Protein AF-0000000067424687 (afdb_homodimer)

Foldseek 3Di:
DDPPPCPDDPDDPPDPPDPPPPDPPCPPPQDADDPPPPPDDDPPDDTHRPPPPPPPPDPPPPPPPQPPDPPHPLQCPFPQKDWDKDADDDLQLFGIKTKMWGAQAPHDQKDKAKDKDWDFQLEQVRDIKMKIKIKMKGWDPDRVLSVVCRVPLVVQLVVLCNVPSSLNRPDHPPDPPDPPPPPPRDPDDPVVVSLVSSQVSLQVVLCCLAPVQQVVQVVVLDLVSNVVSQSNQQIWMWMWMWIAISVQQKIKIWTFAAKWKWKWDWDQDPVRDIFIEIDTFDDHQAQDPPDVCSQLLVQVVTPGRGQGIRHNCLLADFQVSQVCCVVRRVHDDRRDGPDPDTDNRHGNRTDMGMDHDDAFMKMKIKGPQLCLQDPSLQLNLLVVVQVVLPLSPDRPVVLQVSWDLDKDDSQNGRHPPPPPVPVPPLDPPVRHQCVVVVHGQIATHRDSGSLVRSVCSSQRHSPVVSNVVLSPDHPPVNVVRGRIIIMMMITGHD/DDPPCVPPDDDDPPDPPDPPPPDDPDPPPADCDDPPPPPDDDPPDDDHHDPPPPPPPPPVPPVPPQPPDPPHPLQCPFPQKDWDKDADDDLQLFGIKTKMWGAQAPHDQKDKAKDKDWDFQLEAPRDIKMKIKIKMKGWDPDRVLSVVCRVPLVVQLVVLCNVPSSLNRPDHPPDPPDPPPPPPRDPDDPVVVSLVSSQVSLQVVLCCLAPVQQVVQVVVLDLVSNVVSQSNQQIWMWMWMWIAISVQQKIKIWTFAAKWKWKWDWDQDPVRDIFIEIDTFDDHQAQDPPDVCSQLLVQVVTPGRGQGIRHNCLLADFQVSQVCCVVRRVHDDRRDGPDPDTDNRHGNRTDMGMDGDDAFMKMKIKDPQLCLQDPSLQLNLLVVVQVVLPLSPDRPVVLQVSWDLDKDDSQNGRHPPPPPVVVPPLDPPVRHQCVVVVHGQIATHRDSGSLVRSVCSSQRHSPVVSNVVLSPDHPPVNVVRGRIIIMMMITGHD

InterPro domains:
  IPR001932 PPM-type phosphatase-like domain [PF00481] (209-388)
  IPR001932 PPM-type phosphatase-like domain [PS51746] (111-492)
  IPR001932 PPM-type phosphatase-like domain [SM00332] (123-490)
  IPR015655 Protein phosphatase 2C [PTHR13832] (102-412)
  IPR036457 PPM-type phosphatase-like domain superfamily [G3DSA:3.60.40.10] (77-494)
  IPR036457 PPM-type phosphatase-like domain superfamily [SSF81606] (127-493)

Secondary structure (DSSP, 8-state):
---------------------------------------SS-------S------S-------------SS--TTTT-TTEEEEEEEPPSSSSEEEEEEEEE-SSSS--EEEEEEEEEE-SSSTT---EEEEEEEEEEEES-SHHHHHHHHHHHHHHHHHHHHHSGGGS---S-S---S-------SS-HHHHHHHHHHHHHHHHHHHHHTHHHHHHHHH--HHHHHHHHHHHHSEEEEEEEEEETTTTEEEEEEESS-EEEEEEEE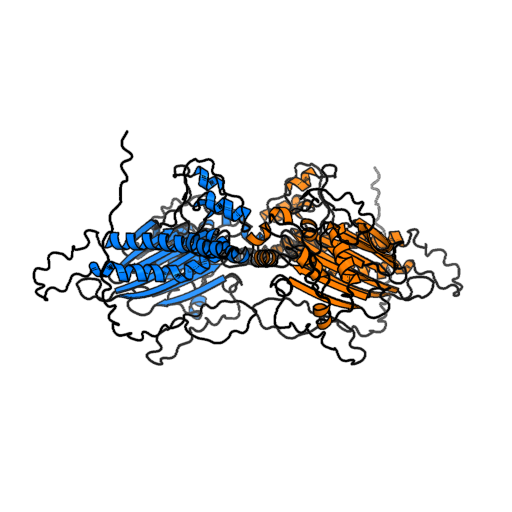E-TTS-EEEEEEE-----BPPTTSTTHHHHHHTT-SS-BSB-EE-GGGTS-HHHHHHHHHHS-PPPPP--SSSPPSP-SB-PPEEEEEE--TT-EEEEE-HHHHHH--HHHHHHHHHHHHHTTGGG--HHHHHHH-EEEEE-GGGS-BTT--S----SS---S--HHHHTT----EEE--SSHHHHHHHHHTTTT-HHHHHHHHHPPTTTHHHH---EEEEEEEEP-/--------------------------------------SSS-------S------S-------------SS--TTTT-TTEEEEEEEPPSSSSEEEEEEEEE-SSSS--EEEEEEEEEE-SSSTT---EEEEEEEEEEEES-SHHHHHHHHHHHHHHHHHHHHHSGGGS---S-S---S-------SS-HHHHHHHHHHHHHHHHHHHHHTHHHHHHHHH--HHHHHHHHHHHHSEEEEEEEEEETTTTEEEEEEESS-EEEEEEEEE-TTS-EEEEEEE-----BPPTTSTTHHHHHHTT-SS-BSB-EE-GGGTS-HHHHHHHHHHS-PPPP---SSSPPSP-SB-PPEEEEEE--TT-EEEEE-HHHHHH--HHHHHHHHHHHHHTTGGG--HHHHHHH-EEEEE-GGGS-BTT--S----SS---S--HHHHTT----EEE--SSHHHHHHHHHTTTT-HHHHHHHHHPPTTTHHHH---EEEEEEEEP-

Organism: Laccaria bicolor (strain S238N-H82 / ATCC MYA-4686) (NCBI:txid486041)

Radius of gyration: 34.82 Å; Cα contacts (8 Å, |Δi|>4): 1815; chains: 2; bounding box: 124×110×74 Å

Sequence (988 aa):
MARLFWRGSALFRPSVATLTTLGVLGTTYHTTGVAHADNNGALEENSAYLGVSQTTSRRRTAIEPFPFGKNRDVIWTHPQASAFSATVEGDTGIARIDSLTLSNKAWSEDFVALRSVSVSGLTKDALSTNWSLVSLTNGFSGSRISLELSKIINNAVLDGLTTNLHEYVKPNSETEFTDVETSPYPTEPYEEAVNRIIKSYFVAIDTAFTEDPLKEALSSGKKADAIRPQSVALSGCSAILSLYDSSAKQLRIALTGDSRALLGRPLKNKDGSKSYEVHVLTADQTIQPSSPHASVIAQAKLPHPVSRAFGVASLKWGREIQQRLHEEYLGDRPFLPTTTAEPPYITAEPVITSISIKPGDFLVLGSAGLWKSLTNEEIVGLLGVWVDRGMINADTNVVERLSSSELLNPRDLPVAGRSAKVVKGDSDDGTTMYRRWRTKKQFVCVDHNAGLHLARNALGGSDQDLTAALLSMSPPRAALFRDNISATVVFFDDMARLFWRGSALFRPSVATLTTLGVLGTTYHTTGVAHADNNGALEENSAYLGVSQTTSRRRTAIEPFPFGKNRDVIWTHPQASAFSATVEGDTGIARIDSLTLSNKAWSEDFVALRSVSVSGLTKDALSTNWSLVSLTNGFSGSRISLELSKIINNAVLDGLTTNLHEYVKPNSETEFTDVETSPYPTEPYEEAVNRIIKSYFVAIDTAFTEDPLKEALSSGKKADAIRPQSVALSGCSAILSLYDSSAKQLRIALTGDSRALLGRPLKNKDGSKSYEVHVLTADQTIQPSSPHASVIAQAKLPHPVSRAFGVASLKWGREIQQRLHEEYLGDRPFLPTTTAEPPYITAEPVITSISIKPGDFLVLGSAGLWKSLTNEEIVGLLGVWVDRGMINADTNVVERLSSSELLNPRDLPVAGRSAKVVKGDSDDGTTMYRRWRTKKQFVCVDHNAGLHLARNALGGSDQDLTAALLSMSPPRAALFRDNISATVVFFDD

Structure (mmCIF, N/CA/C/O backbone):
data_AF-0000000067424687-model_v1
#
loop_
_entity.id
_entity.type
_entity.pdbx_description
1 polymer 'Predicted protein'
#
loop_
_atom_site.group_PDB
_atom_site.id
_atom_site.type_symbol
_atom_site.label_atom_id
_atom_site.label_alt_id
_atom_site.label_comp_id
_atom_site.label_asym_id
_atom_site.label_entity_id
_atom_site.label_seq_id
_atom_site.pdbx_PDB_ins_code
_atom_site.Cartn_x
_atom_site.Cartn_y
_atom_site.Cartn_z
_atom_site.occupancy
_atom_site.B_iso_or_equiv
_atom_site.auth_seq_id
_atom_site.auth_comp_id
_atom_site.auth_asym_id
_atom_site.auth_atom_id
_atom_site.pdbx_PDB_model_num
ATOM 1 N N . MET A 1 1 ? -63.438 -6.035 -29.031 1 18.92 1 MET A N 1
ATOM 2 C CA . MET A 1 1 ? -62.938 -7.387 -29.281 1 18.92 1 MET A CA 1
ATOM 3 C C . MET A 1 1 ? -62.312 -7.984 -28.016 1 18.92 1 MET A C 1
ATOM 5 O O . MET A 1 1 ? -61.844 -7.254 -27.156 1 18.92 1 MET A O 1
ATOM 9 N N . ALA A 1 2 ? -62.219 -9.398 -27.766 1 17.62 2 ALA A N 1
ATOM 10 C CA . ALA A 1 2 ? -62.375 -10.352 -26.672 1 17.62 2 ALA A CA 1
ATOM 11 C C . ALA A 1 2 ? -61.188 -10.32 -25.719 1 17.62 2 ALA A C 1
ATOM 13 O O . ALA A 1 2 ? -60.031 -10.344 -26.141 1 17.62 2 ALA A O 1
ATOM 14 N N . ARG A 1 3 ? -61.344 -9.758 -24.375 1 18.7 3 ARG A N 1
ATOM 15 C CA . ARG A 1 3 ? -60.781 -9.461 -23.062 1 18.7 3 ARG A CA 1
ATOM 16 C C . ARG A 1 3 ? -60.25 -10.734 -22.391 1 18.7 3 ARG A C 1
ATOM 18 O O . ARG A 1 3 ? -60.969 -11.367 -21.609 1 18.7 3 ARG A O 1
ATOM 25 N N . LEU A 1 4 ? -59.844 -11.812 -23.281 1 17.17 4 LEU A N 1
ATOM 26 C CA . LEU A 1 4 ? -59.656 -13.164 -22.766 1 17.17 4 LEU A CA 1
ATOM 27 C C . LEU A 1 4 ? -58.75 -13.164 -21.547 1 17.17 4 LEU A C 1
ATOM 29 O O . LEU A 1 4 ? -57.625 -12.664 -21.609 1 17.17 4 LEU A O 1
ATOM 33 N N . PHE A 1 5 ? -59.219 -13.273 -20.234 1 19.89 5 PHE A N 1
ATOM 34 C CA . PHE A 1 5 ? -59.094 -13.297 -18.781 1 19.89 5 PHE A CA 1
ATOM 35 C C . PHE A 1 5 ? -58.281 -14.492 -18.328 1 19.89 5 PHE A C 1
ATOM 37 O O . PHE A 1 5 ? -58.781 -15.617 -18.281 1 19.89 5 PHE A O 1
ATOM 44 N N . TRP A 1 6 ? -57.062 -14.844 -18.969 1 16.64 6 TRP A N 1
ATOM 45 C CA . TRP A 1 6 ? -56.375 -16.109 -18.859 1 16.64 6 TRP A CA 1
ATOM 46 C C . TRP A 1 6 ? -56.062 -16.453 -17.406 1 16.64 6 TRP A C 1
ATOM 48 O O . TRP A 1 6 ? -55.375 -15.703 -16.719 1 16.64 6 TRP A O 1
ATOM 58 N N . ARG A 1 7 ? -56.938 -17.141 -16.594 1 17.91 7 ARG A N 1
ATOM 59 C CA . ARG A 1 7 ? -57.188 -17.578 -15.219 1 17.91 7 ARG A CA 1
ATOM 60 C C . ARG A 1 7 ? -56.125 -18.609 -14.773 1 17.91 7 ARG A C 1
ATOM 62 O O . ARG A 1 7 ? -56.188 -19.766 -15.164 1 17.91 7 ARG A O 1
ATOM 69 N N . GLY A 1 8 ? -54.781 -18.422 -14.867 1 17.67 8 GLY A N 1
ATOM 70 C CA . GLY A 1 8 ? -53.719 -19.422 -14.867 1 17.67 8 GLY A CA 1
ATOM 71 C C . GLY A 1 8 ? -53.75 -20.312 -13.633 1 17.67 8 GLY A C 1
ATOM 72 O O . GLY A 1 8 ? -53.969 -19.828 -12.523 1 17.67 8 GLY A O 1
ATOM 73 N N . SER A 1 9 ? -54 -21.672 -13.695 1 17.72 9 SER A N 1
ATOM 74 C CA . SER A 1 9 ? -54.312 -22.875 -12.938 1 17.72 9 SER A CA 1
ATOM 75 C C . SER A 1 9 ? -53.375 -23.047 -11.758 1 17.72 9 SER A C 1
ATOM 77 O O . SER A 1 9 ? -52.25 -22.547 -11.766 1 17.72 9 SER A O 1
ATOM 79 N N . ALA A 1 10 ? -53.812 -23.688 -10.57 1 19.17 10 ALA A N 1
ATOM 80 C CA . ALA A 1 10 ? -53.75 -23.969 -9.141 1 19.17 10 ALA A CA 1
ATOM 81 C C . ALA A 1 10 ? -52.688 -25.016 -8.836 1 19.17 10 ALA A C 1
ATOM 83 O O . ALA A 1 10 ? -52.969 -26.188 -8.656 1 19.17 10 ALA A O 1
ATOM 84 N N . LEU A 1 11 ? -51.594 -25.203 -9.672 1 17.22 11 LEU A N 1
ATOM 85 C CA . LEU A 1 11 ? -50.812 -26.422 -9.805 1 17.22 11 LEU A CA 1
ATOM 86 C C . LEU A 1 11 ? -50.406 -26.969 -8.438 1 17.22 11 LEU A C 1
ATOM 88 O O . LEU A 1 11 ? -50.406 -26.234 -7.449 1 17.22 11 LEU A O 1
ATOM 92 N N . PHE A 1 12 ? -49.562 -28.141 -8.352 1 17.17 12 PHE A N 1
ATOM 93 C CA . PHE A 1 12 ? -49.375 -29.391 -7.625 1 17.17 12 PHE A CA 1
ATOM 94 C C . PHE A 1 12 ? -48.719 -29.125 -6.277 1 17.17 12 PHE A C 1
ATOM 96 O O . PHE A 1 12 ? -47.75 -28.344 -6.184 1 17.17 12 PHE A O 1
ATOM 103 N N . ARG A 1 13 ? -49.406 -29.359 -5.188 1 18.64 13 ARG A N 1
ATOM 104 C CA . ARG A 1 13 ? -49.25 -29.297 -3.736 1 18.64 13 ARG A CA 1
ATOM 105 C C . ARG A 1 13 ? -48.219 -30.312 -3.25 1 18.64 13 ARG A C 1
ATOM 107 O O . ARG A 1 13 ? -48.531 -31.516 -3.146 1 18.64 13 ARG A O 1
ATOM 114 N N . PRO A 1 14 ? -46.906 -30.312 -3.725 1 17.36 14 PRO A N 1
ATOM 115 C CA . PRO A 1 14 ? -46.094 -31.516 -3.527 1 17.36 14 PRO A CA 1
ATOM 116 C C . PRO A 1 14 ? -46.031 -31.938 -2.064 1 17.36 14 PRO A C 1
ATOM 118 O O . PRO A 1 14 ? -46.188 -31.109 -1.164 1 17.36 14 PRO A O 1
ATOM 121 N N . SER A 1 15 ? -46.344 -33.219 -1.771 1 17.94 15 SER A N 1
ATOM 122 C CA . SER A 1 15 ? -46.5 -33.938 -0.525 1 17.94 15 SER A CA 1
ATOM 123 C C . SER A 1 15 ? -45.25 -33.812 0.346 1 17.94 15 SER A C 1
ATOM 125 O O . SER A 1 15 ? -44.125 -33.75 -0.167 1 17.94 15 SER A O 1
ATOM 127 N N . VAL A 1 16 ? -45.406 -33.438 1.581 1 18.61 16 VAL A N 1
ATOM 128 C CA . VAL A 1 16 ? -44.625 -33.094 2.779 1 18.61 16 VAL A CA 1
ATOM 129 C C . VAL A 1 16 ? -43.812 -34.312 3.227 1 18.61 16 VAL A C 1
ATOM 131 O O . VAL A 1 16 ? -44.344 -35.219 3.844 1 18.61 16 VAL A O 1
ATOM 134 N N . ALA A 1 17 ? -43.188 -35.031 2.17 1 18.94 17 ALA A N 1
ATOM 135 C CA . ALA A 1 17 ? -42.594 -36.281 2.648 1 18.94 17 ALA A CA 1
ATOM 136 C C . ALA A 1 17 ? -41.781 -36.031 3.91 1 18.94 17 ALA A C 1
ATOM 138 O O . ALA A 1 17 ? -41.156 -34.969 4.066 1 18.94 17 ALA A O 1
ATOM 139 N N . THR A 1 18 ? -42.188 -36.688 4.906 1 17.47 18 THR A N 1
ATOM 140 C CA . THR A 1 18 ? -41.781 -36.875 6.289 1 17.47 18 THR A CA 1
ATOM 141 C C . THR A 1 18 ? -40.281 -37.156 6.375 1 17.47 18 THR A C 1
ATOM 143 O O . THR A 1 18 ? -39.75 -38.062 5.73 1 17.47 18 THR A O 1
ATOM 146 N N . LEU A 1 19 ? -39.5 -36.062 6.578 1 16.91 19 LEU A N 1
ATOM 147 C CA . LEU A 1 19 ? -38.062 -35.875 6.785 1 16.91 19 LEU A CA 1
ATOM 148 C C . LEU A 1 19 ? -37.531 -36.844 7.836 1 16.91 19 LEU A C 1
ATOM 150 O O . LEU A 1 19 ? -37.812 -36.688 9.023 1 16.91 19 LEU A O 1
ATOM 154 N N . THR A 1 20 ? -37.75 -38.188 7.547 1 17.48 20 THR A N 1
ATOM 155 C CA . THR A 1 20 ? -37.25 -39.125 8.555 1 17.48 20 THR A CA 1
ATOM 156 C C . THR A 1 20 ? -35.812 -38.812 8.914 1 17.48 20 THR A C 1
ATOM 158 O O . THR A 1 20 ? -35 -38.531 8.039 1 17.48 20 THR A O 1
ATOM 161 N N . THR A 1 21 ? -35.562 -38.5 10.219 1 16.97 21 THR A N 1
ATOM 162 C CA . THR A 1 21 ? -34.469 -38.094 11.102 1 16.97 21 THR A CA 1
ATOM 163 C C . THR A 1 21 ? -33.281 -39.062 10.984 1 16.97 21 THR A C 1
ATOM 165 O O . THR A 1 21 ? -33.344 -40.188 11.508 1 16.97 21 THR A O 1
ATOM 168 N N . LEU A 1 22 ? -32.938 -39.5 9.734 1 18.27 22 LEU A N 1
ATOM 169 C CA . LEU A 1 22 ? -31.875 -40.5 9.75 1 18.27 22 LEU A CA 1
ATOM 170 C C . LEU A 1 22 ? -30.75 -40.094 10.68 1 18.27 22 LEU A C 1
ATOM 172 O O . LEU A 1 22 ? -30.5 -38.906 10.883 1 18.27 22 LEU A O 1
ATOM 176 N N . GLY A 1 23 ? -30.156 -41.062 11.461 1 17.69 23 GLY A N 1
ATOM 177 C CA . GLY A 1 23 ? -29.203 -41.188 12.555 1 17.69 23 GLY A CA 1
ATOM 178 C C . GLY A 1 23 ? -27.922 -40.438 12.336 1 17.69 23 GLY A C 1
ATOM 179 O O . GLY A 1 23 ? -27.359 -40.438 11.234 1 17.69 23 GLY A O 1
ATOM 180 N N . VAL A 1 24 ? -27.688 -39.281 13.062 1 17.52 24 VAL A N 1
ATOM 181 C CA . VAL A 1 24 ? -26.766 -38.188 13.281 1 17.52 24 VAL A CA 1
ATOM 182 C C . VAL A 1 24 ? -25.344 -38.719 13.523 1 17.52 24 VAL A C 1
ATOM 184 O O . VAL A 1 24 ? -25.047 -39.219 14.602 1 17.52 24 VAL A O 1
ATOM 187 N N . LEU A 1 25 ? -24.844 -39.75 12.711 1 17.84 25 LEU A N 1
ATOM 188 C CA . LEU A 1 25 ? -23.516 -40.156 13.156 1 17.84 25 LEU A CA 1
ATOM 189 C C . LEU A 1 25 ? -22.625 -38.938 13.344 1 17.84 25 LEU A C 1
ATOM 191 O O . LEU A 1 25 ? -22.641 -38 12.523 1 17.84 25 LEU A O 1
ATOM 195 N N . GLY A 1 26 ? -22.219 -38.531 14.586 1 18.5 26 GLY A N 1
ATOM 196 C CA . GLY A 1 26 ? -21.547 -37.5 15.328 1 18.5 26 GLY A CA 1
ATOM 197 C C . GLY A 1 26 ? -20.203 -37.094 14.742 1 18.5 26 GLY A C 1
ATOM 198 O O . GLY A 1 26 ? -19.188 -37.75 15.039 1 18.5 26 GLY A O 1
ATOM 199 N N . THR A 1 27 ? -20.141 -37.062 13.398 1 17.95 27 THR A N 1
ATOM 200 C CA . THR A 1 27 ? -18.797 -36.844 12.883 1 17.95 27 THR A CA 1
ATOM 201 C C . THR A 1 27 ? -18.219 -35.5 13.391 1 17.95 27 THR A C 1
ATOM 203 O O . THR A 1 27 ? -18.875 -34.469 13.297 1 17.95 27 THR A O 1
ATOM 206 N N . THR A 1 28 ? -17.266 -35.562 14.352 1 18.11 28 THR A N 1
ATOM 207 C CA . THR A 1 28 ? -16.578 -34.531 15.141 1 18.11 28 THR A CA 1
ATOM 208 C C . THR A 1 28 ? -15.898 -33.5 14.227 1 18.11 28 THR A C 1
ATOM 210 O O . THR A 1 28 ? -15.164 -33.875 13.312 1 18.11 28 THR A O 1
ATOM 213 N N . TYR A 1 29 ? -16.531 -32.375 14.016 1 18.3 29 TYR A N 1
ATOM 214 C CA . TYR A 1 29 ? -16.219 -31.188 13.242 1 18.3 29 TYR A CA 1
ATOM 215 C C . TYR A 1 29 ? -14.961 -30.516 13.773 1 18.3 29 TYR A C 1
ATOM 217 O O . TYR A 1 29 ? -14.898 -30.109 14.938 1 18.3 29 TYR A O 1
ATOM 225 N N . HIS A 1 30 ? -13.766 -31.141 13.492 1 19.19 30 HIS A N 1
ATOM 226 C CA . HIS A 1 30 ? -12.562 -30.547 14.047 1 19.19 30 HIS A CA 1
ATOM 227 C C . HIS A 1 30 ? -12.297 -29.172 13.438 1 19.19 30 HIS A C 1
ATOM 229 O O . HIS A 1 30 ? -12.508 -28.969 12.234 1 19.19 30 HIS A O 1
ATOM 235 N N . THR A 1 31 ? -12.477 -28.125 14.211 1 19.84 31 THR A N 1
ATOM 236 C CA . THR A 1 31 ? -12.461 -26.688 14.023 1 19.84 31 THR A CA 1
ATOM 237 C C . THR A 1 31 ? -11.078 -26.219 13.578 1 19.84 31 THR A C 1
ATOM 239 O O . THR A 1 31 ? -10.07 -26.578 14.18 1 19.84 31 THR A O 1
ATOM 242 N N . THR A 1 32 ? -10.797 -26.078 12.289 1 20.25 32 THR A N 1
ATOM 243 C CA . THR A 1 32 ? -9.57 -25.719 11.594 1 20.25 32 THR A CA 1
ATOM 244 C C . THR A 1 32 ? -9.227 -24.25 11.844 1 20.25 32 THR A C 1
ATOM 246 O O . THR A 1 32 ? -10.07 -23.359 11.656 1 20.25 32 THR A O 1
ATOM 249 N N . GLY A 1 33 ? -8.367 -23.938 12.828 1 22.08 33 GLY A N 1
ATOM 250 C CA . GLY A 1 33 ? -7.945 -22.625 13.305 1 22.08 33 GLY A CA 1
ATOM 251 C C . GLY A 1 33 ? -7.102 -21.875 12.297 1 22.08 33 GLY A C 1
ATOM 252 O O . GLY A 1 33 ? -6.254 -22.453 11.625 1 22.08 33 GLY A O 1
ATOM 253 N N . VAL A 1 34 ? -7.691 -21.031 11.617 1 20.48 34 VAL A N 1
ATOM 254 C CA . VAL A 1 34 ? -7.004 -20.109 10.711 1 20.48 34 VAL A CA 1
ATOM 255 C C . VAL A 1 34 ? -6.145 -19.141 11.516 1 20.48 34 VAL A C 1
ATOM 257 O O . VAL A 1 34 ? -6.625 -18.5 12.453 1 20.48 34 VAL A O 1
ATOM 260 N N . ALA A 1 35 ? -4.848 -19.391 11.539 1 21.7 35 ALA A N 1
ATOM 261 C CA . ALA A 1 35 ? -3.885 -18.531 12.227 1 21.7 35 ALA A CA 1
ATOM 262 C C . ALA A 1 35 ? -3.939 -17.109 11.695 1 21.7 35 ALA A C 1
ATOM 264 O O . ALA A 1 35 ? -3.707 -16.859 10.516 1 21.7 35 ALA A O 1
ATOM 265 N N . HIS A 1 36 ? -4.996 -16.391 12.086 1 21.83 36 HIS A N 1
ATOM 266 C CA . HIS A 1 36 ? -4.996 -14.969 11.734 1 21.83 36 HIS A CA 1
ATOM 267 C C . HIS A 1 36 ? -3.918 -14.211 12.5 1 21.83 36 HIS A C 1
ATOM 269 O O . HIS A 1 36 ? -3.848 -14.297 13.727 1 21.83 36 HIS A O 1
ATOM 275 N N . ALA A 1 37 ? -2.838 -13.961 11.883 1 22.39 37 ALA A N 1
ATOM 276 C CA . ALA A 1 37 ? -1.807 -13.141 12.508 1 22.39 37 ALA A CA 1
ATOM 277 C C . ALA A 1 37 ? -2.361 -11.781 12.922 1 22.39 37 ALA A C 1
ATOM 279 O O . ALA A 1 37 ? -2.127 -10.773 12.25 1 22.39 37 ALA A O 1
ATOM 280 N N . ASP A 1 38 ? -3.711 -11.641 13.305 1 22.22 38 ASP A N 1
ATOM 281 C CA . ASP A 1 38 ? -4.051 -10.281 13.734 1 22.22 38 ASP A CA 1
ATOM 282 C C . ASP A 1 38 ? -3.393 -9.953 15.07 1 22.22 38 ASP A C 1
ATOM 284 O O . ASP A 1 38 ? -3.439 -10.75 16.016 1 22.22 38 ASP A O 1
ATOM 288 N N . ASN A 1 39 ? -2.545 -8.953 15.188 1 22.72 39 ASN A N 1
ATOM 289 C CA . ASN A 1 39 ? -1.78 -8.492 16.344 1 22.72 39 ASN A CA 1
ATOM 290 C C . ASN A 1 39 ? -2.678 -8.266 17.547 1 22.72 39 ASN A C 1
ATOM 292 O O . ASN A 1 39 ? -2.236 -8.414 18.688 1 22.72 39 ASN A O 1
ATOM 296 N N . ASN A 1 40 ? -3.662 -7.406 17.609 1 23.8 40 ASN A N 1
ATOM 297 C CA . ASN A 1 40 ? -3.926 -6.879 18.938 1 23.8 40 ASN A CA 1
ATOM 298 C C . ASN A 1 40 ? -4.672 -7.891 19.797 1 23.8 40 ASN A C 1
ATOM 300 O O . ASN A 1 40 ? -4.738 -7.738 21.016 1 23.8 40 ASN A O 1
ATOM 304 N N . GLY A 1 41 ? -5.914 -8.281 19.516 1 22.27 41 GLY A N 1
ATOM 305 C CA . GLY A 1 41 ? -6.746 -8.82 20.578 1 22.27 41 GLY A CA 1
ATOM 306 C C . GLY A 1 41 ? -6.254 -10.156 21.094 1 22.27 41 GLY A C 1
ATOM 307 O O . GLY A 1 41 ? -5.406 -10.797 20.469 1 22.27 41 GLY A O 1
ATOM 308 N N . ALA A 1 42 ? -6.688 -10.516 22.5 1 20.72 42 ALA A N 1
ATOM 309 C CA . ALA A 1 42 ? -6.438 -11.742 23.25 1 20.72 42 ALA A CA 1
ATOM 310 C C . ALA A 1 42 ? -6.75 -12.977 22.422 1 20.72 42 ALA A C 1
ATOM 312 O O . ALA A 1 42 ? -7.824 -13.07 21.812 1 20.72 42 ALA A O 1
ATOM 313 N N . LEU A 1 43 ? -5.793 -13.672 22.047 1 20.62 43 LEU A N 1
ATOM 314 C CA . LEU A 1 43 ? -5.84 -15.031 21.531 1 20.62 43 LEU A CA 1
ATOM 315 C C . LEU A 1 43 ? -6.684 -15.93 22.422 1 20.62 43 LEU A C 1
ATOM 317 O O . LEU A 1 43 ? -6.27 -16.281 23.531 1 20.62 43 LEU A O 1
ATOM 321 N N . GLU A 1 44 ? -7.996 -15.586 22.562 1 20.09 44 GLU A N 1
ATOM 322 C CA . GLU A 1 44 ? -8.531 -16.781 23.203 1 20.09 44 GLU A CA 1
ATOM 323 C C . GLU A 1 44 ? -8.078 -18.047 22.469 1 20.09 44 GLU A C 1
ATOM 325 O O . GLU A 1 44 ? -7.891 -18.031 21.25 1 20.09 44 GLU A O 1
ATOM 330 N N . GLU A 1 45 ? -7.645 -19.141 23.125 1 21.73 45 GLU A N 1
ATOM 331 C CA . GLU A 1 45 ? -7.121 -20.484 22.984 1 21.73 45 GLU A CA 1
ATOM 332 C C . GLU A 1 45 ? -8.008 -21.328 22.062 1 21.73 45 GLU A C 1
ATOM 334 O O . GLU A 1 45 ? -7.723 -22.5 21.828 1 21.73 45 GLU A O 1
ATOM 339 N N . ASN A 1 46 ? -9.188 -21.047 21.703 1 20.61 46 ASN A N 1
ATOM 340 C CA . ASN A 1 46 ? -9.914 -22.266 21.359 1 20.61 46 ASN A CA 1
ATOM 341 C C . ASN A 1 46 ? -9.281 -22.984 20.172 1 20.61 46 ASN A C 1
ATOM 343 O O . ASN A 1 46 ? -8.516 -22.391 19.422 1 20.61 46 ASN A O 1
ATOM 347 N N . SER A 1 47 ? -10.031 -24.031 19.406 1 20.97 47 SER A N 1
ATOM 348 C CA . SER A 1 47 ? -9.953 -25.406 18.922 1 20.97 47 SER A CA 1
ATOM 349 C C . SER A 1 47 ? -9.227 -25.484 17.578 1 20.97 47 SER A C 1
ATOM 351 O O . SER A 1 47 ? -8.25 -26.219 17.438 1 20.97 47 SER A O 1
ATOM 353 N N . ALA A 1 48 ? -10.047 -25.812 16.141 1 20.33 48 ALA A N 1
ATOM 354 C CA . ALA A 1 48 ? -9.984 -27.078 15.414 1 20.33 48 ALA A CA 1
ATOM 355 C C . ALA A 1 48 ? -8.938 -27.031 14.312 1 20.33 48 ALA A C 1
ATOM 357 O O . ALA A 1 48 ? -9.172 -26.438 13.25 1 20.33 48 ALA A O 1
ATOM 358 N N . TYR A 1 49 ? -7.891 -26.766 14.438 1 21.89 49 TYR A N 1
ATOM 359 C CA . TYR A 1 49 ? -7.066 -26.609 13.25 1 21.89 49 TYR A CA 1
ATOM 360 C C . TYR A 1 49 ? -7.035 -27.906 12.43 1 21.89 49 TYR A C 1
ATOM 362 O O . TYR A 1 49 ? -7.48 -28.953 12.906 1 21.89 49 TYR A O 1
ATOM 370 N N . LEU A 1 50 ? -6.266 -28.422 11.719 1 21.08 50 LEU A N 1
ATOM 371 C CA . LEU A 1 50 ? -5.973 -29.688 11.055 1 21.08 50 LEU A CA 1
ATOM 372 C C . LEU A 1 50 ? -6.031 -30.859 12.047 1 21.08 50 LEU A C 1
ATOM 374 O O . LEU A 1 50 ? -5.242 -30.906 12.992 1 21.08 50 LEU A O 1
ATOM 378 N N . GLY A 1 51 ? -7.258 -31.453 12.219 1 23.34 51 GLY A N 1
ATOM 379 C CA . GLY A 1 51 ? -7.207 -32.688 12.992 1 23.34 51 GLY A CA 1
ATOM 380 C C . GLY A 1 51 ? -6.359 -33.75 12.336 1 23.34 51 GLY A C 1
ATOM 381 O O . GLY A 1 51 ? -6.785 -34.406 11.367 1 23.34 51 GLY A O 1
ATOM 382 N N . VAL A 1 52 ? -4.996 -33.688 12.062 1 22.03 52 VAL A N 1
ATOM 383 C CA . VAL A 1 52 ? -4.215 -34.938 12.211 1 22.03 52 VAL A CA 1
ATOM 384 C C . VAL A 1 52 ? -4.82 -35.781 13.32 1 22.03 52 VAL A C 1
ATOM 386 O O . VAL A 1 52 ? -5.023 -35.312 14.438 1 22.03 52 VAL A O 1
ATOM 389 N N . SER A 1 53 ? -5.637 -36.625 12.945 1 23.16 53 SER A N 1
ATOM 390 C CA . SER A 1 53 ? -5.996 -37.688 13.906 1 23.16 53 SER A CA 1
ATOM 391 C C . SER A 1 53 ? -4.805 -38.062 14.789 1 23.16 53 SER A C 1
ATOM 393 O O . SER A 1 53 ? -3.717 -38.344 14.281 1 23.16 53 SER A O 1
ATOM 395 N N . GLN A 1 54 ? -4.73 -37.531 16.062 1 23.94 54 GLN A N 1
ATOM 396 C CA . GLN A 1 54 ? -3.918 -38.281 17.031 1 23.94 54 GLN A CA 1
ATOM 397 C C . GLN A 1 54 ? -4.332 -39.719 17.109 1 23.94 54 GLN A C 1
ATOM 399 O O . GLN A 1 54 ? -5.09 -40.125 18 1 23.94 54 GLN A O 1
ATOM 404 N N . THR A 1 55 ? -4.766 -40.438 16.203 1 23.38 55 THR A N 1
ATOM 405 C CA . THR A 1 55 ? -4.816 -41.812 16.703 1 23.38 55 THR A CA 1
ATOM 406 C C . THR A 1 55 ? -3.535 -42.156 17.453 1 23.38 55 THR A C 1
ATOM 408 O O . THR A 1 55 ? -3.588 -42.656 18.594 1 23.38 55 THR A O 1
ATOM 411 N N . THR A 1 56 ? -2.684 -43.094 17 1 22.55 56 THR A N 1
ATOM 412 C CA . THR A 1 56 ? -1.618 -43.625 17.844 1 22.55 56 THR A CA 1
ATOM 413 C C . THR A 1 56 ? -0.695 -42.5 18.312 1 22.55 56 THR A C 1
ATOM 415 O O . THR A 1 56 ? -0.477 -41.531 17.594 1 22.55 56 THR A O 1
ATOM 418 N N . SER A 1 57 ? -0.439 -42.188 19.672 1 23.02 57 SER A N 1
ATOM 419 C CA . SER A 1 57 ? 0.425 -41.312 20.453 1 23.02 57 SER A CA 1
ATOM 420 C C . SER A 1 57 ? 1.745 -41.062 19.75 1 23.02 57 SER A C 1
ATOM 422 O O . SER A 1 57 ? 2.746 -40.719 20.375 1 23.02 57 SER A O 1
ATOM 424 N N . ARG A 1 58 ? 1.949 -41.594 18.531 1 22.72 58 ARG A N 1
ATOM 425 C CA . ARG A 1 58 ? 3.396 -41.438 18.422 1 22.72 58 ARG A CA 1
ATOM 426 C C . ARG A 1 58 ? 3.797 -39.969 18.438 1 22.72 58 ARG A C 1
ATOM 428 O O . ARG A 1 58 ? 3.012 -39.125 18.047 1 22.72 58 ARG A O 1
ATOM 435 N N . ARG A 1 59 ? 4.93 -39.625 18.859 1 21.84 59 ARG A N 1
ATOM 436 C CA . ARG A 1 59 ? 5.684 -38.406 19.141 1 21.84 59 ARG A CA 1
ATOM 437 C C . ARG A 1 59 ? 5.602 -37.438 17.969 1 21.84 59 ARG A C 1
ATOM 439 O O . ARG A 1 59 ? 5.906 -37.812 16.828 1 21.84 59 ARG A O 1
ATOM 446 N N . ARG A 1 60 ? 4.602 -36.688 18.031 1 25.94 60 ARG A N 1
ATOM 447 C CA . ARG A 1 60 ? 4.676 -35.469 17.219 1 25.94 60 ARG A CA 1
ATOM 448 C C . ARG A 1 60 ? 6.125 -35.031 17 1 25.94 60 ARG A C 1
ATOM 450 O O . ARG A 1 60 ? 6.75 -34.5 17.906 1 25.94 60 ARG A O 1
ATOM 457 N N . THR A 1 61 ? 6.836 -35.938 16.391 1 22.89 61 THR A N 1
ATOM 458 C CA . THR A 1 61 ? 8.125 -35.281 16.234 1 22.89 61 THR A CA 1
ATOM 459 C C . THR A 1 61 ? 7.945 -33.875 15.617 1 22.89 61 THR A C 1
ATOM 461 O O . THR A 1 61 ? 7.277 -33.75 14.594 1 22.89 61 THR A O 1
ATOM 464 N N . ALA A 1 62 ? 7.773 -32.906 16.422 1 25.81 62 ALA A N 1
ATOM 465 C CA . ALA A 1 62 ? 7.926 -31.484 16.094 1 25.81 62 ALA A CA 1
ATOM 466 C C . ALA A 1 62 ? 8.656 -31.297 14.758 1 25.81 62 ALA A C 1
ATOM 468 O O . ALA A 1 62 ? 9.695 -31.922 14.531 1 25.81 62 ALA A O 1
ATOM 469 N N . ILE A 1 63 ? 7.82 -31.281 13.742 1 27.39 63 ILE A N 1
ATOM 470 C CA . ILE A 1 63 ? 8.609 -30.797 12.617 1 27.39 63 ILE A CA 1
ATOM 471 C C . ILE A 1 63 ? 9.648 -29.781 13.125 1 27.39 63 ILE A C 1
ATOM 473 O O . ILE A 1 63 ? 9.289 -28.734 13.648 1 27.39 63 ILE A O 1
ATOM 477 N N . GLU A 1 64 ? 10.578 -30.188 13.672 1 27.97 64 GLU A N 1
ATOM 478 C CA . GLU A 1 64 ? 11.648 -29.312 14.164 1 27.97 64 GLU A CA 1
ATOM 479 C C . GLU A 1 64 ? 11.938 -28.188 13.188 1 27.97 64 GLU A C 1
ATOM 481 O O . GLU A 1 64 ? 12.078 -28.406 11.984 1 27.97 64 GLU A O 1
ATOM 486 N N . PRO A 1 65 ? 11.234 -26.938 13.469 1 31.59 65 PRO A N 1
ATOM 487 C CA . PRO A 1 65 ? 11.805 -25.844 12.68 1 31.59 65 PRO A CA 1
ATOM 488 C C . PRO A 1 65 ? 13.258 -26.094 12.281 1 31.59 65 PRO A C 1
ATOM 490 O O . PRO A 1 65 ? 14.008 -26.734 13.023 1 31.59 65 PRO A O 1
ATOM 493 N N . PHE A 1 66 ? 13.453 -26.422 11.07 1 30.38 66 PHE A N 1
ATOM 494 C CA . PHE A 1 66 ? 14.875 -26.5 10.75 1 30.38 66 PHE A CA 1
ATOM 495 C C . PHE A 1 66 ? 15.68 -25.578 11.648 1 30.38 66 PHE A C 1
ATOM 497 O O . PHE A 1 66 ? 15.281 -24.438 11.891 1 30.38 66 PHE A O 1
ATOM 504 N N . PRO A 1 67 ? 16.328 -26.141 12.539 1 31.3 67 PRO A N 1
ATOM 505 C CA . PRO A 1 67 ? 17.219 -25.297 13.336 1 31.3 67 PRO A CA 1
ATOM 506 C C . PRO A 1 67 ? 17.984 -24.266 12.492 1 31.3 67 PRO A C 1
ATOM 508 O O . PRO A 1 67 ? 18.609 -24.641 11.484 1 31.3 67 PRO A O 1
ATOM 511 N N . PHE A 1 68 ? 17.375 -23.078 12.32 1 32.84 68 PHE A N 1
ATOM 512 C CA . PHE A 1 68 ? 18.047 -21.953 11.695 1 32.84 68 PHE A CA 1
ATOM 513 C C . PHE A 1 68 ? 19.469 -21.797 12.219 1 32.84 68 PHE A C 1
ATOM 515 O O . PHE A 1 68 ? 19.672 -21.562 13.414 1 32.84 68 PHE A O 1
ATOM 522 N N . GLY A 1 69 ? 20.312 -22.5 11.781 1 30.92 69 GLY A N 1
ATOM 523 C CA . GLY A 1 69 ? 21.625 -22.031 12.188 1 30.92 69 GLY A CA 1
ATOM 524 C C . GLY A 1 69 ? 21.75 -20.516 12.148 1 30.92 69 GLY A C 1
ATOM 525 O O . GLY A 1 69 ? 20.828 -19.812 11.711 1 30.92 69 GLY A O 1
ATOM 526 N N . LYS A 1 70 ? 22.797 -19.875 12.578 1 37.53 70 LYS A N 1
ATOM 527 C CA . LYS A 1 70 ? 23.188 -18.484 12.781 1 37.53 70 LYS A CA 1
ATOM 528 C C . LYS A 1 70 ? 22.859 -17.641 11.547 1 37.53 70 LYS A C 1
ATOM 530 O O . LYS A 1 70 ? 22.688 -16.422 11.648 1 37.53 70 LYS A O 1
ATOM 535 N N . ASN A 1 71 ? 23.125 -18.094 10.25 1 41.66 71 ASN A N 1
ATOM 536 C CA . ASN A 1 71 ? 23.078 -17.281 9.031 1 41.66 71 ASN A CA 1
ATOM 537 C C . ASN A 1 71 ? 21.688 -17.312 8.406 1 41.66 71 ASN A C 1
ATOM 539 O O . ASN A 1 71 ? 21.344 -18.234 7.664 1 41.66 71 ASN A O 1
ATOM 543 N N . ARG A 1 72 ? 20.734 -16.719 8.914 1 54.34 72 ARG A N 1
ATOM 544 C CA . ARG A 1 72 ? 19.328 -16.688 8.547 1 54.34 72 ARG A CA 1
ATOM 545 C C . ARG A 1 72 ? 19.141 -16.188 7.113 1 54.34 72 ARG A C 1
ATOM 547 O O . ARG A 1 72 ? 19.672 -15.133 6.742 1 54.34 72 ARG A O 1
ATOM 554 N N . ASP A 1 73 ? 18.781 -17.141 6.113 1 76.56 73 ASP A N 1
ATOM 555 C CA . ASP A 1 73 ? 18.531 -16.797 4.719 1 76.56 73 ASP A CA 1
ATOM 556 C C . ASP A 1 73 ? 17.594 -15.594 4.613 1 76.56 73 ASP A C 1
ATOM 558 O O . ASP A 1 73 ? 16.516 -15.586 5.23 1 76.56 73 ASP A O 1
ATOM 562 N N . VAL A 1 74 ? 18.078 -14.609 3.959 1 81.12 74 VAL A N 1
ATOM 563 C CA . VAL A 1 74 ? 17.422 -13.312 3.891 1 81.12 74 VAL A CA 1
ATOM 564 C C . VAL A 1 74 ? 16.047 -13.469 3.234 1 81.12 74 VAL A C 1
ATOM 566 O O . VAL A 1 74 ? 15.109 -12.734 3.553 1 81.12 74 VAL A O 1
ATOM 569 N N . ILE A 1 75 ? 15.906 -14.5 2.381 1 88.81 75 ILE A N 1
ATOM 570 C CA . ILE A 1 75 ? 14.625 -14.695 1.701 1 88.81 75 ILE A CA 1
ATOM 571 C C . ILE A 1 75 ? 13.664 -15.445 2.619 1 88.81 75 ILE A C 1
ATOM 573 O O . ILE A 1 75 ? 12.523 -15.031 2.809 1 88.81 75 ILE A O 1
ATOM 577 N N . TRP A 1 76 ? 14.172 -16.422 3.234 1 86.75 76 TRP A N 1
ATOM 578 C CA . TRP A 1 76 ? 13.383 -17.297 4.078 1 86.75 76 TRP A CA 1
ATOM 579 C C . TRP A 1 76 ? 12.828 -16.562 5.289 1 86.75 76 TRP A C 1
ATOM 581 O O . TRP A 1 76 ? 11.703 -16.797 5.719 1 86.75 76 TRP A O 1
ATOM 591 N N . THR A 1 77 ? 13.57 -15.555 5.715 1 85.88 77 THR A N 1
ATOM 592 C CA . THR A 1 77 ? 13.195 -14.867 6.945 1 85.88 77 THR A CA 1
ATOM 593 C C . THR A 1 77 ? 12.562 -13.516 6.637 1 85.88 77 THR A C 1
ATOM 595 O O . THR A 1 77 ? 12.266 -12.742 7.551 1 85.88 77 THR A O 1
ATOM 598 N N . HIS A 1 78 ? 12.43 -13.289 5.406 1 88.62 78 HIS A N 1
ATOM 599 C CA . HIS A 1 78 ? 11.828 -12.016 5.055 1 88.62 78 HIS A CA 1
ATOM 600 C C . HIS A 1 78 ? 10.414 -11.898 5.625 1 88.62 78 HIS A C 1
ATOM 602 O O . HIS A 1 78 ? 9.641 -12.852 5.57 1 88.62 78 HIS A O 1
ATOM 608 N N . PRO A 1 79 ? 10.055 -10.742 6.117 1 81 79 PRO A N 1
ATOM 609 C CA . PRO A 1 79 ? 8.75 -10.578 6.766 1 81 79 PRO A CA 1
ATOM 610 C C . PRO A 1 79 ? 7.582 -10.836 5.82 1 81 79 PRO A C 1
ATOM 612 O O . PRO A 1 79 ? 6.488 -11.195 6.266 1 81 79 PRO A O 1
ATOM 615 N N . GLN A 1 80 ? 7.824 -10.719 4.609 1 86.94 80 GLN A N 1
ATOM 616 C CA . GLN A 1 80 ? 6.746 -10.906 3.641 1 86.94 80 GLN A CA 1
ATOM 617 C C . GLN A 1 80 ? 6.824 -12.281 2.982 1 86.94 80 GLN A C 1
ATOM 619 O O . GLN A 1 80 ? 6.203 -12.508 1.943 1 86.94 80 GLN A O 1
ATOM 624 N N . ALA A 1 81 ? 7.598 -13.125 3.545 1 90.56 81 ALA A N 1
ATOM 625 C CA . ALA A 1 81 ? 7.742 -14.469 2.99 1 90.56 81 ALA A CA 1
ATOM 626 C C . ALA A 1 81 ? 6.969 -15.484 3.822 1 90.56 81 ALA A C 1
ATOM 628 O O . ALA A 1 81 ? 6.82 -15.328 5.035 1 90.56 81 ALA A O 1
ATOM 629 N N . SER A 1 82 ? 6.352 -16.453 3.184 1 88.94 82 SER A N 1
ATOM 630 C CA . SER A 1 82 ? 5.758 -17.656 3.773 1 88.94 82 SER A CA 1
ATOM 631 C C . SER A 1 82 ? 6.215 -18.906 3.045 1 88.94 82 SER A C 1
ATOM 633 O O . SER A 1 82 ? 6.188 -18.969 1.814 1 88.94 82 SER A O 1
ATOM 635 N N . ALA A 1 83 ? 6.754 -19.797 3.83 1 90.56 83 ALA A N 1
ATOM 636 C CA . ALA A 1 83 ? 7.316 -20.984 3.193 1 90.56 83 ALA A CA 1
ATOM 637 C C . ALA A 1 83 ? 7.098 -22.234 4.055 1 90.56 83 ALA A C 1
ATOM 639 O O . ALA A 1 83 ? 6.895 -22.125 5.27 1 90.56 83 ALA A O 1
ATOM 640 N N . PHE A 1 84 ? 7.051 -23.422 3.406 1 87.75 84 PHE A N 1
ATOM 641 C CA . PHE A 1 84 ? 6.996 -24.688 4.129 1 87.75 84 PHE A CA 1
ATOM 642 C C . PHE A 1 84 ? 7.535 -25.828 3.273 1 87.75 84 PHE A C 1
ATOM 644 O O . PHE A 1 84 ? 7.645 -25.688 2.053 1 87.75 84 PHE A O 1
ATOM 651 N N . SER A 1 85 ? 8 -26.797 3.898 1 89.06 85 SER A N 1
ATOM 652 C CA . SER A 1 85 ? 8.32 -28.094 3.318 1 89.06 85 SER A CA 1
ATOM 653 C C . SER A 1 85 ? 7.551 -29.219 4.008 1 89.06 85 SER A C 1
ATOM 655 O O . SER A 1 85 ? 7.434 -29.234 5.234 1 89.06 85 SER A O 1
ATOM 657 N N . ALA A 1 86 ? 6.961 -30.047 3.152 1 83.94 86 ALA A N 1
ATOM 658 C CA . ALA A 1 86 ? 6.203 -31.156 3.727 1 83.94 86 ALA A CA 1
ATOM 659 C C . ALA A 1 86 ? 6.527 -32.469 3.018 1 83.94 86 ALA A C 1
ATOM 661 O O . ALA A 1 86 ? 6.543 -32.531 1.785 1 83.94 86 ALA A O 1
ATOM 662 N N . THR A 1 87 ? 6.898 -33.406 3.811 1 83.88 87 THR A N 1
ATOM 663 C CA . THR A 1 87 ? 6.977 -34.75 3.289 1 83.88 87 THR A CA 1
ATOM 664 C C . THR A 1 87 ? 5.645 -35.5 3.461 1 83.88 87 THR A C 1
ATOM 666 O O . THR A 1 87 ? 5.008 -35.375 4.512 1 83.88 87 THR A O 1
ATOM 669 N N . VAL A 1 88 ? 5.199 -36.062 2.385 1 80.12 88 VAL A N 1
ATOM 670 C CA . VAL A 1 88 ? 3.895 -36.719 2.43 1 80.12 88 VAL A CA 1
ATOM 671 C C . VAL A 1 88 ? 4.07 -38.219 2.619 1 80.12 88 VAL A C 1
ATOM 673 O O . VAL A 1 88 ? 4.812 -38.844 1.874 1 80.12 88 VAL A O 1
ATOM 676 N N . GLU A 1 89 ? 3.467 -38.688 3.637 1 75.5 89 GLU A N 1
ATOM 677 C CA . GLU A 1 89 ? 3.533 -40.125 3.91 1 75.5 89 GLU A CA 1
ATOM 678 C C . GLU A 1 89 ? 2.295 -40.844 3.383 1 75.5 89 GLU A C 1
ATOM 680 O O . GLU A 1 89 ? 1.257 -40.219 3.156 1 75.5 89 GLU A O 1
ATOM 685 N N . GLY A 1 90 ? 2.463 -42.094 3.119 1 73.38 90 GLY A N 1
ATOM 686 C CA . GLY A 1 90 ? 1.351 -42.938 2.678 1 73.38 90 GLY A CA 1
ATOM 687 C C . GLY A 1 90 ? 1.299 -43.094 1.171 1 73.38 90 GLY A C 1
ATOM 688 O O . GLY A 1 90 ? 2.258 -42.781 0.469 1 73.38 90 GLY A O 1
ATOM 689 N N . ASP A 1 91 ? 0.156 -43.719 0.723 1 78.62 91 ASP A N 1
ATOM 690 C CA . ASP A 1 91 ? 0.003 -44.062 -0.688 1 78.62 91 ASP A CA 1
ATOM 691 C C . ASP A 1 91 ? -0.691 -42.938 -1.454 1 78.62 91 ASP A C 1
ATOM 693 O O . ASP A 1 91 ? -1.691 -43.188 -2.137 1 78.62 91 ASP A O 1
ATOM 697 N N . THR A 1 92 ? -0.129 -41.75 -1.359 1 83 92 THR A N 1
ATOM 698 C CA . THR A 1 92 ? -0.734 -40.625 -2.02 1 83 92 THR A CA 1
ATOM 699 C C . THR A 1 92 ? -0.1 -40.375 -3.387 1 83 92 THR A C 1
ATOM 701 O O . THR A 1 92 ? -0.638 -39.625 -4.207 1 83 92 THR A O 1
ATOM 704 N N . GLY A 1 93 ? 1.039 -41.031 -3.646 1 89.88 93 GLY A N 1
ATOM 705 C CA . GLY A 1 93 ? 1.775 -40.812 -4.883 1 89.88 93 GLY A CA 1
ATOM 706 C C . GLY A 1 93 ? 2.598 -39.531 -4.867 1 89.88 93 GLY A C 1
ATOM 707 O O . GLY A 1 93 ? 3.254 -39.188 -5.859 1 89.88 93 GLY A O 1
ATOM 708 N N . ILE A 1 94 ? 2.547 -38.781 -3.807 1 92.19 94 ILE A N 1
ATOM 709 C CA . ILE A 1 94 ? 3.311 -37.562 -3.637 1 92.19 94 ILE A CA 1
ATOM 710 C C . ILE A 1 94 ? 4.375 -37.75 -2.559 1 92.19 94 ILE A C 1
ATOM 712 O O . ILE A 1 94 ? 4.074 -38.219 -1.46 1 92.19 94 ILE A O 1
ATOM 716 N N . ALA A 1 95 ? 5.613 -37.406 -2.852 1 90.88 95 ALA A N 1
ATOM 717 C CA . ALA A 1 95 ? 6.73 -37.625 -1.932 1 90.88 95 ALA A CA 1
ATOM 718 C C . ALA A 1 95 ? 6.969 -36.375 -1.068 1 90.88 95 ALA A C 1
ATOM 720 O O . ALA A 1 95 ? 7.195 -36.5 0.139 1 90.88 95 ALA A O 1
ATOM 721 N N . ARG A 1 96 ? 6.918 -35.281 -1.705 1 91.19 96 ARG A N 1
ATOM 722 C CA . ARG A 1 96 ? 7.301 -34.031 -1.021 1 91.19 96 ARG A CA 1
ATOM 723 C C . ARG A 1 96 ? 6.664 -32.812 -1.685 1 91.19 96 ARG A C 1
ATOM 725 O O . ARG A 1 96 ? 6.422 -32.812 -2.893 1 91.19 96 ARG A O 1
ATOM 732 N N . ILE A 1 97 ? 6.344 -31.828 -0.869 1 93.56 97 ILE A N 1
ATOM 733 C CA . ILE A 1 97 ? 5.836 -30.547 -1.355 1 93.56 97 ILE A CA 1
ATOM 734 C C . ILE A 1 97 ? 6.629 -29.406 -0.727 1 93.56 97 ILE A C 1
ATOM 736 O O . ILE A 1 97 ? 6.793 -29.344 0.495 1 93.56 97 ILE A O 1
ATOM 740 N N . ASP A 1 98 ? 7.18 -28.547 -1.515 1 94.5 98 ASP A N 1
ATOM 741 C CA . ASP A 1 98 ? 7.875 -27.344 -1.089 1 94.5 98 ASP A CA 1
ATOM 742 C C . ASP A 1 98 ? 7.176 -26.094 -1.617 1 94.5 98 ASP A C 1
ATOM 744 O O . ASP A 1 98 ? 6.773 -26.047 -2.781 1 94.5 98 ASP A O 1
ATOM 748 N N . SER A 1 99 ? 7.012 -25.141 -0.732 1 95.38 99 SER A N 1
ATOM 749 C CA . SER A 1 99 ? 6.336 -23.922 -1.163 1 95.38 99 SER A CA 1
ATOM 750 C C . SER A 1 99 ? 7.004 -22.672 -0.579 1 95.38 99 SER A C 1
ATOM 752 O O . SER A 1 99 ? 7.523 -22.719 0.538 1 95.38 99 SER A O 1
ATOM 754 N N . LEU A 1 100 ? 7.055 -21.656 -1.361 1 95.75 100 LEU A N 1
ATOM 755 C CA . LEU A 1 100 ? 7.496 -20.344 -0.902 1 95.75 100 LEU A CA 1
ATOM 756 C C . LEU A 1 100 ? 6.73 -19.234 -1.615 1 95.75 100 LEU A C 1
ATOM 758 O O . LEU A 1 100 ? 6.566 -19.281 -2.836 1 95.75 100 LEU A O 1
ATOM 762 N N . THR A 1 101 ? 6.176 -18.359 -0.854 1 94.88 101 THR A N 1
ATOM 763 C CA . THR A 1 101 ? 5.555 -17.141 -1.377 1 94.88 101 THR A CA 1
ATOM 764 C C . THR A 1 101 ? 6.254 -15.898 -0.835 1 94.88 101 THR A C 1
ATOM 766 O O . THR A 1 101 ? 6.602 -15.836 0.346 1 94.88 101 THR A O 1
ATOM 769 N N . LEU A 1 102 ? 6.531 -15 -1.682 1 94.5 102 LEU A N 1
ATOM 770 C CA . LEU A 1 102 ? 7.18 -13.742 -1.315 1 94.5 102 LEU A CA 1
ATOM 771 C C . LEU A 1 102 ? 6.461 -12.562 -1.953 1 94.5 102 LEU A C 1
ATOM 773 O O . LEU A 1 102 ? 6.441 -12.43 -3.18 1 94.5 102 LEU A O 1
ATOM 777 N N . SER A 1 103 ? 5.953 -11.711 -1.075 1 91.56 103 SER A N 1
ATOM 778 C CA . SER A 1 103 ? 5.18 -10.57 -1.557 1 91.56 103 SER A CA 1
ATOM 779 C C . SER A 1 103 ? 6.059 -9.328 -1.713 1 91.56 103 SER A C 1
ATOM 781 O O . SER A 1 103 ? 7.035 -9.164 -0.983 1 91.56 103 SER A O 1
ATOM 783 N N . ASN A 1 104 ? 5.672 -8.5 -2.707 1 90.38 104 ASN A N 1
ATOM 784 C CA . ASN A 1 104 ? 6.324 -7.199 -2.838 1 90.38 104 ASN A CA 1
ATOM 785 C C . ASN A 1 104 ? 5.469 -6.078 -2.25 1 90.38 104 ASN A C 1
ATOM 787 O O . ASN A 1 104 ? 5.793 -4.898 -2.4 1 90.38 104 ASN A O 1
ATOM 791 N N . LYS A 1 105 ? 4.41 -6.422 -1.656 1 84.69 105 LYS A N 1
ATOM 792 C CA . LYS A 1 105 ? 3.512 -5.484 -0.986 1 84.69 105 LYS A CA 1
ATOM 793 C C . LYS A 1 105 ? 3.604 -5.625 0.531 1 84.69 105 LYS A C 1
ATOM 795 O O . LYS A 1 105 ? 4.336 -6.477 1.038 1 84.69 105 LYS A O 1
ATOM 800 N N . ALA A 1 106 ? 2.881 -4.723 1.187 1 77.81 106 ALA A N 1
ATOM 801 C CA . ALA A 1 106 ? 2.891 -4.738 2.646 1 77.81 106 ALA A CA 1
ATOM 802 C C . ALA A 1 106 ? 2.074 -5.91 3.188 1 77.81 106 ALA A C 1
ATOM 804 O O . ALA A 1 106 ? 2.191 -6.266 4.363 1 77.81 106 ALA A O 1
ATOM 805 N N . TRP A 1 107 ? 1.338 -6.52 2.379 1 77.06 107 TRP A N 1
ATOM 806 C CA . TRP A 1 107 ? 0.528 -7.68 2.736 1 77.06 107 TRP A CA 1
ATOM 807 C C . TRP A 1 107 ? 0.695 -8.797 1.714 1 77.06 107 TRP A C 1
ATOM 809 O O . TRP A 1 107 ? 1.156 -8.562 0.595 1 77.06 107 TRP A O 1
ATOM 819 N N . SER A 1 108 ? 0.292 -9.938 2.129 1 82.25 108 SER A N 1
ATOM 820 C CA . SER A 1 108 ? 0.374 -11.07 1.211 1 82.25 108 SER A CA 1
ATOM 821 C C . SER A 1 108 ? -0.866 -11.148 0.327 1 82.25 108 SER A C 1
ATOM 823 O O . SER A 1 108 ? -1.985 -10.93 0.795 1 82.25 108 SER A O 1
ATOM 825 N N . GLU A 1 109 ? -0.615 -11.367 -0.914 1 85.94 109 GLU A N 1
ATOM 826 C CA . GLU A 1 109 ? -1.724 -11.562 -1.845 1 85.94 109 GLU A CA 1
ATOM 827 C C . GLU A 1 109 ? -1.743 -12.984 -2.389 1 85.94 109 GLU A C 1
ATOM 829 O O . GLU A 1 109 ? -2.711 -13.398 -3.033 1 85.94 109 GLU A O 1
ATOM 834 N N . ASP A 1 110 ? -0.7 -13.703 -2.158 1 91.75 110 ASP A N 1
ATOM 835 C CA . ASP A 1 110 ? -0.597 -15.078 -2.635 1 91.75 110 ASP A CA 1
ATOM 836 C C . ASP A 1 110 ? -0.79 -16.078 -1.491 1 91.75 110 ASP A C 1
ATOM 838 O O . ASP A 1 110 ? -0.18 -15.93 -0.429 1 91.75 110 ASP A O 1
ATOM 842 N N . PHE A 1 111 ? -1.562 -17.094 -1.766 1 92.38 111 PHE A N 1
ATOM 843 C CA . PHE A 1 111 ? -1.813 -18.109 -0.75 1 92.38 111 PHE A CA 1
ATOM 844 C C . PHE A 1 111 ? -1.783 -19.5 -1.361 1 92.38 111 PHE A C 1
ATOM 846 O O . PHE A 1 111 ? -2.137 -19.688 -2.529 1 92.38 111 PHE A O 1
ATOM 853 N N . VAL A 1 112 ? -1.307 -20.422 -0.574 1 94.38 112 VAL A N 1
ATOM 854 C CA . VAL A 1 112 ? -1.239 -21.812 -0.986 1 94.38 112 VAL A CA 1
ATOM 855 C C . VAL A 1 112 ? -2.105 -22.672 -0.064 1 94.38 112 VAL A C 1
ATOM 857 O O . VAL A 1 112 ? -2.172 -22.422 1.143 1 94.38 112 VAL A O 1
ATOM 860 N N . ALA A 1 113 ? -2.803 -23.594 -0.657 1 94.12 113 ALA A N 1
ATOM 861 C CA . ALA A 1 113 ? -3.615 -24.516 0.119 1 94.12 113 ALA A CA 1
ATOM 862 C C . ALA A 1 113 ? -3.41 -25.953 -0.36 1 94.12 113 ALA A C 1
ATOM 864 O O . ALA A 1 113 ? -3.219 -26.203 -1.555 1 94.12 113 ALA A O 1
ATOM 865 N N . LEU A 1 114 ? -3.402 -26.844 0.608 1 92.31 114 LEU A N 1
ATOM 866 C CA . LEU A 1 114 ? -3.246 -28.266 0.347 1 92.31 114 LEU A CA 1
ATOM 867 C C . LEU A 1 114 ? -4.355 -29.062 1.021 1 92.31 114 LEU A C 1
ATOM 869 O O . LEU A 1 114 ? -4.742 -28.766 2.152 1 92.31 114 LEU A O 1
ATOM 873 N N . ARG A 1 115 ? -4.883 -30.062 0.236 1 89.88 115 ARG A N 1
ATOM 874 C CA . ARG A 1 115 ? -5.859 -31 0.794 1 89.88 115 ARG A CA 1
ATOM 875 C C . ARG A 1 115 ? -5.734 -32.375 0.152 1 89.88 115 ARG A C 1
ATOM 877 O O . ARG A 1 115 ? -5.543 -32.5 -1.061 1 89.88 115 ARG A O 1
ATOM 884 N N . SER A 1 116 ? -5.684 -33.344 0.962 1 87.12 116 SER A N 1
ATOM 885 C CA . SER A 1 116 ? -5.688 -34.719 0.476 1 87.12 116 SER A CA 1
ATOM 886 C C . SER A 1 116 ? -6.793 -35.531 1.137 1 87.12 116 SER A C 1
ATOM 888 O O . SER A 1 116 ? -7.047 -35.406 2.334 1 87.12 116 SER A O 1
ATOM 890 N N . VAL A 1 117 ? -7.465 -36.375 0.29 1 84.38 117 VAL A N 1
ATOM 891 C CA . VAL A 1 117 ? -8.531 -37.219 0.819 1 84.38 117 VAL A CA 1
ATOM 892 C C . VAL A 1 117 ? -8.43 -38.625 0.228 1 84.38 117 VAL A C 1
ATOM 894 O O . VAL A 1 117 ? -8.094 -38.781 -0.948 1 84.38 117 VAL A O 1
ATOM 897 N N . SER A 1 118 ? -8.641 -39.531 1.103 1 83.31 118 SER A N 1
ATOM 898 C CA . SER A 1 118 ? -8.773 -40.906 0.628 1 83.31 118 SER A CA 1
ATOM 899 C C . SER A 1 118 ? -10.203 -41.219 0.201 1 83.31 118 SER A C 1
ATOM 901 O O . SER A 1 118 ? -11.148 -40.969 0.952 1 83.31 118 SER A O 1
ATOM 903 N N . VAL A 1 119 ? -10.328 -41.625 -1.015 1 77.12 119 VAL A N 1
ATOM 904 C CA . VAL A 1 119 ? -11.656 -41.938 -1.54 1 77.12 119 VAL A CA 1
ATOM 905 C C . VAL A 1 119 ? -11.773 -43.406 -1.838 1 77.12 119 VAL A C 1
ATOM 907 O O . VAL A 1 119 ? -10.898 -44 -2.49 1 77.12 119 VAL A O 1
ATOM 910 N N . SER A 1 120 ? -12.68 -44.031 -1.131 1 68.94 120 SER A N 1
ATOM 911 C CA . SER A 1 120 ? -12.93 -45.438 -1.367 1 68.94 120 SER A CA 1
ATOM 912 C C . SER A 1 120 ? -14.203 -45.656 -2.17 1 68.94 120 SER A C 1
ATOM 914 O O . SER A 1 120 ? -15.133 -44.844 -2.102 1 68.94 120 SER A O 1
ATOM 916 N N . GLY A 1 121 ? -14.242 -46.781 -3.043 1 56.44 121 GLY A N 1
ATOM 917 C CA . GLY A 1 121 ? -15.453 -47.281 -3.672 1 56.44 121 GLY A CA 1
ATOM 918 C C . GLY A 1 121 ? -15.773 -46.562 -4.977 1 56.44 121 GLY A C 1
ATOM 919 O O . GLY A 1 121 ? -16.891 -46.688 -5.504 1 56.44 121 GLY A O 1
ATOM 920 N N . LEU A 1 122 ? -15.047 -45.469 -5.336 1 49.88 122 LEU A N 1
ATOM 921 C CA . LEU A 1 122 ? -15.43 -44.75 -6.539 1 49.88 122 LEU A CA 1
ATOM 922 C C . LEU A 1 122 ? -15.344 -45.656 -7.77 1 49.88 122 LEU A C 1
ATOM 924 O O . LEU A 1 122 ? -16.141 -45.5 -8.703 1 49.88 122 LEU A O 1
ATOM 928 N N . THR A 1 123 ? -14.133 -46.375 -8.133 1 45.88 123 THR A N 1
ATOM 929 C CA . THR A 1 123 ? -14.102 -47.25 -9.305 1 45.88 123 THR A CA 1
ATOM 930 C C . THR A 1 123 ? -14.297 -48.688 -8.898 1 45.88 123 THR A C 1
ATOM 932 O O . THR A 1 123 ? -14.188 -49.031 -7.715 1 45.88 123 THR A O 1
ATOM 935 N N . LYS A 1 124 ? -14.812 -49.594 -9.969 1 42.97 124 LYS A N 1
ATOM 936 C CA . LYS A 1 124 ? -15.172 -51 -9.891 1 42.97 124 LYS A CA 1
ATOM 937 C C . LYS A 1 124 ? -14.266 -51.75 -8.906 1 42.97 124 LYS A C 1
ATOM 939 O O . LYS A 1 124 ? -14.727 -52.625 -8.18 1 42.97 124 LYS A O 1
ATOM 944 N N . ASP A 1 125 ? -13.109 -51.781 -9.125 1 43.12 125 ASP A N 1
ATOM 945 C CA . ASP A 1 125 ? -12.203 -52.719 -8.477 1 43.12 125 ASP A CA 1
ATOM 946 C C . ASP A 1 125 ? -11.82 -52.25 -7.078 1 43.12 125 ASP A C 1
ATOM 948 O O . ASP A 1 125 ? -10.922 -52.812 -6.445 1 43.12 125 ASP A O 1
ATOM 952 N N . ALA A 1 126 ? -12.766 -51.656 -6.25 1 47.34 126 ALA A N 1
ATOM 953 C CA . ALA A 1 126 ? -12.656 -51.406 -4.816 1 47.34 126 ALA A CA 1
ATOM 954 C C . ALA A 1 126 ? -11.445 -50.562 -4.496 1 47.34 126 ALA A C 1
ATOM 956 O O . ALA A 1 126 ? -10.961 -50.531 -3.361 1 47.34 126 ALA A O 1
ATOM 957 N N . LEU A 1 127 ? -10.562 -50.156 -5.406 1 51.66 127 LEU A N 1
ATOM 958 C CA . LEU A 1 127 ? -9.266 -49.656 -4.949 1 51.66 127 LEU A CA 1
ATOM 959 C C . LEU A 1 127 ? -9.398 -48.25 -4.387 1 51.66 127 LEU A C 1
ATOM 961 O O . LEU A 1 127 ? -10.141 -47.438 -4.926 1 51.66 127 LEU A O 1
ATOM 965 N N . SER A 1 128 ? -9.156 -48.094 -3.174 1 66.19 128 SER A N 1
ATOM 966 C CA . SER A 1 128 ? -8.992 -46.844 -2.436 1 66.19 128 SER A CA 1
ATOM 967 C C . SER A 1 128 ? -8 -45.906 -3.133 1 66.19 128 SER A C 1
ATOM 969 O O . SER A 1 128 ? -7.027 -46.375 -3.732 1 66.19 128 SER A O 1
ATOM 971 N N . THR A 1 129 ? -8.555 -44.75 -3.658 1 77.5 129 THR A N 1
ATOM 972 C CA . THR A 1 129 ? -7.652 -43.75 -4.242 1 77.5 129 THR A CA 1
ATOM 973 C C . THR A 1 129 ? -7.531 -42.531 -3.336 1 77.5 129 THR A C 1
ATOM 975 O O . THR A 1 129 ? -8.375 -42.312 -2.463 1 77.5 129 THR A O 1
ATOM 978 N N . ASN A 1 130 ? -6.383 -41.938 -3.52 1 86.31 130 ASN A N 1
ATOM 979 C CA . ASN A 1 130 ? -6.168 -40.688 -2.832 1 86.31 130 ASN A CA 1
ATOM 980 C C . ASN A 1 130 ? -6.219 -39.5 -3.799 1 86.31 130 ASN A C 1
ATOM 982 O O . ASN A 1 130 ? -5.594 -39.531 -4.863 1 86.31 130 ASN A O 1
ATOM 986 N N . TRP A 1 131 ? -7.062 -38.562 -3.549 1 90.31 131 TRP A N 1
ATOM 987 C CA . TRP A 1 131 ? -7.09 -37.312 -4.277 1 90.31 131 TRP A CA 1
ATOM 988 C C . TRP A 1 131 ? -6.324 -36.219 -3.518 1 90.31 131 TRP A C 1
ATOM 990 O O . TRP A 1 131 ? -6.605 -35.969 -2.346 1 90.31 131 TRP A O 1
ATOM 1000 N N . SER A 1 132 ? -5.363 -35.688 -4.137 1 93 132 SER A N 1
ATOM 1001 C CA . SER A 1 132 ? -4.578 -34.594 -3.555 1 93 132 SER A CA 1
ATOM 1002 C C . SER A 1 132 ? -4.762 -33.312 -4.34 1 93 132 SER A C 1
ATOM 1004 O O . SER A 1 132 ? -4.539 -33.281 -5.551 1 93 132 SER A O 1
ATOM 1006 N N . LEU A 1 133 ? -5.195 -32.312 -3.627 1 95.69 133 LEU A N 1
ATOM 1007 C CA . LEU A 1 133 ? -5.391 -31 -4.25 1 95.69 133 LEU A CA 1
ATOM 1008 C C . LEU A 1 133 ? -4.383 -29.984 -3.721 1 95.69 133 LEU A C 1
ATOM 1010 O O . LEU A 1 133 ? -4.18 -29.875 -2.51 1 95.69 133 LEU A O 1
ATOM 1014 N N . VAL A 1 134 ? -3.719 -29.312 -4.582 1 96.88 134 VAL A N 1
ATOM 1015 C CA . VAL A 1 134 ? -2.855 -28.188 -4.281 1 96.88 134 VAL A CA 1
ATOM 1016 C C . VAL A 1 134 ? -3.312 -26.969 -5.074 1 96.88 134 VAL A C 1
ATOM 1018 O O . VAL A 1 134 ? -3.492 -27.031 -6.293 1 96.88 134 VAL A O 1
ATOM 1021 N N . SER A 1 135 ? -3.523 -25.906 -4.402 1 97.75 135 SER A N 1
ATOM 1022 C CA . SER A 1 135 ? -3.971 -24.703 -5.098 1 97.75 135 SER A CA 1
ATOM 1023 C C . SER A 1 135 ? -3.111 -23.484 -4.727 1 97.75 135 SER A C 1
ATOM 1025 O O . SER A 1 135 ? -2.529 -23.453 -3.639 1 97.75 135 SER A O 1
ATOM 1027 N N . LEU A 1 136 ? -2.951 -22.641 -5.625 1 97.25 136 LEU A N 1
ATOM 1028 C CA . LEU A 1 136 ? -2.293 -21.344 -5.469 1 97.25 136 LEU A CA 1
ATOM 1029 C C . LEU A 1 136 ? -3.205 -20.203 -5.918 1 97.25 136 LEU A C 1
ATOM 1031 O O . LEU A 1 136 ? -3.699 -20.219 -7.047 1 97.25 136 LEU A O 1
ATOM 1035 N N . THR A 1 137 ? -3.48 -19.312 -5.004 1 96.44 137 THR A N 1
ATOM 1036 C CA . THR A 1 137 ? -4.289 -18.141 -5.316 1 96.44 137 THR A CA 1
ATOM 1037 C C . THR A 1 137 ? -3.436 -16.875 -5.293 1 96.44 137 THR A C 1
ATOM 1039 O O . THR A 1 137 ? -2.586 -16.703 -4.414 1 96.44 137 THR A O 1
ATOM 1042 N N . ASN A 1 138 ? -3.607 -16.078 -6.27 1 93.25 138 ASN A N 1
ATOM 1043 C CA . ASN A 1 138 ? -2.877 -14.828 -6.434 1 93.25 138 ASN A CA 1
ATOM 1044 C C . ASN A 1 138 ? -3.824 -13.648 -6.59 1 93.25 138 ASN A C 1
ATOM 1046 O O . ASN A 1 138 ? -4.379 -13.422 -7.668 1 93.25 138 ASN A O 1
ATOM 1050 N N . GLY A 1 139 ? -3.85 -12.859 -5.551 1 90.94 139 GLY A N 1
ATOM 1051 C CA . GLY A 1 139 ? -4.781 -11.742 -5.547 1 90.94 139 GLY A CA 1
ATOM 1052 C C . GLY A 1 139 ? -4.219 -10.492 -6.195 1 90.94 139 GLY A C 1
ATOM 1053 O O . GLY A 1 139 ? -3.004 -10.289 -6.203 1 90.94 139 GLY A O 1
ATOM 1054 N N . PHE A 1 140 ? -5.148 -9.648 -6.73 1 87.25 140 PHE A N 1
ATOM 1055 C CA . PHE A 1 140 ? -4.797 -8.312 -7.219 1 87.25 140 PHE A CA 1
ATOM 1056 C C . PHE A 1 140 ? -5.914 -7.32 -6.922 1 87.25 140 PHE A C 1
ATOM 1058 O O . PHE A 1 140 ? -7.082 -7.699 -6.812 1 87.25 140 PHE A O 1
ATOM 1065 N N . SER A 1 141 ? -5.504 -6.031 -6.715 1 81.56 141 SER A N 1
ATOM 1066 C CA . SER A 1 141 ? -6.422 -4.965 -6.328 1 81.56 141 SER A CA 1
ATOM 1067 C C . SER A 1 141 ? -7.066 -5.258 -4.977 1 81.56 141 SER A C 1
ATOM 1069 O O . SER A 1 141 ? -8.266 -5.039 -4.793 1 81.56 141 SER A O 1
ATOM 1071 N N . GLY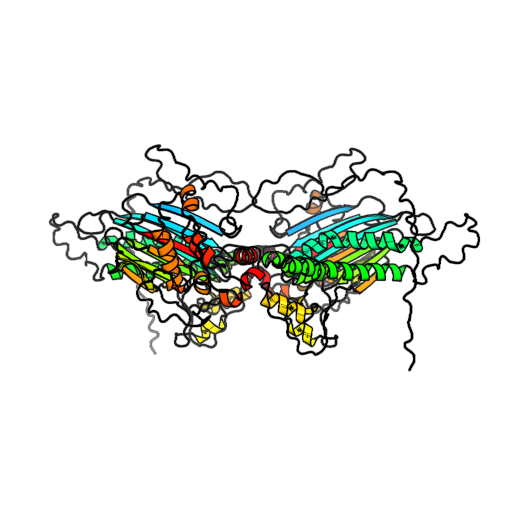 A 1 142 ? -6.312 -5.898 -4.137 1 77.62 142 GLY A N 1
ATOM 1072 C CA . GLY A 1 142 ? -6.742 -6.309 -2.811 1 77.62 142 GLY A CA 1
ATOM 1073 C C . GLY A 1 142 ? -6.461 -7.773 -2.518 1 77.62 142 GLY A C 1
ATOM 1074 O O . GLY A 1 142 ? -6.344 -8.586 -3.438 1 77.62 142 GLY A O 1
ATOM 1075 N N . SER A 1 143 ? -6.402 -8.102 -1.247 1 77.94 143 SER A N 1
ATOM 1076 C CA . SER A 1 143 ? -5.973 -9.445 -0.876 1 77.94 143 SER A CA 1
ATOM 1077 C C . SER A 1 143 ? -7.125 -10.25 -0.287 1 77.94 143 SER A C 1
ATOM 1079 O O . SER A 1 143 ? -7.012 -11.461 -0.107 1 77.94 143 SER A O 1
ATOM 1081 N N . ARG A 1 144 ? -8.211 -9.719 -0.152 1 82.81 144 ARG A N 1
ATOM 1082 C CA . ARG A 1 144 ? -9.234 -10.367 0.652 1 82.81 144 ARG A CA 1
ATOM 1083 C C . ARG A 1 144 ? -9.844 -11.555 -0.09 1 82.81 144 ARG A C 1
ATOM 1085 O O . ARG A 1 144 ? -10.062 -12.617 0.5 1 82.81 144 ARG A O 1
ATOM 1092 N N . ILE A 1 145 ? -10.109 -11.359 -1.325 1 91.38 145 ILE A N 1
ATOM 1093 C CA . ILE A 1 145 ? -10.727 -12.445 -2.074 1 91.38 145 ILE A CA 1
ATOM 1094 C C . ILE A 1 145 ? -9.758 -13.625 -2.17 1 91.38 145 ILE A C 1
ATOM 1096 O O . ILE A 1 145 ? -10.172 -14.781 -2.121 1 91.38 145 ILE A O 1
ATOM 1100 N N . SER A 1 146 ? -8.531 -13.344 -2.379 1 93 146 SER A N 1
ATOM 1101 C CA . SER A 1 146 ? -7.531 -14.406 -2.496 1 93 146 SER A CA 1
ATOM 1102 C C . SER A 1 146 ? -7.445 -15.227 -1.217 1 93 146 SER A C 1
ATOM 1104 O O . SER A 1 146 ? -7.367 -16.453 -1.269 1 93 146 SER A O 1
ATOM 1106 N N . LEU A 1 147 ? -7.453 -14.531 -0.147 1 88.31 147 LEU A N 1
ATOM 1107 C CA . LEU A 1 147 ? -7.406 -15.219 1.141 1 88.31 147 LEU A CA 1
ATOM 1108 C C . LEU A 1 147 ? -8.641 -16.094 1.34 1 88.31 147 LEU A C 1
ATOM 1110 O O . LEU A 1 147 ? -8.531 -17.266 1.695 1 88.31 147 LEU A O 1
ATOM 1114 N N . GLU A 1 148 ? -9.766 -15.539 1.119 1 89.88 148 GLU A N 1
ATOM 1115 C CA . GLU A 1 148 ? -11.016 -16.281 1.295 1 89.88 148 GLU A CA 1
ATOM 1116 C C . GLU A 1 148 ? -11.086 -17.469 0.343 1 89.88 148 GLU A C 1
ATOM 1118 O O . GLU A 1 148 ? -11.523 -18.547 0.73 1 89.88 148 GLU A O 1
ATOM 1123 N N . LEU A 1 149 ? -10.727 -17.219 -0.855 1 96.12 149 LEU A N 1
ATOM 1124 C CA . LEU A 1 149 ? -10.742 -18.281 -1.856 1 96.12 149 LEU A CA 1
ATOM 1125 C C . LEU A 1 149 ? -9.82 -19.422 -1.452 1 96.12 149 LEU A C 1
ATOM 1127 O O . LEU A 1 149 ? -10.18 -20.594 -1.59 1 96.12 149 LEU A O 1
ATOM 1131 N N . SER A 1 150 ? -8.641 -19.109 -0.996 1 94.75 150 SER A N 1
ATOM 1132 C CA . SER A 1 150 ? -7.66 -20.125 -0.625 1 94.75 150 SER A CA 1
ATOM 1133 C C . SER A 1 150 ? -8.195 -21.047 0.474 1 94.75 150 SER A C 1
ATOM 1135 O O . SER A 1 150 ? -7.836 -22.219 0.541 1 94.75 150 SER A O 1
ATOM 1137 N N . LYS A 1 151 ? -9.117 -20.578 1.255 1 90.75 151 LYS A N 1
ATOM 1138 C CA . LYS A 1 151 ? -9.664 -21.344 2.379 1 90.75 151 LYS A CA 1
ATOM 1139 C C . LYS A 1 151 ? -10.734 -22.328 1.914 1 90.75 151 LYS A C 1
ATOM 1141 O O . LYS A 1 151 ? -11.008 -23.312 2.588 1 90.75 151 LYS A O 1
ATOM 1146 N N . ILE A 1 152 ? -11.258 -22.047 0.785 1 94.38 152 ILE A N 1
ATOM 1147 C CA . ILE A 1 152 ? -12.484 -22.797 0.526 1 94.38 152 ILE A CA 1
ATOM 1148 C C . ILE A 1 152 ? -12.328 -23.594 -0.759 1 94.38 152 ILE A C 1
ATOM 1150 O O . ILE A 1 152 ? -12.984 -24.625 -0.934 1 94.38 152 ILE A O 1
ATOM 1154 N N . ILE A 1 153 ? -11.523 -23.203 -1.673 1 96.69 153 ILE A N 1
ATOM 1155 C CA . ILE A 1 153 ? -11.562 -23.703 -3.045 1 96.69 153 ILE A CA 1
ATOM 1156 C C . ILE A 1 153 ? -11.312 -25.219 -3.057 1 96.69 153 ILE A C 1
ATOM 1158 O O . ILE A 1 153 ? -12.062 -25.969 -3.689 1 96.69 153 ILE A O 1
ATOM 1162 N N . ASN A 1 154 ? -10.297 -25.719 -2.375 1 95.56 154 ASN A N 1
ATOM 1163 C CA . ASN A 1 154 ? -9.992 -27.156 -2.375 1 95.56 154 ASN A CA 1
ATOM 1164 C C . ASN A 1 154 ? -11.141 -27.969 -1.789 1 95.56 154 ASN A C 1
ATOM 1166 O O . ASN A 1 154 ? -11.555 -28.969 -2.371 1 95.56 154 ASN A O 1
ATOM 1170 N N . ASN A 1 155 ? -11.688 -27.5 -0.699 1 92.81 155 ASN A N 1
ATOM 1171 C CA . ASN A 1 155 ? -12.789 -28.203 -0.048 1 92.81 155 ASN A CA 1
ATOM 1172 C C . ASN A 1 155 ? -14.047 -28.219 -0.914 1 92.81 155 ASN A C 1
ATOM 1174 O O . ASN A 1 155 ? -14.719 -29.234 -1.028 1 92.81 155 ASN A O 1
ATOM 1178 N N . ALA A 1 156 ? -14.305 -27.125 -1.446 1 94.94 156 ALA A N 1
ATOM 1179 C CA . ALA A 1 156 ? -15.5 -27 -2.275 1 94.94 156 ALA A CA 1
ATOM 1180 C C . ALA A 1 156 ? -15.422 -27.938 -3.479 1 94.94 156 ALA A C 1
ATOM 1182 O O . ALA A 1 156 ? -16.391 -28.656 -3.781 1 94.94 156 ALA A O 1
ATOM 1183 N N . VAL A 1 157 ? -14.352 -27.938 -4.141 1 95.62 157 VAL A N 1
ATOM 1184 C CA . VAL A 1 157 ? -14.172 -28.797 -5.312 1 95.62 157 VAL A CA 1
ATOM 1185 C C . VAL A 1 157 ? -14.234 -30.266 -4.898 1 95.62 157 VAL A C 1
ATOM 1187 O O . VAL A 1 157 ? -14.906 -31.062 -5.543 1 95.62 157 VAL A O 1
ATOM 1190 N N . LEU A 1 158 ? -13.578 -30.594 -3.824 1 92.06 158 LEU A N 1
ATOM 1191 C CA . LEU A 1 158 ? -13.578 -31.969 -3.342 1 92.06 158 LEU A CA 1
ATOM 1192 C C . LEU A 1 158 ? -14.992 -32.438 -2.986 1 92.06 158 LEU A C 1
ATOM 1194 O O . LEU A 1 158 ? -15.391 -33.531 -3.309 1 92.06 158 LEU A O 1
ATOM 1198 N N . ASP A 1 159 ? -15.688 -31.562 -2.311 1 89.19 159 ASP A N 1
ATOM 1199 C CA . ASP A 1 159 ? -17.078 -31.875 -1.961 1 89.19 159 ASP A CA 1
ATOM 1200 C C . ASP A 1 159 ? -17.922 -32.094 -3.213 1 89.19 159 ASP A C 1
ATOM 1202 O O . ASP A 1 159 ? -18.766 -32.969 -3.254 1 89.19 159 ASP A O 1
ATOM 1206 N N . GLY A 1 160 ? -17.719 -31.281 -4.168 1 90.75 160 GLY A N 1
ATOM 1207 C CA . GLY A 1 160 ? -18.422 -31.438 -5.438 1 90.75 160 GLY A CA 1
ATOM 1208 C C . GLY A 1 160 ? -18.125 -32.75 -6.121 1 90.75 160 GLY A C 1
ATOM 1209 O O . GLY A 1 160 ? -19.047 -33.406 -6.621 1 90.75 160 GLY A O 1
ATOM 1210 N N . LEU A 1 161 ? -16.938 -33.125 -6.113 1 90.06 161 LEU A N 1
ATOM 1211 C CA . LEU A 1 161 ? -16.531 -34.375 -6.766 1 90.06 161 LEU A CA 1
ATOM 1212 C C . LEU A 1 161 ? -17.094 -35.562 -6.035 1 90.06 161 LEU A C 1
ATOM 1214 O O . LEU A 1 161 ? -17.672 -36.469 -6.66 1 90.06 161 LEU A O 1
ATOM 1218 N N . THR A 1 162 ? -16.984 -35.594 -4.754 1 84.94 162 THR A N 1
ATOM 1219 C CA . THR A 1 162 ? -17.422 -36.719 -3.965 1 84.94 162 THR A CA 1
ATOM 1220 C C . THR A 1 162 ? -18.938 -36.875 -4.047 1 84.94 162 THR A C 1
ATOM 1222 O O . THR A 1 162 ? -19.453 -38 -4.086 1 84.94 162 THR A O 1
ATOM 1225 N N . THR A 1 163 ? -19.594 -35.844 -4.105 1 84.12 163 THR A N 1
ATOM 1226 C CA . THR A 1 163 ? -21.047 -35.875 -4.113 1 84.12 163 THR A CA 1
ATOM 1227 C C . THR A 1 163 ? -21.578 -36.25 -5.488 1 84.12 163 THR A C 1
ATOM 1229 O O . THR A 1 163 ? -22.594 -36.969 -5.598 1 84.12 163 THR A O 1
ATOM 1232 N N . ASN A 1 164 ? -20.906 -35.875 -6.551 1 82.81 164 ASN A N 1
ATOM 1233 C CA . ASN A 1 164 ? -21.484 -35.969 -7.883 1 82.81 164 ASN A CA 1
ATOM 1234 C C . ASN A 1 164 ? -20.906 -37.156 -8.656 1 82.81 164 ASN A C 1
ATOM 1236 O O . ASN A 1 164 ? -21.453 -37.562 -9.68 1 82.81 164 ASN A O 1
ATOM 1240 N N . LEU A 1 165 ? -19.859 -37.719 -8.172 1 80 165 LEU A N 1
ATOM 1241 C CA . LEU A 1 165 ? -19.234 -38.781 -8.961 1 80 165 LEU A CA 1
ATOM 1242 C C . LEU A 1 165 ? -19.625 -40.156 -8.414 1 80 165 LEU A C 1
ATOM 1244 O O . LEU A 1 165 ? -19.188 -41.188 -8.938 1 80 165 LEU A O 1
ATOM 1248 N N . HIS A 1 166 ? -20.469 -40.281 -7.488 1 70.12 166 HIS A N 1
ATOM 1249 C CA . HIS A 1 166 ? -20.906 -41.531 -6.934 1 70.12 166 HIS A CA 1
ATOM 1250 C C . HIS A 1 166 ? -21.641 -42.375 -7.984 1 70.12 166 HIS A C 1
ATOM 1252 O O . HIS A 1 166 ? -21.625 -43.625 -7.922 1 70.12 166 HIS A O 1
ATOM 1258 N N . GLU A 1 167 ? -22.266 -41.688 -8.914 1 64.88 167 GLU A N 1
ATOM 1259 C CA . GLU A 1 167 ? -23.047 -42.375 -9.93 1 64.88 167 GLU A CA 1
ATOM 1260 C C . GLU A 1 167 ? -22.156 -43.188 -10.875 1 64.88 167 GLU A C 1
ATOM 1262 O O . GLU A 1 167 ? -22.625 -44.094 -11.562 1 64.88 167 GLU A O 1
ATOM 1267 N N . TYR A 1 168 ? -20.922 -42.781 -10.93 1 64.25 168 TYR A N 1
ATOM 1268 C CA . TYR A 1 168 ? -20.016 -43.469 -11.836 1 64.25 168 TYR A CA 1
ATOM 1269 C C . TYR A 1 168 ? -19.453 -44.719 -11.195 1 64.25 168 TYR A C 1
ATOM 1271 O O . TYR A 1 168 ? -18.734 -45.5 -11.852 1 64.25 168 TYR A O 1
ATOM 1279 N N . VAL A 1 169 ? -19.812 -45.031 -10.039 1 56.12 169 VAL A N 1
ATOM 1280 C CA . VAL A 1 169 ? -19.375 -46.219 -9.336 1 56.12 169 VAL A CA 1
ATOM 1281 C C . VAL A 1 169 ? -20.219 -47.406 -9.781 1 56.12 169 VAL A C 1
ATOM 1283 O O . VAL A 1 169 ? -21.453 -47.375 -9.719 1 56.12 169 VAL A O 1
ATOM 1286 N N . LYS A 1 170 ? -19.719 -48.25 -10.82 1 48.66 170 LYS A N 1
ATOM 1287 C CA . LYS A 1 170 ? -20.375 -49.5 -11.234 1 48.66 170 LYS A CA 1
ATOM 1288 C C . LYS A 1 170 ? -20.891 -50.281 -10.031 1 48.66 170 LYS A C 1
ATOM 1290 O O . LYS A 1 170 ? -20.156 -50.469 -9.055 1 48.66 170 LYS A O 1
ATOM 1295 N N . PRO A 1 171 ? -22.172 -50.5 -9.953 1 42.47 171 PRO A N 1
ATOM 1296 C CA . PRO A 1 171 ? -22.625 -51.469 -8.961 1 42.47 171 PRO A CA 1
ATOM 1297 C C . PRO A 1 171 ? -21.828 -52.781 -9 1 42.47 171 PRO A C 1
ATOM 1299 O O . PRO A 1 171 ? -21.312 -53.156 -10.062 1 42.47 171 PRO A O 1
ATOM 1302 N N . ASN A 1 172 ? -21.156 -53.25 -8.031 1 37.56 172 ASN A N 1
ATOM 1303 C CA . ASN A 1 172 ? -20.672 -54.625 -7.941 1 37.56 172 ASN A CA 1
ATOM 1304 C C . ASN A 1 172 ? -21.578 -55.594 -8.695 1 37.56 172 ASN A C 1
ATOM 1306 O O . ASN A 1 172 ? -22.797 -55.375 -8.789 1 37.56 172 ASN A O 1
ATOM 1310 N N . SER A 1 173 ? -21.062 -56.562 -9.57 1 34.94 173 SER A N 1
ATOM 1311 C CA . SER A 1 173 ? -21.734 -57.656 -10.266 1 34.94 173 SER A CA 1
ATOM 1312 C C . SER A 1 173 ? -22.875 -58.219 -9.43 1 34.94 173 SER A C 1
ATOM 1314 O O . SER A 1 173 ? -23.828 -58.781 -9.969 1 34.94 173 SER A O 1
ATOM 1316 N N . GLU A 1 174 ? -22.469 -58.844 -8.211 1 36.19 174 GLU A N 1
ATOM 1317 C CA . GLU A 1 174 ? -23.312 -59.969 -7.797 1 36.19 174 GLU A CA 1
ATOM 1318 C C . GLU A 1 174 ? -24.734 -59.5 -7.523 1 36.19 174 GLU A C 1
ATOM 1320 O O . GLU A 1 174 ? -25.594 -60.312 -7.16 1 36.19 174 GLU A O 1
ATOM 1325 N N . THR A 1 175 ? -24.953 -58.344 -6.977 1 34.94 175 THR A N 1
ATOM 1326 C CA . THR A 1 175 ? -26.375 -58.281 -6.637 1 34.94 175 THR A CA 1
ATOM 1327 C C . THR A 1 175 ? -27.219 -58.188 -7.895 1 34.94 175 THR A C 1
ATOM 1329 O O . THR A 1 175 ? -26.969 -57.344 -8.758 1 34.94 175 THR A O 1
ATOM 1332 N N . GLU A 1 176 ? -27.797 -59.344 -8.32 1 34.94 176 GLU A N 1
ATOM 1333 C CA . GLU A 1 176 ? -28.938 -59.594 -9.195 1 34.94 176 GLU A CA 1
ATOM 1334 C C . GLU A 1 176 ? -29.875 -58.375 -9.234 1 34.94 176 GLU A C 1
ATOM 1336 O O . GLU A 1 176 ? -30.672 -58.188 -8.328 1 34.94 176 GLU A O 1
ATOM 1341 N N . PHE A 1 177 ? -29.438 -57.188 -9.344 1 32.88 177 PHE A N 1
ATOM 1342 C CA . PHE A 1 177 ? -30.453 -56.125 -9.461 1 32.88 177 PHE A CA 1
ATOM 1343 C C . PHE A 1 177 ? -31.516 -56.531 -10.469 1 32.88 177 PHE A C 1
ATOM 1345 O O . PHE A 1 177 ? -31.203 -57 -11.57 1 32.88 177 PHE A O 1
ATOM 1352 N N . THR A 1 178 ? -32.656 -56.938 -9.969 1 33.91 178 THR A N 1
ATOM 1353 C CA . THR A 1 178 ? -33.938 -56.875 -10.672 1 33.91 178 THR A CA 1
ATOM 1354 C C . THR A 1 178 ? -33.969 -55.719 -11.688 1 33.91 178 THR A C 1
ATOM 1356 O O . THR A 1 178 ? -33.156 -54.812 -11.594 1 33.91 178 THR A O 1
ATOM 1359 N N . ASP A 1 179 ? -35.031 -55.531 -12.539 1 32.75 179 ASP A N 1
ATOM 1360 C CA . ASP A 1 179 ? -35.562 -54.75 -13.656 1 32.75 179 ASP A CA 1
ATOM 1361 C C . ASP A 1 179 ? -35.375 -53.25 -13.414 1 32.75 179 ASP A C 1
ATOM 1363 O O . ASP A 1 179 ? -36.062 -52.438 -14.016 1 32.75 179 ASP A O 1
ATOM 1367 N N . VAL A 1 180 ? -34.875 -52.844 -12.195 1 35.09 180 VAL A N 1
ATOM 1368 C CA . VAL A 1 180 ? -35.125 -51.406 -12.219 1 35.09 180 VAL A CA 1
ATOM 1369 C C . VAL A 1 180 ? -34.344 -50.75 -13.367 1 35.09 180 VAL A C 1
ATOM 1371 O O . VAL A 1 180 ? -33.125 -50.781 -13.391 1 35.09 180 VAL A O 1
ATOM 1374 N N . GLU A 1 181 ? -34.75 -50.625 -14.625 1 36.31 181 GLU A N 1
ATOM 1375 C CA . GLU A 1 181 ? -34.562 -49.844 -15.852 1 36.31 181 GLU A CA 1
ATOM 1376 C C . GLU A 1 181 ? -33.844 -48.531 -15.578 1 36.31 181 GLU A C 1
ATOM 1378 O O . GLU A 1 181 ? -33.094 -48.062 -16.406 1 36.31 181 GLU A O 1
ATOM 1383 N N . THR A 1 182 ? -34.281 -47.75 -14.594 1 36.53 182 THR A N 1
ATOM 1384 C CA . THR A 1 182 ? -34.188 -46.281 -14.711 1 36.53 182 THR A CA 1
ATOM 1385 C C . THR A 1 182 ? -32.781 -45.812 -14.344 1 36.53 182 THR A C 1
ATOM 1387 O O . THR A 1 182 ? -32.531 -44.594 -14.273 1 36.53 182 THR A O 1
ATOM 1390 N N . SER A 1 183 ? -32.031 -46.5 -13.508 1 43.16 183 SER A N 1
ATOM 1391 C CA . SER A 1 183 ? -30.969 -45.562 -13.141 1 43.16 183 SER A CA 1
ATOM 1392 C C . SER A 1 183 ? -30.062 -45.25 -14.328 1 43.16 183 SER A C 1
ATOM 1394 O O . SER A 1 183 ? -29.406 -46.125 -14.859 1 43.16 183 SER A O 1
ATOM 1396 N N . PRO A 1 184 ? -30.328 -44.344 -15.312 1 43.5 184 PRO A N 1
ATOM 1397 C CA . PRO A 1 184 ? -29.516 -43.969 -16.469 1 43.5 184 PRO A CA 1
ATOM 1398 C C . PRO A 1 184 ? -28.047 -43.781 -16.109 1 43.5 184 PRO A C 1
ATOM 1400 O O . PRO A 1 184 ? -27.719 -43.125 -15.109 1 43.5 184 PRO A O 1
ATOM 1403 N N . TYR A 1 185 ? -27.172 -44.719 -16.203 1 49.97 185 TYR A N 1
ATOM 1404 C CA . TYR A 1 185 ? -25.734 -44.469 -16.219 1 49.97 185 TYR A CA 1
ATOM 1405 C C . TYR A 1 185 ? -25.422 -43.094 -16.812 1 49.97 185 TYR A C 1
ATOM 1407 O O . TYR A 1 185 ? -26.094 -42.656 -17.75 1 49.97 185 TYR A O 1
ATOM 1415 N N . PRO A 1 186 ? -24.719 -42.344 -16 1 60.19 186 PRO A N 1
ATOM 1416 C CA . PRO A 1 186 ? -24.422 -41.031 -16.578 1 60.19 186 PRO A CA 1
ATOM 1417 C C . PRO A 1 186 ? -23.891 -41.094 -18.016 1 60.19 186 PRO A C 1
ATOM 1419 O O . PRO A 1 186 ? -23.172 -42.031 -18.359 1 60.19 186 PRO A O 1
ATOM 1422 N N . THR A 1 187 ? -24.422 -40.656 -19.031 1 65.88 187 THR A N 1
ATOM 1423 C CA . THR A 1 187 ? -24.031 -40.562 -20.438 1 65.88 187 THR A CA 1
ATOM 1424 C C . THR A 1 187 ? -22.734 -39.781 -20.594 1 65.88 187 THR A C 1
ATOM 1426 O O . THR A 1 187 ? -22 -40 -21.562 1 65.88 187 THR A O 1
ATOM 1429 N N . GLU A 1 188 ? -22.25 -39.125 -19.562 1 76 188 GLU A N 1
ATOM 1430 C CA . GLU A 1 188 ? -21.047 -38.312 -19.625 1 76 188 GLU A CA 1
ATOM 1431 C C . GLU A 1 188 ? -19.828 -39.094 -19.141 1 76 188 GLU A C 1
ATOM 1433 O O . GLU A 1 188 ? -19.891 -39.75 -18.094 1 76 188 GLU A O 1
ATOM 1438 N N . PRO A 1 189 ? -18.812 -39.125 -20.031 1 79.25 189 PRO A N 1
ATOM 1439 C CA . PRO A 1 189 ? -17.594 -39.812 -19.594 1 79.25 189 PRO A CA 1
ATOM 1440 C C . PRO A 1 189 ? -17.047 -39.25 -18.281 1 79.25 189 PRO A C 1
ATOM 1442 O O . PRO A 1 189 ? -17.203 -38.062 -18 1 79.25 189 PRO A O 1
ATOM 1445 N N . TYR A 1 190 ? -16.5 -40.156 -17.531 1 83.06 190 TYR A N 1
ATOM 1446 C CA . TYR A 1 190 ? -15.984 -39.812 -16.203 1 83.06 190 TYR A CA 1
ATOM 1447 C C . TYR A 1 190 ? -15.086 -38.594 -16.25 1 83.06 190 TYR A C 1
ATOM 1449 O O . TYR A 1 190 ? -15.242 -37.688 -15.453 1 83.06 190 TYR A O 1
ATOM 1457 N N . GLU A 1 191 ? -14.172 -38.594 -17.219 1 85.56 191 GLU A N 1
ATOM 1458 C CA . GLU A 1 191 ? -13.211 -37.5 -17.328 1 85.56 191 GLU A CA 1
ATOM 1459 C C . GLU A 1 191 ? -13.922 -36.156 -17.594 1 85.56 191 GLU A C 1
ATOM 1461 O O . GLU A 1 191 ? -13.516 -35.125 -17.062 1 85.56 191 GLU A O 1
ATOM 1466 N N . GLU A 1 192 ? -14.859 -36.219 -18.328 1 89.31 192 GLU A N 1
ATOM 1467 C CA . GLU A 1 192 ? -15.617 -35 -18.641 1 89.31 192 GLU A CA 1
ATOM 1468 C C . GLU A 1 192 ? -16.453 -34.562 -17.438 1 89.31 192 GLU A C 1
ATOM 1470 O O . GLU A 1 192 ? -16.641 -33.344 -17.219 1 89.31 192 GLU A O 1
ATOM 1475 N N . ALA A 1 193 ? -16.953 -35.531 -16.766 1 89.62 193 ALA A N 1
ATOM 1476 C CA . ALA A 1 193 ? -17.734 -35.219 -15.57 1 89.62 193 ALA A CA 1
ATOM 1477 C C . ALA A 1 193 ? -16.875 -34.531 -14.523 1 89.62 193 ALA A C 1
ATOM 1479 O O . ALA A 1 193 ? -17.312 -33.562 -13.898 1 89.62 193 ALA A O 1
ATOM 1480 N N . VAL A 1 194 ? -15.648 -35.031 -14.328 1 92.25 194 VAL A N 1
ATOM 1481 C CA . VAL A 1 194 ? -14.727 -34.438 -13.375 1 92.25 194 VAL A CA 1
ATOM 1482 C C . VAL A 1 194 ? -14.461 -32.969 -13.758 1 92.25 194 VAL A C 1
ATOM 1484 O O . VAL A 1 194 ? -14.555 -32.062 -12.922 1 92.25 194 VAL A O 1
ATOM 1487 N N . ASN A 1 195 ? -14.219 -32.719 -15.016 1 95.62 195 ASN A N 1
ATOM 1488 C CA . ASN A 1 195 ? -13.953 -31.375 -15.508 1 95.62 195 ASN A CA 1
ATOM 1489 C C . ASN A 1 195 ? -15.164 -30.469 -15.32 1 95.62 195 ASN A C 1
ATOM 1491 O O . ASN A 1 195 ? -15.016 -29.312 -14.891 1 95.62 195 ASN A O 1
ATOM 1495 N N . ARG A 1 196 ? -16.25 -30.984 -15.641 1 95.19 196 ARG A N 1
ATOM 1496 C CA . ARG A 1 196 ? -17.469 -30.188 -15.516 1 95.19 196 ARG A CA 1
ATOM 1497 C C . ARG A 1 196 ? -17.703 -29.766 -14.07 1 95.19 196 ARG A C 1
ATOM 1499 O O . ARG A 1 196 ? -18.062 -28.609 -13.805 1 95.19 196 ARG A O 1
ATOM 1506 N N . ILE A 1 197 ? -17.516 -30.688 -13.172 1 94.38 197 ILE A N 1
ATOM 1507 C CA . ILE A 1 197 ? -17.719 -30.406 -11.758 1 94.38 197 ILE A CA 1
ATOM 1508 C C . ILE A 1 197 ? -16.75 -29.328 -11.289 1 94.38 197 ILE A C 1
ATOM 1510 O O . ILE A 1 197 ? -17.141 -28.359 -10.617 1 94.38 197 ILE A O 1
ATOM 1514 N N . ILE A 1 198 ? -15.477 -29.438 -11.641 1 97.31 198 ILE A N 1
ATOM 1515 C CA . ILE A 1 198 ? -14.477 -28.453 -11.266 1 97.31 198 ILE A CA 1
ATOM 1516 C C . ILE A 1 198 ? -14.875 -27.078 -11.82 1 97.31 198 ILE A C 1
ATOM 1518 O O . ILE A 1 198 ? -14.883 -26.094 -11.094 1 97.31 198 ILE A O 1
ATOM 1522 N N . LYS A 1 199 ? -15.273 -27.047 -13.078 1 97.69 199 LYS A N 1
ATOM 1523 C CA . LYS A 1 199 ? -15.68 -25.797 -13.734 1 97.69 199 LYS A CA 1
ATOM 1524 C C . LYS A 1 199 ? -16.875 -25.172 -13.023 1 97.69 199 LYS A C 1
ATOM 1526 O O . LYS A 1 199 ? -16.875 -23.984 -12.734 1 97.69 199 LYS A O 1
ATOM 1531 N N . SER A 1 200 ? -17.812 -25.984 -12.734 1 96.75 200 SER A N 1
ATOM 1532 C CA . SER A 1 200 ? -19.047 -25.5 -12.117 1 96.75 200 SER A CA 1
ATOM 1533 C C . SER A 1 200 ? -18.781 -24.938 -10.727 1 96.75 200 SER A C 1
ATOM 1535 O O . SER A 1 200 ? -19.375 -23.938 -10.328 1 96.75 200 SER A O 1
ATOM 1537 N N . TYR A 1 201 ? -17.922 -25.547 -10.039 1 96.81 201 TYR A N 1
ATOM 1538 C CA . TYR A 1 201 ? -17.672 -25.109 -8.672 1 96.81 201 TYR A CA 1
ATOM 1539 C C . TYR A 1 201 ? -16.812 -23.844 -8.656 1 96.81 201 TYR A C 1
ATOM 1541 O O . TYR A 1 201 ? -16.969 -22.984 -7.773 1 96.81 201 TYR A O 1
ATOM 1549 N N . PHE A 1 202 ? -15.859 -23.656 -9.609 1 98.25 202 PHE A N 1
ATOM 1550 C CA . PHE A 1 202 ? -15.156 -22.391 -9.75 1 98.25 202 PHE A CA 1
ATOM 1551 C C . PHE A 1 202 ? -16.141 -21.25 -9.953 1 98.25 202 PHE A C 1
ATOM 1553 O O . PHE A 1 202 ? -16.062 -20.219 -9.266 1 98.25 202 PHE A O 1
ATOM 1560 N N . VAL A 1 203 ? -17.094 -21.469 -10.82 1 97.38 203 VAL A N 1
ATOM 1561 C CA . VAL A 1 203 ? -18.062 -20.438 -11.156 1 97.38 203 VAL A CA 1
ATOM 1562 C C . VAL A 1 203 ? -19 -20.188 -9.961 1 97.38 203 VAL A C 1
ATOM 1564 O O . VAL A 1 203 ? -19.312 -19.047 -9.641 1 97.38 203 VAL A O 1
ATOM 1567 N N . ALA A 1 204 ? -19.359 -21.266 -9.266 1 96.5 204 ALA A N 1
ATOM 1568 C CA . ALA A 1 204 ? -20.25 -21.141 -8.117 1 96.5 204 ALA A CA 1
ATOM 1569 C C . ALA A 1 204 ? -19.578 -20.359 -6.984 1 96.5 204 ALA A C 1
ATOM 1571 O O . ALA A 1 204 ? -20.219 -19.531 -6.34 1 96.5 204 ALA A O 1
ATOM 1572 N N . ILE A 1 205 ? -18.359 -20.656 -6.75 1 96.75 205 ILE A N 1
ATOM 1573 C CA . ILE A 1 205 ? -17.609 -19.953 -5.715 1 96.75 205 ILE A CA 1
ATOM 1574 C C . ILE A 1 205 ? -17.516 -18.469 -6.062 1 96.75 205 ILE A C 1
ATOM 1576 O O . ILE A 1 205 ? -17.734 -17.609 -5.203 1 96.75 205 ILE A O 1
ATOM 1580 N N . ASP A 1 206 ? -17.234 -18.172 -7.297 1 97 206 ASP A N 1
ATOM 1581 C CA . ASP A 1 206 ? -17.141 -16.781 -7.746 1 97 206 ASP A CA 1
ATOM 1582 C C . ASP A 1 206 ? -18.469 -16.047 -7.547 1 97 206 ASP A C 1
ATOM 1584 O O . ASP A 1 206 ? -18.5 -14.906 -7.09 1 97 206 ASP A O 1
ATOM 1588 N N . THR A 1 207 ? -19.516 -16.719 -7.848 1 94.31 207 THR A N 1
ATOM 1589 C CA . THR A 1 207 ? -20.844 -16.141 -7.668 1 94.31 207 THR A CA 1
ATOM 1590 C C . THR A 1 207 ? -21.125 -15.875 -6.195 1 94.31 207 THR A C 1
ATOM 1592 O O . THR A 1 207 ? -21.688 -14.836 -5.844 1 94.31 207 THR A O 1
ATOM 1595 N N . ALA A 1 208 ? -20.703 -16.781 -5.41 1 93.5 208 ALA A N 1
ATOM 1596 C CA . ALA A 1 208 ? -20.875 -16.625 -3.967 1 93.5 208 ALA A CA 1
ATOM 1597 C C . ALA A 1 208 ? -20.094 -15.43 -3.438 1 93.5 208 ALA A C 1
ATOM 1599 O O . ALA A 1 208 ? -20.531 -14.766 -2.488 1 93.5 208 ALA A O 1
ATOM 1600 N N . PHE A 1 209 ? -19 -15.133 -4.008 1 93.44 209 PHE A N 1
ATOM 1601 C CA . PHE A 1 209 ? -18.172 -14.016 -3.57 1 93.44 209 PHE A CA 1
ATOM 1602 C C . PHE A 1 209 ? -18.703 -12.703 -4.125 1 93.44 209 PHE A C 1
ATOM 1604 O O . PHE A 1 209 ? -18.578 -11.656 -3.482 1 93.44 209 PHE A O 1
ATOM 1611 N N . THR A 1 210 ? -19.266 -12.672 -5.297 1 93.12 210 THR A N 1
ATOM 1612 C CA . THR A 1 210 ? -19.531 -11.422 -6.008 1 93.12 210 THR A CA 1
ATOM 1613 C C . THR A 1 210 ? -21 -11.031 -5.902 1 93.12 210 THR A C 1
ATOM 1615 O O . THR A 1 210 ? -21.344 -9.852 -5.973 1 93.12 210 THR A O 1
ATOM 1618 N N . GLU A 1 211 ? -21.875 -11.945 -5.73 1 90.38 211 GLU A N 1
ATOM 1619 C CA . GLU A 1 211 ? -23.297 -11.625 -5.824 1 90.38 211 GLU A CA 1
ATOM 1620 C C . GLU A 1 211 ? -24 -11.812 -4.48 1 90.38 211 GLU A C 1
ATOM 1622 O O . GLU A 1 211 ? -24.672 -10.906 -3.996 1 90.38 211 GLU A O 1
ATOM 1627 N N . ASP A 1 212 ? -23.797 -12.844 -3.777 1 85.62 212 ASP A N 1
ATOM 1628 C CA . ASP A 1 212 ? -24.594 -13.227 -2.615 1 85.62 212 ASP A CA 1
ATOM 1629 C C . ASP A 1 212 ? -24.391 -12.25 -1.461 1 85.62 212 ASP A C 1
ATOM 1631 O O . ASP A 1 212 ? -25.359 -11.703 -0.925 1 85.62 212 ASP A O 1
ATOM 1635 N N . PRO A 1 213 ? -23.156 -12.016 -1.123 1 82.12 213 PRO A N 1
ATOM 1636 C CA . PRO A 1 213 ? -22.969 -11.117 0.016 1 82.12 213 PRO A CA 1
ATOM 1637 C C . PRO A 1 213 ? -23.422 -9.688 -0.277 1 82.12 213 PRO A C 1
ATOM 1639 O O . PRO A 1 213 ? -23.891 -8.992 0.625 1 82.12 213 PRO A O 1
ATOM 1642 N N . LEU A 1 214 ? -23.312 -9.312 -1.522 1 85.69 214 LEU A N 1
ATOM 1643 C CA . LEU A 1 214 ? -23.734 -7.965 -1.905 1 85.69 214 LEU A CA 1
ATOM 1644 C C . LEU A 1 214 ? -25.25 -7.809 -1.785 1 85.69 214 LEU A C 1
ATOM 1646 O O . LEU A 1 214 ? -25.734 -6.797 -1.271 1 85.69 214 LEU A O 1
ATOM 1650 N N . LYS A 1 215 ? -25.938 -8.812 -2.16 1 85.5 215 LYS A N 1
ATOM 1651 C CA . LYS A 1 215 ? -27.406 -8.797 -2.047 1 85.5 215 LYS A CA 1
ATOM 1652 C C . LYS A 1 215 ? -27.828 -8.695 -0.587 1 85.5 215 LYS A C 1
ATOM 1654 O O . LYS A 1 215 ? -28.719 -7.91 -0.252 1 85.5 215 LYS A O 1
ATOM 1659 N N . GLU A 1 216 ? -27.172 -9.406 0.233 1 85 216 GLU A N 1
ATOM 1660 C CA . GLU A 1 216 ? -27.484 -9.398 1.66 1 85 216 GLU A CA 1
ATOM 1661 C C . GLU A 1 216 ? -27.172 -8.039 2.281 1 85 216 GLU A C 1
ATOM 1663 O O . GLU A 1 216 ? -27.969 -7.508 3.059 1 85 216 GLU A O 1
ATOM 1668 N N . ALA A 1 217 ? -26.078 -7.512 1.855 1 85.69 217 ALA A N 1
ATOM 1669 C CA . ALA A 1 217 ? -25.641 -6.23 2.408 1 85.69 217 ALA A CA 1
ATOM 1670 C C . ALA A 1 217 ? -26.578 -5.105 1.972 1 85.69 217 ALA A C 1
ATOM 1672 O O . ALA A 1 217 ? -26.891 -4.207 2.758 1 85.69 217 ALA A O 1
ATOM 1673 N N . LEU A 1 218 ? -27.047 -5.16 0.784 1 86.81 218 LEU A N 1
ATOM 1674 C CA . LEU A 1 218 ? -27.922 -4.121 0.245 1 86.81 218 LEU A CA 1
ATOM 1675 C C . LEU A 1 218 ? -29.297 -4.184 0.885 1 86.81 218 LEU A C 1
ATOM 1677 O O . LEU A 1 218 ? -30 -3.172 0.963 1 86.81 218 LEU A O 1
ATOM 1681 N N . SER A 1 219 ? -29.609 -5.32 1.408 1 87.69 219 SER A N 1
ATOM 1682 C CA . SER A 1 219 ? -30.906 -5.484 2.072 1 87.69 219 SER A CA 1
ATOM 1683 C C . SER A 1 219 ? -30.922 -4.777 3.424 1 87.69 219 SER A C 1
ATOM 1685 O O . SER A 1 219 ? -31.984 -4.359 3.896 1 87.69 219 SER A O 1
ATOM 1687 N N . SER A 1 220 ? -29.828 -4.578 4.121 1 87.31 220 SER A N 1
ATOM 1688 C CA . SER A 1 220 ? -29.734 -3.902 5.414 1 87.31 220 SER A CA 1
ATOM 1689 C C . SER A 1 220 ? -29.969 -2.402 5.273 1 87.31 220 SER A C 1
ATOM 1691 O O . SER A 1 220 ? -30.422 -1.746 6.219 1 87.31 220 SER A O 1
ATOM 1693 N N . GLY A 1 221 ? -29.594 -1.877 4.137 1 87.94 221 GLY A N 1
ATOM 1694 C CA . GLY A 1 221 ? -29.734 -0.45 3.895 1 87.94 221 GLY A CA 1
ATOM 1695 C C . GLY A 1 221 ? -28.625 0.372 4.508 1 87.94 221 GLY A C 1
ATOM 1696 O O . GLY A 1 221 ? -28.641 1.603 4.441 1 87.94 221 GLY A O 1
ATOM 1697 N N . LYS A 1 222 ? -27.719 -0.257 5.125 1 90.81 222 LYS A N 1
ATOM 1698 C CA . LYS A 1 222 ? -26.594 0.436 5.77 1 90.81 222 LYS A CA 1
ATOM 1699 C C . LYS A 1 222 ? -25.359 0.448 4.871 1 90.81 222 LYS A C 1
ATOM 1701 O O . LYS A 1 222 ? -25 -0.576 4.285 1 90.81 222 LYS A O 1
ATOM 1706 N N . LYS A 1 223 ? -24.703 1.573 4.789 1 91.75 223 LYS A N 1
ATOM 1707 C CA . LYS A 1 223 ? -23.484 1.717 4 1 91.75 223 LYS A CA 1
ATOM 1708 C C . LYS A 1 223 ? -22.375 0.814 4.535 1 91.75 223 LYS A C 1
ATOM 1710 O O . LYS A 1 223 ? -21.688 0.14 3.764 1 91.75 223 LYS A O 1
ATOM 1715 N N . ALA A 1 224 ? -22.234 0.758 5.82 1 90.44 224 ALA A N 1
ATOM 1716 C CA . ALA A 1 224 ? -21.141 0.038 6.473 1 90.44 224 ALA A CA 1
ATOM 1717 C C . ALA A 1 224 ? -21.188 -1.451 6.145 1 90.44 224 ALA A C 1
ATOM 1719 O O . ALA A 1 224 ? -20.156 -2.09 5.957 1 90.44 224 ALA A O 1
ATOM 1720 N N . ASP A 1 225 ? -22.359 -1.956 5.938 1 91.25 225 ASP A N 1
ATOM 1721 C CA . ASP A 1 225 ? -22.531 -3.383 5.684 1 91.25 225 ASP A CA 1
ATOM 1722 C C . ASP A 1 225 ? -22.141 -3.738 4.254 1 91.25 225 ASP A C 1
ATOM 1724 O O . ASP A 1 225 ? -21.844 -4.898 3.953 1 91.25 225 ASP A O 1
ATOM 1728 N N . ALA A 1 226 ? -22.094 -2.736 3.445 1 91.75 226 ALA A N 1
ATOM 1729 C CA . ALA A 1 226 ? -21.875 -2.996 2.025 1 91.75 226 ALA A CA 1
ATOM 1730 C C . ALA A 1 226 ? -20.391 -2.898 1.681 1 91.75 226 ALA A C 1
ATOM 1732 O O . ALA A 1 226 ? -19.969 -3.305 0.594 1 91.75 226 ALA A O 1
ATOM 1733 N N . ILE A 1 227 ? -19.594 -2.432 2.613 1 91.06 227 ILE A N 1
ATOM 1734 C CA . ILE A 1 227 ? -18.203 -2.123 2.303 1 91.06 227 ILE A CA 1
ATOM 1735 C C . ILE A 1 227 ? -17.422 -3.418 2.115 1 91.06 227 ILE A C 1
ATOM 1737 O O . ILE A 1 227 ? -16.75 -3.604 1.096 1 91.06 227 ILE A O 1
ATOM 1741 N N . ARG A 1 228 ? -17.547 -4.336 2.996 1 86.75 228 ARG A N 1
ATOM 1742 C CA . ARG A 1 228 ? -16.75 -5.555 2.941 1 86.75 228 ARG A CA 1
ATOM 1743 C C . ARG A 1 228 ? -17.125 -6.402 1.732 1 86.75 228 ARG A C 1
ATOM 1745 O O . ARG A 1 228 ? -16.266 -6.816 0.961 1 86.75 228 ARG A O 1
ATOM 1752 N N . PRO A 1 229 ? -18.375 -6.633 1.536 1 90.25 229 PRO A N 1
ATOM 1753 C CA . PRO A 1 229 ? -18.766 -7.398 0.347 1 90.25 229 PRO A CA 1
ATOM 1754 C C . PRO A 1 229 ? -18.297 -6.742 -0.951 1 90.25 229 PRO A C 1
ATOM 1756 O O . PRO A 1 229 ? -17.875 -7.438 -1.88 1 90.25 229 PRO A O 1
ATOM 1759 N N . GLN A 1 230 ? -18.328 -5.445 -1.032 1 90.56 230 GLN A N 1
ATOM 1760 C CA . GLN A 1 230 ? -17.859 -4.738 -2.219 1 90.56 230 GLN A CA 1
ATOM 1761 C C . GLN A 1 230 ? -16.359 -4.93 -2.412 1 90.56 230 GLN A C 1
ATOM 1763 O O . GLN A 1 230 ? -15.898 -5.172 -3.529 1 90.56 230 GLN A O 1
ATOM 1768 N N . SER A 1 231 ? -15.688 -4.863 -1.302 1 88.62 231 SER A N 1
ATOM 1769 C CA . SER A 1 231 ? -14.234 -4.992 -1.356 1 88.62 231 SER A CA 1
ATOM 1770 C C . SER A 1 231 ? -13.812 -6.367 -1.865 1 88.62 231 SER A C 1
ATOM 1772 O O . SER A 1 231 ? -12.898 -6.48 -2.684 1 88.62 231 SER A O 1
ATOM 1774 N N . VAL A 1 232 ? -14.484 -7.359 -1.437 1 90.12 232 VAL A N 1
ATOM 1775 C CA . VAL A 1 232 ? -14.188 -8.727 -1.86 1 90.12 232 VAL A CA 1
ATOM 1776 C C . VAL A 1 232 ? -14.555 -8.898 -3.332 1 90.12 232 VAL A C 1
ATOM 1778 O O . VAL A 1 232 ? -13.742 -9.383 -4.129 1 90.12 232 VAL A O 1
ATOM 1781 N N . ALA A 1 233 ? -15.664 -8.383 -3.672 1 92.12 233 ALA A N 1
ATOM 1782 C CA . ALA A 1 233 ? -16.188 -8.594 -5.016 1 92.12 233 ALA A CA 1
ATOM 1783 C C . ALA A 1 233 ? -15.383 -7.82 -6.055 1 92.12 233 ALA A C 1
ATOM 1785 O O . ALA A 1 233 ? -15.203 -8.281 -7.184 1 92.12 233 ALA A O 1
ATOM 1786 N N . LEU A 1 234 ? -14.93 -6.715 -5.676 1 90.12 234 LEU A N 1
ATOM 1787 C CA . LEU A 1 234 ? -14.273 -5.836 -6.641 1 90.12 234 LEU A CA 1
ATOM 1788 C C . LEU A 1 234 ? -12.797 -6.199 -6.785 1 90.12 234 LEU A C 1
ATOM 1790 O O . LEU A 1 234 ? -12.148 -5.805 -7.754 1 90.12 234 LEU A O 1
ATOM 1794 N N . SER A 1 235 ? -12.289 -6.938 -5.797 1 90.69 235 SER A N 1
ATOM 1795 C CA . SER A 1 235 ? -10.922 -7.422 -5.926 1 90.69 235 SER A CA 1
ATOM 1796 C C . SER A 1 235 ? -10.828 -8.57 -6.93 1 90.69 235 SER A C 1
ATOM 1798 O O . SER A 1 235 ? -11.852 -9.07 -7.395 1 90.69 235 SER A O 1
ATOM 1800 N N . GLY A 1 236 ? -9.648 -8.836 -7.355 1 92.75 236 GLY A N 1
ATOM 1801 C CA . GLY A 1 236 ? -9.422 -9.922 -8.289 1 92.75 236 GLY A CA 1
ATOM 1802 C C . GLY A 1 236 ? -8.445 -10.961 -7.766 1 92.75 236 GLY A C 1
ATOM 1803 O O . GLY A 1 236 ? -7.613 -10.664 -6.906 1 92.75 236 GLY A O 1
ATOM 1804 N N . CYS A 1 237 ? -8.609 -12.18 -8.352 1 94.56 237 CYS A N 1
ATOM 1805 C CA . CYS A 1 237 ? -7.742 -13.273 -7.914 1 94.56 237 CYS A CA 1
ATOM 1806 C C . CYS A 1 237 ? -7.566 -14.305 -9.023 1 94.56 237 CYS A C 1
ATOM 1808 O O . CYS A 1 237 ? -8.539 -14.734 -9.641 1 94.56 237 CYS A O 1
ATOM 1810 N N . SER A 1 238 ? -6.363 -14.586 -9.289 1 94.88 238 SER A N 1
ATOM 1811 C CA . SER A 1 238 ? -6.039 -15.758 -10.086 1 94.88 238 SER A CA 1
ATOM 1812 C C . SER A 1 238 ? -5.938 -17.016 -9.219 1 94.88 238 SER A C 1
ATOM 1814 O O . SER A 1 238 ? -5.516 -16.938 -8.062 1 94.88 238 SER A O 1
ATOM 1816 N N . ALA A 1 239 ? -6.359 -18.125 -9.797 1 96.81 239 ALA A N 1
ATOM 1817 C CA . ALA A 1 239 ? -6.281 -19.375 -9.055 1 96.81 239 ALA A CA 1
ATOM 1818 C C . ALA A 1 239 ? -5.832 -20.516 -9.953 1 96.81 239 ALA A C 1
ATOM 1820 O O . ALA A 1 239 ? -6.258 -20.609 -11.109 1 96.81 239 ALA A O 1
ATOM 1821 N N . ILE A 1 240 ? -4.93 -21.25 -9.453 1 98 240 ILE A N 1
ATOM 1822 C CA . ILE A 1 240 ? -4.531 -22.484 -10.109 1 98 240 ILE A CA 1
ATOM 1823 C C . ILE A 1 240 ? -4.66 -23.656 -9.133 1 98 240 ILE A C 1
ATOM 1825 O O . ILE A 1 240 ? -4.254 -23.547 -7.977 1 98 240 ILE A O 1
ATOM 1829 N N . LEU A 1 241 ? -5.336 -24.688 -9.578 1 98.38 241 LEU A N 1
ATOM 1830 C CA . LEU A 1 241 ? -5.609 -25.859 -8.75 1 98.38 241 LEU A CA 1
ATOM 1831 C C . LEU A 1 241 ? -5.141 -27.141 -9.438 1 98.38 241 LEU A C 1
ATOM 1833 O O . LEU A 1 241 ? -5.438 -27.359 -10.609 1 98.38 241 LEU A O 1
ATOM 1837 N N . SER A 1 242 ? -4.363 -27.906 -8.734 1 98.44 242 SER A N 1
ATOM 1838 C CA . SER A 1 242 ? -3.965 -29.219 -9.211 1 98.44 242 SER A CA 1
ATOM 1839 C C . SER A 1 242 ? -4.707 -30.328 -8.461 1 98.44 242 SER A C 1
ATOM 1841 O O . SER A 1 242 ? -4.848 -30.266 -7.242 1 98.44 242 SER A O 1
ATOM 1843 N N . LEU A 1 243 ? -5.266 -31.25 -9.195 1 97.44 243 LEU A N 1
ATOM 1844 C CA . LEU A 1 243 ? -5.898 -32.438 -8.656 1 97.44 243 LEU A CA 1
ATOM 1845 C C . LEU A 1 243 ? -5.164 -33.688 -9.117 1 97.44 243 LEU A C 1
ATOM 1847 O O . LEU A 1 243 ? -5.156 -34.031 -10.312 1 97.44 243 LEU A O 1
ATOM 1851 N N . TYR A 1 244 ? -4.582 -34.375 -8.203 1 96.06 244 TYR A N 1
ATOM 1852 C CA . TYR A 1 244 ? -3.881 -35.625 -8.508 1 96.06 244 TYR A CA 1
ATOM 1853 C C . TYR A 1 244 ? -4.652 -36.844 -7.988 1 96.06 244 TYR A C 1
ATOM 1855 O O . TYR A 1 244 ? -4.969 -36.906 -6.801 1 96.06 244 TYR A O 1
ATOM 1863 N N . ASP A 1 245 ? -4.957 -37.656 -8.898 1 91.69 245 ASP A N 1
ATOM 1864 C CA . ASP A 1 245 ? -5.543 -38.938 -8.57 1 91.69 245 ASP A CA 1
ATOM 1865 C C . ASP A 1 245 ? -4.473 -40.031 -8.539 1 91.69 245 ASP A C 1
ATOM 1867 O O . ASP A 1 245 ? -3.969 -40.438 -9.586 1 91.69 245 ASP A O 1
ATOM 1871 N N . SER A 1 246 ? -4.234 -40.656 -7.359 1 89.88 246 SER A N 1
ATOM 1872 C CA . SER A 1 246 ? -3.09 -41.531 -7.172 1 89.88 246 SER A CA 1
ATOM 1873 C C . SER A 1 246 ? -3.307 -42.875 -7.875 1 89.88 246 SER A C 1
ATOM 1875 O O . SER A 1 246 ? -2.357 -43.469 -8.375 1 89.88 246 SER A O 1
ATOM 1877 N N . SER A 1 247 ? -4.461 -43.375 -7.832 1 85.75 247 SER A N 1
ATOM 1878 C CA . SER A 1 247 ? -4.723 -44.656 -8.445 1 85.75 247 SER A CA 1
ATOM 1879 C C . SER A 1 247 ? -4.629 -44.562 -9.969 1 85.75 247 SER A C 1
ATOM 1881 O O . SER A 1 247 ? -4.02 -45.438 -10.609 1 85.75 247 SER A O 1
ATOM 1883 N N . ALA A 1 248 ? -5.238 -43.531 -10.5 1 86.06 248 ALA A N 1
ATOM 1884 C CA . ALA A 1 248 ? -5.227 -43.344 -11.953 1 86.06 248 ALA A CA 1
ATOM 1885 C C . ALA A 1 248 ? -3.916 -42.719 -12.414 1 86.06 248 ALA A C 1
ATOM 1887 O O . ALA A 1 248 ? -3.617 -42.688 -13.609 1 86.06 248 ALA A O 1
ATOM 1888 N N . LYS A 1 249 ? -3.125 -42.188 -11.508 1 93.25 249 LYS A N 1
ATOM 1889 C CA . LYS A 1 249 ? -1.905 -41.438 -11.805 1 93.25 249 LYS A CA 1
ATOM 1890 C C . LYS A 1 249 ? -2.176 -40.312 -12.805 1 93.25 249 LYS A C 1
ATOM 1892 O O . LYS A 1 249 ? -1.442 -40.156 -13.781 1 93.25 249 LYS A O 1
ATOM 1897 N N . GLN A 1 250 ? -3.24 -39.688 -12.609 1 94.12 250 GLN A N 1
ATOM 1898 C CA . GLN A 1 250 ? -3.674 -38.594 -13.469 1 94.12 250 GLN A CA 1
ATOM 1899 C C . GLN A 1 250 ? -3.643 -37.25 -12.734 1 94.12 250 GLN A C 1
ATOM 1901 O O . GLN A 1 250 ? -4.141 -37.156 -11.609 1 94.12 250 GLN A O 1
ATOM 1906 N N . LEU A 1 251 ? -3.014 -36.281 -13.367 1 97.25 251 LEU A N 1
ATOM 1907 C CA . LEU A 1 251 ? -2.938 -34.938 -12.844 1 97.25 251 LEU A CA 1
ATOM 1908 C C . LEU A 1 251 ? -3.791 -33.969 -13.68 1 97.25 251 LEU A C 1
ATOM 1910 O O . LEU A 1 251 ? -3.672 -33.938 -14.906 1 97.25 251 LEU A O 1
ATOM 1914 N N . ARG A 1 252 ? -4.68 -33.312 -13.039 1 97.62 252 ARG A N 1
ATOM 1915 C CA . ARG A 1 252 ? -5.484 -32.281 -13.68 1 97.62 252 ARG A CA 1
ATOM 1916 C C . ARG A 1 252 ? -5.102 -30.891 -13.164 1 97.62 252 ARG A C 1
ATOM 1918 O O . ARG A 1 252 ? -4.898 -30.703 -11.961 1 97.62 252 ARG A O 1
ATOM 1925 N N . ILE A 1 253 ? -4.949 -29.984 -14.078 1 98.44 253 ILE A N 1
ATOM 1926 C CA . ILE A 1 253 ? -4.652 -28.594 -13.742 1 98.44 253 ILE A CA 1
ATOM 1927 C C . ILE A 1 253 ? -5.812 -27.688 -14.164 1 98.44 253 ILE A C 1
ATOM 1929 O O . ILE A 1 253 ? -6.199 -27.688 -15.336 1 98.44 253 ILE A O 1
ATOM 1933 N N . ALA A 1 254 ? -6.379 -27.031 -13.219 1 98.44 254 ALA A N 1
ATOM 1934 C CA . ALA A 1 254 ? -7.426 -26.062 -13.5 1 98.44 254 ALA A CA 1
ATOM 1935 C C . ALA A 1 254 ? -6.918 -24.641 -13.281 1 98.44 254 ALA A C 1
ATOM 1937 O O . ALA A 1 254 ? -6.566 -24.266 -12.156 1 98.44 254 ALA A O 1
ATOM 1938 N N . LEU A 1 255 ? -6.949 -23.812 -14.359 1 97.94 255 LEU A N 1
ATOM 1939 C CA . LEU A 1 255 ? -6.379 -22.469 -14.281 1 97.94 255 LEU A CA 1
ATOM 1940 C C . LEU A 1 255 ? -7.441 -21.406 -14.555 1 97.94 255 LEU A C 1
ATOM 1942 O O . LEU A 1 255 ? -8.188 -21.516 -15.531 1 97.94 255 LEU A O 1
ATOM 1946 N N . THR A 1 256 ? -7.531 -20.484 -13.672 1 96.94 256 THR A N 1
ATOM 1947 C CA . THR A 1 256 ? -8.219 -19.203 -13.859 1 96.94 256 THR A CA 1
ATOM 1948 C C . THR A 1 256 ? -7.277 -18.047 -13.602 1 96.94 256 THR A C 1
ATOM 1950 O O . THR A 1 256 ? -6.895 -17.781 -12.461 1 96.94 256 THR A O 1
ATOM 1953 N N . GLY A 1 257 ? -6.906 -17.344 -14.672 1 94.25 257 GLY A N 1
ATOM 1954 C CA . GLY A 1 257 ? -6.016 -16.219 -14.5 1 94.25 257 GLY A CA 1
ATOM 1955 C C . GLY A 1 257 ? -4.66 -16.406 -15.148 1 94.25 257 GLY A C 1
ATOM 1956 O O . GLY A 1 257 ? -4.57 -16.953 -16.25 1 94.25 257 GLY A O 1
ATOM 1957 N N . ASP A 1 258 ? -3.615 -15.914 -14.398 1 91.56 258 ASP A N 1
ATOM 1958 C CA . ASP A 1 258 ? -2.33 -15.867 -15.086 1 91.56 258 ASP A CA 1
ATOM 1959 C C . ASP A 1 258 ? -1.261 -16.641 -14.312 1 91.56 258 ASP A C 1
ATOM 1961 O O . ASP A 1 258 ? -0.064 -16.422 -14.516 1 91.56 258 ASP A O 1
ATOM 1965 N N . SER A 1 259 ? -1.638 -17.453 -13.375 1 94.69 259 SER A N 1
ATOM 1966 C CA . SER A 1 259 ? -0.676 -18.391 -12.797 1 94.69 259 SER A CA 1
ATOM 1967 C C . SER A 1 259 ? -0.267 -19.453 -13.805 1 94.69 259 SER A C 1
ATOM 1969 O O . SER A 1 259 ? -0.881 -19.578 -14.867 1 94.69 259 SER A O 1
ATOM 1971 N N . ARG A 1 260 ? 0.823 -20.141 -13.469 1 95.94 260 ARG A N 1
ATOM 1972 C CA . ARG A 1 260 ? 1.314 -21.125 -14.438 1 95.94 260 ARG A CA 1
ATOM 1973 C C . ARG A 1 260 ? 1.671 -22.438 -13.75 1 95.94 260 ARG A C 1
ATOM 1975 O O . ARG A 1 260 ? 1.944 -22.469 -12.547 1 95.94 260 ARG A O 1
ATOM 1982 N N . ALA A 1 261 ? 1.606 -23.484 -14.562 1 98.19 261 ALA A N 1
ATOM 1983 C CA . ALA A 1 261 ? 2.004 -24.828 -14.125 1 98.19 261 ALA A CA 1
ATOM 1984 C C . ALA A 1 261 ? 2.973 -25.453 -15.117 1 98.19 261 ALA A C 1
ATOM 1986 O O . ALA A 1 261 ? 2.754 -25.406 -16.328 1 98.19 261 ALA A O 1
ATOM 1987 N N . LEU A 1 262 ? 4.051 -26 -14.578 1 97.88 262 LEU A N 1
ATOM 1988 C CA . LEU A 1 262 ? 5.047 -26.75 -15.344 1 97.88 262 LEU A CA 1
ATOM 1989 C C . LEU A 1 262 ? 5.254 -28.141 -14.75 1 97.88 262 LEU A C 1
ATOM 1991 O O . LEU A 1 262 ? 5.191 -28.312 -13.531 1 97.88 262 LEU A O 1
ATOM 1995 N N . LEU A 1 263 ? 5.461 -29.078 -15.641 1 98.44 263 LEU A N 1
ATOM 1996 C CA . LEU A 1 263 ? 5.859 -30.406 -15.211 1 98.44 263 LEU A CA 1
ATOM 1997 C C . LEU A 1 263 ? 7.246 -30.766 -15.734 1 98.44 263 LEU A C 1
ATOM 1999 O O . LEU A 1 263 ? 7.539 -30.562 -16.922 1 98.44 263 LEU A O 1
ATOM 2003 N N . GLY A 1 264 ? 8.148 -31.125 -14.867 1 98 264 GLY A N 1
ATOM 2004 C CA . GLY A 1 264 ? 9.445 -31.688 -15.242 1 98 264 GLY A CA 1
ATOM 2005 C C . GLY A 1 264 ? 9.492 -33.188 -15.172 1 98 264 GLY A C 1
ATOM 2006 O O . GLY A 1 264 ? 9.078 -33.781 -14.18 1 98 264 GLY A O 1
ATOM 2007 N N . ARG A 1 265 ? 9.977 -33.812 -16.281 1 97 265 ARG A N 1
ATOM 2008 C CA . ARG A 1 265 ? 10.07 -35.25 -16.359 1 97 265 ARG A CA 1
ATOM 2009 C C . ARG A 1 265 ? 11.508 -35.688 -16.641 1 97 265 ARG A C 1
ATOM 2011 O O . ARG A 1 265 ? 12.094 -35.312 -17.656 1 97 265 ARG A O 1
ATOM 2018 N N . PRO A 1 266 ? 12.039 -36.469 -15.734 1 95.44 266 PRO A N 1
ATOM 2019 C CA . PRO A 1 266 ? 13.406 -36.938 -15.969 1 95.44 266 PRO A CA 1
ATOM 2020 C C . PRO A 1 266 ? 13.516 -37.906 -17.156 1 95.44 266 PRO A C 1
ATOM 2022 O O . PRO A 1 266 ? 12.633 -38.719 -17.359 1 95.44 266 PRO A O 1
ATOM 2025 N N . LEU A 1 267 ? 14.508 -37.656 -17.906 1 92.69 267 LEU A N 1
ATOM 2026 C CA . LEU A 1 267 ? 14.867 -38.5 -19.031 1 92.69 267 LEU A CA 1
ATOM 2027 C C . LEU A 1 267 ? 16.281 -39.062 -18.859 1 92.69 267 LEU A C 1
ATOM 2029 O O . LEU A 1 267 ? 17.188 -38.312 -18.453 1 92.69 267 LEU A O 1
ATOM 2033 N N . LYS A 1 268 ? 16.344 -40.312 -19.047 1 88.75 268 LYS A N 1
ATOM 2034 C CA . LYS A 1 268 ? 17.688 -40.875 -19.094 1 88.75 268 LYS A CA 1
ATOM 2035 C C . LYS A 1 268 ? 18.266 -40.812 -20.5 1 88.75 268 LYS A C 1
ATOM 2037 O O . LYS A 1 268 ? 17.719 -41.406 -21.438 1 88.75 268 LYS A O 1
ATOM 2042 N N . ASN A 1 269 ? 19.312 -40.062 -20.609 1 85.25 269 ASN A N 1
ATOM 2043 C CA . ASN A 1 269 ? 19.953 -39.906 -21.906 1 85.25 269 ASN A CA 1
ATOM 2044 C C . ASN A 1 269 ? 20.781 -41.125 -22.266 1 85.25 269 ASN A C 1
ATOM 2046 O O . ASN A 1 269 ? 21.047 -42 -21.422 1 85.25 269 ASN A O 1
ATOM 2050 N N . LYS A 1 270 ? 21.234 -41.219 -23.547 1 86.44 270 LYS A N 1
ATOM 2051 C CA . LYS A 1 270 ? 22.016 -42.344 -24.047 1 86.44 270 LYS A CA 1
ATOM 2052 C C . LYS A 1 270 ? 23.359 -42.438 -23.359 1 86.44 270 LYS A C 1
ATOM 2054 O O . LYS A 1 270 ? 23.875 -43.562 -23.156 1 86.44 270 LYS A O 1
ATOM 2059 N N . ASP A 1 271 ? 23.859 -41.281 -22.938 1 86 271 ASP A N 1
ATOM 2060 C CA . ASP A 1 271 ? 25.172 -41.281 -22.297 1 86 271 ASP A CA 1
ATOM 2061 C C . ASP A 1 271 ? 25.062 -41.531 -20.797 1 86 271 ASP A C 1
ATOM 2063 O O . ASP A 1 271 ? 26.062 -41.438 -20.062 1 86 271 ASP A O 1
ATOM 2067 N N . GLY A 1 272 ? 23.906 -41.781 -20.281 1 83.31 272 GLY A N 1
ATOM 2068 C CA . GLY A 1 272 ? 23.703 -42.094 -18.875 1 83.31 272 GLY A CA 1
ATOM 2069 C C . GLY A 1 272 ? 23.344 -40.875 -18.047 1 83.31 272 GLY A C 1
ATOM 2070 O O . GLY A 1 272 ? 22.953 -41 -16.875 1 83.31 272 GLY A O 1
ATOM 2071 N N . SER A 1 273 ? 23.578 -39.719 -18.734 1 85.06 273 SER A N 1
ATOM 2072 C CA . SER A 1 273 ? 23.25 -38.5 -17.984 1 85.06 273 SER A CA 1
ATOM 2073 C C . SER A 1 273 ? 21.75 -38.281 -17.922 1 85.06 273 SER A C 1
ATOM 2075 O O . SER A 1 273 ? 20.984 -38.938 -18.641 1 85.06 273 SER A O 1
ATOM 2077 N N . LYS A 1 274 ? 21.375 -37.531 -16.906 1 90.25 274 LYS A N 1
ATOM 2078 C CA . LYS A 1 274 ? 19.953 -37.219 -16.719 1 90.25 274 LYS A CA 1
ATOM 2079 C C . LYS A 1 274 ? 19.609 -35.844 -17.234 1 90.25 274 LYS A C 1
ATOM 2081 O O . LYS A 1 274 ? 20.391 -34.906 -17.078 1 90.25 274 LYS A O 1
ATOM 2086 N N . SER A 1 275 ? 18.562 -35.75 -18 1 93.94 275 SER A N 1
ATOM 2087 C CA . SER A 1 275 ? 17.969 -34.469 -18.406 1 93.94 275 SER A CA 1
ATOM 2088 C C . SER A 1 275 ? 16.469 -34.438 -18.109 1 93.94 275 SER A C 1
ATOM 2090 O O . SER A 1 275 ? 15.898 -35.469 -17.703 1 93.94 275 SER A O 1
ATOM 2092 N N . TYR A 1 276 ? 15.93 -33.25 -18.172 1 96.25 276 TYR A N 1
ATOM 2093 C CA . TYR A 1 276 ? 14.523 -33.125 -17.797 1 96.25 276 TYR A CA 1
ATOM 2094 C C . TYR A 1 276 ? 13.719 -32.5 -18.938 1 96.25 276 TYR A C 1
ATOM 2096 O O . TYR A 1 276 ? 14.117 -31.484 -19.516 1 96.25 276 TYR A O 1
ATOM 2104 N N . GLU A 1 277 ? 12.633 -33.125 -19.312 1 95.75 277 GLU A N 1
ATOM 2105 C CA . GLU A 1 277 ? 11.688 -32.594 -20.266 1 95.75 277 GLU A CA 1
ATOM 2106 C C . GLU A 1 277 ? 10.781 -31.531 -19.609 1 95.75 277 GLU A C 1
ATOM 2108 O O . GLU A 1 277 ? 10.359 -31.703 -18.469 1 95.75 277 GLU A O 1
ATOM 2113 N N . VAL A 1 278 ? 10.531 -30.484 -20.375 1 96.19 278 VAL A N 1
ATOM 2114 C CA . VAL A 1 278 ? 9.648 -29.422 -19.906 1 96.19 278 VAL A CA 1
ATOM 2115 C C . VAL A 1 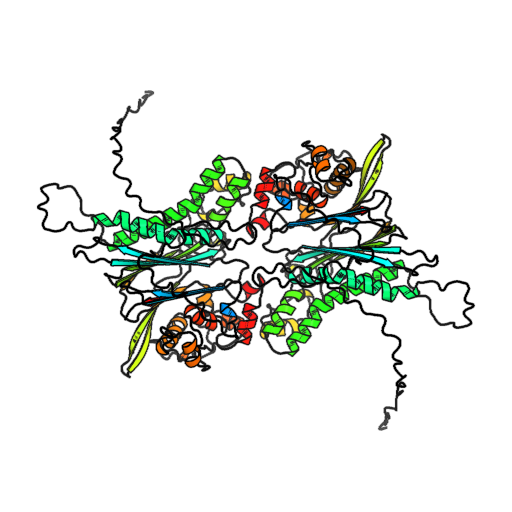278 ? 8.258 -29.609 -20.5 1 96.19 278 VAL A C 1
ATOM 2117 O O . VAL A 1 278 ? 8.094 -29.578 -21.719 1 96.19 278 VAL A O 1
ATOM 2120 N N . HIS A 1 279 ? 7.246 -29.828 -19.672 1 96.81 279 HIS A N 1
ATOM 2121 C CA . HIS A 1 279 ? 5.855 -29.859 -20.094 1 96.81 279 HIS A CA 1
ATOM 2122 C C . HIS A 1 279 ? 5.086 -28.656 -19.562 1 96.81 279 HIS A C 1
ATOM 2124 O O . HIS A 1 279 ? 4.855 -28.531 -18.359 1 96.81 279 HIS A O 1
ATOM 2130 N N . VAL A 1 280 ? 4.723 -27.766 -20.484 1 96.69 280 VAL A N 1
ATOM 2131 C CA . VAL A 1 280 ? 3.914 -26.609 -20.109 1 96.69 280 VAL A CA 1
ATOM 2132 C C . VAL A 1 280 ? 2.443 -27 -20.031 1 96.69 280 VAL A C 1
ATOM 2134 O O . VAL A 1 280 ? 1.849 -27.438 -21.016 1 96.69 280 VAL A O 1
ATOM 2137 N N . LEU A 1 281 ? 1.873 -26.781 -18.812 1 97.62 281 LEU A N 1
ATOM 2138 C CA . LEU A 1 281 ? 0.552 -27.359 -18.594 1 97.62 281 LEU A CA 1
ATOM 2139 C C . LEU A 1 281 ? -0.528 -26.281 -18.656 1 97.62 281 LEU A C 1
ATOM 2141 O O . LEU A 1 281 ? -1.721 -26.594 -18.594 1 97.62 281 LEU A O 1
ATOM 2145 N N . THR A 1 282 ? -0.104 -25.016 -18.734 1 95.5 282 THR A N 1
ATOM 2146 C CA . THR A 1 282 ? -1.085 -23.938 -18.766 1 95.5 282 THR A CA 1
ATOM 2147 C C . THR A 1 282 ? -0.729 -22.922 -19.828 1 95.5 282 THR A C 1
ATOM 2149 O O . THR A 1 282 ? 0.41 -22.875 -20.297 1 95.5 282 THR A O 1
ATOM 2152 N N . ALA A 1 283 ? -1.726 -22.219 -20.25 1 87.44 283 ALA A N 1
ATOM 2153 C CA . ALA A 1 283 ? -1.561 -21.062 -21.125 1 87.44 283 ALA A CA 1
ATOM 2154 C C . ALA A 1 283 ? -2.102 -19.797 -20.469 1 87.44 283 ALA A C 1
ATOM 2156 O O . ALA A 1 283 ? -3.146 -19.828 -19.812 1 87.44 283 ALA A O 1
ATOM 2157 N N . ASP A 1 284 ? -1.276 -18.781 -20.625 1 78.25 284 ASP A N 1
ATOM 2158 C CA . ASP A 1 284 ? -1.717 -17.531 -20.016 1 78.25 284 ASP A CA 1
ATOM 2159 C C . ASP A 1 284 ? -3.066 -17.094 -20.562 1 78.25 284 ASP A C 1
ATOM 2161 O O . ASP A 1 284 ? -3.299 -17.156 -21.781 1 78.25 284 ASP A O 1
ATOM 2165 N N . GLN A 1 285 ? -3.857 -16.75 -19.703 1 85.69 285 GLN A N 1
ATOM 2166 C CA . GLN A 1 285 ? -5.195 -16.297 -20.062 1 85.69 285 GLN A CA 1
ATOM 2167 C C . GLN A 1 285 ? -5.254 -14.781 -20.172 1 85.69 285 GLN A C 1
ATOM 2169 O O . GLN A 1 285 ? -6.16 -14.148 -19.625 1 85.69 285 GLN A O 1
ATOM 2174 N N . THR A 1 286 ? -4.262 -14.234 -20.781 1 79.38 286 THR A N 1
ATOM 2175 C CA . THR A 1 286 ? -4.234 -12.805 -21.047 1 79.38 286 THR A CA 1
ATOM 2176 C C . THR A 1 286 ? -5.211 -12.438 -22.156 1 79.38 286 THR A C 1
ATOM 2178 O O . THR A 1 286 ? -5.375 -13.195 -23.125 1 79.38 286 THR A O 1
ATOM 2181 N N . ILE A 1 287 ? -5.754 -11.344 -21.984 1 81.56 287 ILE A N 1
ATOM 2182 C CA . ILE A 1 287 ? -6.754 -10.914 -22.969 1 81.56 287 ILE A CA 1
ATOM 2183 C C . ILE A 1 287 ? -6.094 -10.695 -24.328 1 81.56 287 ILE A C 1
ATOM 2185 O O . ILE A 1 287 ? -5.078 -10.008 -24.422 1 81.56 287 ILE A O 1
ATOM 2189 N N . GLN A 1 288 ? -6.598 -11.445 -25.203 1 77.62 288 GLN A N 1
ATOM 2190 C CA . GLN A 1 288 ? -6.172 -11.258 -26.594 1 77.62 288 GLN A CA 1
ATOM 2191 C C . GLN A 1 288 ? -7.109 -10.297 -27.328 1 77.62 288 GLN A C 1
ATOM 2193 O O . GLN A 1 288 ? -8.312 -10.273 -27.062 1 77.62 288 GLN A O 1
ATOM 2198 N N . PRO A 1 289 ? -6.473 -9.531 -28.094 1 76.88 289 PRO A N 1
ATOM 2199 C CA . PRO A 1 289 ? -7.312 -8.586 -28.844 1 76.88 289 PRO A CA 1
ATOM 2200 C C . PRO A 1 289 ? -8.484 -9.266 -29.547 1 76.88 289 PRO A C 1
ATOM 2202 O O . PRO A 1 289 ? -9.539 -8.656 -29.719 1 76.88 289 PRO A O 1
ATOM 2205 N N . SER A 1 290 ? -8.336 -10.523 -29.906 1 77.31 290 SER A N 1
ATOM 2206 C CA . SER A 1 290 ? -9.375 -11.234 -30.656 1 77.31 290 SER A CA 1
ATOM 2207 C C . SER A 1 290 ? -10.43 -11.797 -29.719 1 77.31 290 SER A C 1
ATOM 2209 O O . SER A 1 290 ? -11.492 -12.242 -30.156 1 77.31 290 SER A O 1
ATOM 2211 N N . SER A 1 291 ? -10.188 -11.633 -28.438 1 76.19 291 SER A N 1
ATOM 2212 C CA . SER A 1 291 ? -11.125 -12.195 -27.469 1 76.19 291 SER A CA 1
ATOM 2213 C C . SER A 1 291 ? -12.414 -11.375 -27.406 1 76.19 291 SER A C 1
ATOM 2215 O O . SER A 1 291 ? -12.398 -10.172 -27.656 1 76.19 291 SER A O 1
ATOM 2217 N N . PRO A 1 292 ? -13.453 -12.18 -27.188 1 78.12 292 PRO A N 1
ATOM 2218 C CA . PRO A 1 292 ? -14.695 -11.43 -26.984 1 78.12 292 PRO A CA 1
ATOM 2219 C C . PRO A 1 292 ? -14.562 -10.359 -25.906 1 78.12 292 PRO A C 1
ATOM 2221 O O . PRO A 1 292 ? -13.898 -10.578 -24.891 1 78.12 292 PRO A O 1
ATOM 2224 N N . HIS A 1 293 ? -14.93 -9.211 -26.125 1 83.88 293 HIS A N 1
ATOM 2225 C CA . HIS A 1 293 ? -15.023 -8.102 -25.172 1 83.88 293 HIS A CA 1
ATOM 2226 C C . HIS A 1 293 ? -13.641 -7.562 -24.828 1 83.88 293 HIS A C 1
ATOM 2228 O O . HIS A 1 293 ? -13.445 -6.973 -23.766 1 83.88 293 HIS A O 1
ATOM 2234 N N . ALA A 1 294 ? -12.648 -7.875 -25.594 1 84.38 294 ALA A N 1
ATOM 2235 C CA . ALA A 1 294 ? -11.273 -7.453 -25.344 1 84.38 294 ALA A CA 1
ATOM 2236 C C . ALA A 1 294 ? -11.195 -5.945 -25.109 1 84.38 294 ALA A C 1
ATOM 2238 O O . ALA A 1 294 ? -10.477 -5.48 -24.219 1 84.38 294 ALA A O 1
ATOM 2239 N N . SER A 1 295 ? -11.93 -5.234 -25.828 1 82.75 295 SER A N 1
ATOM 2240 C CA . SER A 1 295 ? -11.906 -3.777 -25.719 1 82.75 295 SER A CA 1
ATOM 2241 C C . SER A 1 295 ? -12.445 -3.309 -24.375 1 82.75 295 SER A C 1
ATOM 2243 O O . SER A 1 295 ? -11.906 -2.385 -23.766 1 82.75 295 SER A O 1
ATOM 2245 N N . VAL A 1 296 ? -13.461 -3.992 -23.922 1 85.25 296 VAL A N 1
ATOM 2246 C CA . VAL A 1 296 ? -14.086 -3.633 -22.656 1 85.25 296 VAL A CA 1
ATOM 2247 C C . VAL A 1 296 ? -13.148 -3.961 -21.5 1 85.25 296 VAL A C 1
ATOM 2249 O O . VAL A 1 296 ? -12.984 -3.16 -20.578 1 85.25 296 VAL A O 1
ATOM 2252 N N . ILE A 1 297 ? -12.531 -5.059 -21.609 1 85.06 297 ILE A N 1
ATOM 2253 C CA . ILE A 1 297 ? -11.633 -5.516 -20.562 1 85.06 297 ILE A CA 1
ATOM 2254 C C . ILE A 1 297 ? -10.422 -4.59 -20.469 1 85.06 297 ILE A C 1
ATOM 2256 O O . ILE A 1 297 ? -9.977 -4.234 -19.375 1 85.06 297 ILE A O 1
ATOM 2260 N N . ALA A 1 298 ? -10.008 -4.141 -21.547 1 81.25 298 ALA A N 1
ATOM 2261 C CA . ALA A 1 298 ? -8.867 -3.229 -21.578 1 81.25 298 ALA A CA 1
ATOM 2262 C C . ALA A 1 298 ? -9.211 -1.889 -20.938 1 81.25 298 ALA A C 1
ATOM 2264 O O . ALA A 1 298 ? -8.367 -1.263 -20.297 1 81.25 298 ALA A O 1
ATOM 2265 N N . GLN A 1 299 ? -10.422 -1.512 -21.062 1 82.62 299 GLN A N 1
ATOM 2266 C CA . GLN A 1 299 ? -10.875 -0.234 -20.531 1 82.62 299 GLN A CA 1
ATOM 2267 C C . GLN A 1 299 ? -10.922 -0.267 -19 1 82.62 299 GLN A C 1
ATOM 2269 O O . GLN A 1 299 ? -10.805 0.772 -18.344 1 82.62 299 GLN A O 1
ATOM 2274 N N . ALA A 1 300 ? -11.047 -1.43 -18.453 1 82.25 300 ALA A N 1
ATOM 2275 C CA . ALA A 1 300 ? -11.141 -1.563 -17 1 82.25 300 ALA A CA 1
ATOM 2276 C C . ALA A 1 300 ? -9.781 -1.348 -16.328 1 82.25 300 ALA A C 1
ATOM 2278 O O . ALA A 1 300 ? -9.703 -1.138 -15.125 1 82.25 300 ALA A O 1
ATOM 2279 N N . LYS A 1 301 ? -8.711 -1.356 -17.031 1 79.06 301 LYS A N 1
ATOM 2280 C CA . LYS A 1 301 ? -7.355 -1.084 -16.578 1 79.06 301 LYS A CA 1
ATOM 2281 C C . LYS A 1 301 ? -6.996 -1.944 -15.367 1 79.06 301 LYS A C 1
ATOM 2283 O O . LYS A 1 301 ? -6.52 -1.432 -14.359 1 79.06 301 LYS A O 1
ATOM 2288 N N . LEU A 1 302 ? -7.266 -3.23 -15.508 1 82 302 LEU A N 1
ATOM 2289 C CA . LEU A 1 302 ? -6.859 -4.172 -14.477 1 82 302 LEU A CA 1
ATOM 2290 C C . LEU A 1 302 ? -5.336 -4.27 -14.391 1 82 302 LEU A C 1
ATOM 2292 O O . LEU A 1 302 ? -4.645 -4.086 -15.398 1 82 302 LEU A O 1
ATOM 2296 N N . PRO A 1 303 ? -4.898 -4.457 -13.164 1 76.25 303 PRO A N 1
ATOM 2297 C CA . PRO A 1 303 ? -3.447 -4.633 -13.055 1 76.25 303 PRO A CA 1
ATOM 2298 C C . PRO A 1 303 ? -2.916 -5.727 -13.977 1 76.25 303 PRO A C 1
ATOM 2300 O O . PRO A 1 303 ? -1.811 -5.602 -14.516 1 76.25 303 PRO A O 1
ATOM 2303 N N . HIS A 1 304 ? -3.707 -6.75 -14.156 1 77 304 HIS A N 1
ATOM 2304 C CA . HIS A 1 304 ? -3.391 -7.828 -15.086 1 77 304 HIS A CA 1
ATOM 2305 C C . HIS A 1 304 ? -4.52 -8.039 -16.094 1 77 304 HIS A C 1
ATOM 2307 O O . HIS A 1 304 ? -5.664 -8.273 -15.703 1 77 304 HIS A O 1
ATOM 2313 N N . PRO A 1 305 ? -4.172 -7.855 -17.297 1 79.69 305 PRO A N 1
ATOM 2314 C CA . PRO A 1 305 ? -5.242 -8.008 -18.281 1 79.69 305 PRO A CA 1
ATOM 2315 C C . PRO A 1 305 ? -5.625 -9.469 -18.516 1 79.69 305 PRO A C 1
ATOM 2317 O O . PRO A 1 305 ? -5.344 -10.023 -19.578 1 79.69 305 PRO A O 1
ATOM 2320 N N . VAL A 1 306 ? -6.383 -10.016 -17.641 1 86.69 306 VAL A N 1
ATOM 2321 C CA . VAL A 1 306 ? -6.77 -11.422 -17.734 1 86.69 306 VAL A CA 1
ATOM 2322 C C . VAL A 1 306 ? -8.211 -11.531 -18.234 1 86.69 306 VAL A C 1
ATOM 2324 O O . VAL A 1 306 ? -9.039 -10.672 -17.938 1 86.69 306 VAL A O 1
ATOM 2327 N N . SER A 1 307 ? -8.477 -12.578 -18.953 1 88.06 307 SER A N 1
ATOM 2328 C CA . SER A 1 307 ? -9.82 -12.844 -19.469 1 88.06 307 SER A CA 1
ATOM 2329 C C . SER A 1 307 ? -10.633 -13.672 -18.484 1 88.06 307 SER A C 1
ATOM 2331 O O . SER A 1 307 ? -11.852 -13.781 -18.609 1 88.06 307 SER A O 1
ATOM 2333 N N . ARG A 1 308 ? -9.953 -14.25 -17.547 1 92.88 308 ARG A N 1
ATOM 2334 C CA . ARG A 1 308 ? -10.594 -15.055 -16.5 1 92.88 308 ARG A CA 1
ATOM 2335 C C . ARG A 1 308 ? -10.062 -14.695 -15.125 1 92.88 308 ARG A C 1
ATOM 2337 O O . ARG A 1 308 ? -8.859 -14.461 -14.953 1 92.88 308 ARG A O 1
ATOM 2344 N N . ALA A 1 309 ? -10.969 -14.539 -14.25 1 94.81 309 ALA A N 1
ATOM 2345 C CA . ALA A 1 309 ? -10.555 -14.195 -12.891 1 94.81 309 ALA A CA 1
ATOM 2346 C C . ALA A 1 309 ? -11.703 -14.391 -11.906 1 94.81 309 ALA A C 1
ATOM 2348 O O . ALA A 1 309 ? -12.875 -14.336 -12.289 1 94.81 309 ALA A O 1
ATOM 2349 N N . PHE A 1 310 ? -11.352 -14.734 -10.695 1 96.69 310 PHE A N 1
ATOM 2350 C CA . PHE A 1 310 ? -12.305 -14.594 -9.602 1 96.69 310 PHE A CA 1
ATOM 2351 C C . PHE A 1 310 ? -12.484 -13.133 -9.219 1 96.69 310 PHE A C 1
ATOM 2353 O O . PHE A 1 310 ? -11.539 -12.344 -9.289 1 96.69 310 PHE A O 1
ATOM 2360 N N . GLY A 1 311 ? -13.68 -12.805 -8.812 1 95.19 311 GLY A N 1
ATOM 2361 C CA . GLY A 1 311 ? -13.922 -11.422 -8.438 1 95.19 311 GLY A CA 1
ATOM 2362 C C . GLY A 1 311 ? -14.07 -10.5 -9.633 1 95.19 311 GLY A C 1
ATOM 2363 O O . GLY A 1 311 ? -14.82 -10.789 -10.562 1 95.19 311 GLY A O 1
ATOM 2364 N N . VAL A 1 312 ? -13.492 -9.258 -9.578 1 92.81 312 VAL A N 1
ATOM 2365 C CA . VAL A 1 312 ? -13.57 -8.25 -10.625 1 92.81 312 VAL A CA 1
ATOM 2366 C C . VAL A 1 312 ? -15.031 -8 -11 1 92.81 312 VAL A C 1
ATOM 2368 O O . VAL A 1 312 ? -15.391 -8.07 -12.18 1 92.81 312 VAL A O 1
ATOM 2371 N N . ALA A 1 313 ? -15.742 -7.738 -10.031 1 92.81 313 ALA A N 1
ATOM 2372 C CA . ALA A 1 313 ? -17.188 -7.656 -10.203 1 92.81 313 ALA A CA 1
ATOM 2373 C C . ALA A 1 313 ? -17.578 -6.449 -11.055 1 92.81 313 ALA A C 1
ATOM 2375 O O . ALA A 1 313 ? -18.688 -6.387 -11.594 1 92.81 313 ALA A O 1
ATOM 2376 N N . SER A 1 314 ? -16.688 -5.48 -11.195 1 90.44 314 SER A N 1
ATOM 2377 C CA . SER A 1 314 ? -16.953 -4.336 -12.062 1 90.44 314 SER A CA 1
ATOM 2378 C C . SER A 1 314 ? -17.172 -4.777 -13.5 1 90.44 314 SER A C 1
ATOM 2380 O O . SER A 1 314 ? -17.844 -4.078 -14.273 1 90.44 314 SER A O 1
ATOM 2382 N N . LEU A 1 315 ? -16.703 -5.93 -13.859 1 91.75 315 LEU A N 1
ATOM 2383 C CA . LEU A 1 315 ? -16.859 -6.445 -15.211 1 91.75 315 LEU A CA 1
ATOM 2384 C C . LEU A 1 315 ? -17.922 -7.531 -15.258 1 91.75 315 LEU A C 1
ATOM 2386 O O . LEU A 1 315 ? -18.188 -8.117 -16.312 1 91.75 315 LEU A O 1
ATOM 2390 N N . LYS A 1 316 ? -18.531 -7.789 -14.133 1 92.44 316 LYS A N 1
ATOM 2391 C CA . LYS A 1 316 ? -19.5 -8.875 -14.062 1 92.44 316 LYS A CA 1
ATOM 2392 C C . LYS A 1 316 ? -20.891 -8.352 -13.695 1 92.44 316 LYS A C 1
ATOM 2394 O O . LYS A 1 316 ? -21.906 -8.914 -14.117 1 92.44 316 LYS A O 1
ATOM 2399 N N . TRP A 1 317 ? -20.922 -7.285 -12.898 1 92.19 317 TRP A N 1
ATOM 2400 C CA . TRP A 1 317 ? -22.172 -6.711 -12.438 1 92.19 317 TRP A CA 1
ATOM 2401 C C . TRP A 1 317 ? -22.844 -5.922 -13.555 1 92.19 317 TRP A C 1
ATOM 2403 O O . TRP A 1 317 ? -22.172 -5.266 -14.359 1 92.19 317 TRP A O 1
ATOM 2413 N N . GLY A 1 318 ? -24.156 -5.988 -13.555 1 89.38 318 GLY A N 1
ATOM 2414 C CA . GLY A 1 318 ? -24.906 -5.129 -14.453 1 89.38 318 GLY A CA 1
ATOM 2415 C C . GLY A 1 318 ? -24.828 -3.662 -14.078 1 89.38 318 GLY A C 1
ATOM 2416 O O . GLY A 1 318 ? -24.438 -3.32 -12.961 1 89.38 318 GLY A O 1
ATOM 2417 N N . ARG A 1 319 ? -25.25 -2.828 -14.945 1 88.12 319 ARG A N 1
ATOM 2418 C CA . ARG A 1 319 ? -25.156 -1.383 -14.773 1 88.12 319 ARG A CA 1
ATOM 2419 C C . ARG A 1 319 ? -26.031 -0.905 -13.617 1 88.12 319 ARG A C 1
ATOM 2421 O O . ARG A 1 319 ? -25.641 0.005 -12.883 1 88.12 319 ARG A O 1
ATOM 2428 N N . GLU A 1 320 ? -27.125 -1.468 -13.516 1 88.69 320 GLU A N 1
ATOM 2429 C CA . GLU A 1 320 ? -28.062 -1.038 -12.484 1 88.69 320 GLU A CA 1
ATOM 2430 C C . GLU A 1 320 ? -27.484 -1.223 -11.094 1 88.69 320 GLU A C 1
ATOM 2432 O O . GLU A 1 320 ? -27.562 -0.323 -10.25 1 88.69 320 GLU A O 1
ATOM 2437 N N . ILE A 1 321 ? -26.906 -2.355 -10.914 1 89.44 321 ILE A N 1
ATOM 2438 C CA . ILE A 1 321 ? -26.328 -2.654 -9.609 1 89.44 321 ILE A CA 1
ATOM 2439 C C . ILE A 1 321 ? -25.141 -1.72 -9.352 1 89.44 321 ILE A C 1
ATOM 2441 O O . ILE A 1 321 ? -25 -1.195 -8.242 1 89.44 321 ILE A O 1
ATOM 2445 N N . GLN A 1 322 ? -24.344 -1.437 -10.305 1 90.56 322 GLN A N 1
ATOM 2446 C CA . GLN A 1 322 ? -23.203 -0.548 -10.156 1 90.56 322 GLN A CA 1
ATOM 2447 C C . GLN A 1 322 ? -23.641 0.878 -9.844 1 90.56 322 GLN A C 1
ATOM 2449 O O . GLN A 1 322 ? -23.031 1.556 -9.016 1 90.56 322 GLN A O 1
ATOM 2454 N N . GLN A 1 323 ? -24.688 1.271 -10.469 1 91.12 323 GLN A N 1
ATOM 2455 C CA . GLN A 1 323 ? -25.203 2.613 -10.234 1 91.12 323 GLN A CA 1
ATOM 2456 C C . GLN A 1 323 ? -25.734 2.76 -8.812 1 91.12 323 GLN A C 1
ATOM 2458 O O . GLN A 1 323 ? -25.5 3.773 -8.156 1 91.12 323 GLN A O 1
ATOM 2463 N N . ARG A 1 324 ? -26.438 1.808 -8.422 1 91 324 ARG A N 1
ATOM 2464 C CA . ARG A 1 324 ? -26.984 1.841 -7.07 1 91 324 ARG A CA 1
ATOM 2465 C C . ARG A 1 324 ? -25.875 1.882 -6.031 1 91 324 ARG A C 1
ATOM 2467 O O . ARG A 1 324 ? -25.938 2.656 -5.074 1 91 324 ARG A O 1
ATOM 2474 N N . LEU A 1 325 ? -24.891 1.061 -6.238 1 91.56 325 LEU A N 1
ATOM 2475 C CA . LEU A 1 325 ? -23.766 1.026 -5.32 1 91.56 325 LEU A CA 1
ATOM 2476 C C . LEU A 1 325 ? -23.047 2.375 -5.289 1 91.56 325 LEU A C 1
ATOM 2478 O O . LEU A 1 325 ? -22.672 2.857 -4.219 1 91.56 325 LEU A O 1
ATOM 2482 N N . HIS A 1 326 ? -22.859 2.992 -6.414 1 91.44 326 HIS A N 1
ATOM 2483 C CA . HIS A 1 326 ? -22.188 4.277 -6.543 1 91.44 326 HIS A CA 1
ATOM 2484 C C . HIS A 1 326 ? -22.953 5.379 -5.828 1 91.44 326 HIS A C 1
ATOM 2486 O O . HIS A 1 326 ? -22.359 6.211 -5.137 1 91.44 326 HIS A O 1
ATOM 2492 N N . GLU A 1 327 ? -24.203 5.309 -5.91 1 91.12 327 GLU A N 1
ATOM 2493 C CA . GLU A 1 327 ? -25.031 6.398 -5.41 1 91.12 327 GLU A CA 1
ATOM 2494 C C . GLU A 1 327 ? -25.328 6.238 -3.92 1 91.12 327 GLU A C 1
ATOM 2496 O O . GLU A 1 327 ? -25.422 7.227 -3.189 1 91.12 327 GLU A O 1
ATOM 2501 N N . GLU A 1 328 ? -25.375 4.941 -3.525 1 91.88 328 GLU A N 1
ATOM 2502 C CA . GLU A 1 328 ? -25.969 4.758 -2.201 1 91.88 328 GLU A CA 1
ATOM 2503 C C . GLU A 1 328 ? -24.969 4.117 -1.238 1 91.88 328 GLU A C 1
ATOM 2505 O O . GLU A 1 328 ? -25.141 4.199 -0.02 1 91.88 328 GLU A O 1
ATOM 2510 N N . TYR A 1 329 ? -23.969 3.51 -1.703 1 92.69 329 TYR A N 1
ATOM 2511 C CA . TYR A 1 329 ? -23.203 2.658 -0.803 1 92.69 329 TYR A CA 1
ATOM 2512 C C . TYR A 1 329 ? -21.703 2.855 -1.013 1 92.69 329 TYR A C 1
ATOM 2514 O O . TYR A 1 329 ? -20.922 1.913 -0.875 1 92.69 329 TYR A O 1
ATOM 2522 N N . LEU A 1 330 ? -21.297 4.023 -1.427 1 92.44 330 LEU A N 1
ATOM 2523 C CA . LEU A 1 330 ? -19.891 4.371 -1.592 1 92.44 330 LEU A CA 1
ATOM 2524 C C . LEU A 1 330 ? -19.203 3.434 -2.586 1 92.44 330 LEU A C 1
ATOM 2526 O O . LEU A 1 330 ? -18.109 2.928 -2.32 1 92.44 330 LEU A O 1
ATOM 2530 N N . GLY A 1 331 ? -19.859 3.146 -3.609 1 89 331 GLY A N 1
ATOM 2531 C CA . GLY A 1 331 ? -19.312 2.35 -4.699 1 89 331 GLY A CA 1
ATOM 2532 C C . GLY A 1 331 ? -18.547 3.176 -5.715 1 89 331 GLY A C 1
ATOM 2533 O O . GLY A 1 331 ? -18.641 4.402 -5.727 1 89 331 GLY A O 1
ATOM 2534 N N . ASP A 1 332 ? -17.797 2.496 -6.477 1 85.75 332 ASP A N 1
ATOM 2535 C CA . ASP A 1 332 ? -17.047 3.156 -7.539 1 85.75 332 ASP A CA 1
ATOM 2536 C C . ASP A 1 332 ? -17.969 3.676 -8.633 1 85.75 332 ASP A C 1
ATOM 2538 O O . ASP A 1 332 ? -19.125 3.264 -8.719 1 85.75 332 ASP A O 1
ATOM 2542 N N . ARG A 1 333 ? -17.438 4.625 -9.344 1 83.62 333 ARG A N 1
ATOM 2543 C CA . ARG A 1 333 ? -18.172 5.047 -10.539 1 83.62 333 ARG A CA 1
ATOM 2544 C C . ARG A 1 333 ? -18.406 3.871 -11.477 1 83.62 333 ARG A C 1
ATOM 2546 O O . ARG A 1 333 ? -17.5 3.076 -11.734 1 83.62 333 ARG A O 1
ATOM 2553 N N . PRO A 1 334 ? -19.656 3.828 -11.828 1 84.31 334 PRO A N 1
ATOM 2554 C CA . PRO A 1 334 ? -19.969 2.689 -12.695 1 84.31 334 PRO A CA 1
ATOM 2555 C C . PRO A 1 334 ? -19.062 2.613 -13.922 1 84.31 334 PRO A C 1
ATOM 2557 O O . PRO A 1 334 ? -18.75 3.641 -14.531 1 84.31 334 PRO A O 1
ATOM 2560 N N . PHE A 1 335 ? -18.688 1.347 -14.164 1 80.38 335 PHE A N 1
ATOM 2561 C CA . PHE A 1 335 ? -17.906 1.088 -15.375 1 80.38 335 PHE A CA 1
ATOM 2562 C C . PHE A 1 335 ? -18.781 1.236 -16.609 1 80.38 335 PHE A C 1
ATOM 2564 O O . PHE A 1 335 ? -19.875 0.654 -16.688 1 80.38 335 PHE A O 1
ATOM 2571 N N . LEU A 1 336 ? -18.438 2.223 -17.438 1 76.62 336 LEU A N 1
ATOM 2572 C CA . LEU A 1 336 ? -19.203 2.482 -18.656 1 76.62 336 LEU A CA 1
ATOM 2573 C C . LEU A 1 336 ? -18.469 1.944 -19.875 1 76.62 336 LEU A C 1
ATOM 2575 O O . LEU A 1 336 ? -17.641 2.637 -20.453 1 76.62 336 LEU A O 1
ATOM 2579 N N . PRO A 1 337 ? -18.859 0.71 -20.234 1 73.38 337 PRO A N 1
ATOM 2580 C CA . PRO A 1 337 ? -18.141 0.116 -21.375 1 73.38 337 PRO A CA 1
ATOM 2581 C C . PRO A 1 337 ? -18.562 0.72 -22.703 1 73.38 337 PRO A C 1
ATOM 2583 O O . PRO A 1 337 ? -19.656 1.269 -22.828 1 73.38 337 PRO A O 1
ATOM 2586 N N . THR A 1 338 ? -17.656 0.724 -23.594 1 72.62 338 THR A N 1
ATOM 2587 C CA . THR A 1 338 ? -17.906 1.233 -24.953 1 72.62 338 THR A CA 1
ATOM 2588 C C . THR A 1 338 ? -18.734 0.243 -25.766 1 72.62 338 THR A C 1
ATOM 2590 O O . THR A 1 338 ? -19.109 0.531 -26.891 1 72.62 338 THR A O 1
ATOM 2593 N N . THR A 1 339 ? -19.047 -0.847 -25.125 1 74.25 339 THR A N 1
ATOM 2594 C CA . THR A 1 339 ? -19.766 -1.887 -25.859 1 74.25 339 THR A CA 1
ATOM 2595 C C . THR A 1 339 ? -21.219 -1.964 -25.391 1 74.25 339 THR A C 1
ATOM 2597 O O . THR A 1 339 ? -21.547 -1.498 -24.312 1 74.25 339 THR A O 1
ATOM 2600 N N . THR A 1 340 ? -22.016 -2.48 -26.312 1 69.75 340 THR A N 1
ATOM 2601 C CA . THR A 1 340 ? -23.438 -2.658 -26 1 69.75 340 THR A CA 1
ATOM 2602 C C . THR A 1 340 ? -23.672 -4 -25.312 1 69.75 340 THR A C 1
ATOM 2604 O O . THR A 1 340 ? -24.75 -4.227 -24.734 1 69.75 340 THR A O 1
ATOM 2607 N N . ALA A 1 341 ? -22.656 -4.785 -25.359 1 80.81 341 ALA A N 1
ATOM 2608 C CA . ALA A 1 341 ? -22.844 -6.09 -24.734 1 80.81 341 ALA A CA 1
ATOM 2609 C C . ALA A 1 341 ? -22.969 -5.953 -23.219 1 80.81 341 ALA A C 1
ATOM 2611 O O . ALA A 1 341 ? -22.312 -5.109 -22.609 1 80.81 341 ALA A O 1
ATOM 2612 N N . GLU A 1 342 ? -23.844 -6.828 -22.703 1 85.94 342 GLU A N 1
ATOM 2613 C CA . GLU A 1 342 ? -24.062 -6.816 -21.25 1 85.94 342 GLU A CA 1
ATOM 2614 C C . GLU A 1 342 ? -23.062 -7.723 -20.547 1 85.94 342 GLU A C 1
ATOM 2616 O O . GLU A 1 342 ? -22.656 -8.758 -21.078 1 85.94 342 GLU A O 1
ATOM 2621 N N . PRO A 1 343 ? -22.719 -7.352 -19.406 1 89.31 343 PRO A N 1
ATOM 2622 C CA . PRO A 1 343 ? -21.859 -8.219 -18.609 1 89.31 343 PRO A CA 1
ATOM 2623 C C . PRO A 1 343 ? -22.516 -9.555 -18.266 1 89.31 343 PRO A C 1
ATOM 2625 O O . PRO A 1 343 ? -23.734 -9.688 -18.391 1 89.31 343 PRO A O 1
ATOM 2628 N N . PRO A 1 344 ? -21.766 -10.578 -17.906 1 90.56 344 PRO A N 1
ATOM 2629 C CA . PRO A 1 344 ? -20.344 -10.547 -17.516 1 90.56 344 PRO A CA 1
ATOM 2630 C C . PRO A 1 344 ? -19.406 -10.57 -18.719 1 90.56 344 PRO A C 1
ATOM 2632 O O . PRO A 1 344 ? -19.656 -11.297 -19.688 1 90.56 344 PRO A O 1
ATOM 2635 N N . TYR A 1 345 ? -18.344 -9.859 -18.578 1 90.88 345 TYR A N 1
ATOM 2636 C CA . TYR A 1 345 ? -17.344 -9.789 -19.641 1 90.88 345 TYR A CA 1
ATOM 2637 C C . TYR A 1 345 ? -16.203 -10.766 -19.391 1 90.88 345 TYR A C 1
ATOM 2639 O O . TYR A 1 345 ? -15.414 -11.055 -20.281 1 90.88 345 TYR A O 1
ATOM 2647 N N . ILE A 1 346 ? -16.047 -11.211 -18.156 1 91.44 346 ILE A N 1
ATOM 2648 C CA . ILE A 1 346 ? -15.031 -12.188 -17.781 1 91.44 346 ILE A CA 1
ATOM 2649 C C . ILE A 1 346 ? -15.664 -13.289 -16.938 1 91.44 346 ILE A C 1
ATOM 2651 O O . ILE A 1 346 ? -16.781 -13.148 -16.453 1 91.44 346 ILE A O 1
ATOM 2655 N N . THR A 1 347 ? -14.977 -14.398 -16.844 1 92.81 347 THR A N 1
ATOM 2656 C CA . THR A 1 347 ? -15.508 -15.547 -16.125 1 92.81 347 THR A CA 1
ATOM 2657 C C . THR A 1 347 ? -14.445 -16.141 -15.188 1 92.81 347 THR A C 1
ATOM 2659 O O . THR A 1 347 ? -13.25 -15.898 -15.375 1 92.81 347 THR A O 1
ATOM 2662 N N . ALA A 1 348 ? -14.93 -16.797 -14.188 1 96.69 348 ALA A N 1
ATOM 2663 C CA . ALA A 1 348 ? -14.023 -17.5 -13.289 1 96.69 348 ALA A CA 1
ATOM 2664 C C . ALA A 1 348 ? -13.844 -18.953 -13.742 1 96.69 348 ALA A C 1
ATOM 2666 O O . ALA A 1 348 ? -13.094 -19.719 -13.125 1 96.69 348 ALA A O 1
ATOM 2667 N N . GLU A 1 349 ? -14.508 -19.328 -14.812 1 97.25 349 GLU A N 1
ATOM 2668 C CA . GLU A 1 349 ? -14.406 -20.688 -15.305 1 97.25 349 GLU A CA 1
ATOM 2669 C C . GLU A 1 349 ? -12.961 -21.031 -15.672 1 97.25 349 GLU A C 1
ATOM 2671 O O . GLU A 1 349 ? -12.336 -20.328 -16.469 1 97.25 349 GLU A O 1
ATOM 2676 N N . PRO A 1 350 ? -12.469 -22.156 -15.117 1 97.62 350 PRO A N 1
ATOM 2677 C CA . PRO A 1 350 ? -11.078 -22.5 -15.391 1 97.62 350 PRO A CA 1
ATOM 2678 C C . PRO A 1 350 ? -10.898 -23.234 -16.719 1 97.62 350 PRO A C 1
ATOM 2680 O O . PRO A 1 350 ? -11.867 -23.781 -17.266 1 97.62 350 PRO A O 1
ATOM 2683 N N . VAL A 1 351 ? -9.75 -23.109 -17.281 1 96.44 351 VAL A N 1
ATOM 2684 C CA . VAL A 1 351 ? -9.305 -24 -18.344 1 96.44 351 VAL A CA 1
ATOM 2685 C C . VAL A 1 351 ? -8.57 -25.203 -17.734 1 96.44 351 VAL A C 1
ATOM 2687 O O . VAL A 1 351 ? -7.668 -25.031 -16.906 1 96.44 351 VAL A O 1
ATOM 2690 N N . ILE A 1 352 ? -8.992 -26.406 -18.141 1 97.62 352 ILE A N 1
ATOM 2691 C CA . ILE A 1 352 ? -8.469 -27.594 -17.484 1 97.62 352 ILE A CA 1
ATOM 2692 C C . ILE A 1 352 ? -7.617 -28.406 -18.469 1 97.62 352 ILE A C 1
ATOM 2694 O O . ILE A 1 352 ? -7.992 -28.562 -19.625 1 97.62 352 ILE A O 1
ATOM 2698 N N . THR A 1 353 ? -6.477 -28.812 -18.016 1 97.25 353 THR A N 1
ATOM 2699 C CA . THR A 1 353 ? -5.609 -29.734 -18.75 1 97.25 353 THR A CA 1
ATOM 2700 C C . THR A 1 353 ? -5.301 -30.953 -17.891 1 97.25 353 THR A C 1
ATOM 2702 O O . THR A 1 353 ? -5.426 -30.922 -16.672 1 97.25 353 THR A O 1
ATOM 2705 N N . SER A 1 354 ? -5.02 -32.062 -18.562 1 96.38 354 SER A N 1
ATOM 2706 C CA . SER A 1 354 ? -4.703 -33.312 -17.859 1 96.38 354 SER A CA 1
ATOM 2707 C C . SER A 1 354 ? -3.438 -33.938 -18.406 1 96.38 354 SER A C 1
ATOM 2709 O O . SER A 1 354 ? -3.119 -33.781 -19.594 1 96.38 354 SER A O 1
ATOM 2711 N N . ILE A 1 355 ? -2.756 -34.625 -17.531 1 96.88 355 ILE A N 1
ATOM 2712 C CA . ILE A 1 355 ? -1.556 -35.344 -17.938 1 96.88 355 ILE A CA 1
ATOM 2713 C C . ILE A 1 355 ? -1.319 -36.531 -17.016 1 96.88 355 ILE A C 1
ATOM 2715 O O . ILE A 1 355 ? -1.624 -36.469 -15.82 1 96.88 355 ILE A O 1
ATOM 2719 N N . SER A 1 356 ? -0.8 -37.625 -17.562 1 96.44 356 SER A N 1
ATOM 2720 C CA . SER A 1 356 ? -0.423 -38.781 -16.75 1 96.44 356 SER A CA 1
ATOM 2721 C C . SER A 1 356 ? 0.913 -38.531 -16.047 1 96.44 356 SER A C 1
ATOM 2723 O O . SER A 1 356 ? 1.859 -38.031 -16.656 1 96.44 356 SER A O 1
ATOM 2725 N N . ILE A 1 357 ? 0.979 -38.906 -14.812 1 97.25 357 ILE A N 1
ATOM 2726 C CA . ILE A 1 357 ? 2.189 -38.719 -14.023 1 97.25 357 ILE A CA 1
ATOM 2727 C C . ILE A 1 357 ? 3.053 -40 -14.094 1 97.25 357 ILE A C 1
ATOM 2729 O O . ILE A 1 357 ? 2.537 -41.094 -14.031 1 97.25 357 ILE A O 1
ATOM 2733 N N . LYS A 1 358 ? 4.316 -39.781 -14.273 1 95.62 358 LYS A N 1
ATOM 2734 C CA . LYS A 1 358 ? 5.312 -40.844 -14.273 1 95.62 358 LYS A CA 1
ATOM 2735 C C . LYS A 1 358 ? 6.27 -40.719 -13.094 1 95.62 358 LYS A C 1
ATOM 2737 O O . LYS A 1 358 ? 6.379 -39.625 -12.5 1 95.62 358 LYS A O 1
ATOM 2742 N N . PRO A 1 359 ? 6.91 -41.844 -12.703 1 92.75 359 PRO A N 1
ATOM 2743 C CA . PRO A 1 359 ? 7.871 -41.781 -11.602 1 92.75 359 PRO A CA 1
ATOM 2744 C C . PRO A 1 359 ? 8.961 -40.75 -11.844 1 92.75 359 PRO A C 1
ATOM 2746 O O . PRO A 1 359 ? 9.523 -40.656 -12.938 1 92.75 359 PRO A O 1
ATOM 2749 N N . GLY A 1 360 ? 9.195 -39.906 -10.852 1 92.62 360 GLY A N 1
ATOM 2750 C CA . GLY A 1 360 ? 10.258 -38.906 -10.93 1 92.62 360 GLY A CA 1
ATOM 2751 C C . GLY A 1 360 ? 9.766 -37.531 -11.398 1 92.62 360 GLY A C 1
ATOM 2752 O O . GLY A 1 360 ? 10.492 -36.562 -11.312 1 92.62 360 GLY A O 1
ATOM 2753 N N . ASP A 1 361 ? 8.516 -37.469 -11.836 1 97.06 361 ASP A N 1
ATOM 2754 C CA . ASP A 1 361 ? 7.938 -36.188 -12.258 1 97.06 361 ASP A CA 1
ATOM 2755 C C . ASP A 1 361 ? 7.871 -35.188 -11.102 1 97.06 361 ASP A C 1
ATOM 2757 O O . ASP A 1 361 ? 7.742 -35.594 -9.938 1 97.06 361 ASP A O 1
ATOM 2761 N N . PHE A 1 362 ? 8.039 -33.969 -11.336 1 98 362 PHE A N 1
ATOM 2762 C CA . PHE A 1 362 ? 7.715 -32.938 -10.367 1 98 362 PHE A CA 1
ATOM 2763 C C . PHE A 1 362 ? 6.887 -31.828 -11.016 1 98 362 PHE A C 1
ATOM 2765 O O . PHE A 1 362 ? 7.023 -31.562 -12.211 1 98 362 PHE A O 1
ATOM 2772 N N . LEU A 1 363 ? 6 -31.188 -10.266 1 98.62 363 LEU A N 1
ATOM 2773 C CA . LEU A 1 363 ? 5.074 -30.156 -10.688 1 98.62 363 LEU A CA 1
ATOM 2774 C C . LEU A 1 363 ? 5.438 -28.812 -10.047 1 98.62 363 LEU A C 1
ATOM 2776 O O . LEU A 1 363 ? 5.75 -28.75 -8.859 1 98.62 363 LEU A O 1
ATOM 2780 N N . VAL A 1 364 ? 5.434 -27.812 -10.875 1 98.62 364 VAL A N 1
ATOM 2781 C CA . VAL A 1 364 ? 5.633 -26.453 -10.375 1 98.62 364 VAL A CA 1
ATOM 2782 C C . VAL A 1 364 ? 4.367 -25.625 -10.594 1 98.62 364 VAL A C 1
ATOM 2784 O O . VAL A 1 364 ? 3.875 -25.516 -11.719 1 98.62 364 VAL A O 1
ATOM 2787 N N . LEU A 1 365 ? 3.797 -25.125 -9.562 1 98.5 365 LEU A N 1
ATOM 2788 C CA . LEU A 1 365 ? 2.768 -24.094 -9.602 1 98.5 365 LEU A CA 1
ATOM 2789 C C . LEU A 1 365 ? 3.336 -22.75 -9.18 1 98.5 365 LEU A C 1
ATOM 2791 O O . LEU A 1 365 ? 3.945 -22.625 -8.117 1 98.5 365 LEU A O 1
ATOM 2795 N N . GLY A 1 366 ? 3.16 -21.75 -9.984 1 97.06 366 GLY A N 1
ATOM 2796 C CA . GLY A 1 366 ? 3.77 -20.484 -9.648 1 97.06 366 GLY A CA 1
ATOM 2797 C C . GLY A 1 366 ? 2.969 -19.297 -10.133 1 97.06 366 GLY A C 1
ATOM 2798 O O . GLY A 1 366 ? 2.088 -19.438 -10.984 1 97.06 366 GLY A O 1
ATOM 2799 N N . SER A 1 367 ? 3.275 -18.203 -9.555 1 93.12 367 SER A N 1
ATOM 2800 C CA . SER A 1 367 ? 2.695 -16.938 -10 1 93.12 367 SER A CA 1
ATOM 2801 C C . SER A 1 367 ? 3.459 -16.359 -11.188 1 93.12 367 SER A C 1
ATOM 2803 O O . SER A 1 367 ? 4.562 -16.812 -11.5 1 93.12 367 SER A O 1
ATOM 2805 N N . ALA A 1 368 ? 2.902 -15.375 -11.805 1 89.38 368 ALA A N 1
ATOM 2806 C CA . ALA A 1 368 ? 3.473 -14.766 -13 1 89.38 368 ALA A CA 1
ATOM 2807 C C . ALA A 1 368 ? 4.832 -14.141 -12.703 1 89.38 368 ALA A C 1
ATOM 2809 O O . ALA A 1 368 ? 5.707 -14.102 -13.57 1 89.38 368 ALA A O 1
ATOM 2810 N N . GLY A 1 369 ? 5.027 -13.719 -11.492 1 92.25 369 GLY A N 1
ATOM 2811 C CA . GLY A 1 369 ? 6.27 -13.062 -11.125 1 92.25 369 GLY A CA 1
ATOM 2812 C C . GLY A 1 369 ? 7.488 -13.953 -11.281 1 92.25 369 GLY A C 1
ATOM 2813 O O . GLY A 1 369 ? 8.586 -13.477 -11.57 1 92.25 369 GLY A O 1
ATOM 2814 N N . LEU A 1 370 ? 7.32 -15.203 -11.062 1 96.31 370 LEU A N 1
ATOM 2815 C CA . LEU A 1 370 ? 8.406 -16.156 -11.242 1 96.31 370 LEU A CA 1
ATOM 2816 C C . LEU A 1 370 ? 8.914 -16.141 -12.68 1 96.31 370 LEU A C 1
ATOM 2818 O O . LEU A 1 370 ? 10.117 -16.141 -12.922 1 96.31 370 LEU A O 1
ATOM 2822 N N . TRP A 1 371 ? 8.07 -15.961 -13.633 1 95.44 371 TRP A N 1
ATOM 2823 C CA . TRP A 1 371 ? 8.398 -16.062 -15.047 1 95.44 371 TRP A CA 1
ATOM 2824 C C . TRP A 1 371 ? 8.914 -14.727 -15.578 1 95.44 371 TRP A C 1
ATOM 2826 O O . TRP A 1 371 ? 9.383 -14.641 -16.719 1 95.44 371 TRP A O 1
ATOM 2836 N N . LYS A 1 372 ? 8.789 -13.719 -14.797 1 94.44 372 LYS A N 1
ATOM 2837 C CA . LYS A 1 372 ? 9.438 -12.461 -15.172 1 94.44 372 LYS A CA 1
ATOM 2838 C C . LYS A 1 372 ? 10.953 -12.555 -15.008 1 94.44 372 LYS A C 1
ATOM 2840 O O . LYS A 1 372 ? 11.695 -11.766 -15.602 1 94.44 372 LYS A O 1
ATOM 2845 N N . SER A 1 373 ? 11.367 -13.523 -14.219 1 96.25 373 SER A N 1
ATOM 2846 C CA . SER A 1 373 ? 12.797 -13.664 -13.945 1 96.25 373 SER A CA 1
ATOM 2847 C C . SER A 1 373 ? 13.359 -14.93 -14.586 1 96.25 373 SER A C 1
ATOM 2849 O O . SER A 1 373 ? 14.539 -14.984 -14.938 1 96.25 373 SER A O 1
ATOM 2851 N N . LEU A 1 374 ? 12.578 -15.977 -14.625 1 97.06 374 LEU A N 1
ATOM 2852 C CA . LEU A 1 374 ? 13.07 -17.281 -15.07 1 97.06 374 LEU A CA 1
ATOM 2853 C C . LEU A 1 374 ? 12.219 -17.812 -16.219 1 97.06 374 LEU A C 1
ATOM 2855 O O . LEU A 1 374 ? 10.992 -17.672 -16.203 1 97.06 374 LEU A O 1
ATOM 2859 N N . THR A 1 375 ? 12.875 -18.469 -17.156 1 95 375 THR A N 1
ATOM 2860 C CA . THR A 1 375 ? 12.148 -19.141 -18.234 1 95 375 THR A CA 1
ATOM 2861 C C . THR A 1 375 ? 11.672 -20.516 -17.781 1 95 375 THR A C 1
ATOM 2863 O O . THR A 1 375 ? 12.086 -21.016 -16.719 1 95 375 THR A O 1
ATOM 2866 N N . ASN A 1 376 ? 10.789 -21.125 -18.609 1 95.44 376 ASN A N 1
ATOM 2867 C CA . ASN A 1 376 ? 10.336 -22.484 -18.328 1 95.44 376 ASN A CA 1
ATOM 2868 C C . ASN A 1 376 ? 11.5 -23.453 -18.188 1 95.44 376 ASN A C 1
ATOM 2870 O O . ASN A 1 376 ? 11.555 -24.25 -17.25 1 95.44 376 ASN A O 1
ATOM 2874 N N . GLU A 1 377 ? 12.422 -23.344 -19.094 1 95 377 GLU A N 1
ATOM 2875 C CA . GLU A 1 377 ? 13.586 -24.219 -19.125 1 95 377 GLU A CA 1
ATOM 2876 C C . GLU A 1 377 ? 14.469 -24.016 -17.906 1 95 377 GLU A C 1
ATOM 2878 O O . GLU A 1 377 ? 14.977 -24.984 -17.328 1 95 377 GLU A O 1
ATOM 2883 N N . GLU A 1 378 ? 14.578 -22.781 -17.578 1 96.5 378 GLU A N 1
ATOM 2884 C CA . GLU A 1 378 ? 15.406 -22.484 -16.422 1 96.5 378 GLU A CA 1
ATOM 2885 C C . GLU A 1 378 ? 14.781 -23.031 -15.141 1 96.5 378 GLU A C 1
ATOM 2887 O O . GLU A 1 378 ? 15.477 -23.562 -14.273 1 96.5 378 GLU A O 1
ATOM 2892 N N . ILE A 1 379 ? 13.5 -22.891 -14.969 1 97.94 379 ILE A N 1
ATOM 2893 C CA . ILE A 1 379 ? 12.797 -23.359 -13.781 1 97.94 379 ILE A CA 1
ATOM 2894 C C . ILE A 1 379 ? 12.953 -24.875 -13.664 1 97.94 379 ILE A C 1
ATOM 2896 O O . ILE A 1 379 ? 13.375 -25.391 -12.625 1 97.94 379 ILE A O 1
ATOM 2900 N N . VAL A 1 380 ? 12.703 -25.609 -14.703 1 97.69 380 VAL A N 1
ATOM 2901 C CA . VAL A 1 380 ? 12.789 -27.062 -14.695 1 97.69 380 VAL A CA 1
ATOM 2902 C C . VAL A 1 380 ? 14.25 -27.5 -14.539 1 97.69 380 VAL A C 1
ATOM 2904 O O . VAL A 1 380 ? 14.555 -28.438 -13.805 1 97.69 380 VAL A O 1
ATOM 2907 N N . GLY A 1 381 ? 15.102 -26.844 -15.25 1 96.62 381 GLY A N 1
ATOM 2908 C CA . GLY A 1 381 ? 16.516 -27.141 -15.133 1 96.62 381 GLY A CA 1
ATOM 2909 C C . GLY A 1 381 ? 17.062 -26.953 -13.727 1 96.62 381 GLY A C 1
ATOM 2910 O O . GLY A 1 381 ? 17.812 -27.797 -13.234 1 96.62 381 GLY A O 1
ATOM 2911 N N . LEU A 1 382 ? 16.703 -25.859 -13.141 1 96.94 382 LEU A N 1
ATOM 2912 C CA . LEU A 1 382 ? 17.125 -25.578 -11.773 1 96.94 382 LEU A CA 1
ATOM 2913 C C . LEU A 1 382 ? 16.625 -26.656 -10.828 1 96.94 382 LEU A C 1
ATOM 2915 O O . LEU A 1 382 ? 17.359 -27.125 -9.953 1 96.94 382 LEU A O 1
ATOM 2919 N N . LEU A 1 383 ? 15.422 -27.031 -10.961 1 97.62 383 LEU A N 1
ATOM 2920 C CA . LEU A 1 383 ? 14.875 -28.094 -10.109 1 97.62 383 LEU A CA 1
ATOM 2921 C C . LEU A 1 383 ? 15.562 -29.422 -10.398 1 97.62 383 LEU A C 1
ATOM 2923 O O . LEU A 1 383 ? 15.773 -30.219 -9.492 1 97.62 383 LEU A O 1
ATOM 2927 N N . GLY A 1 384 ? 15.852 -29.656 -11.672 1 95.75 384 GLY A N 1
ATOM 2928 C CA . GLY A 1 384 ? 16.625 -30.844 -12.008 1 95.75 384 GLY A CA 1
ATOM 2929 C C . GLY A 1 384 ? 17.938 -30.922 -11.266 1 95.75 384 GLY A C 1
ATOM 2930 O O . GLY A 1 384 ? 18.281 -31.969 -10.703 1 95.75 384 GLY A O 1
ATOM 2931 N N . VAL A 1 385 ? 18.656 -29.812 -11.289 1 93.62 385 VAL A N 1
ATOM 2932 C CA . VAL A 1 385 ? 19.906 -29.766 -10.555 1 93.62 385 VAL A CA 1
ATOM 2933 C C . VAL A 1 385 ? 19.656 -30.031 -9.078 1 93.62 385 VAL A C 1
ATOM 2935 O O . VAL A 1 385 ? 20.422 -30.766 -8.438 1 93.62 385 VAL A O 1
ATOM 2938 N N . TRP A 1 386 ? 18.656 -29.453 -8.562 1 93.81 386 TRP A N 1
ATOM 2939 C CA . TRP A 1 386 ? 18.297 -29.578 -7.152 1 93.81 386 TRP A CA 1
ATOM 2940 C C . TRP A 1 386 ? 18 -31.031 -6.785 1 93.81 386 TRP A C 1
ATOM 2942 O O . TRP A 1 386 ? 18.469 -31.516 -5.754 1 93.81 386 TRP A O 1
ATOM 2952 N N . VAL A 1 387 ? 17.312 -31.75 -7.598 1 93 387 VAL A N 1
ATOM 2953 C CA . VAL A 1 387 ? 16.969 -33.156 -7.387 1 93 387 VAL A CA 1
ATOM 2954 C C . VAL A 1 387 ? 18.203 -34.031 -7.527 1 93 387 VAL A C 1
ATOM 2956 O O . VAL A 1 387 ? 18.453 -34.906 -6.703 1 93 387 VAL A O 1
ATOM 2959 N N . ASP A 1 388 ? 18.953 -33.75 -8.523 1 90.62 388 ASP A N 1
ATOM 2960 C CA . ASP A 1 388 ? 20.125 -34.562 -8.828 1 90.62 388 ASP A CA 1
ATOM 2961 C C . ASP A 1 388 ? 21.172 -34.469 -7.715 1 90.62 388 ASP A C 1
ATOM 2963 O O . ASP A 1 388 ? 21.938 -35.406 -7.492 1 90.62 388 ASP A O 1
ATOM 2967 N N . ARG A 1 389 ? 21.125 -33.375 -7.074 1 88.06 389 ARG A N 1
ATOM 2968 C CA . ARG A 1 389 ? 22.062 -33.188 -5.973 1 88.06 389 ARG A CA 1
ATOM 2969 C C . ARG A 1 389 ? 21.547 -33.844 -4.699 1 88.06 389 ARG A C 1
ATOM 2971 O O . ARG A 1 389 ? 22.203 -33.812 -3.658 1 88.06 389 ARG A O 1
ATOM 2978 N N . GLY A 1 390 ? 20.375 -34.406 -4.742 1 85.06 390 GLY A N 1
ATOM 2979 C CA . GLY A 1 390 ? 19.812 -35.156 -3.629 1 85.06 390 GLY A CA 1
ATOM 2980 C C . GLY A 1 390 ? 19.156 -34.281 -2.578 1 85.06 390 GLY A C 1
ATOM 2981 O O . GLY A 1 390 ? 19.047 -34.688 -1.417 1 85.06 390 GLY A O 1
ATOM 2982 N N . MET A 1 391 ? 18.75 -33.125 -2.963 1 81.94 391 MET A N 1
ATOM 2983 C CA . MET A 1 391 ? 18.203 -32.188 -1.997 1 81.94 391 MET A CA 1
ATOM 2984 C C . MET A 1 391 ? 16.828 -32.656 -1.495 1 81.94 391 MET A C 1
ATOM 2986 O O . MET A 1 391 ? 16.391 -32.219 -0.426 1 81.94 391 MET A O 1
ATOM 2990 N N . ILE A 1 392 ? 16.203 -33.5 -2.197 1 81.25 392 ILE A N 1
ATOM 2991 C CA . ILE A 1 392 ? 14.859 -33.938 -1.852 1 81.25 392 ILE A CA 1
ATOM 2992 C C . ILE A 1 392 ? 14.883 -34.625 -0.485 1 81.25 392 ILE A C 1
ATOM 2994 O O . ILE A 1 392 ? 13.945 -34.469 0.307 1 81.25 392 ILE A O 1
ATOM 2998 N N . ASN A 1 393 ? 15.945 -35.281 -0.205 1 74.12 393 ASN A N 1
ATOM 2999 C CA . ASN A 1 393 ? 16.047 -36.062 1.026 1 74.12 393 ASN A CA 1
ATOM 3000 C C . ASN A 1 393 ? 16.922 -35.375 2.059 1 74.12 393 ASN A C 1
ATOM 3002 O O . ASN A 1 393 ? 17.219 -35.938 3.113 1 74.12 393 ASN A O 1
ATOM 3006 N N . ALA A 1 394 ? 17.266 -34.156 1.708 1 64.69 394 ALA A N 1
ATOM 3007 C CA . ALA A 1 394 ? 18.328 -33.562 2.52 1 64.69 394 ALA A CA 1
ATOM 3008 C C . ALA A 1 394 ? 17.75 -32.844 3.727 1 64.69 394 ALA A C 1
ATOM 3010 O O . ALA A 1 394 ? 16.734 -32.156 3.613 1 64.69 394 ALA A O 1
ATOM 3011 N N . ASP A 1 395 ? 18.234 -33.312 4.887 1 59.94 395 ASP A N 1
ATOM 3012 C CA . ASP A 1 395 ? 18.047 -32.469 6.074 1 59.94 395 ASP A CA 1
ATOM 3013 C C . ASP A 1 395 ? 18.953 -31.25 6.051 1 59.94 395 ASP A C 1
ATOM 3015 O O . ASP A 1 395 ? 19.781 -31.094 5.148 1 59.94 395 ASP A O 1
ATOM 3019 N N . THR A 1 396 ? 18.641 -30.281 6.836 1 56.62 396 THR A N 1
ATOM 3020 C CA . THR A 1 396 ? 19.359 -29.016 6.863 1 56.62 396 THR A CA 1
ATOM 3021 C C . THR A 1 396 ? 20.859 -29.25 6.848 1 56.62 396 THR A C 1
ATOM 3023 O O . THR A 1 396 ? 21.609 -28.531 6.172 1 56.62 396 THR A O 1
ATOM 3026 N N . ASN A 1 397 ? 21.266 -30.219 7.562 1 54.38 397 ASN A N 1
ATOM 3027 C CA . ASN A 1 397 ? 22.688 -30.5 7.672 1 54.38 397 ASN A CA 1
ATOM 3028 C C . ASN A 1 397 ? 23.281 -30.969 6.344 1 54.38 397 ASN A C 1
ATOM 3030 O O . ASN A 1 397 ? 24.406 -30.609 6 1 54.38 397 ASN A O 1
ATOM 3034 N N . VAL A 1 398 ? 22.484 -31.656 5.668 1 57.47 398 VAL A N 1
ATOM 3035 C CA . VAL A 1 398 ? 22.938 -32.219 4.398 1 57.47 398 VAL A CA 1
ATOM 3036 C C . VAL A 1 398 ? 22.969 -31.125 3.332 1 57.47 398 VAL A C 1
ATOM 3038 O O . VAL A 1 398 ? 23.859 -31.109 2.486 1 57.47 398 VAL A O 1
ATOM 3041 N N . VAL A 1 399 ? 22.141 -30.188 3.488 1 64.94 399 VAL A N 1
ATOM 3042 C CA . VAL A 1 399 ? 22.078 -29.109 2.51 1 64.94 399 VAL A CA 1
ATOM 3043 C C . VAL A 1 399 ? 23.406 -28.344 2.492 1 64.94 399 VAL A C 1
ATOM 3045 O O . VAL A 1 399 ? 23.906 -27.984 1.425 1 64.94 399 VAL A O 1
ATOM 3048 N N . GLU A 1 400 ? 23.953 -28.141 3.576 1 63.09 400 GLU A N 1
ATOM 3049 C CA . GLU A 1 400 ? 25.219 -27.422 3.648 1 63.09 400 GLU A CA 1
ATOM 3050 C C . GLU A 1 400 ? 26.328 -28.156 2.902 1 63.09 400 GLU A C 1
ATOM 3052 O O . GLU A 1 400 ? 27.172 -27.547 2.258 1 63.09 400 GLU A O 1
ATOM 3057 N N . ARG A 1 401 ? 26.188 -29.453 3.076 1 59.72 401 ARG A N 1
ATOM 3058 C CA . ARG A 1 401 ? 27.219 -30.266 2.438 1 59.72 401 ARG A CA 1
ATOM 3059 C C . ARG A 1 401 ? 27.016 -30.328 0.928 1 59.72 401 ARG A C 1
ATOM 3061 O O . ARG A 1 401 ? 27.969 -30.453 0.167 1 59.72 401 ARG A O 1
ATOM 3068 N N . LEU A 1 402 ? 25.812 -30.188 0.664 1 60.91 402 LEU A N 1
ATOM 3069 C CA . LEU A 1 402 ? 25.453 -30.344 -0.742 1 60.91 402 LEU A CA 1
ATOM 3070 C C . LEU A 1 402 ? 25.438 -29 -1.459 1 60.91 402 LEU A C 1
ATOM 3072 O O . LEU A 1 402 ? 25.438 -28.953 -2.691 1 60.91 402 LEU A O 1
ATOM 3076 N N . SER A 1 403 ? 25.562 -28.031 -0.499 1 61.75 403 SER A N 1
ATOM 3077 C CA . SER A 1 403 ? 25.562 -26.688 -1.071 1 61.75 403 SER A CA 1
ATOM 3078 C C . SER A 1 403 ? 26.844 -26.422 -1.846 1 61.75 403 SER A C 1
ATOM 3080 O O . SER A 1 403 ? 27.922 -26.875 -1.452 1 61.75 403 SER A O 1
ATOM 3082 N N . SER A 1 404 ? 26.719 -26.156 -3.09 1 63.28 404 SER A N 1
ATOM 3083 C CA . SER A 1 404 ? 27.859 -25.797 -3.92 1 63.28 404 SER A CA 1
ATOM 3084 C C . SER A 1 404 ? 27.797 -24.328 -4.355 1 63.28 404 SER A C 1
ATOM 3086 O O . SER A 1 404 ? 26.75 -23.875 -4.824 1 63.28 404 SER A O 1
ATOM 3088 N N . SER A 1 405 ? 28.797 -23.672 -4.043 1 65.31 405 SER A N 1
ATOM 3089 C CA . SER A 1 405 ? 28.922 -22.297 -4.488 1 65.31 405 SER A CA 1
ATOM 3090 C C . SER A 1 405 ? 29.25 -22.219 -5.977 1 65.31 405 SER A C 1
ATOM 3092 O O . SER A 1 405 ? 29.531 -21.141 -6.496 1 65.31 405 SER A O 1
ATOM 3094 N N . GLU A 1 406 ? 29.062 -23.422 -6.531 1 80.94 406 GLU A N 1
ATOM 3095 C CA . GLU A 1 406 ? 29.359 -23.406 -7.961 1 80.94 406 GLU A CA 1
ATOM 3096 C C . GLU A 1 406 ? 28.297 -22.625 -8.734 1 80.94 406 GLU A C 1
ATOM 3098 O O . GLU A 1 406 ? 27.094 -22.766 -8.469 1 80.94 406 GLU A O 1
ATOM 3103 N N . LEU A 1 407 ? 28.828 -21.812 -9.609 1 89.81 407 LEU A N 1
ATOM 3104 C CA . LEU A 1 407 ? 27.938 -21.016 -10.453 1 89.81 407 LEU A CA 1
ATOM 3105 C C . LEU A 1 407 ? 27.344 -21.875 -11.57 1 89.81 407 LEU A C 1
ATOM 3107 O O . LEU A 1 407 ? 28.031 -22.703 -12.156 1 89.81 407 LEU A O 1
ATOM 3111 N N . LEU A 1 408 ? 26.062 -21.797 -11.664 1 92 408 LEU A N 1
ATOM 3112 C CA . LEU A 1 408 ? 25.344 -22.516 -12.711 1 92 408 LEU A CA 1
ATOM 3113 C C . LEU A 1 408 ? 24.938 -21.562 -13.836 1 92 408 LEU A C 1
ATOM 3115 O O . LEU A 1 408 ? 24.141 -20.656 -13.633 1 92 408 LEU A O 1
ATOM 3119 N N . ASN A 1 409 ? 25.531 -21.812 -14.984 1 91.69 409 ASN A N 1
ATOM 3120 C CA . ASN A 1 409 ? 25.141 -21.062 -16.172 1 91.69 409 ASN A CA 1
ATOM 3121 C C . ASN A 1 409 ? 23.812 -21.578 -16.734 1 91.69 409 ASN A C 1
ATOM 3123 O O . ASN A 1 409 ? 23.594 -22.781 -16.812 1 91.69 409 ASN A O 1
ATOM 3127 N N . PRO A 1 410 ? 22.938 -20.703 -17.094 1 91.81 410 PRO A N 1
ATOM 3128 C CA . PRO A 1 410 ? 21.641 -21.109 -17.641 1 91.81 410 PRO A CA 1
ATOM 3129 C C . PRO A 1 410 ? 21.781 -22.109 -18.797 1 91.81 410 PRO A C 1
ATOM 3131 O O . PRO A 1 410 ? 20.969 -23.031 -18.922 1 91.81 410 PRO A O 1
ATOM 3134 N N . ARG A 1 411 ? 22.875 -22.047 -19.562 1 88.25 411 ARG A N 1
ATOM 3135 C CA . ARG A 1 411 ? 23.078 -22.922 -20.719 1 88.25 411 ARG A CA 1
ATOM 3136 C C . ARG A 1 411 ? 23.453 -24.328 -20.297 1 88.25 411 ARG A C 1
ATOM 3138 O O . ARG A 1 411 ? 23.297 -25.281 -21.062 1 88.25 411 ARG A O 1
ATOM 3145 N N . ASP A 1 412 ? 23.922 -24.438 -19.062 1 90.25 412 ASP A N 1
ATOM 3146 C CA . ASP A 1 412 ? 24.438 -25.719 -18.594 1 90.25 412 ASP A CA 1
ATOM 3147 C C . ASP A 1 412 ? 23.375 -26.484 -17.797 1 90.25 412 ASP A C 1
ATOM 3149 O O . ASP A 1 412 ? 23.641 -27.578 -17.297 1 90.25 412 ASP A O 1
ATOM 3153 N N . LEU A 1 413 ? 22.219 -25.984 -17.719 1 93.81 413 LEU A N 1
ATOM 3154 C CA . LEU A 1 413 ? 21.156 -26.641 -16.984 1 93.81 413 LEU A CA 1
ATOM 3155 C C . LEU A 1 413 ? 20.703 -27.906 -17.703 1 93.81 413 LEU A C 1
ATOM 3157 O O . LEU A 1 413 ? 20.688 -27.969 -18.938 1 93.81 413 LEU A O 1
ATOM 3161 N N . PRO A 1 414 ? 20.359 -28.969 -16.922 1 93.56 414 PRO A N 1
ATOM 3162 C CA . PRO A 1 414 ? 20.016 -30.266 -17.531 1 93.56 414 PRO A CA 1
ATOM 3163 C C . PRO A 1 414 ? 18.609 -30.297 -18.094 1 93.56 414 PRO A C 1
ATOM 3165 O O . PRO A 1 414 ? 17.734 -31 -17.547 1 93.56 414 PRO A O 1
ATOM 3168 N N . VAL A 1 415 ? 18.312 -29.656 -19.156 1 93.88 415 VAL A N 1
ATOM 3169 C CA . VAL A 1 415 ? 17.016 -29.641 -19.812 1 93.88 415 VAL A CA 1
ATOM 3170 C C . VAL A 1 415 ? 17.109 -30.344 -21.172 1 93.88 415 VAL A C 1
ATOM 3172 O O . VAL A 1 415 ? 18.078 -30.156 -21.906 1 93.88 415 VAL A O 1
ATOM 3175 N N . ALA A 1 416 ? 16.062 -31.219 -21.344 1 88.88 416 ALA A N 1
ATOM 3176 C CA . ALA A 1 416 ? 16.062 -31.984 -22.594 1 88.88 416 ALA A CA 1
ATOM 3177 C C . ALA A 1 416 ? 15.719 -31.094 -23.781 1 88.88 416 ALA A C 1
ATOM 3179 O O . ALA A 1 416 ? 14.844 -30.234 -23.703 1 88.88 416 ALA A O 1
ATOM 3180 N N . GLY A 1 417 ? 16.281 -31.438 -24.984 1 72.5 417 GLY A N 1
ATOM 3181 C CA . GLY A 1 417 ? 15.953 -30.797 -26.266 1 72.5 417 GLY A CA 1
ATOM 3182 C C . GLY A 1 417 ? 16.531 -29.406 -26.391 1 72.5 417 GLY A C 1
ATOM 3183 O O . GLY A 1 417 ? 16.234 -28.688 -27.344 1 72.5 417 GLY A O 1
ATOM 3184 N N . ARG A 1 418 ? 17.031 -28.906 -25.344 1 61.44 418 ARG A N 1
ATOM 3185 C CA . ARG A 1 418 ? 17.578 -27.562 -25.5 1 61.44 418 ARG A CA 1
ATOM 3186 C C . ARG A 1 418 ? 18.641 -27.531 -26.609 1 61.44 418 ARG A C 1
ATOM 3188 O O . ARG A 1 418 ? 19.625 -28.25 -26.531 1 61.44 418 ARG A O 1
ATOM 3195 N N . SER A 1 419 ? 18.078 -27.75 -27.875 1 48.97 419 SER A N 1
ATOM 3196 C CA . SER A 1 419 ? 19.031 -27.469 -28.922 1 48.97 419 SER A CA 1
ATOM 3197 C C . SER A 1 419 ? 19.953 -26.312 -28.547 1 48.97 419 SER A C 1
ATOM 3199 O O . SER A 1 419 ? 19.578 -25.453 -27.75 1 48.97 419 SER A O 1
ATOM 3201 N N . ALA A 1 420 ? 21.281 -26.625 -28.812 1 40.66 420 ALA A N 1
ATOM 3202 C CA . ALA A 1 420 ? 22.375 -25.672 -28.672 1 40.66 420 ALA A CA 1
ATOM 3203 C C . ALA A 1 420 ? 21.922 -24.266 -29.062 1 40.66 420 ALA A C 1
ATOM 3205 O O . ALA A 1 420 ? 22.734 -23.359 -29.203 1 40.66 420 ALA A O 1
ATOM 3206 N N . LYS A 1 421 ? 20.906 -24.203 -29.719 1 41.62 421 LYS A N 1
ATOM 3207 C CA . LYS A 1 421 ? 20.781 -22.812 -30.156 1 41.62 421 LYS A CA 1
ATOM 3208 C C . LYS A 1 421 ? 20.812 -21.859 -28.969 1 41.62 421 LYS A C 1
ATOM 3210 O O . LYS A 1 421 ? 19.781 -21.656 -28.312 1 41.62 421 LYS A O 1
ATOM 3215 N N . VAL A 1 422 ? 21.953 -22.078 -28.344 1 41.91 422 VAL A N 1
ATOM 3216 C CA . VAL A 1 422 ? 22.375 -21.078 -27.375 1 41.91 422 VAL A CA 1
ATOM 3217 C C . VAL A 1 422 ? 21.922 -19.703 -27.828 1 41.91 422 VAL A C 1
ATOM 3219 O O . VAL A 1 422 ? 22.234 -19.25 -28.922 1 41.91 422 VAL A O 1
ATOM 3222 N N . VAL A 1 423 ? 20.906 -19.344 -27.375 1 38.16 423 VAL A N 1
ATOM 3223 C CA . VAL A 1 423 ? 20.656 -17.938 -27.609 1 38.16 423 VAL A CA 1
ATOM 3224 C C . VAL A 1 423 ? 21.969 -17.156 -27.484 1 38.16 423 VAL A C 1
ATOM 3226 O O . VAL A 1 423 ? 22.656 -17.219 -26.469 1 38.16 423 VAL A O 1
ATOM 3229 N N . LYS A 1 424 ? 22.781 -17.219 -28.625 1 40.84 424 LYS A N 1
ATOM 3230 C CA . LYS A 1 424 ? 24.031 -16.453 -28.594 1 40.84 424 LYS A CA 1
ATOM 3231 C C . LYS A 1 424 ? 24.094 -15.555 -27.359 1 40.84 424 LYS A C 1
ATOM 3233 O O . LYS A 1 424 ? 25.094 -15.531 -26.641 1 40.84 424 LYS A O 1
ATOM 3238 N N . GLY A 1 425 ? 23.859 -14.188 -27.656 1 36.16 425 GLY A N 1
ATOM 3239 C CA . GLY A 1 425 ? 24.078 -12.938 -26.938 1 36.16 425 GLY A CA 1
ATOM 3240 C C . GLY A 1 425 ? 23.312 -12.859 -25.641 1 36.16 425 GLY A C 1
ATOM 3241 O O . GLY A 1 425 ? 22.484 -13.719 -25.344 1 36.16 425 GLY A O 1
ATOM 3242 N N . ASP A 1 426 ? 23.641 -12 -24.609 1 44.69 426 ASP A N 1
ATOM 3243 C CA . ASP A 1 426 ? 22.891 -11.398 -23.516 1 44.69 426 ASP A CA 1
ATOM 3244 C C . ASP A 1 426 ? 21.391 -11.398 -23.812 1 44.69 426 ASP A C 1
ATOM 3246 O O . ASP A 1 426 ? 20.797 -10.336 -24.031 1 44.69 426 ASP A O 1
ATOM 3250 N N . SER A 1 427 ? 20.812 -12.156 -24.719 1 48.47 427 SER A N 1
ATOM 3251 C CA . SER A 1 427 ? 19.609 -12.234 -25.547 1 48.47 427 SER A CA 1
ATOM 3252 C C . SER A 1 427 ? 18.359 -12.352 -24.688 1 48.47 427 SER A C 1
ATOM 3254 O O . SER A 1 427 ? 18.422 -12.812 -23.547 1 48.47 427 SER A O 1
ATOM 3256 N N . ASP A 1 428 ? 17.391 -11.609 -25.078 1 63.5 428 ASP A N 1
ATOM 3257 C CA . ASP A 1 428 ? 16.047 -11.344 -24.609 1 63.5 428 ASP A CA 1
ATOM 3258 C C . ASP A 1 428 ? 15.266 -12.641 -24.422 1 63.5 428 ASP A C 1
ATOM 3260 O O . ASP A 1 428 ? 14.742 -13.203 -25.391 1 63.5 428 ASP A O 1
ATOM 3264 N N . ASP A 1 429 ? 15.656 -13.562 -23.5 1 78 429 ASP A N 1
ATOM 3265 C CA . ASP A 1 429 ? 14.922 -14.789 -23.203 1 78 429 ASP A CA 1
ATOM 3266 C C . ASP A 1 429 ? 13.477 -14.484 -22.828 1 78 429 ASP A C 1
ATOM 3268 O O . ASP A 1 429 ? 12.734 -15.367 -22.391 1 78 429 ASP A O 1
ATOM 3272 N N . GLY A 1 430 ? 13.117 -13.273 -22.984 1 81.31 430 GLY A N 1
ATOM 3273 C CA . GLY A 1 430 ? 11.742 -12.867 -22.719 1 81.31 430 GLY A CA 1
ATOM 3274 C C . GLY A 1 430 ? 11.5 -12.461 -21.281 1 81.31 430 GLY A C 1
ATOM 3275 O O . GLY A 1 430 ? 10.453 -11.891 -20.953 1 81.31 430 GLY A O 1
ATOM 3276 N N . THR A 1 431 ? 12.547 -12.758 -20.422 1 89.38 431 THR A N 1
ATOM 3277 C CA . THR A 1 431 ? 12.398 -12.336 -19.031 1 89.38 431 THR A CA 1
ATOM 3278 C C . THR A 1 431 ? 12.836 -10.891 -18.844 1 89.38 431 THR A C 1
ATOM 3280 O O . THR A 1 431 ? 13.727 -10.406 -19.562 1 89.38 431 THR A O 1
ATOM 3283 N N . THR A 1 432 ? 12.234 -10.211 -17.953 1 91.62 432 THR A N 1
ATOM 3284 C CA . THR A 1 432 ? 12.414 -8.766 -17.922 1 91.62 432 THR A CA 1
ATOM 3285 C C . THR A 1 432 ? 13.219 -8.336 -16.703 1 91.62 432 THR A C 1
ATOM 3287 O O . THR A 1 432 ? 13.922 -7.328 -16.734 1 91.62 432 THR A O 1
ATOM 3290 N N . MET A 1 433 ? 13.258 -9.109 -15.648 1 93.62 433 MET A N 1
ATOM 3291 C CA . MET A 1 433 ? 13.742 -8.594 -14.375 1 93.62 433 MET A CA 1
ATOM 3292 C C . MET A 1 433 ? 15.266 -8.5 -14.375 1 93.62 433 MET A C 1
ATOM 3294 O O . MET A 1 433 ? 15.828 -7.473 -13.984 1 93.62 433 MET A O 1
ATOM 3298 N N . TYR A 1 434 ? 15.961 -9.516 -14.828 1 94.12 434 TYR A N 1
ATOM 3299 C CA . TYR A 1 434 ? 17.422 -9.477 -14.836 1 94.12 434 TYR A CA 1
ATOM 3300 C C . TYR A 1 434 ? 17.938 -8.367 -15.75 1 94.12 434 TYR A C 1
ATOM 3302 O O . TYR A 1 434 ? 18.984 -7.766 -15.469 1 94.12 434 TYR A O 1
ATOM 3310 N N . ARG A 1 435 ? 17.219 -8.109 -16.781 1 91.25 435 ARG A N 1
ATOM 3311 C CA . ARG A 1 435 ? 17.562 -6.988 -17.656 1 91.25 435 ARG A CA 1
ATOM 3312 C C . ARG A 1 435 ? 17.375 -5.656 -16.922 1 91.25 435 ARG A C 1
ATOM 3314 O O . ARG A 1 435 ? 18.203 -4.762 -17.031 1 91.25 435 ARG A O 1
ATOM 3321 N N . ARG A 1 436 ? 16.281 -5.637 -16.203 1 90.44 436 ARG A N 1
ATOM 3322 C CA . ARG A 1 436 ? 15.992 -4.422 -15.445 1 90.44 436 ARG A CA 1
ATOM 3323 C C . ARG A 1 436 ? 17.062 -4.152 -14.398 1 90.44 436 ARG A C 1
ATOM 3325 O O . ARG A 1 436 ? 17.422 -2.996 -14.148 1 90.44 436 ARG A O 1
ATOM 3332 N N . TRP A 1 437 ? 17.578 -5.199 -13.836 1 93.31 437 TRP A N 1
ATOM 3333 C CA . TRP A 1 437 ? 18.609 -5.066 -12.797 1 93.31 437 TRP A CA 1
ATOM 3334 C C . TRP A 1 437 ? 19.984 -4.895 -13.414 1 93.31 437 TRP A C 1
ATOM 3336 O O . TRP A 1 437 ? 20.969 -4.68 -12.703 1 93.31 437 TRP A O 1
ATOM 3346 N N . ARG A 1 438 ? 20.094 -5.055 -14.711 1 89.62 438 ARG A N 1
ATOM 3347 C CA . ARG A 1 438 ? 21.344 -4.941 -15.461 1 89.62 438 ARG A CA 1
ATOM 3348 C C . ARG A 1 438 ? 22.375 -5.93 -14.945 1 89.62 438 ARG A C 1
ATOM 3350 O O . ARG A 1 438 ? 23.516 -5.551 -14.672 1 89.62 438 ARG A O 1
ATOM 3357 N N . THR A 1 439 ? 21.953 -7.09 -14.734 1 91.31 439 THR A N 1
ATOM 3358 C CA . THR A 1 439 ? 22.812 -8.18 -14.281 1 91.31 439 THR A CA 1
ATOM 3359 C C . THR A 1 439 ? 22.594 -9.43 -15.125 1 91.31 439 THR A C 1
ATOM 3361 O O . THR A 1 439 ? 21.5 -9.633 -15.672 1 91.31 439 THR A O 1
ATOM 3364 N N . LYS A 1 440 ? 23.625 -10.203 -15.242 1 90.69 440 LYS A N 1
ATOM 3365 C CA . LYS A 1 440 ? 23.531 -11.469 -15.969 1 90.69 440 LYS A CA 1
ATOM 3366 C C . LYS A 1 440 ? 23.047 -12.594 -15.062 1 90.69 440 LYS A C 1
ATOM 3368 O O . LYS A 1 440 ? 23.344 -12.602 -13.867 1 90.69 440 LYS A O 1
ATOM 3373 N N . LYS A 1 441 ? 22.391 -13.531 -15.719 1 94.19 441 LYS A N 1
ATOM 3374 C CA . LYS A 1 441 ? 21.891 -14.68 -14.969 1 94.19 441 LYS A CA 1
ATOM 3375 C C . LYS A 1 441 ? 23.016 -15.625 -14.578 1 94.19 441 LYS A C 1
ATOM 3377 O O . LYS A 1 441 ? 23.75 -16.094 -15.445 1 94.19 441 LYS A O 1
ATOM 3382 N N . GLN A 1 442 ? 23.234 -15.742 -13.383 1 94.56 442 GLN A N 1
ATOM 3383 C CA . GLN A 1 442 ? 24.078 -16.766 -12.766 1 94.56 442 GLN A CA 1
ATOM 3384 C C . GLN A 1 442 ? 23.375 -17.406 -11.57 1 94.56 442 GLN A C 1
ATOM 3386 O O . GLN A 1 442 ? 23.062 -16.734 -10.586 1 94.56 442 GLN A O 1
ATOM 3391 N N . PHE A 1 443 ? 23.188 -18.75 -11.688 1 95.62 443 PHE A N 1
ATOM 3392 C CA . PHE A 1 443 ? 22.344 -19.406 -10.703 1 95.62 443 PHE A CA 1
ATOM 3393 C C . PHE A 1 443 ? 23.188 -20.156 -9.672 1 95.62 443 PHE A C 1
ATOM 3395 O O . PHE A 1 443 ? 24.391 -20.312 -9.852 1 95.62 443 PHE A O 1
ATOM 3402 N N . VAL A 1 444 ? 22.547 -20.516 -8.539 1 93.06 444 VAL A N 1
ATOM 3403 C CA . VAL A 1 444 ? 23.172 -21.281 -7.473 1 93.06 444 VAL A CA 1
ATOM 3404 C C . VAL A 1 444 ? 22.188 -22.344 -6.961 1 93.06 444 VAL A C 1
ATOM 3406 O O . VAL A 1 444 ? 20.984 -22.25 -7.195 1 93.06 444 VAL A O 1
ATOM 3409 N N . CYS A 1 445 ? 22.688 -23.35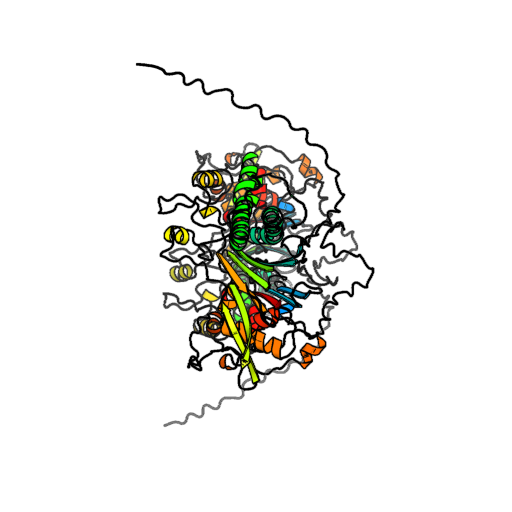9 -6.391 1 92.38 445 CYS A N 1
ATOM 3410 C CA . CYS A 1 445 ? 21.891 -24.406 -5.742 1 92.38 445 CYS A CA 1
ATOM 3411 C C . CYS A 1 445 ? 22.359 -24.641 -4.312 1 92.38 445 CYS A C 1
ATOM 3413 O O . CYS A 1 445 ? 23.281 -25.422 -4.078 1 92.38 445 CYS A O 1
ATOM 3415 N N . VAL A 1 446 ? 21.656 -23.906 -3.369 1 88.25 446 VAL A N 1
ATOM 3416 C CA . VAL A 1 446 ? 22.172 -23.953 -2.006 1 88.25 446 VAL A CA 1
ATOM 3417 C C . VAL A 1 446 ? 21.016 -24.109 -1.02 1 88.25 446 VAL A C 1
ATOM 3419 O O . VAL A 1 446 ? 21.219 -24.188 0.192 1 88.25 446 VAL A O 1
ATOM 3422 N N . ASP A 1 447 ? 19.812 -24.234 -1.501 1 89 447 ASP A N 1
ATOM 3423 C CA . ASP A 1 447 ? 18.656 -24.094 -0.615 1 89 447 ASP A CA 1
ATOM 3424 C C . ASP A 1 447 ? 18.047 -25.438 -0.282 1 89 447 ASP A C 1
ATOM 3426 O O . ASP A 1 447 ? 18.031 -26.344 -1.122 1 89 447 ASP A O 1
ATOM 3430 N N . HIS A 1 448 ? 17.484 -25.562 0.885 1 87.06 448 HIS A N 1
ATOM 3431 C CA . HIS A 1 448 ? 16.875 -26.797 1.361 1 87.06 448 HIS A CA 1
ATOM 3432 C C . HIS A 1 448 ? 15.438 -26.938 0.864 1 87.06 448 HIS A C 1
ATOM 3434 O O . HIS A 1 448 ? 14.836 -28 0.962 1 87.06 448 HIS A O 1
ATOM 3440 N N . ASN A 1 449 ? 14.898 -25.906 0.442 1 91.69 449 ASN A N 1
ATOM 3441 C CA . ASN A 1 449 ? 13.539 -25.844 -0.071 1 91.69 449 ASN A CA 1
ATOM 3442 C C . ASN A 1 449 ? 13.516 -25.469 -1.553 1 91.69 449 ASN A C 1
ATOM 3444 O O . ASN A 1 449 ? 14.18 -24.531 -1.974 1 91.69 449 ASN A O 1
ATOM 3448 N N . ALA A 1 450 ? 12.773 -26.297 -2.275 1 95.56 450 ALA A N 1
ATOM 3449 C CA . ALA A 1 450 ? 12.766 -26.109 -3.723 1 95.56 450 ALA A CA 1
ATOM 3450 C C . ALA A 1 450 ? 12.156 -24.75 -4.094 1 95.56 450 ALA A C 1
ATOM 3452 O O . ALA A 1 450 ? 12.562 -24.125 -5.074 1 95.56 450 ALA A O 1
ATOM 3453 N N . GLY A 1 451 ? 11.039 -24.359 -3.4 1 96.38 451 GLY A N 1
ATOM 3454 C CA . GLY A 1 451 ? 10.492 -23.031 -3.623 1 96.38 451 GLY A CA 1
ATOM 3455 C C . GLY A 1 451 ? 11.492 -21.922 -3.355 1 96.38 451 GLY A C 1
ATOM 3456 O O . GLY A 1 451 ? 11.57 -20.953 -4.117 1 96.38 451 GLY A O 1
ATOM 3457 N N . LEU A 1 452 ? 12.234 -22.094 -2.283 1 94.38 452 LEU A N 1
ATOM 3458 C CA . LEU A 1 452 ? 13.289 -21.141 -1.938 1 94.38 452 LEU A CA 1
ATOM 3459 C C . LEU A 1 452 ? 14.375 -21.141 -3.006 1 94.38 452 LEU A C 1
ATOM 3461 O O . LEU A 1 452 ? 14.891 -20.078 -3.369 1 94.38 452 LEU A O 1
ATOM 3465 N N . HIS A 1 453 ? 14.68 -22.297 -3.461 1 95.12 453 HIS A N 1
ATOM 3466 C CA . HIS A 1 453 ? 15.664 -22.453 -4.523 1 95.12 453 HIS A CA 1
ATOM 3467 C C . HIS A 1 453 ? 15.273 -21.656 -5.766 1 95.12 453 HIS A C 1
ATOM 3469 O O . HIS A 1 453 ? 16.094 -20.938 -6.34 1 95.12 453 HIS A O 1
ATOM 3475 N N . LEU A 1 454 ? 14.07 -21.75 -6.141 1 97.88 454 LEU A N 1
ATOM 3476 C CA . LEU A 1 454 ? 13.57 -21.016 -7.305 1 97.88 454 LEU A CA 1
ATOM 3477 C C . LEU A 1 454 ? 13.516 -19.516 -7.031 1 97.88 454 LEU A C 1
ATOM 3479 O O . LEU A 1 454 ? 13.93 -18.719 -7.871 1 97.88 454 LEU A O 1
ATOM 3483 N N . ALA A 1 455 ? 13.047 -19.156 -5.867 1 96.94 455 ALA A N 1
ATOM 3484 C CA . ALA A 1 455 ? 12.938 -17.75 -5.512 1 96.94 455 ALA A CA 1
ATOM 3485 C C . ALA A 1 455 ? 14.305 -17.078 -5.504 1 96.94 455 ALA A C 1
ATOM 3487 O O . ALA A 1 455 ? 14.461 -15.961 -6.008 1 96.94 455 ALA A O 1
ATOM 3488 N N . ARG A 1 456 ? 15.266 -17.781 -4.941 1 95.62 456 ARG A N 1
ATOM 3489 C CA . ARG A 1 456 ? 16.609 -17.219 -4.867 1 95.62 456 ARG A CA 1
ATOM 3490 C C . ARG A 1 456 ? 17.156 -16.938 -6.262 1 95.62 456 ARG A C 1
ATOM 3492 O O . ARG A 1 456 ? 17.703 -15.859 -6.512 1 95.62 456 ARG A O 1
ATOM 3499 N N . ASN A 1 457 ? 16.984 -17.844 -7.105 1 96.94 457 ASN A N 1
ATOM 3500 C CA . ASN A 1 457 ? 17.531 -17.688 -8.453 1 96.94 457 ASN A CA 1
ATOM 3501 C C . ASN A 1 457 ? 16.703 -16.719 -9.281 1 96.94 457 ASN A C 1
ATOM 3503 O O . ASN A 1 457 ? 17.188 -16.172 -10.281 1 96.94 457 ASN A O 1
ATOM 3507 N N . ALA A 1 458 ? 15.484 -16.516 -8.891 1 97.62 458 ALA A N 1
ATOM 3508 C CA . ALA A 1 458 ? 14.648 -15.5 -9.531 1 97.62 458 ALA A CA 1
ATOM 3509 C C . ALA A 1 458 ? 15.008 -14.102 -9.055 1 97.62 458 ALA A C 1
ATOM 3511 O O . ALA A 1 458 ? 14.633 -13.109 -9.68 1 97.62 458 ALA A O 1
ATOM 3512 N N . LEU A 1 459 ? 15.664 -14.039 -7.91 1 96.44 459 LEU A N 1
ATOM 3513 C CA . LEU A 1 459 ? 15.984 -12.742 -7.312 1 96.44 459 LEU A CA 1
ATOM 3514 C C . LEU A 1 459 ? 17.484 -12.508 -7.293 1 96.44 459 LEU A C 1
ATOM 3516 O O . LEU A 1 459 ? 18.047 -12.102 -6.27 1 96.44 459 LEU A O 1
ATOM 3520 N N . GLY A 1 460 ? 18.125 -12.852 -8.344 1 94.31 460 GLY A N 1
ATOM 3521 C CA . GLY A 1 460 ? 19.516 -12.469 -8.484 1 94.31 460 GLY A CA 1
ATOM 3522 C C . GLY A 1 460 ? 20.469 -13.656 -8.492 1 94.31 460 GLY A C 1
ATOM 3523 O O . GLY A 1 460 ? 21.625 -13.531 -8.898 1 94.31 460 GLY A O 1
ATOM 3524 N N . GLY A 1 461 ? 20.031 -14.82 -8 1 93.75 461 GLY A N 1
ATOM 3525 C CA . GLY A 1 461 ? 20.828 -16.031 -8.062 1 93.75 461 GLY A CA 1
ATOM 3526 C C . GLY A 1 461 ? 22.078 -15.961 -7.207 1 93.75 461 GLY A C 1
ATOM 3527 O O . GLY A 1 461 ? 21.984 -15.797 -5.988 1 93.75 461 GLY A O 1
ATOM 3528 N N . SER A 1 462 ? 23.234 -15.906 -7.871 1 92.62 462 SER A N 1
ATOM 3529 C CA . SER A 1 462 ? 24.516 -15.891 -7.16 1 92.62 462 SER A CA 1
ATOM 3530 C C . SER A 1 462 ? 24.844 -14.5 -6.645 1 92.62 462 SER A C 1
ATOM 3532 O O . SER A 1 462 ? 25.719 -14.336 -5.785 1 92.62 462 SER A O 1
ATOM 3534 N N . ASP A 1 463 ? 24.219 -13.5 -7.199 1 92.56 463 ASP A N 1
ATOM 3535 C CA . ASP A 1 463 ? 24.469 -12.117 -6.793 1 92.56 463 ASP A CA 1
ATOM 3536 C C . ASP A 1 463 ? 23.766 -11.797 -5.477 1 92.56 463 ASP A C 1
ATOM 3538 O O . ASP A 1 463 ? 22.672 -11.227 -5.473 1 92.56 463 ASP A O 1
ATOM 3542 N N . GLN A 1 464 ? 24.438 -12.039 -4.406 1 90.44 464 GLN A N 1
ATOM 3543 C CA . GLN A 1 464 ? 23.859 -11.883 -3.074 1 90.44 464 GLN A CA 1
ATOM 3544 C C . GLN A 1 464 ? 23.594 -10.414 -2.758 1 90.44 464 GLN A C 1
ATOM 3546 O O . GLN A 1 464 ? 22.656 -10.094 -2.037 1 90.44 464 GLN A O 1
ATOM 3551 N N . ASP A 1 465 ? 24.438 -9.547 -3.279 1 93.31 465 ASP A N 1
ATOM 3552 C CA . ASP A 1 465 ? 24.234 -8.117 -3.078 1 93.31 465 ASP A CA 1
ATOM 3553 C C . ASP A 1 465 ? 22.938 -7.645 -3.717 1 93.31 465 ASP A C 1
ATOM 3555 O O . ASP A 1 465 ? 22.172 -6.895 -3.104 1 93.31 465 ASP A O 1
ATOM 3559 N N . LEU A 1 466 ? 22.688 -8.156 -4.902 1 94.31 466 LEU A N 1
ATOM 3560 C CA . LEU A 1 466 ? 21.453 -7.82 -5.59 1 94.31 466 LEU A CA 1
ATOM 3561 C C . LEU A 1 466 ? 20.25 -8.367 -4.836 1 94.31 466 LEU A C 1
ATOM 3563 O O . LEU A 1 466 ? 19.266 -7.652 -4.633 1 94.31 466 LEU A O 1
ATOM 3567 N N . THR A 1 467 ? 20.344 -9.57 -4.41 1 94.44 467 THR A N 1
ATOM 3568 C CA . THR A 1 467 ? 19.25 -10.188 -3.662 1 94.44 467 THR A CA 1
ATOM 3569 C C . THR A 1 467 ? 18.938 -9.383 -2.398 1 94.44 467 THR A C 1
ATOM 3571 O O . THR A 1 467 ? 17.781 -9.086 -2.117 1 94.44 467 THR A O 1
ATOM 3574 N N . ALA A 1 468 ? 19.984 -9.039 -1.725 1 93 468 ALA A N 1
ATOM 3575 C CA . ALA A 1 468 ? 19.812 -8.266 -0.498 1 93 468 ALA A CA 1
ATOM 3576 C C . ALA A 1 468 ? 19.188 -6.902 -0.789 1 93 468 ALA A C 1
ATOM 3578 O O . ALA A 1 468 ? 18.312 -6.445 -0.049 1 93 468 ALA A O 1
ATOM 3579 N N . ALA A 1 469 ? 19.562 -6.305 -1.827 1 94.06 469 ALA A N 1
ATOM 3580 C CA . ALA A 1 469 ? 19.031 -5 -2.217 1 94.06 469 ALA A CA 1
ATOM 3581 C C . ALA A 1 469 ? 17.547 -5.086 -2.545 1 94.06 469 ALA A C 1
ATOM 3583 O O . ALA A 1 469 ? 16.75 -4.301 -2.035 1 94.06 469 ALA A O 1
ATOM 3584 N N . LEU A 1 470 ? 17.203 -6.047 -3.285 1 94.75 470 LEU A N 1
ATOM 3585 C CA . LEU A 1 470 ? 15.812 -6.223 -3.701 1 94.75 470 LEU A CA 1
ATOM 3586 C C . LEU A 1 470 ? 14.914 -6.492 -2.5 1 94.75 470 LEU A C 1
ATOM 3588 O O . LEU A 1 470 ? 13.789 -5.984 -2.432 1 94.75 470 LEU A O 1
ATOM 3592 N N . LEU A 1 471 ? 15.453 -7.199 -1.562 1 93.12 471 LEU A N 1
ATOM 3593 C CA . LEU A 1 471 ? 14.656 -7.609 -0.412 1 93.12 471 LEU A CA 1
ATOM 3594 C C . LEU A 1 471 ? 14.594 -6.496 0.63 1 93.12 471 LEU A C 1
ATOM 3596 O O . LEU A 1 471 ? 13.703 -6.484 1.482 1 93.12 471 LEU A O 1
ATOM 3600 N N . SER A 1 472 ? 15.484 -5.59 0.521 1 90.06 472 SER A N 1
ATOM 3601 C CA . SER A 1 472 ? 15.508 -4.5 1.489 1 90.06 472 SER A CA 1
ATOM 3602 C C . SER A 1 472 ? 14.578 -3.371 1.073 1 90.06 472 SER A C 1
ATOM 3604 O O . SER A 1 472 ? 14.273 -2.482 1.872 1 90.06 472 SER A O 1
ATOM 3606 N N . MET A 1 473 ? 14.109 -3.443 -0.107 1 88.69 473 MET A N 1
ATOM 3607 C CA . MET A 1 473 ? 13.188 -2.414 -0.596 1 88.69 473 MET A CA 1
ATOM 3608 C C . MET A 1 473 ? 11.812 -2.568 0.037 1 88.69 473 MET A C 1
ATOM 3610 O O . MET A 1 473 ? 11.273 -3.676 0.107 1 88.69 473 MET A O 1
ATOM 3614 N N . SER A 1 474 ? 11.32 -1.441 0.487 1 81.44 474 SER A N 1
ATOM 3615 C CA . SER A 1 474 ? 9.969 -1.443 1.04 1 81.44 474 SER A CA 1
ATOM 3616 C C . SER A 1 474 ? 8.945 -1.026 -0.008 1 81.44 474 SER A C 1
ATOM 3618 O O . SER A 1 474 ? 9.273 -0.301 -0.95 1 81.44 474 SER A O 1
ATOM 3620 N N . PRO A 1 475 ? 7.742 -1.553 0.19 1 79.5 475 PRO A N 1
ATOM 3621 C CA . PRO A 1 475 ? 6.68 -1.03 -0.674 1 79.5 475 PRO A CA 1
ATOM 3622 C C . PRO A 1 475 ? 6.461 0.471 -0.5 1 79.5 475 PRO A C 1
ATOM 3624 O O . PRO A 1 475 ? 6.652 1.003 0.597 1 79.5 475 PRO A O 1
ATOM 3627 N N . PRO A 1 476 ? 6.133 1.142 -1.557 1 79.38 476 PRO A N 1
ATOM 3628 C CA . PRO A 1 476 ? 5.746 0.65 -2.881 1 79.38 476 PRO A CA 1
ATOM 3629 C C . PRO A 1 476 ? 6.938 0.494 -3.822 1 79.38 476 PRO A C 1
ATOM 3631 O O . PRO A 1 476 ? 6.793 -0.032 -4.93 1 79.38 476 PRO A O 1
ATOM 3634 N N . ARG A 1 477 ? 8.07 0.879 -3.453 1 83.94 477 ARG A N 1
ATOM 3635 C CA . ARG A 1 477 ? 9.234 0.868 -4.336 1 83.94 477 ARG A CA 1
ATOM 3636 C C . ARG A 1 477 ? 9.609 -0.558 -4.727 1 83.94 477 ARG A C 1
ATOM 3638 O O . ARG A 1 477 ? 10.086 -0.799 -5.84 1 83.94 477 ARG A O 1
ATOM 3645 N N . ALA A 1 478 ? 9.391 -1.438 -3.824 1 89 478 ALA A N 1
ATOM 3646 C CA . ALA A 1 478 ? 9.719 -2.84 -4.074 1 89 478 ALA A CA 1
ATOM 3647 C C . ALA A 1 478 ? 9.031 -3.342 -5.344 1 89 478 ALA A C 1
ATOM 3649 O O . ALA A 1 478 ? 9.625 -4.105 -6.113 1 89 478 ALA A O 1
ATOM 3650 N N . ALA A 1 479 ? 7.855 -2.842 -5.582 1 88.62 479 ALA A N 1
ATOM 3651 C CA . ALA A 1 479 ? 7.055 -3.318 -6.707 1 88.62 479 ALA A CA 1
ATOM 3652 C C . ALA A 1 479 ? 7.664 -2.881 -8.039 1 88.62 479 ALA A C 1
ATOM 3654 O O . ALA A 1 479 ? 7.355 -3.453 -9.086 1 88.62 479 ALA A O 1
ATOM 3655 N N . LEU A 1 480 ? 8.523 -1.969 -8.016 1 88 480 LEU A N 1
ATOM 3656 C CA . LEU A 1 480 ? 9.164 -1.491 -9.234 1 88 480 LEU A CA 1
ATOM 3657 C C . LEU A 1 480 ? 10.297 -2.422 -9.656 1 88 480 LEU A C 1
ATOM 3659 O O . LEU A 1 480 ? 10.664 -2.469 -10.828 1 88 480 LEU A O 1
ATOM 3663 N N . PHE A 1 481 ? 10.773 -3.197 -8.656 1 92.69 481 PHE A N 1
ATOM 3664 C CA . PHE A 1 481 ? 12 -3.918 -8.969 1 92.69 481 PHE A CA 1
ATOM 3665 C C . PHE A 1 481 ? 11.805 -5.422 -8.805 1 92.69 481 PHE A C 1
ATOM 3667 O O . PHE A 1 481 ? 12.664 -6.211 -9.188 1 92.69 481 PHE A O 1
ATOM 3674 N N . ARG A 1 482 ? 10.766 -5.719 -8.289 1 92.44 482 ARG A N 1
ATOM 3675 C CA . ARG A 1 482 ? 10.453 -7.145 -8.211 1 92.44 482 ARG A CA 1
ATOM 3676 C C . ARG A 1 482 ? 8.945 -7.375 -8.156 1 92.44 482 ARG A C 1
ATOM 3678 O O . ARG A 1 482 ? 8.195 -6.504 -7.715 1 92.44 482 ARG A O 1
ATOM 3685 N N . ASP A 1 483 ? 8.578 -8.469 -8.594 1 90.94 483 ASP A N 1
ATOM 3686 C CA . ASP A 1 483 ? 7.188 -8.898 -8.508 1 90.94 483 ASP A CA 1
ATOM 3687 C C . ASP A 1 483 ? 6.996 -9.922 -7.395 1 90.94 483 ASP A C 1
ATOM 3689 O O . ASP A 1 483 ? 7.969 -10.406 -6.812 1 90.94 483 ASP A O 1
ATOM 3693 N N . ASN A 1 484 ? 5.723 -10.203 -7.078 1 91.88 484 ASN A N 1
ATOM 3694 C CA . ASN A 1 484 ? 5.453 -11.312 -6.176 1 91.88 484 ASN A CA 1
ATOM 3695 C C . ASN A 1 484 ? 5.934 -12.641 -6.762 1 91.88 484 ASN A C 1
ATOM 3697 O O . ASN A 1 484 ? 5.75 -12.898 -7.953 1 91.88 484 ASN A O 1
ATOM 3701 N N . ILE A 1 485 ? 6.559 -13.352 -5.93 1 95.44 485 ILE A N 1
ATOM 3702 C CA . ILE A 1 485 ? 7.047 -14.648 -6.375 1 95.44 485 ILE A CA 1
ATOM 3703 C C . ILE A 1 485 ? 6.438 -15.758 -5.512 1 95.44 485 ILE A C 1
ATOM 3705 O O . ILE A 1 485 ? 6.594 -15.75 -4.289 1 95.44 485 ILE A O 1
ATOM 3709 N N . SER A 1 486 ? 5.719 -16.578 -6.133 1 96.25 486 SER A N 1
ATOM 3710 C CA . SER A 1 486 ? 5.191 -17.781 -5.492 1 96.25 486 SER A CA 1
ATOM 3711 C C . SER A 1 486 ? 5.547 -19.031 -6.285 1 96.25 486 SER A C 1
ATOM 3713 O O . SER A 1 486 ? 5.402 -19.062 -7.512 1 96.25 486 SER A O 1
ATOM 3715 N N . ALA A 1 487 ? 6.043 -19.969 -5.598 1 97.88 487 ALA A N 1
ATOM 3716 C CA . ALA A 1 487 ? 6.395 -21.25 -6.223 1 97.88 487 ALA A CA 1
ATOM 3717 C C . ALA A 1 487 ? 6.078 -22.406 -5.293 1 97.88 487 ALA A C 1
ATOM 3719 O O . ALA A 1 487 ? 6.559 -22.453 -4.16 1 97.88 487 ALA A O 1
ATOM 3720 N N . THR A 1 488 ? 5.262 -23.266 -5.727 1 98 488 THR A N 1
ATOM 3721 C CA . THR A 1 488 ? 4.977 -24.516 -5.051 1 98 488 THR A CA 1
ATOM 3722 C C . THR A 1 488 ? 5.387 -25.703 -5.918 1 98 488 THR A C 1
ATOM 3724 O O . THR A 1 488 ? 4.926 -25.844 -7.055 1 98 488 THR A O 1
ATOM 3727 N N . VAL A 1 489 ? 6.23 -26.484 -5.355 1 98.38 489 VAL A N 1
ATOM 3728 C CA . VAL A 1 489 ? 6.762 -27.625 -6.098 1 98.38 489 VAL A CA 1
ATOM 3729 C C . VAL A 1 489 ? 6.281 -28.938 -5.461 1 98.38 489 VAL A C 1
ATOM 3731 O O . VAL A 1 489 ? 6.434 -29.141 -4.254 1 98.38 489 VAL A O 1
ATOM 3734 N N . VAL A 1 490 ? 5.711 -29.766 -6.262 1 97.56 490 VAL A N 1
ATOM 3735 C CA . VAL A 1 490 ? 5.242 -31.078 -5.828 1 97.56 490 VAL A CA 1
ATOM 3736 C C . VAL A 1 490 ? 6.102 -32.156 -6.465 1 97.56 490 VAL A C 1
ATOM 3738 O O . VAL A 1 490 ? 6.188 -32.25 -7.691 1 97.56 490 VAL A O 1
ATOM 3741 N N . PHE A 1 491 ? 6.719 -32.938 -5.641 1 96.38 491 PHE A N 1
ATOM 3742 C CA . PHE A 1 491 ? 7.496 -34.094 -6.117 1 96.38 491 PHE A CA 1
ATOM 3743 C C . PHE A 1 491 ? 6.695 -35.375 -6 1 96.38 491 PHE A C 1
ATOM 3745 O O . PHE A 1 491 ? 6.238 -35.75 -4.914 1 96.38 491 PHE A O 1
ATOM 3752 N N . PHE A 1 492 ? 6.543 -36.062 -7.117 1 95.75 492 PHE A N 1
ATOM 3753 C CA . PHE A 1 492 ? 5.785 -37.312 -7.117 1 95.75 492 PHE A CA 1
ATOM 3754 C C . PHE A 1 492 ? 6.695 -38.5 -6.812 1 95.75 492 PHE A C 1
ATOM 3756 O O . PHE A 1 492 ? 7.906 -38.438 -7.035 1 95.75 492 PHE A O 1
ATOM 3763 N N . ASP A 1 493 ? 6.078 -39.562 -6.312 1 88.25 493 ASP A N 1
ATOM 3764 C CA . ASP A 1 493 ? 6.812 -40.75 -5.91 1 88.25 493 ASP A CA 1
ATOM 3765 C C . ASP A 1 493 ? 7.461 -41.438 -7.117 1 88.25 493 ASP A C 1
ATOM 3767 O O . ASP A 1 493 ? 7.012 -41.25 -8.25 1 88.25 493 ASP A O 1
ATOM 3771 N N . ASP A 1 494 ? 8.586 -42.156 -6.824 1 75.12 494 ASP A N 1
ATOM 3772 C CA . ASP A 1 494 ? 9.297 -42.938 -7.832 1 75.12 494 ASP A CA 1
ATOM 3773 C C . ASP A 1 494 ? 8.547 -44.25 -8.156 1 75.12 494 ASP A C 1
ATOM 3775 O O . ASP A 1 494 ? 7.91 -44.844 -7.277 1 75.12 494 ASP A O 1
ATOM 3779 N N . MET B 1 1 ? 61.531 34.812 -21.875 1 19.2 1 MET B N 1
ATOM 3780 C CA . MET B 1 1 ? 61.156 35.906 -20.969 1 19.2 1 MET B CA 1
ATOM 3781 C C . MET B 1 1 ? 60.656 35.375 -19.641 1 19.2 1 MET B C 1
ATOM 3783 O O . MET B 1 1 ? 60.156 34.25 -19.578 1 19.2 1 MET B O 1
ATOM 3787 N N . ALA B 1 2 ? 60.5 36.125 -18.406 1 17.73 2 ALA B N 1
ATOM 3788 C CA . ALA B 1 2 ? 60.938 35.906 -17.047 1 17.73 2 ALA B CA 1
ATOM 3789 C C . ALA B 1 2 ? 60.094 34.875 -16.328 1 17.73 2 ALA B C 1
ATOM 3791 O O . ALA B 1 2 ? 58.875 34.875 -16.469 1 17.73 2 ALA B O 1
ATOM 3792 N N . ARG B 1 3 ? 60.688 33.688 -15.922 1 19.14 3 ARG B N 1
ATOM 3793 C CA . ARG B 1 3 ? 60.594 32.406 -15.2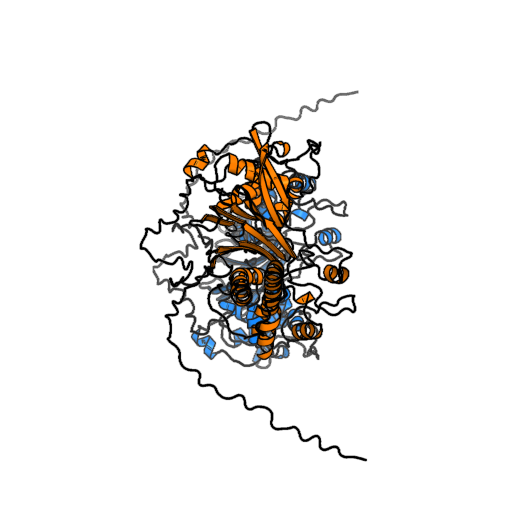42 1 19.14 3 ARG B CA 1
ATOM 3794 C C . ARG B 1 3 ? 60.094 32.594 -13.805 1 19.14 3 ARG B C 1
ATOM 3796 O O . ARG B 1 3 ? 60.906 32.781 -12.891 1 19.14 3 ARG B O 1
ATOM 3803 N N . LEU B 1 4 ? 59.156 33.719 -13.641 1 17.44 4 LEU B N 1
ATOM 3804 C CA . LEU B 1 4 ? 58.75 34.219 -12.344 1 17.44 4 LEU B CA 1
ATOM 3805 C C . LEU B 1 4 ? 58.375 33.094 -11.406 1 17.44 4 LEU B C 1
ATOM 3807 O O . LEU B 1 4 ? 57.438 32.312 -11.703 1 17.44 4 LEU B O 1
ATOM 3811 N N . PHE B 1 5 ? 59.25 32.594 -10.484 1 19.56 5 PHE B N 1
ATOM 3812 C CA . PHE B 1 5 ? 59.656 31.656 -9.453 1 19.56 5 PHE B CA 1
ATOM 3813 C C . PHE B 1 5 ? 58.781 31.766 -8.227 1 19.56 5 PHE B C 1
ATOM 3815 O O . PHE B 1 5 ? 59.031 32.594 -7.34 1 19.56 5 PHE B O 1
ATOM 3822 N N . TRP B 1 6 ? 57.375 32 -8.438 1 17.08 6 TRP B N 1
ATOM 3823 C CA . TRP B 1 6 ? 56.469 32.406 -7.379 1 17.08 6 TRP B CA 1
ATOM 3824 C C . TRP B 1 6 ? 56.5 31.438 -6.219 1 17.08 6 TRP B C 1
ATOM 3826 O O . TRP B 1 6 ? 56.125 30.266 -6.371 1 17.08 6 TRP B O 1
ATOM 3836 N N . ARG B 1 7 ? 57.5 31.484 -5.359 1 17.97 7 ARG B N 1
ATOM 3837 C CA . ARG B 1 7 ? 58.031 30.781 -4.188 1 17.97 7 ARG B CA 1
ATOM 3838 C C . ARG B 1 7 ? 57 30.734 -3.072 1 17.97 7 ARG B C 1
ATOM 3840 O O . ARG B 1 7 ? 56.5 31.781 -2.621 1 17.97 7 ARG B O 1
ATOM 3847 N N . GLY B 1 8 ? 56.094 29.734 -2.975 1 18.12 8 GLY B N 1
ATOM 3848 C CA . GLY B 1 8 ? 54.844 29.359 -2.316 1 18.12 8 GLY B CA 1
ATOM 3849 C C . GLY B 1 8 ? 54.969 29.312 -0.805 1 18.12 8 GLY B C 1
ATOM 3850 O O . GLY B 1 8 ? 55.625 28.422 -0.259 1 18.12 8 GLY B O 1
ATOM 3851 N N . SER B 1 9 ? 55.219 30.5 -0.148 1 17.33 9 SER B N 1
ATOM 3852 C CA . SER B 1 9 ? 55.594 30.844 1.216 1 17.33 9 SER B CA 1
ATOM 3853 C C . SER B 1 9 ? 54.844 30.016 2.236 1 17.33 9 SER B C 1
ATOM 3855 O O . SER B 1 9 ? 53.781 29.469 1.928 1 17.33 9 SER B O 1
ATOM 3857 N N . ALA B 1 10 ? 55.312 29.984 3.596 1 18.97 10 ALA B N 1
ATOM 3858 C CA . ALA B 1 10 ? 55.562 29.312 4.871 1 18.97 10 ALA B CA 1
ATOM 3859 C C . ALA B 1 10 ? 54.344 29.391 5.789 1 18.97 10 ALA B C 1
ATOM 3861 O O . ALA B 1 10 ? 54.156 30.391 6.508 1 18.97 10 ALA B O 1
ATOM 3862 N N . LEU B 1 11 ? 53.094 29.594 5.301 1 17.58 11 LEU B N 1
ATOM 3863 C CA . LEU B 1 11 ? 51.969 30.172 6.016 1 17.58 11 LEU B CA 1
ATOM 3864 C C . LEU B 1 11 ? 51.812 29.531 7.391 1 17.58 11 LEU B C 1
ATOM 3866 O O . LEU B 1 11 ? 52.25 28.391 7.609 1 17.58 11 LEU B O 1
ATOM 3870 N N . PHE B 1 12 ? 51.094 30.203 8.383 1 17.25 12 PHE B N 1
ATOM 3871 C CA . PHE B 1 12 ? 50.969 30.391 9.82 1 17.25 12 PHE B CA 1
ATOM 3872 C C . PHE B 1 12 ? 50.531 29.109 10.508 1 17.25 12 PHE B C 1
ATOM 3874 O O . PHE B 1 12 ? 49.594 28.453 10.078 1 17.25 12 PHE B O 1
ATOM 3881 N N . ARG B 1 13 ? 51.438 28.438 11.148 1 18.86 13 ARG B N 1
ATOM 3882 C CA . ARG B 1 13 ? 51.5 27.219 11.953 1 18.86 13 ARG B CA 1
ATOM 3883 C C . ARG B 1 13 ? 50.625 27.344 13.203 1 18.86 13 ARG B C 1
ATOM 3885 O O . ARG B 1 13 ? 51.031 28.016 14.164 1 18.86 13 ARG B O 1
ATOM 3892 N N . PRO B 1 14 ? 49.281 27.5 13.062 1 17.39 14 PRO B N 1
ATOM 3893 C CA . PRO B 1 14 ? 48.5 27.953 14.227 1 17.39 14 PRO B CA 1
ATOM 3894 C C . PRO B 1 14 ? 48.781 27.094 15.469 1 17.39 14 PRO B C 1
ATOM 3896 O O . PRO B 1 14 ? 49.062 25.906 15.352 1 17.39 14 PRO B O 1
ATOM 3899 N N . SER B 1 15 ? 49.312 27.688 16.484 1 17.84 15 SER B N 1
ATOM 3900 C CA . SER B 1 15 ? 49.75 27.172 17.781 1 17.84 15 SER B CA 1
ATOM 3901 C C . SER B 1 15 ? 48.688 26.281 18.406 1 17.84 15 SER B C 1
ATOM 3903 O O . SER B 1 15 ? 47.469 26.531 18.234 1 17.84 15 SER B O 1
ATOM 3905 N N . VAL B 1 16 ? 49.031 25.125 18.812 1 18.66 16 VAL B N 1
ATOM 3906 C CA . VAL B 1 16 ? 48.5 23.891 19.375 1 18.66 16 VAL B CA 1
ATOM 3907 C C . VAL B 1 16 ? 47.844 24.172 20.734 1 18.66 16 VAL B C 1
ATOM 3909 O O . VAL B 1 16 ? 48.531 24.266 21.75 1 18.66 16 VAL B O 1
ATOM 3912 N N . ALA B 1 17 ? 47.219 25.406 20.797 1 19.02 17 ALA B N 1
ATOM 3913 C CA . ALA B 1 17 ? 46.844 25.734 22.172 1 19.02 17 ALA B CA 1
ATOM 3914 C C . ALA B 1 17 ? 46.188 24.531 22.859 1 19.02 17 ALA B C 1
ATOM 3916 O O . ALA B 1 17 ? 45.531 23.719 22.219 1 19.02 17 ALA B O 1
ATOM 3917 N N . THR B 1 18 ? 46.812 24.219 23.922 1 17.41 18 THR B N 1
ATOM 3918 C CA . THR B 1 18 ? 46.688 23.203 24.969 1 17.41 18 THR B CA 1
ATOM 3919 C C . THR B 1 18 ? 45.25 23.109 25.469 1 17.41 18 THR B C 1
ATOM 3921 O O . THR B 1 18 ? 44.656 24.109 25.875 1 17.41 18 THR B O 1
ATOM 3924 N N . LEU B 1 19 ? 44.5 22.141 24.906 1 16.84 19 LEU B N 1
ATOM 3925 C CA . LEU B 1 19 ? 43.125 21.656 25.078 1 16.84 19 LEU B CA 1
ATOM 3926 C C . LEU B 1 19 ? 42.844 21.391 26.562 1 16.84 19 LEU B C 1
ATOM 3928 O O . LEU B 1 19 ? 43.312 20.391 27.109 1 16.84 19 LEU B O 1
ATOM 3932 N N . THR B 1 20 ? 43.188 22.422 27.391 1 17.45 20 THR B N 1
ATOM 3933 C CA . THR B 1 20 ? 42.969 22.156 28.812 1 17.45 20 THR B CA 1
ATOM 3934 C C . THR B 1 20 ? 41.594 21.578 29.047 1 17.45 20 THR B C 1
ATOM 3936 O O . THR B 1 20 ? 40.594 22.047 28.484 1 17.45 20 THR B O 1
ATOM 3939 N N . THR B 1 21 ? 41.5 20.328 29.672 1 16.86 21 THR B N 1
ATOM 3940 C CA . THR B 1 21 ? 40.531 19.297 30.031 1 16.86 21 THR B CA 1
ATOM 3941 C C . THR B 1 21 ? 39.438 19.875 30.906 1 16.86 21 THR B C 1
ATOM 3943 O O . THR B 1 21 ? 39.625 20.062 32.094 1 16.86 21 THR B O 1
ATOM 3946 N N . LEU B 1 22 ? 39 21.094 30.703 1 18.14 22 LEU B N 1
ATOM 3947 C CA . LEU B 1 22 ? 38.062 21.578 31.703 1 18.14 22 LEU B CA 1
ATOM 3948 C C . LEU B 1 22 ? 37 20.531 32 1 18.14 22 LEU B C 1
ATOM 3950 O O . LEU B 1 22 ? 36.719 19.672 31.172 1 18.14 22 LEU B O 1
ATOM 3954 N N . GLY B 1 23 ? 36.344 20.562 33.281 1 18.06 23 GLY B N 1
ATOM 3955 C CA . GLY B 1 23 ? 35.562 19.781 34.219 1 18.06 23 GLY B CA 1
ATOM 3956 C C . GLY B 1 23 ? 34.312 19.219 33.625 1 18.06 23 GLY B C 1
ATOM 3957 O O . GLY B 1 23 ? 33.625 19.891 32.844 1 18.06 23 GLY B O 1
ATOM 3958 N N . VAL B 1 24 ? 34.125 17.875 33.5 1 17.47 24 VAL B N 1
ATOM 3959 C CA . VAL B 1 24 ? 33.312 16.781 32.938 1 17.47 24 VAL B CA 1
ATOM 3960 C C . VAL B 1 24 ? 31.859 16.906 33.406 1 17.47 24 VAL B C 1
ATOM 3962 O O . VAL B 1 24 ? 31.531 16.609 34.531 1 17.47 24 VAL B O 1
ATOM 3965 N N . LEU B 1 25 ? 31.219 18.125 33.438 1 17.77 25 LEU B N 1
ATOM 3966 C CA . LEU B 1 25 ? 29.844 18.031 33.938 1 17.77 25 LEU B CA 1
ATOM 3967 C C . LEU B 1 25 ? 29.094 16.891 33.281 1 17.77 25 LEU B C 1
ATOM 3969 O O . LEU B 1 25 ? 29.297 16.625 32.094 1 17.77 25 LEU B O 1
ATOM 3973 N N . GLY B 1 26 ? 28.422 15.883 34.062 1 18.12 26 GLY B N 1
ATOM 3974 C CA . GLY B 1 26 ? 27.734 14.594 34.031 1 18.12 26 GLY B CA 1
ATOM 3975 C C . GLY B 1 26 ? 26.609 14.539 33.031 1 18.12 26 GLY B C 1
ATOM 3976 O O . GLY B 1 26 ? 25.734 15.414 33.031 1 18.12 26 GLY B O 1
ATOM 3977 N N . THR B 1 27 ? 26.812 14 31.844 1 18.62 27 THR B N 1
ATOM 3978 C CA . THR B 1 27 ? 26.188 13.758 30.547 1 18.62 27 THR B CA 1
ATOM 3979 C C . THR B 1 27 ? 24.969 12.859 30.688 1 18.62 27 THR B C 1
ATOM 3981 O O . THR B 1 27 ? 25.094 11.656 30.922 1 18.62 27 THR B O 1
ATOM 3984 N N . THR B 1 28 ? 23.953 13.273 31.547 1 18.53 28 THR B N 1
ATOM 3985 C CA . THR B 1 28 ? 22.922 12.266 31.75 1 18.53 28 THR B CA 1
ATOM 3986 C C . THR B 1 28 ? 22.266 11.898 30.422 1 18.53 28 THR B C 1
ATOM 3988 O O . THR B 1 28 ? 21.938 12.766 29.625 1 18.53 28 THR B O 1
ATOM 3991 N N . TYR B 1 29 ? 22.406 10.664 29.938 1 19 29 TYR B N 1
ATOM 3992 C CA . TYR B 1 29 ? 22.109 9.891 28.734 1 19 29 TYR B CA 1
ATOM 3993 C C . TYR B 1 29 ? 20.609 9.766 28.531 1 19 29 TYR B C 1
ATOM 3995 O O . TYR B 1 29 ? 19.891 9.258 29.406 1 19 29 TYR B O 1
ATOM 4003 N N . HIS B 1 30 ? 19.969 10.836 28.125 1 19 30 HIS B N 1
ATOM 4004 C CA . HIS B 1 30 ? 18.516 10.797 28.016 1 19 30 HIS B CA 1
ATOM 4005 C C . HIS B 1 30 ? 18.078 9.883 26.875 1 19 30 HIS B C 1
ATOM 4007 O O . HIS B 1 30 ? 18.656 9.906 25.797 1 19 30 HIS B O 1
ATOM 4013 N N . THR B 1 31 ? 17.422 8.695 27.172 1 20.09 31 THR B N 1
ATOM 4014 C CA . THR B 1 31 ? 16.953 7.492 26.484 1 20.09 31 THR B CA 1
ATOM 4015 C C . THR B 1 31 ? 15.781 7.812 25.562 1 20.09 31 THR B C 1
ATOM 4017 O O . THR B 1 31 ? 14.805 8.43 26 1 20.09 31 THR B O 1
ATOM 4020 N N . THR B 1 32 ? 15.953 8.188 24.359 1 19.78 32 THR B N 1
ATOM 4021 C CA . THR B 1 32 ? 14.984 8.555 23.328 1 19.78 32 THR B CA 1
ATOM 4022 C C . THR B 1 32 ? 14.297 7.312 22.766 1 19.78 32 THR B C 1
ATOM 4024 O O . THR B 1 32 ? 14.945 6.473 22.141 1 19.78 32 THR B O 1
ATOM 4027 N N . GLY B 1 33 ? 13.367 6.648 23.484 1 22.17 33 GLY B N 1
ATOM 4028 C CA . GLY B 1 33 ? 12.758 5.395 23.078 1 22.17 33 GLY B CA 1
ATOM 4029 C C . GLY B 1 33 ? 11.758 5.555 21.953 1 22.17 33 GLY B C 1
ATOM 4030 O O . GLY B 1 33 ? 10.914 6.457 21.984 1 22.17 33 GLY B O 1
ATOM 4031 N N . VAL B 1 34 ? 12.18 5.406 20.766 1 20.83 34 VAL B N 1
ATOM 4032 C CA . VAL B 1 34 ? 11.273 5.418 19.625 1 20.83 34 VAL B CA 1
ATOM 4033 C C . VAL B 1 34 ? 10.469 4.121 19.594 1 20.83 34 VAL B C 1
ATOM 4035 O O . VAL B 1 34 ? 11.039 3.027 19.672 1 20.83 34 VAL B O 1
ATOM 4038 N N . ALA B 1 35 ? 9.219 4.152 20 1 22.22 35 ALA B N 1
ATOM 4039 C CA . ALA B 1 35 ? 8.32 3.006 19.984 1 22.22 35 ALA B CA 1
ATOM 4040 C C . ALA B 1 35 ? 8.141 2.463 18.578 1 22.22 35 ALA B C 1
ATOM 4042 O O . ALA B 1 35 ? 7.723 3.191 17.672 1 22.22 35 ALA B O 1
ATOM 4043 N N . HIS B 1 36 ? 9.148 1.703 18.094 1 22.45 36 HIS B N 1
ATOM 4044 C CA . HIS B 1 36 ? 8.961 1.028 16.812 1 22.45 36 HIS B CA 1
ATOM 4045 C C . HIS B 1 36 ? 7.953 -0.112 16.938 1 22.45 36 HIS B C 1
ATOM 4047 O O . HIS B 1 36 ? 8.094 -0.98 17.797 1 22.45 36 HIS B O 1
ATOM 4053 N N . ALA B 1 37 ? 6.781 0.084 16.594 1 22.36 37 ALA B N 1
ATOM 4054 C CA . ALA B 1 37 ? 5.801 -0.999 16.562 1 22.36 37 ALA B CA 1
ATOM 4055 C C . ALA B 1 37 ? 6.246 -2.105 15.602 1 22.36 37 ALA B C 1
ATOM 4057 O O . ALA B 1 37 ? 5.98 -2.041 14.406 1 22.36 37 ALA B O 1
ATOM 4058 N N . ASP B 1 38 ? 7.559 -2.529 15.602 1 22.95 38 ASP B N 1
ATOM 4059 C CA . ASP B 1 38 ? 7.805 -3.699 14.766 1 22.95 38 ASP B CA 1
ATOM 4060 C C . ASP B 1 38 ? 7.133 -4.941 15.344 1 22.95 38 ASP B C 1
ATOM 4062 O O . ASP B 1 38 ? 7.191 -5.18 16.547 1 22.95 38 ASP B O 1
ATOM 4066 N N . ASN B 1 39 ? 6.238 -5.629 14.68 1 23.39 39 ASN B N 1
ATOM 4067 C CA . ASN B 1 39 ? 5.484 -6.82 15.07 1 23.39 39 ASN B CA 1
ATOM 4068 C C . ASN B 1 39 ? 6.406 -7.934 15.555 1 23.39 39 ASN B C 1
ATOM 4070 O O . ASN B 1 39 ? 5.996 -8.789 16.344 1 23.39 39 ASN B O 1
ATOM 4074 N N . ASN B 1 40 ? 7.367 -8.508 14.859 1 24.52 40 ASN B N 1
ATOM 4075 C CA . ASN B 1 40 ? 7.707 -9.859 15.297 1 24.52 40 ASN B CA 1
ATOM 4076 C C . ASN B 1 40 ? 8.492 -9.844 16.609 1 24.52 40 ASN B C 1
ATOM 4078 O O . ASN B 1 40 ? 8.422 -10.797 17.391 1 24.52 40 ASN B O 1
ATOM 4082 N N . GLY B 1 41 ? 9.852 -9.602 16.609 1 22.72 41 GLY B N 1
ATOM 4083 C CA . GLY B 1 41 ? 10.75 -10.055 17.656 1 22.72 41 GLY B CA 1
ATOM 4084 C C . GLY B 1 41 ? 10.477 -9.406 19 1 22.72 41 GLY B C 1
ATOM 4085 O O . GLY B 1 41 ? 9.719 -8.438 19.078 1 22.72 41 GLY B O 1
ATOM 4086 N N . ALA B 1 42 ? 11.211 -10.031 20.203 1 21.11 42 ALA B N 1
ATOM 4087 C CA . ALA B 1 42 ? 11.172 -9.727 21.641 1 21.11 42 ALA B CA 1
ATOM 4088 C C . ALA B 1 42 ? 11.398 -8.242 21.875 1 21.11 42 ALA B C 1
ATOM 4090 O O . ALA B 1 42 ? 12.328 -7.648 21.328 1 21.11 42 ALA B O 1
ATOM 4091 N N . LEU B 1 43 ? 10.438 -7.613 22.297 1 20.41 43 LEU B N 1
ATOM 4092 C CA . LEU B 1 43 ? 10.469 -6.293 22.906 1 20.41 43 LEU B CA 1
ATOM 4093 C C . LEU B 1 43 ? 11.516 -6.234 24.016 1 20.41 43 LEU B C 1
ATOM 4095 O O . LEU B 1 43 ? 11.352 -6.852 25.062 1 20.41 43 LEU B O 1
ATOM 4099 N N . GLU B 1 44 ? 12.805 -6.469 23.625 1 21.14 44 GLU B N 1
ATOM 4100 C CA . GLU B 1 44 ? 13.5 -6.094 24.844 1 21.14 44 GLU B CA 1
ATOM 4101 C C . GLU B 1 44 ? 13 -4.758 25.391 1 21.14 44 GLU B C 1
ATOM 4103 O O . GLU B 1 44 ? 12.594 -3.885 24.609 1 21.14 44 GLU B O 1
ATOM 4108 N N . GLU B 1 45 ? 12.719 -4.602 26.703 1 22.66 45 GLU B N 1
ATOM 4109 C CA . GLU B 1 45 ? 12.289 -3.619 27.688 1 22.66 45 GLU B CA 1
ATOM 4110 C C . GLU B 1 45 ? 13.094 -2.326 27.562 1 22.66 45 GLU B C 1
ATOM 4112 O O . GLU B 1 45 ? 12.883 -1.383 28.328 1 22.66 45 GLU B O 1
ATOM 4117 N N . ASN B 1 46 ? 14.156 -2.168 26.969 1 21.47 46 ASN B N 1
ATOM 4118 C CA . ASN B 1 46 ? 14.883 -1.043 27.547 1 21.47 46 ASN B CA 1
ATOM 4119 C C . ASN B 1 46 ? 14.117 0.265 27.391 1 21.47 46 ASN B C 1
ATOM 4121 O O . ASN B 1 46 ? 13.211 0.356 26.562 1 21.47 46 ASN B O 1
ATOM 4125 N N . SER B 1 47 ? 14.773 1.572 27.297 1 21.97 47 SER B N 1
ATOM 4126 C CA . SER B 1 47 ? 14.922 2.859 27.969 1 21.97 47 SER B CA 1
ATOM 4127 C C . SER B 1 47 ? 14.008 3.914 27.359 1 21.97 47 SER B C 1
ATOM 4129 O O . SER B 1 47 ? 13.219 4.539 28.078 1 21.97 47 SER B O 1
ATOM 4131 N N . ALA B 1 48 ? 14.445 5.188 26.453 1 22.59 48 ALA B N 1
ATOM 4132 C CA . ALA B 1 48 ? 14.367 6.586 26.875 1 22.59 48 ALA B CA 1
ATOM 4133 C C . ALA B 1 48 ? 13.078 7.234 26.375 1 22.59 48 ALA B C 1
ATOM 4135 O O . ALA B 1 48 ? 12.953 7.535 25.188 1 22.59 48 ALA B O 1
ATOM 4136 N N . TYR B 1 49 ? 12.094 6.996 26.453 1 23.48 49 TYR B N 1
ATOM 4137 C CA . TYR B 1 49 ? 11.117 7.797 25.719 1 23.48 49 TYR B CA 1
ATOM 4138 C C . TYR B 1 49 ? 11.172 9.258 26.156 1 23.48 49 TYR B C 1
ATOM 4140 O O . TYR B 1 49 ? 11.359 10.156 25.344 1 23.48 49 TYR B O 1
ATOM 4148 N N . LEU B 1 50 ? 10.344 9.812 26.906 1 22.09 50 LEU B N 1
ATOM 4149 C CA . LEU B 1 50 ? 10.039 11.109 27.516 1 22.09 50 LEU B CA 1
ATOM 4150 C C . LEU B 1 50 ? 11.055 11.461 28.594 1 22.09 50 LEU B C 1
ATOM 4152 O O . LEU B 1 50 ? 11.141 10.773 29.625 1 22.09 50 LEU B O 1
ATOM 4156 N N . GLY B 1 51 ? 12.188 12.07 28.281 1 24.33 51 GLY B N 1
ATOM 4157 C CA . GLY B 1 51 ? 12.961 12.539 29.422 1 24.33 51 GLY B CA 1
ATOM 4158 C C . GLY B 1 51 ? 12.234 13.578 30.25 1 24.33 51 GLY B C 1
ATOM 4159 O O . GLY B 1 51 ? 12.359 14.781 30 1 24.33 51 GLY B O 1
ATOM 4160 N N . VAL B 1 52 ? 10.852 13.562 30.609 1 22.5 52 VAL B N 1
ATOM 4161 C CA . VAL B 1 52 ? 10.391 14.18 31.844 1 22.5 52 VAL B CA 1
ATOM 4162 C C . VAL B 1 52 ? 11.422 13.953 32.938 1 22.5 52 VAL B C 1
ATOM 4164 O O . VAL B 1 52 ? 11.836 12.82 33.188 1 22.5 52 VAL B O 1
ATOM 4167 N N . SER B 1 53 ? 12.234 14.914 33.188 1 23.38 53 SER B N 1
ATOM 4168 C CA . SER B 1 53 ? 12.969 14.891 34.438 1 23.38 53 SER B CA 1
ATOM 4169 C C . SER B 1 53 ? 12.117 14.305 35.562 1 23.38 53 SER B C 1
ATOM 4171 O O . SER B 1 53 ? 10.977 14.719 35.75 1 23.38 53 SER B O 1
ATOM 4173 N N . GLN B 1 54 ? 12.328 13.016 36 1 23.47 54 GLN B N 1
ATOM 4174 C CA . GLN B 1 54 ? 11.898 12.602 37.312 1 23.47 54 GLN B CA 1
ATOM 4175 C C . GLN B 1 54 ? 12.492 13.508 38.406 1 23.47 54 GLN B C 1
ATOM 4177 O O . GLN B 1 54 ? 13.461 13.141 39.062 1 23.47 54 GLN B O 1
ATOM 4182 N N . THR B 1 55 ? 12.797 14.742 38.312 1 23.95 55 THR B N 1
ATOM 4183 C CA . THR B 1 55 ? 13.133 15.227 39.625 1 23.95 55 THR B CA 1
ATOM 4184 C C . THR B 1 55 ? 12.117 14.727 40.656 1 23.95 55 THR B C 1
ATOM 4186 O O . THR B 1 55 ? 12.492 14.18 41.688 1 23.95 55 THR B O 1
ATOM 4189 N N . THR B 1 56 ? 11.312 15.617 41.375 1 22.45 56 THR B N 1
ATOM 4190 C CA . THR B 1 56 ? 10.57 15.156 42.562 1 22.45 56 THR B CA 1
ATOM 4191 C C . THR B 1 56 ? 9.695 13.961 42.219 1 22.45 56 THR B C 1
ATOM 4193 O O . THR B 1 56 ? 9.25 13.82 41.062 1 22.45 56 THR B O 1
ATOM 4196 N N . SER B 1 57 ? 9.672 12.742 42.938 1 23.52 57 SER B N 1
ATOM 4197 C CA . SER B 1 57 ? 8.945 11.484 43 1 23.52 57 SER B CA 1
ATOM 4198 C C . SER B 1 57 ? 7.488 11.664 42.594 1 23.52 57 SER B C 1
ATOM 4200 O O . SER B 1 57 ? 6.645 10.82 42.875 1 23.52 57 SER B O 1
ATOM 4202 N N . ARG B 1 58 ? 6.996 12.922 42.281 1 21.92 58 ARG B N 1
ATOM 4203 C CA . ARG B 1 58 ? 5.547 12.797 42.406 1 21.92 58 ARG B CA 1
ATOM 4204 C C . ARG B 1 58 ? 5.016 11.742 41.438 1 21.92 58 ARG B C 1
ATOM 4206 O O . ARG B 1 58 ? 5.621 11.477 40.406 1 21.92 58 ARG B O 1
ATOM 4213 N N . ARG B 1 59 ? 3.867 11.148 41.781 1 21.88 59 ARG B N 1
ATOM 4214 C CA . ARG B 1 59 ? 3.02 10.07 41.281 1 21.88 59 ARG B CA 1
ATOM 4215 C C . ARG B 1 59 ? 2.76 10.227 39.781 1 21.88 59 ARG B C 1
ATOM 4217 O O . ARG B 1 59 ? 2.295 11.273 39.344 1 21.88 59 ARG B O 1
ATOM 4224 N N . ARG B 1 60 ? 3.613 9.859 39 1 26.47 60 ARG B N 1
ATOM 4225 C CA . ARG B 1 60 ? 3.232 9.539 37.625 1 26.47 60 ARG B CA 1
ATOM 4226 C C . ARG B 1 60 ? 1.763 9.133 37.562 1 26.47 60 ARG B C 1
ATOM 4228 O O . ARG B 1 60 ? 1.399 8.016 37.906 1 26.47 60 ARG B O 1
ATOM 4235 N N . THR B 1 61 ? 0.94 10.07 38.094 1 23.05 61 THR B N 1
ATOM 4236 C CA . THR B 1 61 ? -0.389 9.555 37.781 1 23.05 61 THR B CA 1
ATOM 4237 C C . THR B 1 61 ? -0.486 9.125 36.344 1 23.05 61 THR B C 1
ATOM 4239 O O . THR B 1 61 ? -0.112 9.883 35.438 1 23.05 61 THR B O 1
ATOM 4242 N N . ALA B 1 62 ? -0.227 7.922 36.062 1 26.02 62 ALA B N 1
ATOM 4243 C CA . ALA B 1 62 ? -0.594 7.227 34.844 1 26.02 62 ALA B CA 1
ATOM 4244 C C . ALA B 1 62 ? -1.619 8.031 34.031 1 26.02 62 ALA B C 1
ATOM 4246 O O . ALA B 1 62 ? -2.615 8.5 34.594 1 26.02 62 ALA B O 1
ATOM 4247 N N . ILE B 1 63 ? -0.996 8.906 33.25 1 27.62 63 ILE B N 1
ATOM 4248 C CA . ILE B 1 63 ? -2.072 9.359 32.375 1 27.62 63 ILE B CA 1
ATOM 4249 C C . ILE B 1 63 ? -3.094 8.234 32.188 1 27.62 63 ILE B C 1
ATOM 4251 O O . ILE B 1 63 ? -2.775 7.18 31.641 1 27.62 63 ILE B O 1
ATOM 4255 N N . GLU B 1 64 ? -3.805 8.031 33.094 1 28.23 64 GLU B N 1
ATOM 4256 C CA . GLU B 1 64 ? -4.848 7.012 33.031 1 28.23 64 GLU B CA 1
ATOM 4257 C C . GLU B 1 64 ? -5.477 6.941 31.656 1 28.23 64 GLU B C 1
ATOM 4259 O O . GLU B 1 64 ? -5.848 7.969 31.078 1 28.23 64 GLU B O 1
ATOM 4264 N N . PRO B 1 65 ? -4.891 5.953 30.766 1 31.39 65 PRO B N 1
ATOM 4265 C CA . PRO B 1 65 ? -5.762 5.75 29.594 1 31.39 65 PRO B CA 1
ATOM 4266 C C . PRO B 1 65 ? -7.215 6.117 29.875 1 31.39 65 PRO B C 1
ATOM 4268 O O . PRO B 1 65 ? -7.699 5.922 31 1 31.39 65 PRO B O 1
ATOM 4271 N N . PHE B 1 66 ? -7.594 7.242 29.422 1 30.38 66 PHE B N 1
ATOM 4272 C CA . PHE B 1 66 ? -9.031 7.426 29.594 1 30.38 66 PHE B CA 1
ATOM 4273 C C . PHE B 1 66 ? -9.742 6.082 29.672 1 30.38 66 PHE B C 1
ATOM 4275 O O . PHE B 1 66 ? -9.438 5.168 28.906 1 30.38 66 PHE B O 1
ATOM 4282 N N . PRO B 1 67 ? -10.133 5.758 30.828 1 31.42 67 PRO B N 1
ATOM 4283 C CA . PRO B 1 67 ? -10.938 4.543 30.906 1 31.42 67 PRO B CA 1
ATOM 4284 C C . PRO B 1 67 ? -11.945 4.426 29.766 1 31.42 67 PRO B C 1
ATOM 4286 O O . PRO B 1 67 ? -12.711 5.359 29.516 1 31.42 67 PRO B O 1
ATOM 4289 N N . PHE B 1 68 ? -11.508 3.809 28.656 1 32.97 68 PHE B N 1
ATOM 4290 C CA . PHE B 1 68 ? -12.398 3.432 27.562 1 32.97 68 PHE B CA 1
ATOM 4291 C C . PHE B 1 68 ? 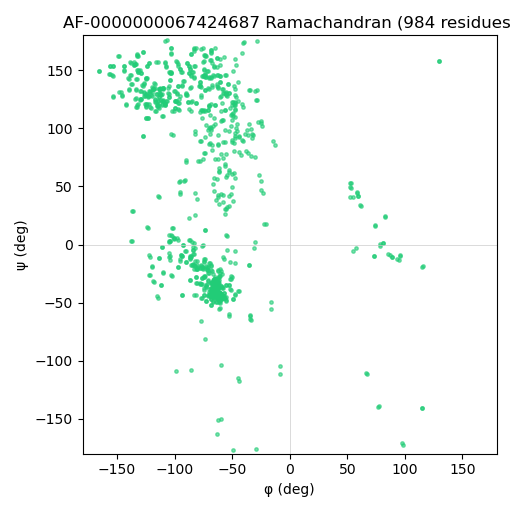-13.688 2.836 28.094 1 32.97 68 PHE B C 1
ATOM 4293 O O . PHE B 1 68 ? -13.672 1.788 28.75 1 32.97 68 PHE B O 1
ATOM 4300 N N . GLY B 1 69 ? -14.508 3.576 28.531 1 30.94 69 GLY B N 1
ATOM 4301 C CA . GLY B 1 69 ? -15.75 2.848 28.734 1 30.94 69 GLY B CA 1
ATOM 4302 C C . GLY B 1 69 ? -16.047 1.875 27.609 1 30.94 69 GLY B C 1
ATOM 4303 O O . GLY B 1 69 ? -15.336 1.838 26.594 1 30.94 69 GLY B O 1
ATOM 4304 N N . LYS B 1 70 ? -17.047 1.021 27.656 1 37.56 70 LYS B N 1
ATOM 4305 C CA . LYS B 1 70 ? -17.531 -0.081 26.828 1 37.56 70 LYS B CA 1
ATOM 4306 C C . LYS B 1 70 ? -17.594 0.325 25.359 1 37.56 70 LYS B C 1
ATOM 4308 O O . LYS B 1 70 ? -17.562 -0.529 24.469 1 37.56 70 LYS B O 1
ATOM 4313 N N . ASN B 1 71 ? -18.094 1.58 24.938 1 41.91 71 ASN B N 1
ATOM 4314 C CA . ASN B 1 71 ? -18.422 1.975 23.578 1 41.91 71 ASN B CA 1
ATOM 4315 C C . ASN B 1 71 ? -17.219 2.596 22.875 1 41.91 71 ASN B C 1
ATOM 4317 O O . ASN B 1 71 ? -16.953 3.793 23 1 41.91 71 ASN B O 1
ATOM 4321 N N . ARG B 1 72 ? -16.234 1.929 22.516 1 54.22 72 ARG B N 1
ATOM 4322 C CA . ARG B 1 72 ? -14.953 2.318 21.938 1 54.22 72 ARG B CA 1
ATOM 4323 C C . ARG B 1 72 ? -15.156 3.061 20.625 1 54.22 72 ARG B C 1
ATOM 4325 O O . ARG B 1 72 ? -15.844 2.572 19.734 1 54.22 72 ARG B O 1
ATOM 4332 N N . ASP B 1 73 ? -14.914 4.484 20.609 1 76.56 73 ASP B N 1
ATOM 4333 C CA . ASP B 1 73 ? -15.023 5.309 19.422 1 76.56 73 ASP B CA 1
ATOM 4334 C C . ASP B 1 73 ? -14.258 4.688 18.25 1 76.56 73 ASP B C 1
ATOM 4336 O O . ASP B 1 73 ? -13.086 4.324 18.391 1 76.56 73 ASP B O 1
ATOM 4340 N N . VAL B 1 74 ? -14.977 4.461 17.219 1 80.94 74 VAL B N 1
ATOM 4341 C CA . VAL B 1 74 ? -14.477 3.723 16.062 1 80.94 74 VAL B CA 1
ATOM 4342 C C . VAL B 1 74 ? -13.273 4.453 15.469 1 80.94 74 VAL B C 1
ATOM 4344 O O . VAL B 1 74 ? -12.375 3.82 14.914 1 80.94 74 VAL B O 1
ATOM 4347 N N . ILE B 1 75 ? -13.227 5.781 15.656 1 88.62 75 ILE B N 1
ATOM 4348 C CA . ILE B 1 75 ? -12.117 6.551 15.102 1 88.62 75 ILE B CA 1
ATOM 4349 C C . ILE B 1 75 ? -10.906 6.453 16.016 1 88.62 75 ILE B C 1
ATOM 4351 O O . ILE B 1 75 ? -9.797 6.152 15.57 1 88.62 75 ILE B O 1
ATOM 4355 N N . TRP B 1 76 ? -11.164 6.574 17.25 1 86.62 76 TRP B N 1
ATOM 4356 C CA . TRP B 1 76 ? -10.117 6.609 18.266 1 86.62 76 TRP B CA 1
ATOM 4357 C C . TRP B 1 76 ? -9.398 5.266 18.344 1 86.62 76 TRP B C 1
ATOM 4359 O O . TRP B 1 76 ? -8.18 5.223 18.547 1 86.62 76 TRP B O 1
ATOM 4369 N N . THR B 1 77 ? -10.117 4.223 18.031 1 85.69 77 THR B N 1
ATOM 4370 C CA . THR B 1 77 ? -9.555 2.891 18.203 1 85.69 77 THR B CA 1
ATOM 4371 C C . THR B 1 77 ? -9.148 2.295 16.859 1 85.69 77 THR B C 1
ATOM 4373 O O . THR B 1 77 ? -8.734 1.135 16.781 1 85.69 77 THR B O 1
ATOM 4376 N N . HIS B 1 78 ? -9.312 3.074 15.891 1 88.5 78 HIS B N 1
ATOM 4377 C CA . HIS B 1 78 ? -8.93 2.561 14.578 1 88.5 78 HIS B CA 1
ATOM 4378 C C . HIS B 1 78 ? -7.445 2.199 14.539 1 88.5 78 HIS B C 1
ATOM 4380 O O . HIS B 1 78 ? -6.609 2.945 15.047 1 88.5 78 HIS B O 1
ATOM 4386 N N . PRO B 1 79 ? -7.098 1.114 13.898 1 80.75 79 PRO B N 1
ATOM 4387 C CA . PRO B 1 79 ? -5.711 0.65 13.891 1 80.75 79 PRO B CA 1
ATOM 4388 C C . PRO B 1 79 ? -4.758 1.646 13.234 1 80.75 79 PRO B C 1
ATOM 4390 O O . PRO B 1 79 ? -3.564 1.662 13.547 1 80.75 79 PRO B O 1
ATOM 4393 N N . GLN B 1 80 ? -5.277 2.451 12.43 1 86.94 80 GLN B N 1
ATOM 4394 C CA . GLN B 1 80 ? -4.43 3.402 11.727 1 86.94 80 GLN B CA 1
ATOM 4395 C C . GLN B 1 80 ? -4.512 4.789 12.352 1 86.94 80 GLN B C 1
ATOM 4397 O O . GLN B 1 80 ? -4.117 5.781 11.742 1 86.94 80 GLN B O 1
ATOM 4402 N N . ALA B 1 81 ? -5.062 4.852 13.523 1 90.5 81 ALA B N 1
ATOM 4403 C CA . ALA B 1 81 ? -5.184 6.133 14.211 1 90.5 81 ALA B CA 1
ATOM 4404 C C . ALA B 1 81 ? -4.148 6.262 15.32 1 90.5 81 ALA B C 1
ATOM 4406 O O . ALA B 1 81 ? -3.748 5.262 15.922 1 90.5 81 ALA B O 1
ATOM 4407 N N . SER B 1 82 ? -3.584 7.43 15.5 1 88.75 82 SER B N 1
ATOM 4408 C CA . SER B 1 82 ? -2.758 7.84 16.625 1 88.75 82 SER B CA 1
ATOM 4409 C C . SER B 1 82 ? -3.234 9.164 17.219 1 88.75 82 SER B C 1
ATOM 4411 O O . SER B 1 82 ? -3.471 10.125 16.484 1 88.75 82 SER B O 1
ATOM 4413 N N . ALA B 1 83 ? -3.49 9.117 18.5 1 90.44 83 ALA B N 1
ATOM 4414 C CA . ALA B 1 83 ? -4.055 10.312 19.109 1 90.44 83 ALA B CA 1
ATOM 4415 C C . ALA B 1 83 ? -3.521 10.508 20.531 1 90.44 83 ALA B C 1
ATOM 4417 O O . ALA B 1 83 ? -3.068 9.555 21.156 1 90.44 83 ALA B O 1
ATOM 4418 N N . PHE B 1 84 ? -3.494 11.781 21 1 87.38 84 PHE B N 1
ATOM 4419 C CA . PHE B 1 84 ? -3.15 12.078 22.391 1 87.38 84 PHE B CA 1
ATOM 4420 C C . PHE B 1 84 ? -3.746 13.414 22.812 1 87.38 84 PHE B C 1
ATOM 4422 O O . PHE B 1 84 ? -4.137 14.227 21.969 1 87.38 84 PHE B O 1
ATOM 4429 N N . SER B 1 85 ? -3.967 13.539 24.031 1 88.94 85 SER B N 1
ATOM 4430 C CA . SER B 1 85 ? -4.277 14.797 24.703 1 88.94 85 SER B CA 1
ATOM 4431 C C . SER B 1 85 ? -3.266 15.094 25.797 1 88.94 85 SER B C 1
ATOM 4433 O O . SER B 1 85 ? -2.875 14.203 26.562 1 88.94 85 SER B O 1
ATOM 4435 N N . ALA B 1 86 ? -2.797 16.344 25.766 1 83.56 86 ALA B N 1
ATOM 4436 C CA . ALA B 1 86 ? -1.822 16.719 26.781 1 83.56 86 ALA B CA 1
ATOM 4437 C C . ALA B 1 86 ? -2.162 18.078 27.391 1 83.56 86 ALA B C 1
ATOM 4439 O O . ALA B 1 86 ? -2.449 19.031 26.656 1 83.56 86 ALA B O 1
ATOM 4440 N N . THR B 1 87 ? -2.258 18.062 28.672 1 83.69 87 THR B N 1
ATOM 4441 C CA . THR B 1 87 ? -2.311 19.344 29.359 1 83.69 87 THR B CA 1
ATOM 4442 C C . THR B 1 87 ? -0.907 19.828 29.719 1 83.69 87 THR B C 1
ATOM 4444 O O . THR B 1 87 ? -0.068 19.047 30.172 1 83.69 87 THR B O 1
ATOM 4447 N N . VAL B 1 88 ? -0.636 21.047 29.375 1 79.81 88 VAL B N 1
ATOM 4448 C CA . VAL B 1 88 ? 0.708 21.562 29.594 1 79.81 88 VAL B CA 1
ATOM 4449 C C . VAL B 1 88 ? 0.737 22.406 30.875 1 79.81 88 VAL B C 1
ATOM 4451 O O . VAL B 1 88 ? -0.079 23.312 31.047 1 79.81 88 VAL B O 1
ATOM 4454 N N . GLU B 1 89 ? 1.583 22.031 31.734 1 75.44 89 GLU B N 1
ATOM 4455 C CA . GLU B 1 89 ? 1.728 22.75 33 1 75.44 89 GLU B CA 1
ATOM 4456 C C . GLU B 1 89 ? 2.889 23.75 32.938 1 75.44 89 GLU B C 1
ATOM 4458 O O . GLU B 1 89 ? 3.793 23.594 32.094 1 75.44 89 GLU B O 1
ATOM 4463 N N . GLY B 1 90 ? 2.797 24.766 33.719 1 73.25 90 GLY B N 1
ATOM 4464 C CA . GLY B 1 90 ? 3.865 25.75 33.812 1 73.25 90 GLY B CA 1
ATOM 4465 C C . GLY B 1 90 ? 3.604 26.984 32.969 1 73.25 90 GLY B C 1
ATOM 4466 O O . GLY B 1 90 ? 2.49 27.188 32.5 1 73.25 90 GLY B O 1
ATOM 4467 N N . ASP B 1 91 ? 4.672 27.859 32.906 1 78.44 91 ASP B N 1
ATOM 4468 C CA . ASP B 1 91 ? 4.543 29.141 32.25 1 78.44 91 ASP B CA 1
ATOM 4469 C C . ASP B 1 91 ? 4.93 29.047 30.781 1 78.44 91 ASP B C 1
ATOM 4471 O O . ASP B 1 91 ? 5.781 29.797 30.312 1 78.44 91 ASP B O 1
ATOM 4475 N N . THR B 1 92 ? 4.281 28.141 30.078 1 82.69 92 THR B N 1
ATOM 4476 C CA . THR B 1 92 ? 4.605 27.922 28.672 1 82.69 92 THR B CA 1
ATOM 4477 C C . THR B 1 92 ? 3.66 28.734 27.781 1 82.69 92 THR B C 1
ATOM 4479 O O . THR B 1 92 ? 3.924 28.906 26.594 1 82.69 92 THR B O 1
ATOM 4482 N N . GLY B 1 93 ? 2.568 29.234 28.344 1 89.81 93 GLY B N 1
ATOM 4483 C CA . GLY B 1 93 ? 1.561 29.938 27.578 1 89.81 93 GLY B CA 1
ATOM 4484 C C . GLY B 1 93 ? 0.633 29.016 26.812 1 89.81 93 GLY B C 1
ATOM 4485 O O . GLY B 1 93 ? -0.257 29.469 26.094 1 89.81 93 GLY B O 1
ATOM 4486 N N . ILE B 1 94 ? 0.844 27.734 26.938 1 92 94 ILE B N 1
ATOM 4487 C CA . ILE B 1 94 ? 0.015 26.719 26.281 1 92 94 ILE B CA 1
ATOM 4488 C C . ILE B 1 94 ? -0.755 25.938 27.344 1 92 94 ILE B C 1
ATOM 4490 O O . ILE B 1 94 ? -0.171 25.469 28.328 1 92 94 ILE B O 1
ATOM 4494 N N . ALA B 1 95 ? -2.053 25.797 27.188 1 90.75 95 ALA B N 1
ATOM 4495 C CA . ALA B 1 95 ? -2.904 25.141 28.172 1 90.75 95 ALA B CA 1
ATOM 4496 C C . ALA B 1 95 ? -3.074 23.656 27.844 1 90.75 95 ALA B C 1
ATOM 4498 O O . ALA B 1 95 ? -3.014 22.812 28.734 1 90.75 95 ALA B O 1
ATOM 4499 N N . ARG B 1 96 ? -3.285 23.406 26.609 1 91.12 96 ARG B N 1
ATOM 4500 C CA . ARG B 1 96 ? -3.635 22.047 26.203 1 91.12 96 ARG B CA 1
ATOM 4501 C C . ARG B 1 96 ? -3.285 21.812 24.734 1 91.12 96 ARG B C 1
ATOM 4503 O O . ARG B 1 96 ? -3.318 22.734 23.922 1 91.12 96 ARG B O 1
ATOM 4510 N N . ILE B 1 97 ? -2.9 20.578 24.422 1 93.44 97 ILE B N 1
ATOM 4511 C CA . ILE B 1 97 ? -2.646 20.141 23.047 1 93.44 97 ILE B CA 1
ATOM 4512 C C . ILE B 1 97 ? -3.395 18.844 22.766 1 93.44 97 ILE B C 1
ATOM 4514 O O . ILE B 1 97 ? -3.285 17.875 23.531 1 93.44 97 ILE B O 1
ATOM 4518 N N . ASP B 1 98 ? -4.184 18.828 21.766 1 94.44 98 ASP B N 1
ATOM 4519 C CA . ASP B 1 98 ? -4.887 17.641 21.281 1 94.44 98 ASP B CA 1
ATOM 4520 C C . ASP B 1 98 ? -4.453 17.281 19.875 1 94.44 98 ASP B C 1
ATOM 4522 O O . ASP B 1 98 ? -4.328 18.156 19.016 1 94.44 98 ASP B O 1
ATOM 4526 N N . SER B 1 99 ? -4.207 16 19.656 1 95.25 99 SER B N 1
ATOM 4527 C CA . SER B 1 99 ? -3.771 15.594 18.328 1 95.25 99 SER B CA 1
ATOM 4528 C C . SER B 1 99 ? -4.418 14.273 17.922 1 95.25 99 SER B C 1
ATOM 4530 O O . SER B 1 99 ? -4.668 13.414 18.766 1 95.25 99 SER B O 1
ATOM 4532 N N . LEU B 1 100 ? -4.738 14.18 16.688 1 95.69 100 LEU B N 1
ATOM 4533 C CA . LEU B 1 100 ? -5.199 12.922 16.094 1 95.69 100 LEU B CA 1
ATOM 4534 C C . LEU B 1 100 ? -4.727 12.805 14.648 1 95.69 100 LEU B C 1
ATOM 4536 O O . LEU B 1 100 ? -4.832 13.758 13.875 1 95.69 100 LEU B O 1
ATOM 4540 N N . THR B 1 101 ? -4.121 11.711 14.344 1 94.75 101 THR B N 1
ATOM 4541 C CA . THR B 1 101 ? -3.758 11.367 12.977 1 94.75 101 THR B CA 1
ATOM 4542 C C . THR B 1 101 ? -4.441 10.078 12.539 1 94.75 101 THR B C 1
ATOM 4544 O O . THR B 1 101 ? -4.523 9.117 13.32 1 94.75 101 THR B O 1
ATOM 4547 N N . LEU B 1 102 ? -4.984 10.078 11.406 1 94.38 102 LEU B N 1
ATOM 4548 C CA . LEU B 1 102 ? -5.656 8.914 10.844 1 94.38 102 LEU B CA 1
ATOM 4549 C C . LEU B 1 102 ? -5.223 8.688 9.398 1 94.38 102 LEU B C 1
ATOM 4551 O O . LEU B 1 102 ? -5.492 9.516 8.523 1 94.38 102 LEU B O 1
ATOM 4555 N N . SER B 1 103 ? -4.621 7.523 9.203 1 91.44 103 SER B N 1
ATOM 4556 C CA . SER B 1 103 ? -4.094 7.211 7.883 1 91.44 103 SER B CA 1
ATOM 4557 C C . SER B 1 103 ? -5.102 6.418 7.059 1 91.44 103 SER B C 1
ATOM 4559 O O . SER B 1 103 ? -5.91 5.664 7.609 1 91.44 103 SER B O 1
ATOM 4561 N N . ASN B 1 104 ? -5.039 6.648 5.727 1 90.25 104 ASN B N 1
ATOM 4562 C CA . ASN B 1 104 ? -5.832 5.82 4.824 1 90.25 104 ASN B CA 1
ATOM 4563 C C . ASN B 1 104 ? -4.984 4.738 4.164 1 90.25 104 ASN B C 1
ATOM 4565 O O . ASN B 1 104 ? -5.453 4.043 3.258 1 90.25 104 ASN B O 1
ATOM 4569 N N . LYS B 1 105 ? -3.791 4.637 4.543 1 84.5 105 LYS B N 1
ATOM 4570 C CA . LYS B 1 105 ? -2.871 3.609 4.066 1 84.5 105 LYS B CA 1
ATOM 4571 C C . LYS B 1 105 ? -2.617 2.555 5.141 1 84.5 105 LYS B C 1
ATOM 4573 O O . LYS B 1 105 ? -3.129 2.662 6.254 1 84.5 105 LYS B O 1
ATOM 4578 N N . ALA B 1 106 ? -1.856 1.546 4.719 1 77.88 106 ALA B N 1
ATOM 4579 C CA . ALA B 1 106 ? -1.545 0.464 5.648 1 77.88 106 ALA B CA 1
ATOM 4580 C C . ALA B 1 106 ? -0.513 0.909 6.68 1 77.88 106 ALA B C 1
ATOM 4582 O O . ALA B 1 106 ? -0.327 0.249 7.707 1 77.88 106 ALA B O 1
ATOM 4583 N N . TRP B 1 107 ? 0.088 1.991 6.465 1 76.81 107 TRP B N 1
ATOM 4584 C CA . TRP B 1 107 ? 1.072 2.566 7.375 1 76.81 107 TRP B CA 1
ATOM 4585 C C . TRP B 1 107 ? 0.798 4.047 7.605 1 76.81 107 TRP B C 1
ATOM 4587 O O . TRP B 1 107 ? 0.07 4.68 6.836 1 76.81 107 TRP B O 1
ATOM 4597 N N . SER B 1 108 ? 1.404 4.527 8.617 1 81.94 108 SER B N 1
ATOM 4598 C CA . SER B 1 108 ? 1.238 5.949 8.906 1 81.94 108 SER B CA 1
ATOM 4599 C C . SER B 1 108 ? 2.248 6.793 8.141 1 81.94 108 SER B C 1
ATOM 4601 O O . SER B 1 108 ? 3.414 6.41 8.008 1 81.94 108 SER B O 1
ATOM 4603 N N . GLU B 1 109 ? 1.751 7.84 7.578 1 85.75 109 GLU B N 1
ATOM 4604 C CA . GLU B 1 109 ? 2.635 8.773 6.887 1 85.75 109 GLU B CA 1
ATOM 4605 C C . GLU B 1 109 ? 2.674 10.125 7.602 1 85.75 109 GLU B C 1
ATOM 4607 O O . GLU B 1 109 ? 3.502 10.977 7.277 1 85.75 109 GLU B O 1
ATOM 4612 N N . ASP B 1 110 ? 1.79 10.32 8.523 1 91.62 110 ASP B N 1
ATOM 4613 C CA . ASP B 1 110 ? 1.719 11.57 9.273 1 91.62 110 ASP B CA 1
ATOM 4614 C C . ASP B 1 110 ? 2.258 11.391 10.688 1 91.62 110 ASP B C 1
ATOM 4616 O O . ASP B 1 110 ? 1.89 10.445 11.391 1 91.62 110 ASP B O 1
ATOM 4620 N N . PHE B 1 111 ? 3.068 12.344 11.102 1 92.19 111 PHE B N 1
ATOM 4621 C CA . PHE B 1 111 ? 3.639 12.281 12.445 1 92.19 111 PHE B CA 1
ATOM 4622 C C . PHE B 1 111 ? 3.617 13.656 13.102 1 92.19 111 PHE B C 1
ATOM 4624 O O . PHE B 1 111 ? 3.721 14.68 12.422 1 92.19 111 PHE B O 1
ATOM 4631 N N . VAL B 1 112 ? 3.414 13.617 14.383 1 94.19 112 VAL B N 1
ATOM 4632 C CA . VAL B 1 112 ? 3.398 14.844 15.188 1 94.19 112 VAL B CA 1
ATOM 4633 C C . VAL B 1 112 ? 4.531 14.805 16.203 1 94.19 112 VAL B C 1
ATOM 4635 O O . VAL B 1 112 ? 4.836 13.75 16.766 1 94.19 112 VAL B O 1
ATOM 4638 N N . ALA B 1 113 ? 5.176 15.922 16.359 1 93.88 113 ALA B N 1
ATOM 4639 C CA . ALA B 1 113 ? 6.23 16.047 17.375 1 93.88 113 ALA B CA 1
ATOM 4640 C C . ALA B 1 113 ? 6.07 17.312 18.188 1 93.88 113 ALA B C 1
ATOM 4642 O O . ALA B 1 113 ? 5.641 18.344 17.656 1 93.88 113 ALA B O 1
ATOM 4643 N N . LEU B 1 114 ? 6.363 17.172 19.453 1 92.19 114 LEU B N 1
ATOM 4644 C CA . LEU B 1 114 ? 6.297 18.281 20.391 1 92.19 114 LEU B CA 1
ATOM 4645 C C . LEU B 1 114 ? 7.602 18.422 21.172 1 92.19 114 LEU B C 1
ATOM 4647 O O . LEU B 1 114 ? 8.195 17.422 21.562 1 92.19 114 LEU B O 1
ATOM 4651 N N . ARG B 1 115 ? 8.047 19.719 21.297 1 89.56 115 ARG B N 1
ATOM 4652 C CA . ARG B 1 115 ? 9.211 20.016 22.125 1 89.56 115 ARG B CA 1
ATOM 4653 C C . ARG B 1 115 ? 9.086 21.375 22.781 1 89.56 115 ARG B C 1
ATOM 4655 O O . ARG B 1 115 ? 8.633 22.344 22.141 1 89.56 115 ARG B O 1
ATOM 4662 N N . SER B 1 116 ? 9.32 21.422 24.031 1 86.88 116 SER B N 1
ATOM 4663 C CA . SER B 1 116 ? 9.352 22.688 24.75 1 86.88 116 SER B CA 1
ATOM 4664 C C . SER B 1 116 ? 10.656 22.844 25.531 1 86.88 116 SER B C 1
ATOM 4666 O O . SER B 1 116 ? 11.148 21.875 26.109 1 86.88 116 SER B O 1
ATOM 4668 N N . VAL B 1 117 ? 11.211 24.078 25.469 1 84.06 117 VAL B N 1
ATOM 4669 C CA . VAL B 1 117 ? 12.453 24.344 26.188 1 84.06 117 VAL B CA 1
ATOM 4670 C C . VAL B 1 117 ? 12.359 25.703 26.891 1 84.06 117 VAL B C 1
ATOM 4672 O O . VAL B 1 117 ? 11.789 26.656 26.359 1 84.06 117 VAL B O 1
ATOM 4675 N N . SER B 1 118 ? 12.844 25.672 28.078 1 83.06 118 SER B N 1
ATOM 4676 C CA . SER B 1 118 ? 13.008 26.953 28.781 1 83.06 118 SER B CA 1
ATOM 4677 C C . SER B 1 118 ? 14.328 27.609 28.422 1 83.06 118 SER B C 1
ATOM 4679 O O . SER B 1 118 ? 15.383 26.984 28.484 1 83.06 118 SER B O 1
ATOM 4681 N N . VAL B 1 119 ? 14.227 28.812 27.938 1 76.81 119 VAL B N 1
ATOM 4682 C CA . VAL B 1 119 ? 15.43 29.531 27.547 1 76.81 119 VAL B CA 1
ATOM 4683 C C . VAL B 1 119 ? 15.625 30.75 28.438 1 76.81 119 VAL B C 1
ATOM 4685 O O . VAL B 1 119 ? 14.688 31.516 28.672 1 76.81 119 VAL B O 1
ATOM 4688 N N . SER B 1 120 ? 16.719 30.719 29.125 1 68.69 120 SER B N 1
ATOM 4689 C CA . SER B 1 120 ? 17.047 31.859 29.984 1 68.69 120 SER B CA 1
ATOM 4690 C C . SER B 1 120 ? 18.125 32.719 29.359 1 68.69 120 SER B C 1
ATOM 4692 O O . SER B 1 120 ? 18.969 32.25 28.594 1 68.69 120 SER B O 1
ATOM 4694 N N . GLY B 1 121 ? 18.062 34.125 29.641 1 56.34 121 GLY B N 1
ATOM 4695 C CA . GLY B 1 121 ? 19.141 35.031 29.328 1 56.34 121 GLY B CA 1
ATOM 4696 C C . GLY B 1 121 ? 19.094 35.594 27.922 1 56.34 121 GLY B C 1
ATOM 4697 O O . GLY B 1 121 ? 20.062 36.188 27.438 1 56.34 121 GLY B O 1
ATOM 4698 N N . LEU B 1 122 ? 18.203 35.094 27.031 1 49.5 122 LEU B N 1
ATOM 4699 C CA . LEU B 1 122 ? 18.234 35.531 25.656 1 49.5 122 LEU B CA 1
ATOM 4700 C C . LEU B 1 122 ? 17.969 37.031 25.547 1 49.5 122 LEU B C 1
ATOM 4702 O O . LEU B 1 122 ? 18.516 37.719 24.688 1 49.5 122 LEU B O 1
ATOM 4706 N N . THR B 1 123 ? 16.781 37.656 26.109 1 45.75 123 THR B N 1
ATOM 4707 C CA . THR B 1 123 ? 16.562 39.094 26.031 1 45.75 123 THR B CA 1
ATOM 4708 C C . THR B 1 123 ? 16.953 39.781 27.328 1 45.75 123 THR B C 1
ATOM 4710 O O . THR B 1 123 ? 17.141 39.094 28.359 1 45.75 123 THR B O 1
ATOM 4713 N N . LYS B 1 124 ? 17.266 41.219 27.219 1 43.25 124 LYS B N 1
ATOM 4714 C CA . LYS B 1 124 ? 17.75 42.156 28.25 1 43.25 124 LYS B CA 1
ATOM 4715 C C . LYS B 1 124 ? 17.156 41.812 29.609 1 43.25 124 LYS B C 1
ATOM 4717 O O . LYS B 1 124 ? 17.844 41.875 30.641 1 43.25 124 LYS B O 1
ATOM 4722 N N . ASP B 1 125 ? 16.016 41.844 29.781 1 42.75 125 ASP B N 1
ATOM 4723 C CA . ASP B 1 125 ? 15.367 41.875 31.094 1 42.75 125 ASP B CA 1
ATOM 4724 C C . ASP B 1 125 ? 15.258 40.469 31.672 1 42.75 125 ASP B C 1
ATOM 4726 O O . ASP B 1 125 ? 14.578 40.281 32.688 1 42.75 125 ASP B O 1
ATOM 4730 N N . ALA B 1 126 ? 16.359 39.594 31.594 1 46.75 126 ALA B N 1
ATOM 4731 C CA . ALA B 1 126 ? 16.562 38.375 32.344 1 46.75 126 ALA B CA 1
ATOM 4732 C C . ALA B 1 126 ? 15.375 37.438 32.156 1 46.75 126 ALA B C 1
ATOM 4734 O O . ALA B 1 126 ? 15.18 36.5 32.969 1 46.75 126 ALA B O 1
ATOM 4735 N N . LEU B 1 127 ? 14.289 37.75 31.5 1 51.47 127 LEU B N 1
ATOM 4736 C CA . LEU B 1 127 ? 13.094 36.938 31.703 1 51.47 127 LEU B CA 1
ATOM 4737 C C . LEU B 1 127 ? 13.211 35.594 30.969 1 51.47 127 LEU B C 1
ATOM 4739 O O . LEU B 1 127 ? 13.719 35.531 29.844 1 51.47 127 LEU B O 1
ATOM 4743 N N . SER B 1 128 ? 13.242 34.562 31.656 1 65.69 128 SER B N 1
ATOM 4744 C CA . SER B 1 128 ? 13.125 33.156 31.219 1 65.69 128 SER B CA 1
ATOM 4745 C C . SER B 1 128 ? 11.922 32.969 30.312 1 65.69 128 SER B C 1
ATOM 4747 O O . SER B 1 128 ? 10.883 33.625 30.5 1 65.69 128 SER B O 1
ATOM 4749 N N . THR B 1 129 ? 12.242 32.656 29 1 77.5 129 THR B N 1
ATOM 4750 C CA . THR B 1 129 ? 11.141 32.344 28.094 1 77.5 129 THR B CA 1
ATOM 4751 C C . THR B 1 129 ? 11.094 30.859 27.766 1 77.5 129 THR B C 1
ATOM 4753 O O . THR B 1 129 ? 12.086 30.141 27.984 1 77.5 129 THR B O 1
ATOM 4756 N N . ASN B 1 130 ? 9.875 30.484 27.469 1 86.06 130 ASN B N 1
ATOM 4757 C CA . ASN B 1 130 ? 9.695 29.109 27 1 86.06 130 ASN B CA 1
ATOM 4758 C C . ASN B 1 130 ? 9.406 29.062 25.5 1 86.06 130 ASN B C 1
ATOM 4760 O O . ASN B 1 130 ? 8.57 29.812 25 1 86.06 130 ASN B O 1
ATOM 4764 N N . TRP B 1 131 ? 10.188 28.359 24.797 1 90.12 131 TRP B N 1
ATOM 4765 C CA . TRP B 1 131 ? 9.93 28.078 23.391 1 90.12 131 TRP B CA 1
ATOM 4766 C C . TRP B 1 131 ? 9.242 26.719 23.234 1 90.12 131 TRP B C 1
ATOM 4768 O O . TRP B 1 131 ? 9.742 25.703 23.703 1 90.12 131 TRP B O 1
ATOM 4778 N N . SER B 1 132 ? 8.117 26.734 22.656 1 92.81 132 SER B N 1
ATOM 4779 C CA . SER B 1 132 ? 7.375 25.5 22.375 1 92.81 132 SER B CA 1
ATOM 4780 C C . SER B 1 132 ? 7.246 25.25 20.875 1 92.81 132 SER B C 1
ATOM 4782 O O . SER B 1 132 ? 6.754 26.109 20.141 1 92.81 132 SER B O 1
ATOM 4784 N N . LEU B 1 133 ? 7.719 24.109 20.484 1 95.56 133 LEU B N 1
ATOM 4785 C CA . LEU B 1 133 ? 7.637 23.734 19.062 1 95.56 133 LEU B CA 1
ATOM 4786 C C . LEU B 1 133 ? 6.672 22.562 18.875 1 95.56 133 LEU B C 1
ATOM 4788 O O . LEU B 1 133 ? 6.734 21.578 19.594 1 95.56 133 LEU B O 1
ATOM 4792 N N . VAL B 1 134 ? 5.773 22.703 17.984 1 96.81 134 VAL B N 1
ATOM 4793 C CA . VAL B 1 134 ? 4.891 21.641 17.516 1 96.81 134 VAL B CA 1
ATOM 4794 C C . VAL B 1 134 ? 5.035 21.484 16 1 96.81 134 VAL B C 1
ATOM 4796 O O . VAL B 1 134 ? 4.949 22.453 15.25 1 96.81 134 VAL B O 1
ATOM 4799 N N . SER B 1 135 ? 5.281 20.312 15.586 1 97.75 135 SER B N 1
ATOM 4800 C CA . SER B 1 135 ? 5.438 20.078 14.156 1 97.75 135 SER B CA 1
ATOM 4801 C C . SER B 1 135 ? 4.562 18.922 13.68 1 97.75 135 SER B C 1
ATOM 4803 O O . SER B 1 135 ? 4.234 18.016 14.461 1 97.75 135 SER B O 1
ATOM 4805 N N . LEU B 1 136 ? 4.129 19.016 12.5 1 97.25 136 LEU B N 1
ATOM 4806 C CA . LEU B 1 136 ? 3.393 17.984 11.781 1 97.25 136 LEU B CA 1
ATOM 4807 C C . LEU B 1 136 ? 4.062 17.656 10.453 1 97.25 136 LEU B C 1
ATOM 4809 O O . LEU B 1 136 ? 4.289 18.562 9.633 1 97.25 136 LEU B O 1
ATOM 4813 N N . THR B 1 137 ? 4.438 16.422 10.305 1 96.38 137 THR B N 1
ATOM 4814 C CA . THR B 1 137 ? 5.031 15.961 9.047 1 96.38 137 THR B CA 1
ATOM 4815 C C . THR B 1 137 ? 4.078 15.031 8.312 1 96.38 137 THR B C 1
ATOM 4817 O O . THR B 1 137 ? 3.434 14.18 8.922 1 96.38 137 THR B O 1
ATOM 4820 N N . ASN B 1 138 ? 3.951 15.25 7.062 1 93.31 138 ASN B N 1
ATOM 4821 C CA . ASN B 1 138 ? 3.078 14.477 6.184 1 93.31 138 ASN B CA 1
ATOM 4822 C C . ASN B 1 138 ? 3.842 13.906 4.992 1 93.31 138 ASN B C 1
ATOM 4824 O O . ASN B 1 138 ? 4.129 14.625 4.035 1 93.31 138 ASN B O 1
ATOM 4828 N N . GLY B 1 139 ? 4.008 12.609 5.059 1 90.94 139 GLY B N 1
ATOM 4829 C CA . GLY B 1 139 ? 4.797 11.969 4.023 1 90.94 139 GLY B CA 1
ATOM 4830 C C . GLY B 1 139 ? 3.979 11.57 2.811 1 90.94 139 GLY B C 1
ATOM 4831 O O . GLY B 1 139 ? 2.777 11.32 2.922 1 90.94 139 GLY B O 1
ATOM 4832 N N . PHE B 1 140 ? 4.676 11.5 1.635 1 87.25 140 PHE B N 1
ATOM 4833 C CA . PHE B 1 140 ? 4.094 10.953 0.415 1 87.25 140 PHE B CA 1
ATOM 4834 C C . PHE B 1 140 ? 5.137 10.188 -0.388 1 87.25 140 PHE B C 1
ATOM 4836 O O . PHE B 1 140 ? 6.332 10.477 -0.292 1 87.25 140 PHE B O 1
ATOM 4843 N N . SER B 1 141 ? 4.66 9.164 -1.138 1 81.38 141 SER B N 1
ATOM 4844 C CA . SER B 1 141 ? 5.523 8.266 -1.895 1 81.38 141 SER B CA 1
ATOM 4845 C C . SER B 1 141 ? 6.48 7.512 -0.974 1 81.38 141 SER B C 1
ATOM 4847 O O . SER B 1 141 ? 7.664 7.359 -1.289 1 81.38 141 SER B O 1
ATOM 4849 N N . GLY B 1 142 ? 6.008 7.219 0.199 1 77.62 142 GLY B N 1
ATOM 4850 C CA . GLY B 1 142 ? 6.762 6.539 1.239 1 77.62 142 GLY B CA 1
ATOM 4851 C C . GLY B 1 142 ? 6.707 7.25 2.578 1 77.62 142 GLY B C 1
ATOM 4852 O O . GLY B 1 142 ? 6.484 8.461 2.635 1 77.62 142 GLY B O 1
ATOM 4853 N N . SER B 1 143 ? 6.953 6.523 3.639 1 77.81 143 SER B N 1
ATOM 4854 C CA . SER B 1 143 ? 6.758 7.086 4.969 1 77.81 143 SER B CA 1
ATOM 4855 C C . SER B 1 143 ? 8.086 7.297 5.684 1 77.81 143 SER B C 1
ATOM 4857 O O . SER B 1 143 ? 8.141 7.945 6.73 1 77.81 143 SER B O 1
ATOM 4859 N N . ARG B 1 144 ? 9.117 6.961 5.137 1 82.69 144 ARG B N 1
ATOM 4860 C CA . ARG B 1 144 ? 10.359 6.895 5.898 1 82.69 144 ARG B CA 1
ATOM 4861 C C . ARG B 1 144 ? 10.898 8.289 6.191 1 82.69 144 ARG B C 1
ATOM 4863 O O . ARG B 1 144 ? 11.344 8.57 7.305 1 82.69 144 ARG B O 1
ATOM 4870 N N . ILE B 1 145 ? 10.852 9.109 5.207 1 91.31 145 ILE B N 1
ATOM 4871 C CA . ILE B 1 145 ? 11.398 10.445 5.41 1 91.31 145 ILE B CA 1
ATOM 4872 C C . ILE B 1 145 ? 10.555 11.195 6.441 1 91.31 145 ILE B C 1
ATOM 4874 O O . ILE B 1 145 ? 11.086 11.961 7.246 1 91.31 145 ILE B O 1
ATOM 4878 N N . SER B 1 146 ? 9.289 11.039 6.379 1 92.88 146 SER B N 1
ATOM 4879 C CA . SER B 1 146 ? 8.398 11.727 7.316 1 92.88 146 SER B CA 1
ATOM 4880 C C . SER B 1 146 ? 8.688 11.305 8.758 1 92.88 146 SER B C 1
ATOM 4882 O O . SER B 1 146 ? 8.719 12.141 9.656 1 92.88 146 SER B O 1
ATOM 4884 N N . LEU B 1 147 ? 8.875 10.055 8.906 1 88 147 LEU B N 1
ATOM 4885 C CA . LEU B 1 147 ? 9.18 9.539 10.234 1 88 147 LEU B CA 1
ATOM 4886 C C . LEU B 1 147 ? 10.516 10.086 10.734 1 88 147 LEU B C 1
ATOM 4888 O O . LEU B 1 147 ? 10.609 10.586 11.859 1 88 147 LEU B O 1
ATOM 4892 N N . GLU B 1 148 ? 11.492 10 9.938 1 89.56 148 GLU B N 1
ATOM 4893 C CA . GLU B 1 148 ? 12.812 10.484 10.328 1 89.56 148 GLU B CA 1
ATOM 4894 C C . GLU B 1 148 ? 12.797 11.984 10.602 1 89.56 148 GLU B C 1
ATOM 4896 O O . GLU B 1 148 ? 13.422 12.453 11.555 1 89.56 148 GLU B O 1
ATOM 4901 N N . LEU B 1 149 ? 12.156 12.672 9.734 1 95.94 149 LEU B N 1
ATOM 4902 C CA . LEU B 1 149 ? 12.062 14.125 9.891 1 95.94 149 LEU B CA 1
ATOM 4903 C C . LEU B 1 149 ? 11.367 14.484 11.203 1 95.94 149 LEU B C 1
ATOM 4905 O O . LEU B 1 149 ? 11.805 15.391 11.914 1 95.94 149 LEU B O 1
ATOM 4909 N N . SER B 1 150 ? 10.305 13.812 11.523 1 94.44 150 SER B N 1
ATOM 4910 C CA . SER B 1 150 ? 9.539 14.109 12.734 1 94.44 150 SER B CA 1
ATOM 4911 C C . SER B 1 150 ? 10.391 13.945 13.984 1 94.44 150 SER B C 1
ATOM 4913 O O . SER B 1 150 ? 10.18 14.633 14.984 1 94.44 150 SER B O 1
ATOM 4915 N N . LYS B 1 151 ? 11.414 13.164 13.93 1 90.25 151 LYS B N 1
ATOM 4916 C CA . LYS B 1 151 ? 12.258 12.875 15.086 1 90.25 151 LYS B CA 1
ATOM 4917 C C . LYS B 1 151 ? 13.297 13.977 15.281 1 90.25 151 LYS B C 1
ATOM 4919 O O . LYS B 1 151 ? 13.812 14.156 16.391 1 90.25 151 LYS B O 1
ATOM 4924 N N . ILE B 1 152 ? 13.531 14.68 14.25 1 94.12 152 ILE B N 1
ATOM 4925 C CA . ILE B 1 152 ? 14.734 15.492 14.383 1 94.12 152 ILE B CA 1
ATOM 4926 C C . ILE B 1 152 ? 14.383 16.969 14.211 1 94.12 152 ILE B C 1
ATOM 4928 O O . ILE B 1 152 ? 15.086 17.844 14.727 1 94.12 152 ILE B O 1
ATOM 4932 N N . ILE B 1 153 ? 13.359 17.312 13.523 1 96.56 153 ILE B N 1
ATOM 4933 C CA . ILE B 1 153 ? 13.141 18.656 13.023 1 96.56 153 ILE B CA 1
ATOM 4934 C C . ILE B 1 153 ? 13.055 19.641 14.195 1 96.56 153 ILE B C 1
ATOM 4936 O O . ILE B 1 153 ? 13.711 20.672 14.195 1 96.56 153 ILE B O 1
ATOM 4940 N N . ASN B 1 154 ? 12.281 19.359 15.234 1 95.31 154 ASN B N 1
ATOM 4941 C CA . ASN B 1 154 ? 12.125 20.281 16.359 1 95.31 154 ASN B CA 1
ATOM 4942 C C . ASN B 1 154 ? 13.453 20.5 17.094 1 95.31 154 ASN B C 1
ATOM 4944 O O . ASN B 1 154 ? 13.828 21.625 17.375 1 95.31 154 ASN B O 1
ATOM 4948 N N . ASN B 1 155 ? 14.172 19.422 17.297 1 92.38 155 ASN B N 1
ATOM 4949 C CA . ASN B 1 155 ? 15.453 19.516 18 1 92.38 155 ASN B CA 1
ATOM 4950 C C . ASN B 1 155 ? 16.484 20.297 17.172 1 92.38 155 ASN B C 1
ATOM 4952 O O . ASN B 1 155 ? 17.219 21.125 17.719 1 92.38 155 ASN B O 1
ATOM 4956 N N . ALA B 1 156 ? 16.5 20 15.961 1 94.88 156 ALA B N 1
ATOM 4957 C CA . ALA B 1 156 ? 17.469 20.656 15.086 1 94.88 156 ALA B CA 1
ATOM 4958 C C . ALA B 1 156 ? 17.219 22.172 15.047 1 94.88 156 ALA B C 1
ATOM 4960 O O . ALA B 1 156 ? 18.172 22.953 15.172 1 94.88 156 ALA B O 1
ATOM 4961 N N . VAL B 1 157 ? 16.031 22.547 14.875 1 95.5 157 VAL B N 1
ATOM 4962 C CA . VAL B 1 157 ? 15.688 23.969 14.812 1 95.5 157 VAL B CA 1
ATOM 4963 C C . VAL B 1 157 ? 15.984 24.625 16.156 1 95.5 157 VAL B C 1
ATOM 4965 O O . VAL B 1 157 ? 16.578 25.703 16.203 1 95.5 157 VAL B O 1
ATOM 4968 N N . LEU B 1 158 ? 15.641 23.984 17.219 1 91.81 158 LEU B N 1
ATOM 4969 C CA . LEU B 1 158 ? 15.891 24.531 18.547 1 91.81 158 LEU B CA 1
ATOM 4970 C C . LEU B 1 158 ? 17.391 24.703 18.797 1 91.81 158 LEU B C 1
ATOM 4972 O O . LEU B 1 158 ? 17.812 25.719 19.344 1 91.81 158 LEU B O 1
ATOM 4976 N N . ASP B 1 159 ? 18.109 23.703 18.422 1 89 159 ASP B N 1
ATOM 4977 C CA . ASP B 1 159 ? 19.562 23.781 18.562 1 89 159 ASP B CA 1
ATOM 4978 C C . ASP B 1 159 ? 20.125 24.938 17.75 1 89 159 ASP B C 1
ATOM 4980 O O . ASP B 1 159 ? 21.016 25.656 18.203 1 89 159 ASP B O 1
ATOM 4984 N N . GLY B 1 160 ? 19.641 25.109 16.594 1 90.56 160 GLY B N 1
ATOM 4985 C CA . GLY B 1 160 ? 20.062 26.234 15.75 1 90.56 160 GLY B CA 1
ATOM 4986 C C . GLY B 1 160 ? 19.766 27.578 16.375 1 90.56 160 GLY B C 1
ATOM 4987 O O . GLY B 1 160 ? 20.609 28.484 16.344 1 90.56 160 GLY B O 1
ATOM 4988 N N . LEU B 1 161 ? 18.656 27.688 16.922 1 89.81 161 LEU B N 1
ATOM 4989 C CA . LEU B 1 161 ? 18.234 28.953 17.531 1 89.81 161 LEU B CA 1
ATOM 4990 C C . LEU B 1 161 ? 19.062 29.266 18.766 1 89.81 161 LEU B C 1
ATOM 4992 O O . LEU B 1 161 ? 19.578 30.375 18.922 1 89.81 161 LEU B O 1
ATOM 4996 N N . THR B 1 162 ? 19.234 28.297 19.609 1 84.75 162 THR B N 1
ATOM 4997 C CA . THR B 1 162 ? 19.953 28.5 20.859 1 84.75 162 THR B CA 1
ATOM 4998 C C . THR B 1 162 ? 21.422 28.828 20.578 1 84.75 162 THR B C 1
ATOM 5000 O O . THR B 1 162 ? 22.031 29.641 21.281 1 84.75 162 THR B O 1
ATOM 5003 N N . THR B 1 163 ? 21.938 28.25 19.609 1 83.94 163 THR B N 1
ATOM 5004 C CA . THR B 1 163 ? 23.344 28.422 19.297 1 83.94 163 THR B CA 1
ATOM 5005 C C . THR B 1 163 ? 23.594 29.75 18.609 1 83.94 163 THR B C 1
ATOM 5007 O O . THR B 1 163 ? 24.625 30.391 18.844 1 83.94 163 THR B O 1
ATOM 5010 N N . ASN B 1 164 ? 22.672 30.219 17.812 1 82.62 164 ASN B N 1
ATOM 5011 C CA . ASN B 1 164 ? 22.969 31.344 16.922 1 82.62 164 ASN B CA 1
ATOM 5012 C C . ASN B 1 164 ? 22.344 32.656 17.438 1 82.62 164 ASN B C 1
ATOM 5014 O O . ASN B 1 164 ? 22.688 33.719 16.969 1 82.62 164 ASN B O 1
ATOM 5018 N N . LEU B 1 165 ? 21.5 32.562 18.422 1 79.81 165 LEU B N 1
ATOM 5019 C CA . LEU B 1 165 ? 20.844 33.781 18.859 1 79.81 165 LEU B CA 1
ATOM 5020 C C . LEU B 1 165 ? 21.469 34.312 20.141 1 79.81 165 LEU B C 1
ATOM 5022 O O . LEU B 1 165 ? 21.031 35.344 20.672 1 79.81 165 LEU B O 1
ATOM 5026 N N . HIS B 1 166 ? 22.516 33.781 20.609 1 69.38 166 HIS B N 1
ATOM 5027 C CA . HIS B 1 166 ? 23.203 34.25 21.812 1 69.38 166 HIS B CA 1
ATOM 5028 C C . HIS B 1 166 ? 23.734 35.688 21.609 1 69.38 166 HIS B C 1
ATOM 5030 O O . HIS B 1 166 ? 23.859 36.438 22.578 1 69.38 166 HIS B O 1
ATOM 5036 N N . GLU B 1 167 ? 24.062 36 20.391 1 64.38 167 GLU B N 1
ATOM 5037 C CA . GLU B 1 167 ? 24.672 37.281 20.094 1 64.38 167 GLU B CA 1
ATOM 5038 C C . GLU B 1 167 ? 23.672 38.406 20.297 1 64.38 167 GLU B C 1
ATOM 5040 O O . GLU B 1 167 ? 24.047 39.562 20.453 1 64.38 167 GLU B O 1
ATOM 5045 N N . TYR B 1 168 ? 22.422 38.062 20.25 1 63.75 168 TYR B N 1
ATOM 5046 C CA . TYR B 1 168 ? 21.391 39.094 20.391 1 63.75 168 TYR B CA 1
ATOM 5047 C C . TYR B 1 168 ? 21.109 39.375 21.859 1 63.75 168 TYR B C 1
ATOM 5049 O O . TYR B 1 168 ? 20.344 40.281 22.188 1 63.75 168 TYR B O 1
ATOM 5057 N N . VAL B 1 169 ? 21.781 38.75 22.734 1 55.59 169 VAL B N 1
ATOM 5058 C CA . VAL B 1 169 ? 21.625 38.969 24.172 1 55.59 169 VAL B CA 1
ATOM 5059 C C . VAL B 1 169 ? 22.438 40.188 24.594 1 55.59 169 VAL B C 1
ATOM 5061 O O . VAL B 1 169 ? 23.641 40.281 24.297 1 55.59 169 VAL B O 1
ATOM 5064 N N . LYS B 1 170 ? 21.781 41.469 24.734 1 47.97 170 LYS B N 1
ATOM 5065 C CA . LYS B 1 170 ? 22.422 42.656 25.25 1 47.97 170 LYS B CA 1
ATOM 5066 C C . LYS B 1 170 ? 23.312 42.344 26.453 1 47.97 170 LYS B C 1
ATOM 5068 O O . LYS B 1 170 ? 22.891 41.625 27.359 1 47.97 170 LYS B O 1
ATOM 5073 N N . PRO B 1 171 ? 24.594 42.656 26.344 1 42.19 171 PRO B N 1
ATOM 5074 C CA . PRO B 1 171 ? 25.391 42.594 27.562 1 42.19 171 PRO B CA 1
ATOM 5075 C C . PRO B 1 171 ? 24.75 43.344 28.734 1 42.19 171 PRO B C 1
ATOM 5077 O O . PRO B 1 171 ? 24.016 44.312 28.516 1 42.19 171 PRO B O 1
ATOM 5080 N N . ASN B 1 172 ? 24.438 42.844 29.875 1 37.59 172 ASN B N 1
ATOM 5081 C CA . ASN B 1 172 ? 24.125 43.562 31.094 1 37.59 172 ASN B CA 1
ATOM 5082 C C . ASN B 1 172 ? 24.875 44.906 31.156 1 37.59 172 ASN B C 1
ATOM 5084 O O . ASN B 1 172 ? 26 45 30.641 1 37.59 172 ASN B O 1
ATOM 5088 N N . SER B 1 173 ? 24.234 46.062 31.469 1 35.09 173 SER B N 1
ATOM 5089 C CA . SER B 1 173 ? 24.797 47.406 31.703 1 35.09 173 SER B CA 1
ATOM 5090 C C . SER B 1 173 ? 26.156 47.312 32.375 1 35.09 173 SER B C 1
ATOM 5092 O O . SER B 1 173 ? 26.984 48.219 32.219 1 35.09 173 SER B O 1
ATOM 5094 N N . GLU B 1 174 ? 26.156 46.75 33.688 1 36.12 174 GLU B N 1
ATOM 5095 C CA . GLU B 1 174 ? 27.188 47.25 34.594 1 36.12 174 GLU B CA 1
ATOM 5096 C C . GLU B 1 174 ? 28.578 46.938 34.094 1 36.12 174 GLU B C 1
ATOM 5098 O O . GLU B 1 174 ? 29.578 47.281 34.75 1 36.12 174 GLU B O 1
ATOM 5103 N N . THR B 1 175 ? 28.812 45.781 33.5 1 34.97 175 THR B N 1
ATOM 5104 C CA . THR B 1 175 ? 30.25 45.656 33.344 1 34.97 175 THR B CA 1
ATOM 5105 C C . THR B 1 175 ? 30.766 46.656 32.312 1 34.97 175 THR B C 1
ATOM 5107 O O . THR B 1 175 ? 30.234 46.719 31.203 1 34.97 175 THR B O 1
ATOM 5110 N N . GLU B 1 176 ? 31.328 47.75 32.781 1 34.56 176 GLU B N 1
ATOM 5111 C CA . GLU B 1 176 ? 32.25 48.719 32.156 1 34.56 176 GLU B CA 1
ATOM 5112 C C . GLU B 1 176 ? 33.031 48.062 31.016 1 34.56 176 GLU B C 1
ATOM 5114 O O . GLU B 1 176 ? 34 47.312 31.25 1 34.56 176 GLU B O 1
ATOM 5119 N N . PHE B 1 177 ? 32.469 47.344 30.141 1 32.53 177 PHE B N 1
ATOM 5120 C CA . PHE B 1 177 ? 33.312 46.875 29.047 1 32.53 177 PHE B CA 1
ATOM 5121 C C . PHE B 1 177 ? 34.156 48.031 28.5 1 32.53 177 PHE B C 1
ATOM 5123 O O . PHE B 1 177 ? 33.656 49.125 28.25 1 32.53 177 PHE B O 1
ATOM 5130 N N . THR B 1 178 ? 35.406 48.062 28.922 1 33.62 178 THR B N 1
ATOM 5131 C CA . THR B 1 178 ? 36.469 48.75 28.172 1 33.62 178 THR B CA 1
ATOM 5132 C C . THR B 1 178 ? 36.156 48.75 26.688 1 33.62 178 THR B C 1
ATOM 5134 O O . THR B 1 178 ? 35.312 47.969 26.203 1 33.62 178 THR B O 1
ATOM 5137 N N . ASP B 1 179 ? 37.062 49.281 25.766 1 32.47 179 ASP B N 1
ATOM 5138 C CA . ASP B 1 179 ? 37.25 49.656 24.359 1 32.47 179 ASP B CA 1
ATOM 5139 C C . ASP B 1 179 ? 36.938 48.469 23.438 1 32.47 179 ASP B C 1
ATOM 5141 O O . ASP B 1 179 ? 37.406 48.469 22.297 1 32.47 179 ASP B O 1
ATOM 5145 N N . VAL B 1 180 ? 36.656 47.281 24.016 1 35.03 180 VAL B N 1
ATOM 5146 C CA . VAL B 1 180 ? 36.719 46.344 22.875 1 35.03 180 VAL B CA 1
ATOM 5147 C C . VAL B 1 180 ? 35.625 46.75 21.844 1 35.03 180 VAL B C 1
ATOM 5149 O O . VAL B 1 180 ? 34.438 46.688 22.141 1 35.03 180 VAL B O 1
ATOM 5152 N N . GLU B 1 181 ? 35.75 47.656 20.875 1 36.22 181 GLU B N 1
ATOM 5153 C CA . GLU B 1 181 ? 35.219 48.062 19.578 1 36.22 181 GLU B CA 1
ATOM 5154 C C . GLU B 1 181 ? 34.406 46.938 18.922 1 36.22 181 GLU B C 1
ATOM 5156 O O . GLU B 1 181 ? 33.406 47.188 18.266 1 36.22 181 GLU B O 1
ATOM 5161 N N . THR B 1 182 ? 34.969 45.75 18.734 1 36.34 182 THR B N 1
ATOM 5162 C CA . THR B 1 182 ? 34.719 44.906 17.578 1 36.34 182 THR B CA 1
ATOM 5163 C C . THR B 1 182 ? 33.406 44.125 17.75 1 36.34 182 THR B C 1
ATOM 5165 O O . THR B 1 182 ? 33.094 43.281 16.938 1 36.34 182 THR B O 1
ATOM 5168 N N . SER B 1 183 ? 32.969 43.812 18.969 1 42.88 183 SER B N 1
ATOM 5169 C CA . SER B 1 183 ? 32 42.75 18.703 1 42.88 183 SER B CA 1
ATOM 5170 C C . SER B 1 183 ? 30.781 43.312 17.953 1 42.88 183 SER B C 1
ATOM 5172 O O . SER B 1 183 ? 30.078 44.188 18.453 1 42.88 183 SER B O 1
ATOM 5174 N N . PRO B 1 184 ? 30.703 43.469 16.594 1 43.19 184 PRO B N 1
ATOM 5175 C CA . PRO B 1 184 ? 29.594 43.969 15.773 1 43.19 184 PRO B CA 1
ATOM 5176 C C . PRO B 1 184 ? 28.234 43.406 16.188 1 43.19 184 PRO B C 1
ATOM 5178 O O . PRO B 1 184 ? 28.109 42.219 16.406 1 43.19 184 PRO B O 1
ATOM 5181 N N . TYR B 1 185 ? 27.453 43.969 17.016 1 49.53 185 TYR B N 1
ATOM 5182 C CA . TYR B 1 185 ? 26.031 43.656 17.141 1 49.53 185 TYR B CA 1
ATOM 5183 C C . TYR B 1 185 ? 25.469 43.188 15.805 1 49.53 185 TYR B C 1
ATOM 5185 O O . TYR B 1 185 ? 25.875 43.656 14.742 1 49.53 185 TYR B O 1
ATOM 5193 N N . PRO B 1 186 ? 24.891 42 15.898 1 60.12 186 PRO B N 1
ATOM 5194 C CA . PRO B 1 186 ? 24.359 41.5 14.617 1 60.12 186 PRO B CA 1
ATOM 5195 C C . PRO B 1 186 ? 23.547 42.562 13.883 1 60.12 186 PRO B C 1
ATOM 5197 O O . PRO B 1 186 ? 22.859 43.375 14.523 1 60.12 186 PRO B O 1
ATOM 5200 N N . THR B 1 187 ? 23.781 43.094 12.789 1 66 187 THR B N 1
ATOM 5201 C CA . THR B 1 187 ? 23.094 44.031 11.906 1 66 187 THR B CA 1
ATOM 5202 C C . THR B 1 187 ? 21.719 43.5 11.523 1 66 187 THR B C 1
ATOM 5204 O O . THR B 1 187 ? 20.812 44.281 11.227 1 66 187 THR B O 1
ATOM 5207 N N . GLU B 1 188 ? 21.438 42.219 11.789 1 75.62 188 GLU B N 1
ATOM 5208 C CA . GLU B 1 188 ? 20.156 41.625 11.414 1 75.62 188 GLU B CA 1
ATOM 5209 C C . GLU B 1 188 ? 19.172 41.656 12.578 1 75.62 188 GLU B C 1
ATOM 5211 O O . GLU B 1 188 ? 19.516 41.312 13.703 1 75.62 188 GLU B O 1
ATOM 5216 N N . PRO B 1 189 ? 17.984 42.219 12.25 1 79.12 189 PRO B N 1
ATOM 5217 C CA . PRO B 1 189 ? 16.969 42.219 13.305 1 79.12 189 PRO B CA 1
ATOM 5218 C C . PRO B 1 189 ? 16.688 40.812 13.82 1 79.12 189 PRO B C 1
ATOM 5220 O O . PRO B 1 189 ? 16.781 39.844 13.07 1 79.12 189 PRO B O 1
ATOM 5223 N N . TYR B 1 190 ? 16.406 40.781 15.078 1 82.69 190 TYR B N 1
ATOM 5224 C CA . TYR B 1 190 ? 16.156 39.531 15.781 1 82.69 190 TYR B CA 1
ATOM 5225 C C . TYR B 1 190 ? 15.148 38.656 15.039 1 82.69 190 TYR B C 1
ATOM 5227 O O . TYR B 1 190 ? 15.383 37.469 14.82 1 82.69 190 TYR B O 1
ATOM 5235 N N . GLU B 1 191 ? 14.055 39.281 14.617 1 85.31 191 GLU B N 1
ATOM 5236 C CA . GLU B 1 191 ? 12.992 38.562 13.945 1 85.31 191 GLU B CA 1
ATOM 5237 C C . GLU B 1 191 ? 13.484 37.938 12.633 1 85.31 191 GLU B C 1
ATOM 5239 O O . GLU B 1 191 ? 13.109 36.812 12.281 1 85.31 191 GLU B O 1
ATOM 5244 N N . GLU B 1 192 ? 14.25 38.625 12.008 1 89.19 192 GLU B N 1
ATOM 5245 C CA . GLU B 1 192 ? 14.797 38.125 10.75 1 89.19 192 GLU B CA 1
ATOM 5246 C C . GLU B 1 192 ? 15.828 37.031 10.977 1 89.19 192 GLU B C 1
ATOM 5248 O O . GLU B 1 192 ? 15.938 36.094 10.18 1 89.19 192 GLU B O 1
ATOM 5253 N N . ALA B 1 193 ? 16.547 37.219 12.031 1 89.31 193 ALA B N 1
ATOM 5254 C CA . ALA B 1 193 ? 17.547 36.188 12.375 1 89.31 193 ALA B CA 1
ATOM 5255 C C . ALA B 1 193 ? 16.875 34.875 12.695 1 89.31 193 ALA B C 1
ATOM 5257 O O . ALA B 1 193 ? 17.344 33.812 12.266 1 89.31 193 ALA B O 1
ATOM 5258 N N . VAL B 1 194 ? 15.773 34.938 13.469 1 92.06 194 VAL B N 1
ATOM 5259 C CA . VAL B 1 194 ? 15.031 33.719 13.82 1 92.06 194 VAL B CA 1
ATOM 5260 C C . VAL B 1 194 ? 14.539 33.031 12.547 1 92.06 194 VAL B C 1
ATOM 5262 O O . VAL B 1 194 ? 14.727 31.828 12.383 1 92.06 194 VAL B O 1
ATOM 5265 N N . ASN B 1 195 ? 14.008 33.781 11.633 1 95.56 195 ASN B N 1
ATOM 5266 C CA . ASN B 1 195 ? 13.508 33.25 10.375 1 95.56 195 ASN B CA 1
ATOM 5267 C C . ASN B 1 195 ? 14.625 32.625 9.547 1 95.56 195 ASN B C 1
ATOM 5269 O O . ASN B 1 195 ? 14.461 31.531 8.992 1 95.56 195 ASN B O 1
ATOM 5273 N N . ARG B 1 196 ? 15.656 33.312 9.484 1 95.12 196 ARG B N 1
ATOM 5274 C CA . ARG B 1 196 ? 16.797 32.812 8.703 1 95.12 196 ARG B CA 1
ATOM 5275 C C . ARG B 1 196 ? 17.281 31.484 9.25 1 95.12 196 ARG B C 1
ATOM 5277 O O . ARG B 1 196 ? 17.594 30.578 8.477 1 95.12 196 ARG B O 1
ATOM 5284 N N . ILE B 1 197 ? 17.391 31.391 10.539 1 94.31 197 ILE B N 1
ATOM 5285 C CA . ILE B 1 197 ? 17.891 30.172 11.172 1 94.31 197 ILE B CA 1
ATOM 5286 C C . ILE B 1 197 ? 16.922 29.031 10.875 1 94.31 197 ILE B C 1
ATOM 5288 O O . ILE B 1 197 ? 17.359 27.938 10.492 1 94.31 197 ILE B O 1
ATOM 5292 N N . ILE B 1 198 ? 15.633 29.234 11.023 1 97.25 198 ILE B N 1
ATOM 5293 C CA . ILE B 1 198 ? 14.648 28.203 10.742 1 97.25 198 ILE B CA 1
ATOM 5294 C C . ILE B 1 198 ? 14.773 27.75 9.281 1 97.25 198 ILE B C 1
ATOM 5296 O O . ILE B 1 198 ? 14.836 26.562 9 1 97.25 198 ILE B O 1
ATOM 5300 N N . LYS B 1 199 ? 14.867 28.719 8.383 1 97.69 199 LYS B N 1
ATOM 5301 C CA . LYS B 1 199 ? 14.992 28.422 6.957 1 97.69 199 LYS B CA 1
ATOM 5302 C C . LYS B 1 199 ? 16.25 27.609 6.672 1 97.69 199 LYS B C 1
ATOM 5304 O O . LYS B 1 199 ? 16.188 26.594 5.961 1 97.69 199 LYS B O 1
ATOM 5309 N N . SER B 1 200 ? 17.312 28.016 7.254 1 96.75 200 SER B N 1
ATOM 5310 C CA . SER B 1 200 ? 18.578 27.359 7.004 1 96.75 200 SER B CA 1
ATOM 5311 C C . SER B 1 200 ? 18.578 25.922 7.52 1 96.75 200 SER B C 1
ATOM 5313 O O . SER B 1 200 ? 19.156 25.031 6.895 1 96.75 200 SER B O 1
ATOM 5315 N N . TYR B 1 201 ? 17.969 25.719 8.586 1 96.75 201 TYR B N 1
ATOM 5316 C CA . TYR B 1 201 ? 17.969 24.391 9.172 1 96.75 201 TYR B CA 1
ATOM 5317 C C . TYR B 1 201 ? 17.016 23.453 8.43 1 96.75 201 TYR B C 1
ATOM 5319 O O . TYR B 1 201 ? 17.281 22.266 8.312 1 96.75 201 TYR B O 1
ATOM 5327 N N . PHE B 1 202 ? 15.867 23.953 7.898 1 98.25 202 PHE B N 1
ATOM 5328 C CA . PHE B 1 202 ? 15.023 23.141 7.016 1 98.25 202 PHE B CA 1
ATOM 5329 C C . PHE B 1 202 ? 15.82 22.641 5.816 1 98.25 202 PHE B C 1
ATOM 5331 O O . PHE B 1 202 ? 15.789 21.453 5.5 1 98.25 202 PHE B O 1
ATOM 5338 N N . VAL B 1 203 ? 16.562 23.547 5.234 1 97.38 203 VAL B N 1
ATOM 5339 C CA . VAL B 1 203 ? 17.344 23.203 4.039 1 97.38 203 VAL B CA 1
ATOM 5340 C C . VAL B 1 203 ? 18.469 22.25 4.406 1 97.38 203 VAL B C 1
ATOM 5342 O O . VAL B 1 203 ? 18.734 21.297 3.68 1 97.38 203 VAL B O 1
ATOM 5345 N N . ALA B 1 204 ? 19.078 22.484 5.559 1 96.44 204 ALA B N 1
ATOM 5346 C CA . ALA B 1 204 ? 20.188 21.625 6.004 1 96.44 204 ALA B CA 1
ATOM 5347 C C . ALA B 1 204 ? 19.703 20.203 6.277 1 96.44 204 ALA B C 1
ATOM 5349 O O . ALA B 1 204 ? 20.375 19.234 5.918 1 96.44 204 ALA B O 1
ATOM 5350 N N . ILE B 1 205 ? 18.594 20.094 6.91 1 96.75 205 ILE B N 1
ATOM 5351 C CA . ILE B 1 205 ? 18.031 18.781 7.199 1 96.75 205 ILE B CA 1
ATOM 5352 C C . ILE B 1 205 ? 17.719 18.062 5.891 1 96.75 205 ILE B C 1
ATOM 5354 O O . ILE B 1 205 ? 18.031 16.875 5.742 1 96.75 205 ILE B O 1
ATOM 5358 N N . ASP B 1 206 ? 17.141 18.75 4.949 1 96.94 206 ASP B N 1
ATOM 5359 C CA . ASP B 1 206 ? 16.812 18.172 3.652 1 96.94 206 ASP B CA 1
ATOM 5360 C C . ASP B 1 206 ? 18.078 17.672 2.939 1 96.94 206 ASP B C 1
ATOM 5362 O O . ASP B 1 206 ? 18.078 16.578 2.367 1 96.94 206 ASP B O 1
ATOM 5366 N N . THR B 1 207 ? 19.078 18.438 3.023 1 94.25 207 THR B N 1
ATOM 5367 C CA . THR B 1 207 ? 20.359 18.062 2.412 1 94.25 207 THR B CA 1
ATOM 5368 C C . THR B 1 207 ? 20.922 16.812 3.074 1 94.25 207 THR B C 1
ATOM 5370 O O . THR B 1 207 ? 21.438 15.93 2.395 1 94.25 207 THR B O 1
ATOM 5373 N N . ALA B 1 208 ? 20.781 16.781 4.336 1 93.5 208 ALA B N 1
ATOM 5374 C CA . ALA B 1 208 ? 21.266 15.617 5.09 1 93.5 208 ALA B CA 1
ATOM 5375 C C . ALA B 1 208 ? 20.484 14.359 4.703 1 93.5 208 ALA B C 1
ATOM 5377 O O . ALA B 1 208 ? 21.047 13.258 4.711 1 93.5 208 ALA B O 1
ATOM 5378 N N . PHE B 1 209 ? 19.281 14.484 4.359 1 93.44 209 PHE B N 1
ATOM 5379 C CA . PHE B 1 209 ? 18.453 13.344 3.986 1 93.44 209 PHE B CA 1
ATOM 5380 C C . PHE B 1 209 ? 18.703 12.945 2.535 1 93.44 209 PHE B C 1
ATOM 5382 O O . PHE B 1 209 ? 18.609 11.766 2.186 1 93.44 209 PHE B O 1
ATOM 5389 N N . THR B 1 210 ? 19 13.867 1.653 1 93.12 210 THR B N 1
ATOM 5390 C CA . THR B 1 210 ? 18.953 13.602 0.219 1 93.12 210 THR B CA 1
ATOM 5391 C C . THR B 1 210 ? 20.359 13.414 -0.333 1 93.12 210 THR B C 1
ATOM 5393 O O . THR B 1 210 ? 20.562 12.727 -1.336 1 93.12 210 THR B O 1
ATOM 5396 N N . GLU B 1 211 ? 21.344 13.977 0.265 1 90.38 211 GLU B N 1
ATOM 5397 C CA . GLU B 1 211 ? 22.672 13.977 -0.352 1 90.38 211 GLU B CA 1
ATOM 5398 C C . GLU B 1 211 ? 23.672 13.172 0.474 1 90.38 211 GLU B C 1
ATOM 5400 O O . GLU B 1 211 ? 24.344 12.281 -0.052 1 90.38 211 GLU B O 1
ATOM 5405 N N . ASP B 1 212 ? 23.734 13.289 1.729 1 85.69 212 ASP B N 1
ATOM 5406 C CA . ASP B 1 212 ? 24.797 12.758 2.572 1 85.69 212 ASP B CA 1
ATOM 5407 C C . ASP B 1 212 ? 24.75 11.234 2.605 1 85.69 212 ASP B C 1
ATOM 5409 O O . ASP B 1 212 ? 25.75 10.57 2.322 1 85.69 212 ASP B O 1
ATOM 5413 N N . PRO B 1 213 ? 23.609 10.703 2.91 1 82.25 213 PRO B N 1
ATOM 5414 C CA . PRO B 1 213 ? 23.578 9.242 2.992 1 82.25 213 PRO B CA 1
ATOM 5415 C C . PRO B 1 213 ? 23.828 8.57 1.642 1 82.25 213 PRO B C 1
ATOM 5417 O O . PRO B 1 213 ? 24.406 7.488 1.582 1 82.25 213 PRO B O 1
ATOM 5420 N N . LEU B 1 214 ? 23.422 9.242 0.601 1 85.69 214 LEU B N 1
ATOM 5421 C CA . LEU B 1 214 ? 23.609 8.695 -0.736 1 85.69 214 LEU B CA 1
ATOM 5422 C C . LEU B 1 214 ? 25.078 8.656 -1.106 1 85.69 214 LEU B C 1
ATOM 5424 O O . LEU B 1 214 ? 25.562 7.656 -1.646 1 85.69 214 LEU B O 1
ATOM 5428 N N . LYS B 1 215 ? 25.766 9.672 -0.735 1 85.5 215 LYS B N 1
ATOM 5429 C CA . LYS B 1 215 ? 27.203 9.727 -0.995 1 85.5 215 LYS B CA 1
ATOM 5430 C C . LYS B 1 215 ? 27.938 8.609 -0.252 1 85.5 215 LYS B C 1
ATOM 5432 O O . LYS B 1 215 ? 28.797 7.938 -0.824 1 85.5 215 LYS B O 1
ATOM 5437 N N . GLU B 1 216 ? 27.562 8.398 0.935 1 84.94 216 GLU B N 1
ATOM 5438 C CA . GLU B 1 216 ? 28.156 7.352 1.753 1 84.94 216 GLU B CA 1
ATOM 5439 C C . GLU B 1 216 ? 27.859 5.965 1.189 1 84.94 216 GLU B C 1
ATOM 5441 O O . GLU B 1 216 ? 28.766 5.117 1.107 1 84.94 216 GLU B O 1
ATOM 5446 N N . ALA B 1 217 ? 26.656 5.816 0.76 1 85.75 217 ALA B N 1
ATOM 5447 C CA . ALA B 1 217 ? 26.234 4.52 0.24 1 85.75 217 ALA B CA 1
ATOM 5448 C C . ALA B 1 217 ? 26.938 4.207 -1.081 1 85.75 217 ALA B C 1
ATOM 5450 O O . ALA B 1 217 ? 27.312 3.061 -1.33 1 85.75 217 ALA B O 1
ATOM 5451 N N . LEU B 1 218 ? 27.125 5.191 -1.874 1 86.75 218 LEU B N 1
ATOM 5452 C CA . LEU B 1 218 ? 27.75 5 -3.18 1 86.75 218 LEU B CA 1
ATOM 5453 C C . LEU B 1 218 ? 29.234 4.707 -3.033 1 86.75 218 LEU B C 1
ATOM 5455 O O . LEU B 1 218 ? 29.828 4.062 -3.898 1 86.75 218 LEU B O 1
ATOM 5459 N N . SER B 1 219 ? 29.766 5.09 -1.911 1 87.56 219 SER B N 1
ATOM 5460 C CA . SER B 1 219 ? 31.188 4.832 -1.653 1 87.56 219 SER B CA 1
ATOM 5461 C C . SER B 1 219 ? 31.422 3.359 -1.336 1 87.56 219 SER B C 1
ATOM 5463 O O . SER B 1 219 ? 32.5 2.836 -1.589 1 87.56 219 SER B O 1
ATOM 5465 N N . SER B 1 220 ? 30.5 2.594 -0.81 1 87.31 220 SER B N 1
ATOM 5466 C CA . SER B 1 220 ? 30.625 1.179 -0.483 1 87.31 220 SER B CA 1
ATOM 5467 C C . SER B 1 220 ? 30.672 0.321 -1.744 1 87.31 220 SER B C 1
ATOM 5469 O O . SER B 1 220 ? 31.234 -0.771 -1.742 1 87.31 220 SER B O 1
ATOM 5471 N N . GLY B 1 221 ? 30 0.789 -2.762 1 88 221 GLY B N 1
ATOM 5472 C CA . GLY B 1 221 ? 29.938 0.048 -4.012 1 88 221 GLY B CA 1
ATOM 5473 C C . GLY B 1 221 ? 28.906 -1.065 -3.99 1 88 221 GLY B C 1
ATOM 5474 O O . GLY B 1 221 ? 28.766 -1.819 -4.957 1 88 221 GLY B O 1
ATOM 5475 N N . LYS B 1 222 ? 28.234 -1.199 -2.934 1 90.81 222 LYS B N 1
ATOM 5476 C CA . LYS B 1 222 ? 27.219 -2.25 -2.801 1 90.81 222 LYS B CA 1
ATOM 5477 C C . LYS B 1 222 ? 25.828 -1.714 -3.1 1 90.81 222 LYS B C 1
ATOM 5479 O O . LYS B 1 222 ? 25.453 -0.642 -2.621 1 90.81 222 LYS B O 1
ATOM 5484 N N . LYS B 1 223 ? 25.047 -2.467 -3.852 1 91.81 223 LYS B N 1
ATOM 5485 C CA . LYS B 1 223 ? 23.672 -2.098 -4.188 1 91.81 223 LYS B CA 1
ATOM 5486 C C . LYS B 1 223 ? 22.812 -2.018 -2.934 1 91.81 223 LYS B C 1
ATOM 5488 O O . LYS B 1 223 ? 22.031 -1.072 -2.766 1 91.81 223 LYS B O 1
ATOM 5493 N N . ALA B 1 224 ? 22.969 -2.951 -2.047 1 90.38 224 ALA B N 1
ATOM 5494 C CA . ALA B 1 224 ? 22.125 -3.074 -0.861 1 90.38 224 ALA B CA 1
ATOM 5495 C C . ALA B 1 224 ? 22.25 -1.844 0.032 1 90.38 224 ALA B C 1
ATOM 5497 O O . ALA B 1 224 ? 21.266 -1.393 0.622 1 90.38 224 ALA B O 1
ATOM 5498 N N . ASP B 1 225 ? 23.391 -1.241 0.025 1 91.25 225 ASP B N 1
ATOM 5499 C CA . ASP B 1 225 ? 23.641 -0.095 0.89 1 91.25 225 ASP B CA 1
ATOM 5500 C C . ASP B 1 225 ? 22.984 1.168 0.34 1 91.25 225 ASP B C 1
ATOM 5502 O O . ASP B 1 225 ? 22.75 2.125 1.081 1 91.25 225 ASP B O 1
ATOM 5506 N N . ALA B 1 226 ? 22.656 1.104 -0.911 1 91.88 226 ALA B N 1
ATOM 5507 C CA . ALA B 1 226 ? 22.156 2.311 -1.558 1 91.88 226 ALA B CA 1
ATOM 5508 C C . ALA B 1 226 ? 20.625 2.35 -1.52 1 91.88 226 ALA B C 1
ATOM 5510 O O . ALA B 1 226 ? 20.016 3.385 -1.807 1 91.88 226 ALA B O 1
ATOM 5511 N N . ILE B 1 227 ? 20.016 1.272 -1.106 1 91.06 227 ILE B N 1
ATOM 5512 C CA . ILE B 1 227 ? 18.562 1.16 -1.224 1 91.06 227 ILE B CA 1
ATOM 5513 C C . ILE B 1 227 ? 17.891 2.072 -0.2 1 91.06 227 ILE B C 1
ATOM 5515 O O . ILE B 1 227 ? 17.047 2.889 -0.553 1 91.06 227 ILE B O 1
ATOM 5519 N N . ARG B 1 228 ? 18.297 2.029 1.016 1 86.88 228 ARG B N 1
ATOM 5520 C CA . ARG B 1 228 ? 17.641 2.789 2.07 1 86.88 228 ARG B CA 1
ATOM 5521 C C . ARG B 1 228 ? 17.828 4.289 1.863 1 86.88 228 ARG B C 1
ATOM 5523 O O . ARG B 1 228 ? 16.859 5.051 1.885 1 86.88 228 ARG B O 1
ATOM 5530 N N . PRO B 1 229 ? 19.016 4.715 1.629 1 90.25 229 PRO B N 1
ATOM 5531 C CA . PRO B 1 229 ? 19.203 6.145 1.372 1 90.25 229 PRO B CA 1
ATOM 5532 C C . PRO B 1 229 ? 18.391 6.637 0.174 1 90.25 229 PRO B C 1
ATOM 5534 O O . PRO B 1 229 ? 17.859 7.746 0.202 1 90.25 229 PRO B O 1
ATOM 5537 N N . GLN B 1 230 ? 18.281 5.84 -0.856 1 90.56 230 GLN B N 1
ATOM 5538 C CA . GLN B 1 230 ? 17.5 6.215 -2.023 1 90.56 230 GLN B CA 1
ATOM 5539 C C . GLN B 1 230 ? 16.016 6.332 -1.669 1 90.56 230 GLN B C 1
ATOM 5541 O O . GLN B 1 230 ? 15.344 7.281 -2.084 1 90.56 230 GLN B O 1
ATOM 5546 N N . SER B 1 231 ? 15.602 5.395 -0.866 1 88.62 231 SER B N 1
ATOM 5547 C CA . SER B 1 231 ? 14.195 5.371 -0.481 1 88.62 231 SER B CA 1
ATOM 5548 C C . SER B 1 231 ? 13.82 6.613 0.32 1 88.62 231 SER B C 1
ATOM 5550 O O . SER B 1 231 ? 12.766 7.211 0.096 1 88.62 231 SER B O 1
ATOM 5552 N N . VAL B 1 232 ? 14.664 7.02 1.184 1 90.06 232 VAL B N 1
ATOM 5553 C CA . VAL B 1 232 ? 14.43 8.203 2.002 1 90.06 232 VAL B CA 1
ATOM 5554 C C . VAL B 1 232 ? 14.477 9.453 1.127 1 90.06 232 VAL B C 1
ATOM 5556 O O . VAL B 1 232 ? 13.562 10.281 1.165 1 90.06 232 VAL B O 1
ATOM 5559 N N . ALA B 1 233 ? 15.414 9.469 0.273 1 92.12 233 ALA B N 1
ATOM 5560 C CA . ALA B 1 233 ? 15.656 10.664 -0.527 1 92.12 233 ALA B CA 1
ATOM 5561 C C . ALA B 1 233 ? 14.562 10.844 -1.578 1 92.12 233 ALA B C 1
ATOM 5563 O O . ALA B 1 233 ? 14.188 11.977 -1.902 1 92.12 233 ALA B O 1
ATOM 5564 N N . LEU B 1 234 ? 14.102 9.789 -2.07 1 90.19 234 LEU B N 1
ATOM 5565 C CA . LEU B 1 234 ? 13.156 9.867 -3.182 1 90.19 234 LEU B CA 1
ATOM 5566 C C . LEU B 1 234 ? 11.734 10.062 -2.674 1 90.19 234 LEU B C 1
ATOM 5568 O O . LEU B 1 234 ? 10.844 10.461 -3.434 1 90.19 234 LEU B O 1
ATOM 5572 N N . SER B 1 235 ? 11.531 9.758 -1.387 1 90.69 235 SER B N 1
ATOM 5573 C CA . SER B 1 235 ? 10.227 10.031 -0.798 1 90.69 235 SER B CA 1
ATOM 5574 C C . SER B 1 235 ? 10.031 11.531 -0.557 1 90.69 235 SER B C 1
ATOM 5576 O O . SER B 1 235 ? 10.977 12.312 -0.701 1 90.69 235 SER B O 1
ATOM 5578 N N . GLY B 1 236 ? 8.82 11.898 -0.366 1 92.69 236 GLY B N 1
ATOM 5579 C CA . GLY B 1 236 ? 8.508 13.289 -0.086 1 92.69 236 GLY B CA 1
ATOM 5580 C C . GLY B 1 236 ? 7.781 13.484 1.233 1 92.69 236 GLY B C 1
ATOM 5581 O O . GLY B 1 236 ? 7.133 12.562 1.734 1 92.69 236 GLY B O 1
ATOM 5582 N N . CYS B 1 237 ? 7.938 14.75 1.739 1 94.69 237 CYS B N 1
ATOM 5583 C CA . CYS B 1 237 ? 7.309 15.055 3.02 1 94.69 237 CYS B CA 1
ATOM 5584 C C . CYS B 1 237 ? 6.996 16.531 3.137 1 94.69 237 CYS B C 1
ATOM 5586 O O . CYS B 1 237 ? 7.848 17.375 2.848 1 94.69 237 CYS B O 1
ATOM 5588 N N . SER B 1 238 ? 5.801 16.797 3.441 1 94.88 238 SER B N 1
ATOM 5589 C CA . SER B 1 238 ? 5.434 18.141 3.891 1 94.88 238 SER B CA 1
ATOM 5590 C C . SER B 1 238 ? 5.652 18.297 5.391 1 94.88 238 SER B C 1
ATOM 5592 O O . SER B 1 238 ? 5.492 17.344 6.152 1 94.88 238 SER B O 1
ATOM 5594 N N . ALA B 1 239 ? 6.043 19.5 5.758 1 96.88 239 ALA B N 1
ATOM 5595 C CA . ALA B 1 239 ? 6.262 19.766 7.18 1 96.88 239 ALA B CA 1
ATOM 5596 C C . ALA B 1 239 ? 5.746 21.141 7.57 1 96.88 239 ALA B C 1
ATOM 5598 O O . ALA B 1 239 ? 5.91 22.109 6.824 1 96.88 239 ALA B O 1
ATOM 5599 N N . ILE B 1 240 ? 5.051 21.156 8.625 1 98 240 ILE B N 1
ATOM 5600 C CA . ILE B 1 240 ? 4.645 22.422 9.227 1 98 240 ILE B CA 1
ATOM 5601 C C . ILE B 1 240 ? 5.102 22.469 10.688 1 98 240 ILE B C 1
ATOM 5603 O O . ILE B 1 240 ? 4.953 21.5 11.422 1 98 240 ILE B O 1
ATOM 5607 N N . LEU B 1 241 ? 5.77 23.562 11.031 1 98.38 241 LEU B N 1
ATOM 5608 C CA . LEU B 1 241 ? 6.336 23.734 12.367 1 98.38 241 LEU B CA 1
ATOM 5609 C C . LEU B 1 241 ? 5.859 25.047 12.992 1 98.38 241 LEU B C 1
ATOM 5611 O O . LEU B 1 241 ? 5.906 26.094 12.352 1 98.38 241 LEU B O 1
ATOM 5615 N N . SER B 1 242 ? 5.34 24.953 14.172 1 98.44 242 SER B N 1
ATOM 5616 C CA . SER B 1 242 ? 4.984 26.125 14.953 1 98.44 242 SER B CA 1
ATOM 5617 C C . SER B 1 242 ? 5.98 26.375 16.078 1 98.44 242 SER B C 1
ATOM 5619 O O . SER B 1 242 ? 6.383 25.438 16.766 1 98.44 242 SER B O 1
ATOM 5621 N N . LEU B 1 243 ? 6.453 27.578 16.172 1 97.44 243 LEU B N 1
ATOM 5622 C CA . LEU B 1 243 ? 7.309 28.031 17.266 1 97.44 243 LEU B CA 1
ATOM 5623 C C . LEU B 1 243 ? 6.625 29.125 18.078 1 97.44 243 LEU B C 1
ATOM 5625 O O . LEU B 1 243 ? 6.391 30.219 17.578 1 97.44 243 LEU B O 1
ATOM 5629 N N . TYR B 1 244 ? 6.34 28.828 19.297 1 95.94 244 TYR B N 1
ATOM 5630 C CA . TYR B 1 244 ? 5.719 29.797 20.188 1 95.94 244 TYR B CA 1
ATOM 5631 C C . TYR B 1 244 ? 6.707 30.281 21.234 1 95.94 244 TYR B C 1
ATOM 5633 O O . TYR B 1 244 ? 7.289 29.484 21.969 1 95.94 244 TYR B O 1
ATOM 5641 N N . ASP B 1 245 ? 6.875 31.531 21.203 1 91.5 245 ASP B N 1
ATOM 5642 C CA . ASP B 1 245 ? 7.645 32.219 22.25 1 91.5 245 ASP B CA 1
ATOM 5643 C C . ASP B 1 245 ? 6.727 32.781 23.312 1 91.5 245 ASP B C 1
ATOM 5645 O O . ASP B 1 245 ? 6.051 33.781 23.078 1 91.5 245 ASP B O 1
ATOM 5649 N N . SER B 1 246 ? 6.816 32.281 24.562 1 89.75 246 SER B N 1
ATOM 5650 C CA . SER B 1 246 ? 5.836 32.625 25.594 1 89.75 246 SER B CA 1
ATOM 5651 C C . SER B 1 246 ? 6.031 34.031 26.109 1 89.75 246 SER B C 1
ATOM 5653 O O . SER B 1 246 ? 5.062 34.719 26.453 1 89.75 246 SER B O 1
ATOM 5655 N N . SER B 1 247 ? 7.207 34.469 26.25 1 85.5 247 SER B N 1
ATOM 5656 C CA . SER B 1 247 ? 7.461 35.781 26.766 1 85.5 247 SER B CA 1
ATOM 5657 C C . SER B 1 247 ? 7.023 36.875 25.781 1 85.5 247 SER B C 1
ATOM 5659 O O . SER B 1 247 ? 6.387 37.844 26.156 1 85.5 247 SER B O 1
ATOM 5661 N N . ALA B 1 248 ? 7.375 36.625 24.516 1 85.88 248 ALA B N 1
ATOM 5662 C CA . ALA B 1 248 ? 7.023 37.594 23.484 1 85.88 248 ALA B CA 1
ATOM 5663 C C . ALA B 1 248 ? 5.586 37.406 23.016 1 85.88 248 ALA B C 1
ATOM 5665 O O . ALA B 1 248 ? 5.027 38.25 22.312 1 85.88 248 ALA B O 1
ATOM 5666 N N . LYS B 1 249 ? 4.977 36.281 23.344 1 93.19 249 LYS B N 1
ATOM 5667 C CA . LYS B 1 249 ? 3.65 35.906 22.875 1 93.19 249 LYS B CA 1
ATOM 5668 C C . LYS B 1 249 ? 3.58 35.938 21.359 1 93.19 249 LYS B C 1
ATOM 5670 O O . LYS B 1 249 ? 2.637 36.469 20.781 1 93.19 249 LYS B O 1
ATOM 5675 N N . GLN B 1 250 ? 4.598 35.469 20.781 1 94.06 250 GLN B N 1
ATOM 5676 C CA . GLN B 1 250 ? 4.715 35.438 19.328 1 94.06 250 GLN B CA 1
ATOM 5677 C C . GLN B 1 250 ? 4.711 34 18.797 1 94.06 250 GLN B C 1
ATOM 5679 O O . GLN B 1 250 ? 5.434 33.156 19.312 1 94.06 250 GLN B O 1
ATOM 5684 N N . LEU B 1 251 ? 3.865 33.781 17.812 1 97.25 251 LEU B N 1
ATOM 5685 C CA . LEU B 1 251 ? 3.77 32.469 17.141 1 97.25 251 LEU B CA 1
ATOM 5686 C C . LEU B 1 251 ? 4.312 32.562 15.719 1 97.25 251 LEU B C 1
ATOM 5688 O O . LEU B 1 251 ? 3.92 33.438 14.953 1 97.25 251 LEU B O 1
ATOM 5692 N N . ARG B 1 252 ? 5.246 31.75 15.438 1 97.62 252 ARG B N 1
ATOM 5693 C CA . ARG B 1 252 ? 5.777 31.625 14.078 1 97.62 252 ARG B CA 1
ATOM 5694 C C . ARG B 1 252 ? 5.375 30.281 13.453 1 97.62 252 ARG B C 1
ATOM 5696 O O . ARG B 1 252 ? 5.426 29.25 14.117 1 97.62 252 ARG B O 1
ATOM 5703 N N . ILE B 1 253 ? 4.934 30.359 12.227 1 98.44 253 ILE B N 1
ATOM 5704 C CA . ILE B 1 253 ? 4.582 29.156 11.469 1 98.44 253 ILE B CA 1
ATOM 5705 C C . ILE B 1 253 ? 5.523 29 10.281 1 98.44 253 ILE B C 1
ATOM 5707 O O . ILE B 1 253 ? 5.648 29.922 9.461 1 98.44 253 ILE B O 1
ATOM 5711 N N . ALA B 1 254 ? 6.211 27.922 10.258 1 98.44 254 ALA B N 1
ATOM 5712 C CA . ALA B 1 254 ? 7.066 27.594 9.117 1 98.44 254 ALA B CA 1
ATOM 5713 C C . ALA B 1 254 ? 6.48 26.438 8.312 1 98.44 254 ALA B C 1
ATOM 5715 O O . ALA B 1 254 ? 6.348 25.328 8.812 1 98.44 254 ALA B O 1
ATOM 5716 N N . LEU B 1 255 ? 6.188 26.703 7.008 1 97.88 255 LEU B N 1
ATOM 5717 C CA . LEU B 1 255 ? 5.52 25.703 6.188 1 97.88 255 LEU B CA 1
ATOM 5718 C C . LEU B 1 255 ? 6.379 25.328 4.988 1 97.88 255 LEU B C 1
ATOM 5720 O O . LEU B 1 255 ? 6.898 26.188 4.289 1 97.88 255 LEU B O 1
ATOM 5724 N N . THR B 1 256 ? 6.566 24.062 4.828 1 96.94 256 THR B N 1
ATOM 5725 C CA . THR B 1 256 ? 7.062 23.438 3.611 1 96.94 256 THR B CA 1
ATOM 5726 C C . THR B 1 256 ? 6.082 22.391 3.105 1 96.94 256 THR B C 1
ATOM 5728 O O . THR B 1 256 ? 5.93 21.328 3.717 1 96.94 256 THR B O 1
ATOM 5731 N N . GLY B 1 257 ? 5.418 22.703 2.004 1 94.19 257 GLY B N 1
ATOM 5732 C CA . GLY B 1 257 ? 4.477 21.734 1.46 1 94.19 257 GLY B CA 1
ATOM 5733 C C . GLY B 1 257 ? 3.037 22.219 1.503 1 94.19 257 GLY B C 1
ATOM 5734 O O . GLY B 1 257 ? 2.76 23.391 1.235 1 94.19 257 GLY B O 1
ATOM 5735 N N . ASP B 1 258 ? 2.139 21.219 1.834 1 91.5 258 ASP B N 1
ATOM 5736 C CA . ASP B 1 258 ? 0.733 21.562 1.648 1 91.5 258 ASP B CA 1
ATOM 5737 C C . ASP B 1 258 ? -0.054 21.391 2.943 1 91.5 258 ASP B C 1
ATOM 5739 O O . ASP B 1 258 ? -1.28 21.266 2.918 1 91.5 258 ASP B O 1
ATOM 5743 N N . SER B 1 259 ? 0.605 21.266 4.066 1 94.69 259 SER B N 1
ATOM 5744 C CA . SER B 1 259 ? -0.105 21.344 5.34 1 94.69 259 SER B CA 1
ATOM 5745 C C . SER B 1 259 ? -0.618 22.75 5.598 1 94.69 259 SER B C 1
ATOM 5747 O O . SER B 1 259 ? -0.246 23.703 4.891 1 94.69 259 SER B O 1
ATOM 5749 N N . ARG B 1 260 ? -1.521 22.844 6.574 1 95.88 260 ARG B N 1
ATOM 5750 C CA . ARG B 1 260 ? -2.117 24.156 6.805 1 95.88 260 ARG B CA 1
ATOM 5751 C C . ARG B 1 260 ? -2.178 24.484 8.297 1 95.88 260 ARG B C 1
ATOM 5753 O O . ARG B 1 260 ? -2.174 23.578 9.125 1 95.88 260 ARG B O 1
ATOM 5760 N N . ALA B 1 261 ? -2.195 25.781 8.547 1 98.19 261 ALA B N 1
ATOM 5761 C CA . ALA B 1 261 ? -2.35 26.297 9.906 1 98.19 261 ALA B CA 1
ATOM 5762 C C . ALA B 1 261 ? -3.443 27.359 9.969 1 98.19 261 ALA B C 1
ATOM 5764 O O . ALA B 1 261 ? -3.508 28.25 9.117 1 98.19 261 ALA B O 1
ATOM 5765 N N . LEU B 1 262 ? -4.309 27.203 10.953 1 97.88 262 LEU B N 1
ATOM 5766 C CA . LEU B 1 262 ? -5.371 28.172 11.25 1 97.88 262 LEU B CA 1
ATOM 5767 C C . LEU B 1 262 ? -5.301 28.625 12.703 1 97.88 262 LEU B C 1
ATOM 5769 O O . LEU B 1 262 ? -4.949 27.844 13.586 1 97.88 262 LEU B O 1
ATOM 5773 N N . LEU B 1 263 ? -5.605 29.875 12.891 1 98.38 263 LEU B N 1
ATOM 5774 C CA . LEU B 1 263 ? -5.758 30.391 14.25 1 98.38 263 LEU B CA 1
ATOM 5775 C C . LEU B 1 263 ? -7.184 30.875 14.492 1 98.38 263 LEU B C 1
ATOM 5777 O O . LEU B 1 263 ? -7.746 31.594 13.672 1 98.38 263 LEU B O 1
ATOM 5781 N N . GLY B 1 264 ? -7.828 30.375 15.508 1 98 264 GLY B N 1
ATOM 5782 C CA . GLY B 1 264 ? -9.109 30.891 15.977 1 98 264 GLY B CA 1
ATOM 5783 C C . GLY B 1 264 ? -8.984 31.828 17.156 1 98 264 GLY B C 1
ATOM 5784 O O . GLY B 1 264 ? -8.297 31.516 18.125 1 98 264 GLY B O 1
ATOM 5785 N N . ARG B 1 265 ? -9.641 33 17.031 1 96.88 265 ARG B N 1
ATOM 5786 C CA . ARG B 1 265 ? -9.602 34 18.094 1 96.88 265 ARG B CA 1
ATOM 5787 C C . ARG B 1 265 ? -11.008 34.375 18.562 1 96.88 265 ARG B C 1
ATOM 5789 O O . ARG B 1 265 ? -11.844 34.812 17.766 1 96.88 265 ARG B O 1
ATOM 5796 N N . PRO B 1 266 ? -11.242 34.156 19.828 1 95.44 266 PRO B N 1
ATOM 5797 C CA . PRO B 1 266 ? -12.578 34.469 20.328 1 95.44 266 PRO B CA 1
ATOM 5798 C C . PRO B 1 266 ? -12.852 36 20.312 1 95.44 266 PRO B C 1
ATOM 5800 O O . PRO B 1 266 ? -11.953 36.781 20.609 1 95.44 266 PRO B O 1
ATOM 5803 N N . LEU B 1 267 ? -14 36.281 19.891 1 92.56 267 LEU B N 1
ATOM 5804 C CA . LEU B 1 267 ? -14.516 37.656 19.906 1 92.56 267 LEU B CA 1
ATOM 5805 C C . LEU B 1 267 ? -15.797 37.75 20.734 1 92.56 267 LEU B C 1
ATOM 5807 O O . LEU B 1 267 ? -16.656 36.844 20.641 1 92.56 267 LEU B O 1
ATOM 5811 N N . LYS B 1 268 ? -15.773 38.688 21.562 1 88.62 268 LYS B N 1
ATOM 5812 C CA . LYS B 1 268 ? -17.016 38.969 22.266 1 88.62 268 LYS B CA 1
ATOM 5813 C C . LYS B 1 268 ? -17.906 39.906 21.453 1 88.62 268 LYS B C 1
ATOM 5815 O O . LYS B 1 268 ? -17.516 41.062 21.188 1 88.62 268 LYS B O 1
ATOM 5820 N N . ASN B 1 269 ? -19.016 39.375 21.062 1 85.31 269 ASN B N 1
ATOM 5821 C CA . ASN B 1 269 ? -19.953 40.188 20.281 1 85.31 269 ASN B CA 1
ATOM 5822 C C . ASN B 1 269 ? -20.703 41.188 21.156 1 85.31 269 ASN B C 1
ATOM 5824 O O . ASN B 1 269 ? -20.688 41.062 22.391 1 85.31 269 ASN B O 1
ATOM 5828 N N . LYS B 1 270 ? -21.406 42.125 20.516 1 86.25 270 LYS B N 1
ATOM 5829 C CA . LYS B 1 270 ? -22.141 43.188 21.219 1 86.25 270 LYS B CA 1
ATOM 5830 C C . LYS B 1 270 ? -23.281 42.594 22.031 1 86.25 270 LYS B C 1
ATOM 5832 O O . LYS B 1 270 ? -23.641 43.125 23.094 1 86.25 270 LYS B O 1
ATOM 5837 N N . ASP B 1 271 ? -23.812 41.469 21.547 1 85.94 271 ASP B N 1
ATOM 5838 C CA . ASP B 1 271 ? -24.953 40.844 22.234 1 85.94 271 ASP B CA 1
ATOM 5839 C C . ASP B 1 271 ? -24.469 39.906 23.328 1 85.94 271 ASP B C 1
ATOM 5841 O O . ASP B 1 271 ? -25.281 39.219 23.969 1 85.94 271 ASP B O 1
ATOM 5845 N N . GLY B 1 272 ? -23.203 39.812 23.578 1 83.38 272 GLY B N 1
ATOM 5846 C CA . GLY B 1 272 ? -22.656 39 24.656 1 83.38 272 GLY B CA 1
ATOM 5847 C C . GLY B 1 272 ? -22.266 37.594 24.188 1 83.38 272 GLY B C 1
ATOM 5848 O O . GLY B 1 272 ? -21.609 36.844 24.922 1 83.38 272 GLY B O 1
ATOM 5849 N N . SER B 1 273 ? -22.766 37.344 22.953 1 85 273 SER B N 1
ATOM 5850 C CA . SER B 1 273 ? -22.406 36 22.422 1 85 273 SER B CA 1
ATOM 5851 C C . SER B 1 273 ? -20.953 35.969 21.984 1 85 273 SER B C 1
ATOM 5853 O O . SER B 1 273 ? -20.312 37 21.812 1 85 273 SER B O 1
ATOM 5855 N N . LYS B 1 274 ? -20.453 34.75 21.953 1 90.19 274 LYS B N 1
ATOM 5856 C CA . LYS B 1 274 ? -19.062 34.562 21.531 1 90.19 274 LYS B CA 1
ATOM 5857 C C . LYS B 1 274 ? -18.984 34.094 20.094 1 90.19 274 LYS B C 1
ATOM 5859 O O . LYS B 1 274 ? -19.797 33.25 19.656 1 90.19 274 LYS B O 1
ATOM 5864 N N . SER B 1 275 ? -18.156 34.688 19.297 1 93.81 275 SER B N 1
ATOM 5865 C CA . SER B 1 275 ? -17.797 34.219 17.969 1 93.81 275 SER B CA 1
ATOM 5866 C C . SER B 1 275 ? -16.281 34.125 17.797 1 93.81 275 SER B C 1
ATOM 5868 O O . SER B 1 275 ? -15.531 34.531 18.688 1 93.81 275 SER B O 1
ATOM 5870 N N . TYR B 1 276 ? -15.891 33.438 16.75 1 96.19 276 TYR B N 1
ATOM 5871 C CA . TYR B 1 276 ? -14.461 33.219 16.562 1 96.19 276 TYR B CA 1
ATOM 5872 C C . TYR B 1 276 ? -13.992 33.75 15.219 1 96.19 276 TYR B C 1
ATOM 5874 O O . TYR B 1 276 ? -14.617 33.469 14.188 1 96.19 276 TYR B O 1
ATOM 5882 N N . GLU B 1 277 ? -12.969 34.562 15.219 1 95.69 277 GLU B N 1
ATOM 5883 C CA . GLU B 1 277 ? -12.312 35 13.992 1 95.69 277 GLU B CA 1
ATOM 5884 C C . GLU B 1 277 ? -11.406 33.938 13.43 1 95.69 277 GLU B C 1
ATOM 5886 O O . GLU B 1 277 ? -10.727 33.219 14.18 1 95.69 277 GLU B O 1
ATOM 5891 N N . VAL B 1 278 ? -11.422 33.812 12.109 1 96.19 278 VAL B N 1
ATOM 5892 C CA . VAL B 1 278 ? -10.57 32.844 11.422 1 96.19 278 VAL B CA 1
ATOM 5893 C C . VAL B 1 278 ? -9.336 33.562 10.859 1 96.19 278 VAL B C 1
ATOM 5895 O O . VAL B 1 278 ? -9.453 34.469 10.031 1 96.19 278 VAL B O 1
ATOM 5898 N N . HIS B 1 279 ? -8.156 33.188 11.336 1 96.69 279 HIS B N 1
ATOM 5899 C CA . HIS B 1 279 ? -6.895 33.688 10.781 1 96.69 279 HIS B CA 1
ATOM 5900 C C . HIS B 1 279 ? -6.156 32.562 10.047 1 96.69 279 HIS B C 1
ATOM 5902 O O . HIS B 1 279 ? -5.672 31.609 10.664 1 96.69 279 HIS B O 1
ATOM 5908 N N . VAL B 1 280 ? -6.098 32.688 8.719 1 96.62 280 VAL B N 1
ATOM 5909 C CA . VAL B 1 280 ? -5.352 31.734 7.91 1 96.62 280 VAL B CA 1
ATOM 5910 C C . VAL B 1 280 ? -3.863 32.094 7.938 1 96.62 280 VAL B C 1
ATOM 5912 O O . VAL B 1 280 ? -3.465 33.156 7.492 1 96.62 280 VAL B O 1
ATOM 5915 N N . LEU B 1 281 ? -3.057 31.094 8.406 1 97.56 281 LEU B N 1
ATOM 5916 C CA . LEU B 1 281 ? -1.666 31.438 8.68 1 97.56 281 LEU B CA 1
ATOM 5917 C C . LEU B 1 281 ? -0.746 30.906 7.59 1 97.56 281 LEU B C 1
ATOM 5919 O O . LEU B 1 281 ? 0.457 31.172 7.594 1 97.56 281 LEU B O 1
ATOM 5923 N N . THR B 1 282 ? -1.311 30.062 6.695 1 95.44 282 THR B N 1
ATOM 5924 C CA . THR B 1 282 ? -0.476 29.469 5.656 1 95.44 282 THR B CA 1
ATOM 5925 C C . THR B 1 282 ? -1.166 29.547 4.297 1 95.44 282 THR B C 1
ATOM 5927 O O . THR B 1 282 ? -2.381 29.75 4.223 1 95.44 282 THR B O 1
ATOM 5930 N N . ALA B 1 283 ? -0.371 29.531 3.285 1 87.31 283 ALA B N 1
ATOM 5931 C CA . ALA B 1 283 ? -0.842 29.391 1.908 1 87.31 283 ALA B CA 1
ATOM 5932 C C . ALA B 1 283 ? -0.282 28.125 1.264 1 87.31 283 ALA B C 1
ATOM 5934 O O . ALA B 1 283 ? 0.889 27.781 1.453 1 87.31 283 ALA B O 1
ATOM 5935 N N . ASP B 1 284 ? -1.228 27.453 0.601 1 78.25 284 ASP B N 1
ATOM 5936 C CA . ASP B 1 284 ? -0.771 26.219 -0.028 1 78.25 284 ASP B CA 1
ATOM 5937 C C . ASP B 1 284 ? 0.353 26.484 -1.024 1 78.25 284 ASP B C 1
ATOM 5939 O O . ASP B 1 284 ? 0.293 27.453 -1.785 1 78.25 284 ASP B O 1
ATOM 5943 N N . GLN B 1 285 ? 1.296 25.703 -0.903 1 85.31 285 GLN B N 1
ATOM 5944 C CA . GLN B 1 285 ? 2.457 25.844 -1.775 1 85.31 285 GLN B CA 1
ATOM 5945 C C . GLN B 1 285 ? 2.34 24.922 -2.992 1 85.31 285 GLN B C 1
ATOM 5947 O O . GLN B 1 285 ? 3.283 24.203 -3.328 1 85.31 285 GLN B O 1
ATOM 5952 N N . THR B 1 286 ? 1.173 24.922 -3.564 1 79.25 286 THR B N 1
ATOM 5953 C CA . THR B 1 286 ? 0.945 24.172 -4.797 1 79.25 286 THR B CA 1
ATOM 5954 C C . THR B 1 286 ? 1.604 24.875 -5.98 1 79.25 286 THR B C 1
ATOM 5956 O O . THR B 1 286 ? 1.623 26.094 -6.055 1 79.25 286 THR B O 1
ATOM 5959 N N . ILE B 1 287 ? 2.074 24.094 -6.809 1 81.62 287 ILE B N 1
ATOM 5960 C CA . ILE B 1 287 ? 2.783 24.641 -7.961 1 81.62 287 ILE B CA 1
ATOM 5961 C C . ILE B 1 287 ? 1.814 25.438 -8.828 1 81.62 287 ILE B C 1
ATOM 5963 O O . ILE B 1 287 ? 0.74 24.953 -9.18 1 81.62 287 ILE B O 1
ATOM 5967 N N . GLN B 1 288 ? 2.174 26.656 -8.93 1 77.38 288 GLN B N 1
ATOM 5968 C CA . GLN B 1 288 ? 1.433 27.516 -9.844 1 77.38 288 GLN B CA 1
ATOM 5969 C C . GLN B 1 288 ? 2.074 27.531 -11.227 1 77.38 288 GLN B C 1
ATOM 5971 O O . GLN B 1 288 ? 3.297 27.438 -11.352 1 77.38 288 GLN B O 1
ATOM 5976 N N . PRO B 1 289 ? 1.201 27.531 -12.156 1 77.06 289 PRO B N 1
ATOM 5977 C CA . PRO B 1 289 ? 1.747 27.531 -13.516 1 77.06 289 PRO B CA 1
ATOM 5978 C C . PRO B 1 289 ? 2.791 28.625 -13.719 1 77.06 289 PRO B C 1
ATOM 5980 O O . PRO B 1 289 ? 3.717 28.469 -14.523 1 77.06 289 PRO B O 1
ATOM 5983 N N . SER B 1 290 ? 2.707 29.719 -12.977 1 77.31 290 SER B N 1
ATOM 5984 C CA . SER B 1 290 ? 3.615 30.844 -13.148 1 77.31 290 SER B CA 1
ATOM 5985 C C . SER B 1 290 ? 4.914 30.625 -12.383 1 77.31 290 SER B C 1
ATOM 5987 O O . SER B 1 290 ? 5.887 31.359 -12.578 1 77.31 290 SER B O 1
ATOM 5989 N N . SER B 1 291 ? 4.949 29.547 -11.641 1 76.19 291 SER B N 1
ATOM 5990 C CA . SER B 1 291 ? 6.133 29.297 -10.828 1 76.19 291 SER B CA 1
ATOM 5991 C C . SER B 1 291 ? 7.309 28.844 -11.688 1 76.19 291 SER B C 1
ATOM 5993 O O . SER B 1 291 ? 7.117 28.219 -12.734 1 76.19 291 SER B O 1
ATOM 5995 N N . PRO B 1 292 ? 8.453 29.312 -11.188 1 78.31 292 PRO B N 1
ATOM 5996 C CA . PRO B 1 292 ? 9.625 28.797 -11.891 1 78.31 292 PRO B CA 1
ATOM 5997 C C . PRO B 1 292 ? 9.633 27.266 -11.977 1 78.31 292 PRO B C 1
ATOM 5999 O O . PRO B 1 292 ? 9.234 26.594 -11.031 1 78.31 292 PRO B O 1
ATOM 6002 N N . HIS B 1 293 ? 9.828 26.719 -13.047 1 84.06 293 HIS B N 1
ATOM 6003 C CA . HIS B 1 293 ? 10.016 25.297 -13.297 1 84.06 293 HIS B CA 1
ATOM 6004 C C . HIS B 1 293 ? 8.695 24.531 -13.172 1 84.06 293 HIS B C 1
ATOM 6006 O O . HIS B 1 293 ? 8.688 23.328 -12.898 1 84.06 293 HIS B O 1
ATOM 6012 N N . ALA B 1 294 ? 7.59 25.203 -13.203 1 84.56 294 ALA B N 1
ATOM 6013 C CA . ALA B 1 294 ? 6.27 24.594 -13.055 1 84.56 294 ALA B CA 1
ATOM 6014 C C . ALA B 1 294 ? 6.094 23.438 -14.023 1 84.56 294 ALA B C 1
ATOM 6016 O O . ALA B 1 294 ? 5.551 22.391 -13.648 1 84.56 294 ALA B O 1
ATOM 6017 N N . SER B 1 295 ? 6.582 23.578 -15.156 1 82.81 295 SER B N 1
ATOM 6018 C CA . SER B 1 295 ? 6.43 22.547 -16.172 1 82.81 295 SER B CA 1
ATOM 6019 C C . SER B 1 295 ? 7.203 21.281 -15.797 1 82.81 295 SER B C 1
ATOM 6021 O O . SER B 1 295 ? 6.711 20.172 -15.992 1 82.81 295 SER B O 1
ATOM 6023 N N . VAL B 1 296 ? 8.352 21.484 -15.242 1 85.38 296 VAL B N 1
ATOM 6024 C CA . VAL B 1 296 ? 9.203 20.375 -14.852 1 85.38 296 VAL B CA 1
ATOM 6025 C C . VAL B 1 296 ? 8.578 19.625 -13.672 1 85.38 296 VAL B C 1
ATOM 6027 O O . VAL B 1 296 ? 8.547 18.391 -13.656 1 85.38 296 VAL B O 1
ATOM 6030 N N . ILE B 1 297 ? 8.078 20.375 -12.781 1 85 297 ILE B N 1
ATOM 6031 C CA . ILE B 1 297 ? 7.492 19.797 -11.578 1 85 297 ILE B CA 1
ATOM 6032 C C . ILE B 1 297 ? 6.238 19 -11.945 1 85 297 ILE B C 1
ATOM 6034 O O . ILE B 1 297 ? 6.02 17.906 -11.422 1 85 297 ILE B O 1
ATOM 6038 N N . ALA B 1 298 ? 5.547 19.469 -12.859 1 81.31 298 ALA B N 1
ATOM 6039 C CA . ALA B 1 298 ? 4.336 18.781 -13.305 1 81.31 298 ALA B CA 1
ATOM 6040 C C . ALA B 1 298 ? 4.68 17.453 -13.984 1 81.31 298 ALA B C 1
ATOM 6042 O O . ALA B 1 298 ? 3.934 16.484 -13.859 1 81.31 298 ALA B O 1
ATOM 6043 N N . GLN B 1 299 ? 5.777 17.422 -14.617 1 82.62 299 GLN B N 1
ATOM 6044 C CA . GLN B 1 299 ? 6.203 16.234 -15.336 1 82.62 299 GLN B CA 1
ATOM 6045 C C . GLN B 1 299 ? 6.59 15.117 -14.367 1 82.62 299 GLN B C 1
ATOM 6047 O O . GLN B 1 299 ? 6.512 13.938 -14.711 1 82.62 299 GLN B O 1
ATOM 6052 N N . ALA B 1 300 ? 6.957 15.477 -13.188 1 82.38 300 ALA B N 1
ATOM 6053 C CA . ALA B 1 300 ? 7.387 14.492 -12.203 1 82.38 300 ALA B CA 1
ATOM 6054 C C . ALA B 1 300 ? 6.195 13.719 -11.648 1 82.38 300 ALA B C 1
ATOM 6056 O O . ALA B 1 300 ? 6.367 12.664 -11.023 1 82.38 300 ALA B O 1
ATOM 6057 N N . LYS B 1 301 ? 5.008 14.141 -11.828 1 79.06 301 LYS B N 1
ATOM 6058 C CA . LYS B 1 301 ? 3.764 13.477 -11.445 1 79.06 301 LYS B CA 1
ATOM 6059 C C . LYS B 1 301 ? 3.777 13.102 -9.969 1 79.06 301 LYS B C 1
ATOM 6061 O O . LYS B 1 301 ? 3.488 11.953 -9.609 1 79.06 301 LYS B O 1
ATOM 6066 N N . LEU B 1 302 ? 4.141 14.07 -9.156 1 81.94 302 LEU B N 1
ATOM 6067 C CA . LEU B 1 302 ? 4.074 13.867 -7.715 1 81.94 302 LEU B CA 1
ATOM 6068 C C . LEU B 1 302 ? 2.627 13.719 -7.254 1 81.94 302 LEU B C 1
ATOM 6070 O O . LEU B 1 302 ? 1.715 14.281 -7.863 1 81.94 302 LEU B O 1
ATOM 6074 N N . PRO B 1 303 ? 2.484 12.883 -6.238 1 76.25 303 PRO B N 1
ATOM 6075 C CA . PRO B 1 303 ? 1.119 12.773 -5.719 1 76.25 303 PRO B CA 1
ATOM 6076 C C . PRO B 1 303 ? 0.511 14.125 -5.367 1 76.25 303 PRO B C 1
ATOM 6078 O O . PRO B 1 303 ? -0.694 14.328 -5.535 1 76.25 303 PRO B O 1
ATOM 6081 N N . HIS B 1 304 ? 1.346 15.016 -4.887 1 77.06 304 HIS B N 1
ATOM 6082 C CA . HIS B 1 304 ? 0.943 16.391 -4.594 1 77.06 304 HIS B CA 1
ATOM 6083 C C . HIS B 1 304 ? 1.838 17.391 -5.316 1 77.06 304 HIS B C 1
ATOM 6085 O O . HIS B 1 304 ? 3.061 17.359 -5.156 1 77.06 304 HIS B O 1
ATOM 6091 N N . PRO B 1 305 ? 1.22 18.125 -6.141 1 79.75 305 PRO B N 1
ATOM 6092 C CA . PRO B 1 305 ? 2.057 19.078 -6.879 1 79.75 305 PRO B CA 1
ATOM 6093 C C . PRO B 1 305 ? 2.527 20.25 -6.016 1 79.75 305 PRO B C 1
ATOM 6095 O O . PRO B 1 305 ? 2.084 21.375 -6.211 1 79.75 305 PRO B O 1
ATOM 6098 N N . VAL B 1 306 ? 3.51 20.031 -5.23 1 86.5 306 VAL B N 1
ATOM 6099 C CA . VAL B 1 306 ? 4.012 21.062 -4.32 1 86.5 306 VAL B CA 1
ATOM 6100 C C . VAL B 1 306 ? 5.305 21.656 -4.871 1 86.5 306 VAL B C 1
ATOM 6102 O O . VAL B 1 306 ? 6.09 20.953 -5.516 1 86.5 306 VAL B O 1
ATOM 6105 N N . SER B 1 307 ? 5.516 22.906 -4.605 1 88.12 307 SER B N 1
ATOM 6106 C CA . SER B 1 307 ? 6.73 23.594 -5.027 1 88.12 307 SER B CA 1
ATOM 6107 C C . SER B 1 307 ? 7.824 23.484 -3.967 1 88.12 307 SER B C 1
ATOM 6109 O O . SER B 1 307 ? 8.992 23.781 -4.238 1 88.12 307 SER B O 1
ATOM 6111 N N . ARG B 1 308 ? 7.43 23.094 -2.795 1 92.88 308 ARG B N 1
ATOM 6112 C CA . ARG B 1 308 ? 8.359 22.922 -1.683 1 92.88 308 ARG B CA 1
ATOM 6113 C C . ARG B 1 308 ? 8.109 21.594 -0.969 1 92.88 308 ARG B C 1
ATOM 6115 O O . ARG B 1 308 ? 6.957 21.188 -0.768 1 92.88 308 ARG B O 1
ATOM 6122 N N . ALA B 1 309 ? 9.156 20.922 -0.734 1 94.81 309 ALA B N 1
ATOM 6123 C CA . ALA B 1 309 ? 9.023 19.641 -0.043 1 94.81 309 ALA B CA 1
ATOM 6124 C C . ALA B 1 309 ? 10.375 19.156 0.468 1 94.81 309 ALA B C 1
ATOM 6126 O O . ALA B 1 309 ? 11.422 19.516 -0.073 1 94.81 309 ALA B O 1
ATOM 6127 N N . PHE B 1 310 ? 10.336 18.438 1.571 1 96.69 310 PHE B N 1
ATOM 6128 C CA . PHE B 1 310 ? 11.492 17.641 1.944 1 96.69 310 PHE B CA 1
ATOM 6129 C C . PHE B 1 310 ? 11.602 16.406 1.054 1 96.69 310 PHE B C 1
ATOM 6131 O O . PHE B 1 310 ? 10.586 15.844 0.629 1 96.69 310 PHE B O 1
ATOM 6138 N N . GLY B 1 311 ? 12.812 16.016 0.786 1 95.12 311 GLY B N 1
ATOM 6139 C CA . GLY B 1 311 ? 12.992 14.844 -0.062 1 95.12 311 GLY B CA 1
ATOM 6140 C C . GLY B 1 311 ? 12.773 15.133 -1.535 1 95.12 311 GLY B C 1
ATOM 6141 O O . GLY B 1 311 ? 13.328 16.094 -2.068 1 95.12 311 GLY B O 1
ATOM 6142 N N . VAL B 1 312 ? 12.094 14.227 -2.293 1 92.88 312 VAL B N 1
ATOM 6143 C CA . VAL B 1 312 ? 11.836 14.352 -3.723 1 92.88 312 VAL B CA 1
ATOM 6144 C C . VAL B 1 312 ? 13.141 14.617 -4.469 1 92.88 312 VAL B C 1
ATOM 6146 O O . VAL B 1 312 ? 13.242 15.578 -5.234 1 92.88 312 VAL B O 1
ATOM 6149 N N . ALA B 1 313 ? 14.031 13.805 -4.219 1 92.81 313 ALA B N 1
ATOM 6150 C CA . ALA B 1 313 ? 15.391 14.023 -4.707 1 92.81 313 ALA B CA 1
ATOM 6151 C C . ALA B 1 313 ? 15.453 13.898 -6.227 1 92.81 313 ALA B C 1
ATOM 6153 O O . ALA B 1 313 ? 16.406 14.367 -6.855 1 92.81 313 ALA B O 1
ATOM 6154 N N . SER B 1 314 ? 14.453 13.281 -6.844 1 90.5 314 SER B N 1
ATOM 6155 C CA . SER B 1 314 ? 14.383 13.203 -8.297 1 90.5 314 SER B CA 1
ATOM 6156 C C . SER B 1 314 ? 14.336 14.586 -8.93 1 90.5 314 SER B C 1
ATOM 6158 O O . SER B 1 314 ? 14.742 14.773 -10.078 1 90.5 314 SER B O 1
ATOM 6160 N N . LEU B 1 315 ? 13.914 15.555 -8.18 1 91.69 315 LEU B N 1
ATOM 6161 C CA . LEU B 1 315 ? 13.828 16.922 -8.68 1 91.69 315 LEU B CA 1
ATOM 6162 C C . LEU B 1 315 ? 14.961 17.781 -8.133 1 91.69 315 LEU B C 1
ATOM 6164 O O . LEU B 1 315 ? 15.039 18.969 -8.422 1 91.69 315 LEU B O 1
ATOM 6168 N N . LYS B 1 316 ? 15.836 17.172 -7.375 1 92.44 316 LYS B N 1
ATOM 6169 C CA . LYS B 1 316 ? 16.906 17.938 -6.73 1 92.44 316 LYS B CA 1
ATOM 6170 C C . LYS B 1 316 ? 18.281 17.453 -7.203 1 92.44 316 LYS B C 1
ATOM 6172 O O . LYS B 1 316 ? 19.219 18.234 -7.266 1 92.44 316 LYS B O 1
ATOM 6177 N N . TRP B 1 317 ? 18.359 16.156 -7.512 1 92.19 317 TRP B N 1
ATOM 6178 C CA . TRP B 1 317 ? 19.625 15.57 -7.934 1 92.19 317 TRP B CA 1
ATOM 6179 C C . TRP B 1 317 ? 19.953 15.953 -9.375 1 92.19 317 TRP B C 1
ATOM 6181 O O . TRP B 1 317 ? 19.062 16.062 -10.211 1 92.19 317 TRP B O 1
ATOM 6191 N N . GLY B 1 318 ? 21.219 16.125 -9.602 1 89.44 318 GLY B N 1
ATOM 6192 C CA . GLY B 1 318 ? 21.672 16.312 -10.969 1 89.44 318 GLY B CA 1
ATOM 6193 C C . GLY B 1 318 ? 21.516 15.055 -11.812 1 89.44 318 GLY B C 1
ATOM 6194 O O . GLY B 1 318 ? 21.359 13.953 -11.281 1 89.44 318 GLY B O 1
ATOM 6195 N N . ARG B 1 319 ? 21.656 15.203 -13.07 1 88.06 319 ARG B N 1
ATOM 6196 C CA . ARG B 1 319 ? 21.453 14.117 -14.023 1 88.06 319 ARG B CA 1
ATOM 6197 C C . ARG B 1 319 ? 22.516 13.023 -13.852 1 88.06 319 ARG B C 1
ATOM 6199 O O . ARG B 1 319 ? 22.203 11.836 -13.984 1 88.06 319 ARG B O 1
ATOM 6206 N N . GLU B 1 320 ? 23.656 13.43 -13.609 1 88.69 320 GLU B N 1
ATOM 6207 C CA . GLU B 1 320 ? 24.75 12.469 -13.5 1 88.69 320 GLU B CA 1
ATOM 6208 C C . GLU B 1 320 ? 24.516 11.492 -12.352 1 88.69 320 GLU B C 1
ATOM 6210 O O . GLU B 1 320 ? 24.688 10.281 -12.516 1 88.69 320 GLU B O 1
ATOM 6215 N N . ILE B 1 321 ? 24.109 12.055 -11.273 1 89.5 321 ILE B N 1
ATOM 6216 C CA . ILE B 1 321 ? 23.859 11.219 -10.102 1 89.5 321 ILE B CA 1
ATOM 6217 C C . ILE B 1 321 ? 22.672 10.289 -10.375 1 89.5 321 ILE B C 1
ATOM 6219 O O . ILE B 1 321 ? 22.719 9.102 -10.039 1 89.5 321 ILE B O 1
ATOM 6223 N N . GLN B 1 322 ? 21.672 10.734 -11 1 90.62 322 GLN B N 1
ATOM 6224 C CA . GLN B 1 322 ? 20.484 9.93 -11.312 1 90.62 322 GLN B CA 1
ATOM 6225 C C . GLN B 1 322 ? 20.844 8.805 -12.289 1 90.62 322 GLN B C 1
ATOM 6227 O O . GLN B 1 322 ? 20.359 7.676 -12.133 1 90.62 322 GLN B O 1
ATOM 6232 N N . GLN B 1 323 ? 21.672 9.125 -13.195 1 91.19 323 GLN B N 1
ATOM 6233 C CA . GLN B 1 323 ? 22.094 8.117 -14.172 1 91.19 323 GLN B CA 1
ATOM 6234 C C . GLN B 1 323 ? 22.906 7.016 -13.508 1 91.19 323 GLN B C 1
ATOM 6236 O O . GLN B 1 323 ? 22.719 5.832 -13.797 1 91.19 323 GLN B O 1
ATOM 6241 N N . ARG B 1 324 ? 23.781 7.418 -12.703 1 91.12 324 ARG B N 1
ATOM 6242 C CA . ARG B 1 324 ? 24.594 6.438 -12 1 91.12 324 ARG B CA 1
ATOM 6243 C C . ARG B 1 324 ? 23.75 5.523 -11.133 1 91.12 324 ARG B C 1
ATOM 6245 O O . ARG B 1 324 ? 23.938 4.305 -11.125 1 91.12 324 ARG B O 1
ATOM 6252 N N . LEU B 1 325 ? 22.828 6.117 -10.43 1 91.69 325 LEU B N 1
ATOM 6253 C CA . LEU B 1 325 ? 21.938 5.34 -9.578 1 91.69 325 LEU B CA 1
ATOM 6254 C C . LEU B 1 325 ? 21.125 4.359 -10.406 1 91.69 325 LEU B C 1
ATOM 6256 O O . LEU B 1 325 ? 20.938 3.205 -10.008 1 91.69 325 LEU B O 1
ATOM 6260 N N . HIS B 1 326 ? 20.625 4.777 -11.539 1 91.62 326 HIS B N 1
ATOM 6261 C CA . HIS B 1 326 ? 19.812 3.959 -12.43 1 91.62 326 HIS B CA 1
ATOM 6262 C C . HIS B 1 326 ? 20.594 2.775 -12.977 1 91.62 326 HIS B C 1
ATOM 6264 O O . HIS B 1 326 ? 20.094 1.655 -13.031 1 91.62 326 HIS B O 1
ATOM 6270 N N . GLU B 1 327 ? 21.812 3.018 -13.25 1 91.19 327 GLU B N 1
ATOM 6271 C CA . GLU B 1 327 ? 22.609 2.012 -13.938 1 91.19 327 GLU B CA 1
ATOM 6272 C C . GLU B 1 327 ? 23.234 1.033 -12.945 1 91.19 327 GLU B C 1
ATOM 6274 O O . GLU B 1 327 ? 23.391 -0.151 -13.25 1 91.19 327 GLU B O 1
ATOM 6279 N N . GLU B 1 328 ? 23.5 1.585 -11.727 1 91.88 328 GLU B N 1
ATOM 6280 C CA . GLU B 1 328 ? 24.375 0.775 -10.898 1 91.88 328 GLU B CA 1
ATOM 6281 C C . GLU B 1 328 ? 23.688 0.377 -9.594 1 91.88 328 GLU B C 1
ATOM 6283 O O . GLU B 1 328 ? 24.109 -0.574 -8.93 1 91.88 328 GLU B O 1
ATOM 6288 N N . TYR B 1 329 ? 22.703 1.024 -9.211 1 92.75 329 TYR B N 1
ATOM 6289 C CA . TYR B 1 329 ? 22.25 0.836 -7.84 1 92.75 329 TYR B CA 1
ATOM 6290 C C . TYR B 1 329 ? 20.734 0.708 -7.785 1 92.75 329 TYR B C 1
ATOM 6292 O O . TYR B 1 329 ? 20.094 1.145 -6.816 1 92.75 329 TYR B O 1
ATOM 6300 N N . LEU B 1 330 ? 20.125 0.216 -8.828 1 92.44 330 LEU B N 1
ATOM 6301 C CA . LEU B 1 330 ? 18.688 -0.03 -8.875 1 92.44 330 LEU B CA 1
ATOM 6302 C C . LEU B 1 330 ? 17.906 1.259 -8.648 1 92.44 330 LEU B C 1
ATOM 6304 O O . LEU B 1 330 ? 16.953 1.284 -7.855 1 92.44 330 LEU B O 1
ATOM 6308 N N . GLY B 1 331 ? 18.328 2.279 -9.219 1 89.25 331 GLY B N 1
ATOM 6309 C CA . GLY B 1 331 ? 17.656 3.562 -9.188 1 89.25 331 GLY B CA 1
ATOM 6310 C C . GLY B 1 331 ? 16.594 3.703 -10.266 1 89.25 331 GLY B C 1
ATOM 6311 O O . GLY B 1 331 ? 16.562 2.914 -11.211 1 89.25 331 GLY B O 1
ATOM 6312 N N . ASP B 1 332 ? 15.773 4.637 -10.094 1 85.81 332 ASP B N 1
ATOM 6313 C CA . ASP B 1 332 ? 14.734 4.918 -11.078 1 85.81 332 ASP B CA 1
ATOM 6314 C C . ASP B 1 332 ? 15.336 5.484 -12.367 1 85.81 332 ASP B C 1
ATOM 6316 O O . ASP B 1 332 ? 16.484 5.941 -12.367 1 85.81 332 ASP B O 1
ATOM 6320 N N . ARG B 1 333 ? 14.562 5.34 -13.391 1 84 333 ARG B N 1
ATOM 6321 C CA . ARG B 1 333 ? 14.961 6.023 -14.617 1 84 333 ARG B CA 1
ATOM 6322 C C . ARG B 1 333 ? 15.102 7.523 -14.391 1 84 333 ARG B C 1
ATOM 6324 O O . ARG B 1 333 ? 14.25 8.148 -13.758 1 84 333 ARG B O 1
ATOM 6331 N N . PRO B 1 334 ? 16.219 7.949 -14.844 1 84.19 334 PRO B N 1
ATOM 6332 C CA . PRO B 1 334 ? 16.438 9.375 -14.617 1 84.19 334 PRO B CA 1
ATOM 6333 C C . PRO B 1 334 ? 15.305 10.25 -15.133 1 84.19 334 PRO B C 1
ATOM 6335 O O . PRO B 1 334 ? 14.773 10 -16.219 1 84.19 334 PRO B O 1
ATOM 6338 N N . PHE B 1 335 ? 15.023 11.234 -14.25 1 79.69 335 PHE B N 1
ATOM 6339 C CA . PHE B 1 335 ? 14.031 12.227 -14.648 1 79.69 335 PHE B CA 1
ATOM 6340 C C . PHE B 1 335 ? 14.594 13.141 -15.734 1 79.69 335 PHE B C 1
ATOM 6342 O O . PHE B 1 335 ? 15.68 13.695 -15.586 1 79.69 335 PHE B O 1
ATOM 6349 N N . LEU B 1 336 ? 13.969 13.055 -16.906 1 77.06 336 LEU B N 1
ATOM 6350 C CA . LEU B 1 336 ? 14.406 13.867 -18.031 1 77.06 336 LEU B CA 1
ATOM 6351 C C . LEU B 1 336 ? 13.492 15.07 -18.234 1 77.06 336 LEU B C 1
ATOM 6353 O O . LEU B 1 336 ? 12.469 14.977 -18.906 1 77.06 336 LEU B O 1
ATOM 6357 N N . PRO B 1 337 ? 13.938 16.188 -17.625 1 73.62 337 PRO B N 1
ATOM 6358 C CA . PRO B 1 337 ? 13.07 17.359 -17.719 1 73.62 337 PRO B CA 1
ATOM 6359 C C . PRO B 1 337 ? 13.086 18 -19.094 1 73.62 337 PRO B C 1
ATOM 6361 O O . PRO B 1 337 ? 14.062 17.844 -19.844 1 73.62 337 PRO B O 1
ATOM 6364 N N . THR B 1 338 ? 12.023 18.594 -19.438 1 73 338 THR B N 1
ATOM 6365 C CA . THR B 1 338 ? 11.891 19.281 -20.703 1 73 338 THR B CA 1
ATOM 6366 C C . THR B 1 338 ? 12.617 20.625 -20.672 1 73 338 THR B C 1
ATOM 6368 O O . THR B 1 338 ? 12.688 21.328 -21.688 1 73 338 THR B O 1
ATOM 6371 N N . THR B 1 339 ? 13.18 20.906 -19.547 1 74.56 339 THR B N 1
ATOM 6372 C CA . THR B 1 339 ? 13.836 22.203 -19.406 1 74.56 339 THR B CA 1
ATOM 6373 C C . THR B 1 339 ? 15.352 22.047 -19.375 1 74.56 339 THR B C 1
ATOM 6375 O O . THR B 1 339 ? 15.867 20.969 -19.109 1 74.56 339 THR B O 1
ATOM 6378 N N . THR B 1 340 ? 15.977 23.141 -19.734 1 70.56 340 THR B N 1
ATOM 6379 C CA . THR B 1 340 ? 17.438 23.172 -19.719 1 70.56 340 THR B CA 1
ATOM 6380 C C . THR B 1 340 ? 17.953 23.562 -18.344 1 70.56 340 THR B C 1
ATOM 6382 O O . THR B 1 340 ? 19.141 23.375 -18.047 1 70.56 340 THR B O 1
ATOM 6385 N N . ALA B 1 341 ? 17.047 24.016 -17.562 1 80.75 341 ALA B N 1
ATOM 6386 C CA . ALA B 1 341 ? 17.5 24.422 -16.234 1 80.75 341 ALA B CA 1
ATOM 6387 C C . ALA B 1 341 ? 17.938 23.203 -15.414 1 80.75 341 ALA B C 1
ATOM 6389 O O . ALA B 1 341 ? 17.328 22.141 -15.516 1 80.75 341 ALA B O 1
ATOM 6390 N N . GLU B 1 342 ? 19 23.469 -14.641 1 85.94 342 GLU B N 1
ATOM 6391 C CA . GLU B 1 342 ? 19.516 22.406 -13.789 1 85.94 342 GLU B CA 1
ATOM 6392 C C . GLU B 1 342 ? 18.797 22.375 -12.445 1 85.94 342 GLU B C 1
ATOM 6394 O O . GLU B 1 342 ? 18.391 23.406 -11.922 1 85.94 342 GLU B O 1
ATOM 6399 N N . PRO B 1 343 ? 18.672 21.25 -11.93 1 89.38 343 PRO B N 1
ATOM 6400 C CA . PRO B 1 343 ? 18.094 21.141 -10.586 1 89.38 343 PRO B CA 1
ATOM 6401 C C . PRO B 1 343 ? 18.953 21.828 -9.516 1 89.38 343 PRO B C 1
ATOM 6403 O O . PRO B 1 343 ? 20.125 22.125 -9.766 1 89.38 343 PRO B O 1
ATOM 6406 N N . PRO B 1 344 ? 18.406 22.156 -8.359 1 90.56 344 PRO B N 1
ATOM 6407 C CA . PRO B 1 344 ? 17.125 21.703 -7.824 1 90.56 344 PRO B CA 1
ATOM 6408 C C . PRO B 1 344 ? 15.945 22.516 -8.352 1 90.56 344 PRO B C 1
ATOM 6410 O O .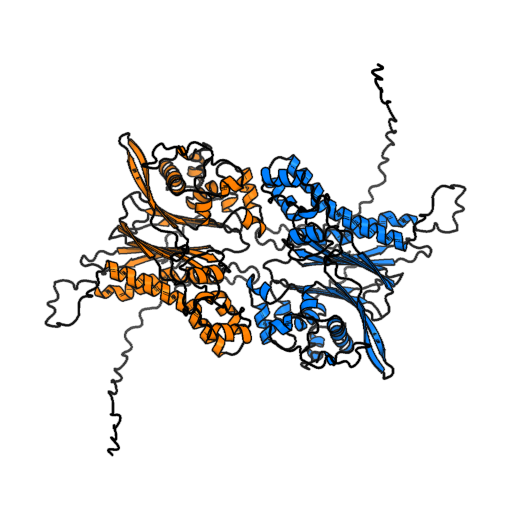 PRO B 1 344 ? 16.047 23.75 -8.461 1 90.56 344 PRO B O 1
ATOM 6413 N N . TYR B 1 345 ? 14.875 21.844 -8.562 1 90.94 345 TYR B N 1
ATOM 6414 C CA . TYR B 1 345 ? 13.664 22.484 -9.062 1 90.94 345 TYR B CA 1
ATOM 6415 C C . TYR B 1 345 ? 12.711 22.812 -7.926 1 90.94 345 TYR B C 1
ATOM 6417 O O . TYR B 1 345 ? 11.781 23.594 -8.102 1 90.94 345 TYR B O 1
ATOM 6425 N N . ILE B 1 346 ? 12.883 22.172 -6.793 1 91.44 346 ILE B N 1
ATOM 6426 C CA . ILE B 1 346 ? 12.078 22.438 -5.609 1 91.44 346 ILE B CA 1
ATOM 6427 C C . ILE B 1 346 ? 12.984 22.594 -4.391 1 91.44 346 ILE B C 1
ATOM 6429 O O . ILE B 1 346 ? 14.164 22.25 -4.441 1 91.44 346 ILE B O 1
ATOM 6433 N N . THR B 1 347 ? 12.461 23.172 -3.352 1 92.81 347 THR B N 1
ATOM 6434 C CA . THR B 1 347 ? 13.25 23.438 -2.154 1 92.81 347 THR B CA 1
ATOM 6435 C C . THR B 1 347 ? 12.484 23.031 -0.9 1 92.81 347 THR B C 1
ATOM 6437 O O . THR B 1 347 ? 11.266 22.875 -0.929 1 92.81 347 THR B O 1
ATOM 6440 N N . ALA B 1 348 ? 13.25 22.766 0.111 1 96.75 348 ALA B N 1
ATOM 6441 C CA . ALA B 1 348 ? 12.641 22.469 1.41 1 96.75 348 ALA B CA 1
ATOM 6442 C C . ALA B 1 348 ? 12.516 23.734 2.248 1 96.75 348 ALA B C 1
ATOM 6444 O O . ALA B 1 348 ? 12.008 23.703 3.371 1 96.75 348 ALA B O 1
ATOM 6445 N N . GLU B 1 349 ? 12.953 24.844 1.709 1 97.25 349 GLU B N 1
ATOM 6446 C CA . GLU B 1 349 ? 12.883 26.109 2.443 1 97.25 349 GLU B CA 1
ATOM 6447 C C . GLU B 1 349 ? 11.438 26.469 2.787 1 97.25 349 GLU B C 1
ATOM 6449 O O . GLU B 1 349 ? 10.586 26.531 1.903 1 97.25 349 GLU B O 1
ATOM 6454 N N . PRO B 1 350 ? 11.203 26.734 4.078 1 97.69 350 PRO B N 1
ATOM 6455 C CA . PRO B 1 350 ? 9.82 27.031 4.473 1 97.69 350 PRO B CA 1
ATOM 6456 C C . PRO B 1 350 ? 9.438 28.484 4.223 1 97.69 350 PRO B C 1
ATOM 6458 O O . PRO B 1 350 ? 10.312 29.344 4.078 1 97.69 350 PRO B O 1
ATOM 6461 N N . VAL B 1 351 ? 8.18 28.719 4.027 1 96.44 351 VAL B N 1
ATOM 6462 C CA . VAL B 1 351 ? 7.605 30.047 4.133 1 96.44 351 VAL B CA 1
ATOM 6463 C C . VAL B 1 351 ? 7.152 30.312 5.566 1 96.44 351 VAL B C 1
ATOM 6465 O O . VAL B 1 351 ? 6.438 29.484 6.152 1 96.44 351 VAL B O 1
ATOM 6468 N N . ILE B 1 352 ? 7.594 31.453 6.121 1 97.56 352 ILE B N 1
ATOM 6469 C CA . ILE B 1 352 ? 7.355 31.688 7.539 1 97.56 352 ILE B CA 1
ATOM 6470 C C . ILE B 1 352 ? 6.391 32.844 7.711 1 97.56 352 ILE B C 1
ATOM 6472 O O . ILE B 1 352 ? 6.512 33.875 7.016 1 97.56 352 ILE B O 1
ATOM 6476 N N . THR B 1 353 ? 5.426 32.688 8.539 1 97.25 353 THR B N 1
ATOM 6477 C CA . THR B 1 353 ? 4.523 33.75 8.969 1 97.25 353 THR B CA 1
ATOM 6478 C C . THR B 1 353 ? 4.535 33.875 10.492 1 97.25 353 THR B C 1
ATOM 6480 O O . THR B 1 353 ? 4.922 32.969 11.203 1 97.25 353 THR B O 1
ATOM 6483 N N . SER B 1 354 ? 4.23 35.062 10.953 1 96.31 354 SER B N 1
ATOM 6484 C CA . SER B 1 354 ? 4.203 35.344 12.391 1 96.31 354 SER B CA 1
ATOM 6485 C C . SER B 1 354 ? 2.918 36.031 12.797 1 96.31 354 SER B C 1
ATOM 6487 O O . SER B 1 354 ? 2.328 36.781 12 1 96.31 354 SER B O 1
ATOM 6489 N N . ILE B 1 355 ? 2.521 35.781 14.016 1 96.81 355 ILE B N 1
ATOM 6490 C CA . ILE B 1 355 ? 1.339 36.438 14.555 1 96.81 355 ILE B CA 1
ATOM 6491 C C . ILE B 1 355 ? 1.438 36.5 16.078 1 96.81 355 ILE B C 1
ATOM 6493 O O . ILE B 1 355 ? 1.996 35.594 16.719 1 96.81 355 ILE B O 1
ATOM 6497 N N . SER B 1 356 ? 0.917 37.562 16.656 1 96.38 356 SER B N 1
ATOM 6498 C CA . SER B 1 356 ? 0.851 37.688 18.109 1 96.38 356 SER B CA 1
ATOM 6499 C C . SER B 1 356 ? -0.312 36.875 18.672 1 96.38 356 SER B C 1
ATOM 6501 O O . SER B 1 356 ? -1.417 36.906 18.125 1 96.38 356 SER B O 1
ATOM 6503 N N . ILE B 1 357 ? -0.055 36.188 19.75 1 97.19 357 ILE B N 1
ATOM 6504 C CA . ILE B 1 357 ? -1.073 35.344 20.375 1 97.19 357 ILE B CA 1
ATOM 6505 C C . ILE B 1 357 ? -1.798 36.156 21.469 1 97.19 357 ILE B C 1
ATOM 6507 O O . ILE B 1 357 ? -1.169 36.906 22.219 1 97.19 357 ILE B O 1
ATOM 6511 N N . LYS B 1 358 ? -3.086 36 21.484 1 95.56 358 LYS B N 1
ATOM 6512 C CA . LYS B 1 358 ? -3.947 36.625 22.5 1 95.56 358 LYS B CA 1
ATOM 6513 C C . LYS B 1 358 ? -4.629 35.531 23.359 1 95.56 358 LYS B C 1
ATOM 6515 O O . LYS B 1 358 ? -4.715 34.375 22.953 1 95.56 358 LYS B O 1
ATOM 6520 N N . PRO B 1 359 ? -5.039 35.938 24.594 1 92.69 359 PRO B N 1
ATOM 6521 C CA . PRO B 1 359 ? -5.734 34.969 25.453 1 92.69 359 PRO B CA 1
ATOM 6522 C C . PRO B 1 359 ? -6.953 34.375 24.766 1 92.69 359 PRO B C 1
ATOM 6524 O O . PRO B 1 359 ? -7.746 35.062 24.141 1 92.69 359 PRO B O 1
ATOM 6527 N N . GLY B 1 360 ? -7.051 33.031 24.812 1 92.5 360 GLY B N 1
ATOM 6528 C CA . GLY B 1 360 ? -8.195 32.344 24.25 1 92.5 360 GLY B CA 1
ATOM 6529 C C . GLY B 1 360 ? -7.953 31.844 22.844 1 92.5 360 GLY B C 1
ATOM 6530 O O . GLY B 1 360 ? -8.742 31.047 22.312 1 92.5 360 GLY B O 1
ATOM 6531 N N . ASP B 1 361 ? -6.855 32.25 22.219 1 97 361 ASP B N 1
ATOM 6532 C CA . ASP B 1 361 ? -6.516 31.781 20.875 1 97 361 ASP B CA 1
ATOM 6533 C C . ASP B 1 361 ? -6.301 30.266 20.859 1 97 361 ASP B C 1
ATOM 6535 O O . ASP B 1 361 ? -5.879 29.688 21.859 1 97 361 ASP B O 1
ATOM 6539 N N . PHE B 1 362 ? -6.641 29.625 19.828 1 97.94 362 PHE B N 1
ATOM 6540 C CA . PHE B 1 362 ? -6.219 28.25 19.594 1 97.94 362 PHE B CA 1
ATOM 6541 C C . PHE B 1 362 ? -5.672 28.094 18.172 1 97.94 362 PHE B C 1
ATOM 6543 O O . PHE B 1 362 ? -6.09 28.797 17.25 1 97.94 362 PHE B O 1
ATOM 6550 N N . LEU B 1 363 ? -4.707 27.203 17.984 1 98.62 363 LEU B N 1
ATOM 6551 C CA . LEU B 1 363 ? -4.016 26.922 16.719 1 98.62 363 LEU B CA 1
ATOM 6552 C C . LEU B 1 363 ? -4.359 25.531 16.219 1 98.62 363 LEU B C 1
ATOM 6554 O O . LEU B 1 363 ? -4.41 24.578 16.984 1 98.62 363 LEU B O 1
ATOM 6558 N N . VAL B 1 364 ? -4.641 25.484 14.938 1 98.62 364 VAL B N 1
ATOM 6559 C CA . VAL B 1 364 ? -4.863 24.203 14.281 1 98.62 364 VAL B CA 1
ATOM 6560 C C . VAL B 1 364 ? -3.766 23.953 13.25 1 98.62 364 VAL B C 1
ATOM 6562 O O . VAL B 1 364 ? -3.547 24.781 12.359 1 98.62 364 VAL B O 1
ATOM 6565 N N . LEU B 1 365 ? -3.039 22.906 13.406 1 98.44 365 LEU B N 1
ATOM 6566 C CA . LEU B 1 365 ? -2.158 22.359 12.383 1 98.44 365 LEU B CA 1
ATOM 6567 C C . LEU B 1 365 ? -2.756 21.094 11.766 1 98.44 365 LEU B C 1
ATOM 6569 O O . LEU B 1 365 ? -3.123 20.172 12.484 1 98.44 365 LEU B O 1
ATOM 6573 N N . GLY B 1 366 ? -2.859 21.062 10.477 1 97.12 366 GLY B N 1
ATOM 6574 C CA . GLY B 1 366 ? -3.502 19.906 9.875 1 97.12 366 GLY B CA 1
ATOM 6575 C C . GLY B 1 366 ? -2.961 19.578 8.5 1 97.12 366 GLY B C 1
ATOM 6576 O O . GLY B 1 366 ? -2.279 20.391 7.879 1 97.12 366 GLY B O 1
ATOM 6577 N N . SER B 1 367 ? -3.242 18.406 8.117 1 93.12 367 SER B N 1
ATOM 6578 C CA . SER B 1 367 ? -2.91 17.953 6.77 1 93.12 367 SER B CA 1
ATOM 6579 C C . SER B 1 367 ? -3.977 18.375 5.766 1 93.12 367 SER B C 1
ATOM 6581 O O . SER B 1 367 ? -5.07 18.797 6.156 1 93.12 367 SER B O 1
ATOM 6583 N N . ALA B 1 368 ? -3.68 18.266 4.52 1 89.25 368 ALA B N 1
ATOM 6584 C CA . ALA B 1 368 ? -4.562 18.703 3.441 1 89.25 368 ALA B CA 1
ATOM 6585 C C . ALA B 1 368 ? -5.879 17.922 3.469 1 89.25 368 ALA B C 1
ATOM 6587 O O . ALA B 1 368 ? -6.926 18.453 3.084 1 89.25 368 ALA B O 1
ATOM 6588 N N . GLY B 1 369 ? -5.84 16.719 3.963 1 92.25 369 GLY B N 1
ATOM 6589 C CA . GLY B 1 369 ? -7.031 15.891 3.979 1 92.25 369 GLY B CA 1
ATOM 6590 C C . GLY B 1 369 ? -8.156 16.469 4.816 1 92.25 369 GLY B C 1
ATOM 6591 O O . GLY B 1 369 ? -9.336 16.266 4.516 1 92.25 369 GLY B O 1
ATOM 6592 N N . LEU B 1 370 ? -7.816 17.141 5.852 1 96.25 370 LEU B N 1
ATOM 6593 C CA . LEU B 1 370 ? -8.82 17.797 6.688 1 96.25 370 LEU B CA 1
ATOM 6594 C C . LEU B 1 370 ? -9.625 18.797 5.879 1 96.25 370 LEU B C 1
ATOM 6596 O O . LEU B 1 370 ? -10.852 18.859 5.992 1 96.25 370 LEU B O 1
ATOM 6600 N N . TRP B 1 371 ? -9.039 19.484 4.965 1 95.38 371 TRP B N 1
ATOM 6601 C CA . TRP B 1 371 ? -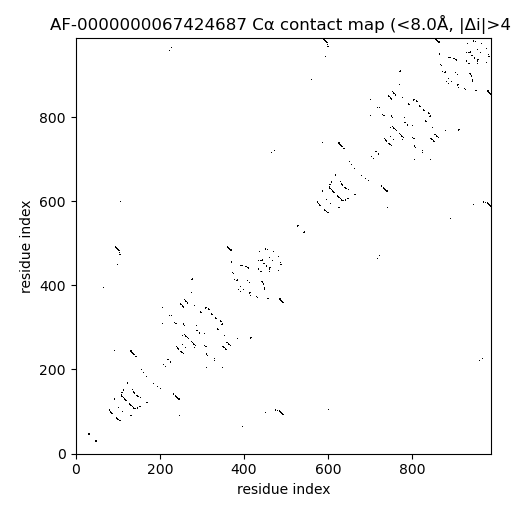9.656 20.562 4.215 1 95.38 371 TRP B CA 1
ATOM 6602 C C . TRP B 1 371 ? -10.406 20.031 3 1 95.38 371 TRP B C 1
ATOM 6604 O O . TRP B 1 371 ? -11.125 20.781 2.328 1 95.38 371 TRP B O 1
ATOM 6614 N N . LYS B 1 372 ? -10.219 18.797 2.713 1 94.44 372 LYS B N 1
ATOM 6615 C CA . LYS B 1 372 ? -11.055 18.188 1.685 1 94.44 372 LYS B CA 1
ATOM 6616 C C . LYS B 1 372 ? -12.477 17.969 2.193 1 94.44 372 LYS B C 1
ATOM 6618 O O . LYS B 1 372 ? -13.406 17.828 1.4 1 94.44 372 LYS B O 1
ATOM 6623 N N . SER B 1 373 ? -12.602 17.984 3.504 1 96.25 373 SER B N 1
ATOM 6624 C CA . SER B 1 373 ? -13.914 17.719 4.098 1 96.25 373 SER B CA 1
ATOM 6625 C C . SER B 1 373 ? -14.469 18.969 4.77 1 96.25 373 SER B C 1
ATOM 6627 O O . SER B 1 373 ? -15.688 19.156 4.848 1 96.25 373 SER B O 1
ATOM 6629 N N . LEU B 1 374 ? -13.625 19.766 5.352 1 97 374 LEU B N 1
ATOM 6630 C CA . LEU B 1 374 ? -14.062 20.906 6.148 1 97 374 LEU B CA 1
ATOM 6631 C C . LEU B 1 374 ? -13.438 22.203 5.645 1 97 374 LEU B C 1
ATOM 6633 O O . LEU B 1 374 ? -12.258 22.219 5.266 1 97 374 LEU B O 1
ATOM 6637 N N . THR B 1 375 ? -14.211 23.266 5.676 1 94.94 375 THR B N 1
ATOM 6638 C CA . THR B 1 375 ? -13.68 24.594 5.352 1 94.94 375 THR B CA 1
ATOM 6639 C C . THR B 1 375 ? -12.969 25.203 6.555 1 94.94 375 THR B C 1
ATOM 6641 O O . THR B 1 375 ? -13.094 24.703 7.676 1 94.94 375 THR B O 1
ATOM 6644 N N . ASN B 1 376 ? -12.25 26.328 6.293 1 95.38 376 ASN B N 1
ATOM 6645 C CA . ASN B 1 376 ? -11.602 27.047 7.383 1 95.38 376 ASN B CA 1
ATOM 6646 C C . ASN B 1 376 ? -12.602 27.469 8.453 1 95.38 376 ASN B C 1
ATOM 6648 O O . ASN B 1 376 ? -12.359 27.281 9.648 1 95.38 376 ASN B O 1
ATOM 6652 N N . GLU B 1 377 ? -13.711 27.969 8 1 94.94 377 GLU B N 1
ATOM 6653 C CA . GLU B 1 377 ? -14.758 28.469 8.898 1 94.94 377 GLU B CA 1
ATOM 6654 C C . GLU B 1 377 ? -15.359 27.328 9.711 1 94.94 377 GLU B C 1
ATOM 6656 O O . GLU B 1 377 ? -15.625 27.484 10.906 1 94.94 377 GLU B O 1
ATOM 6661 N N . GLU B 1 378 ? -15.523 26.25 9.008 1 96.5 378 GLU B N 1
ATOM 6662 C CA . GLU B 1 378 ? -16.094 25.109 9.703 1 96.5 378 GLU B CA 1
ATOM 6663 C C . GLU B 1 378 ? -15.148 24.578 10.773 1 96.5 378 GLU B C 1
ATOM 6665 O O . GLU B 1 378 ? -15.578 24.219 11.875 1 96.5 378 GLU B O 1
ATOM 6670 N N . ILE B 1 379 ? -13.891 24.484 10.492 1 97.94 379 ILE B N 1
ATOM 6671 C CA . ILE B 1 379 ? -12.891 23.984 11.438 1 97.94 379 ILE B CA 1
ATOM 6672 C C . ILE B 1 379 ? -12.867 24.875 12.672 1 97.94 379 ILE B C 1
ATOM 6674 O O . ILE B 1 379 ? -12.992 24.391 13.797 1 97.94 379 ILE B O 1
ATOM 6678 N N . VAL B 1 380 ? -12.773 26.172 12.508 1 97.69 380 VAL B N 1
ATOM 6679 C CA . VAL B 1 380 ? -12.703 27.109 13.625 1 97.69 380 VAL B CA 1
ATOM 6680 C C . VAL B 1 380 ? -14.039 27.125 14.359 1 97.69 380 VAL B C 1
ATOM 6682 O O . VAL B 1 380 ? -14.07 27.172 15.594 1 97.69 380 VAL B O 1
ATOM 6685 N N . GLY B 1 381 ? -15.094 27.141 13.609 1 96.62 381 GLY B N 1
ATOM 6686 C CA . GLY B 1 381 ? -16.406 27.109 14.227 1 96.62 381 GLY B CA 1
ATOM 6687 C C . GLY B 1 381 ? -16.641 25.891 15.094 1 96.62 381 GLY B C 1
ATOM 6688 O O . GLY B 1 381 ? -17.188 26 16.203 1 96.62 381 GLY B O 1
ATOM 6689 N N . LEU B 1 382 ? -16.281 24.766 14.555 1 96.94 382 LEU B N 1
ATOM 6690 C CA . LEU B 1 382 ? -16.422 23.516 15.305 1 96.94 382 LEU B CA 1
ATOM 6691 C C . LEU B 1 382 ? -15.609 23.562 16.594 1 96.94 382 LEU B C 1
ATOM 6693 O O . LEU B 1 382 ? -16.094 23.141 17.656 1 96.94 382 LEU B O 1
ATOM 6697 N N . LEU B 1 383 ? -14.43 24.031 16.531 1 97.56 383 LEU B N 1
ATOM 6698 C CA . LEU B 1 383 ? -13.609 24.156 17.734 1 97.56 383 LEU B CA 1
ATOM 6699 C C . LEU B 1 383 ? -14.203 25.172 18.688 1 97.56 383 LEU B C 1
ATOM 6701 O O . LEU B 1 383 ? -14.117 25 19.906 1 97.56 383 LEU B O 1
ATOM 6705 N N . GLY B 1 384 ? -14.742 26.25 18.141 1 95.75 384 GLY B N 1
ATOM 6706 C CA . GLY B 1 384 ? -15.445 27.203 18.984 1 95.75 384 GLY B CA 1
ATOM 6707 C C . GLY B 1 384 ? -16.547 26.578 19.797 1 95.75 384 GLY B C 1
ATOM 6708 O O . GLY B 1 384 ? -16.641 26.812 21.016 1 95.75 384 GLY B O 1
ATOM 6709 N N . VAL B 1 385 ? -17.359 25.781 19.109 1 93.62 385 VAL B N 1
ATOM 6710 C CA . VAL B 1 385 ? -18.422 25.078 19.812 1 93.62 385 VAL B CA 1
ATOM 6711 C C . VAL B 1 385 ? -17.828 24.172 20.891 1 93.62 385 VAL B C 1
ATOM 6713 O O . VAL B 1 385 ? -18.344 24.094 22 1 93.62 385 VAL B O 1
ATOM 6716 N N . TRP B 1 386 ? -16.797 23.516 20.562 1 93.81 386 TRP B N 1
ATOM 6717 C CA . TRP B 1 386 ? -16.109 22.578 21.453 1 93.81 386 TRP B CA 1
ATOM 6718 C C . TRP B 1 386 ? -15.609 23.281 22.703 1 93.81 386 TRP B C 1
ATOM 6720 O O . TRP B 1 386 ? -15.789 22.797 23.828 1 93.81 386 TRP B O 1
ATOM 6730 N N . VAL B 1 387 ? -15.031 24.438 22.578 1 92.94 387 VAL B N 1
ATOM 6731 C CA . VAL B 1 387 ? -14.5 25.234 23.688 1 92.94 387 VAL B CA 1
ATOM 6732 C C . VAL B 1 387 ? -15.656 25.797 24.516 1 92.94 387 VAL B C 1
ATOM 6734 O O . VAL B 1 387 ? -15.625 25.734 25.75 1 92.94 387 VAL B O 1
ATOM 6737 N N . ASP B 1 388 ? -16.641 26.281 23.844 1 90.62 388 ASP B N 1
ATOM 6738 C CA . ASP B 1 388 ? -17.75 26.938 24.531 1 90.62 388 ASP B CA 1
ATOM 6739 C C . ASP B 1 388 ? -18.531 25.922 25.375 1 90.62 388 ASP B C 1
ATOM 6741 O O . ASP B 1 388 ? -19.141 26.297 26.391 1 90.62 388 ASP B O 1
ATOM 6745 N N . ARG B 1 389 ? -18.438 24.734 24.953 1 88 389 ARG B N 1
ATOM 6746 C CA . ARG B 1 389 ? -19.125 23.703 25.719 1 88 389 ARG B CA 1
ATOM 6747 C C . ARG B 1 389 ? -18.281 23.234 26.891 1 88 389 ARG B C 1
ATOM 6749 O O . ARG B 1 389 ? -18.688 22.359 27.656 1 88 389 ARG B O 1
ATOM 6756 N N . GLY B 1 390 ? -17.094 23.75 27.031 1 85 390 GLY B N 1
ATOM 6757 C CA . GLY B 1 390 ? -16.234 23.469 28.172 1 85 390 GLY B CA 1
ATOM 6758 C C . GLY B 1 390 ? -15.461 22.172 28.031 1 85 390 GLY B C 1
ATOM 6759 O O . GLY B 1 390 ? -15.047 21.578 29.031 1 85 390 GLY B O 1
ATOM 6760 N N . MET B 1 391 ? -15.242 21.75 26.844 1 81.88 391 MET B N 1
ATOM 6761 C CA . MET B 1 391 ? -14.594 20.469 26.609 1 81.88 391 MET B CA 1
ATOM 6762 C C . MET B 1 391 ? -13.109 20.531 26.984 1 81.88 391 MET B C 1
ATOM 6764 O O . MET B 1 391 ? -12.484 19.5 27.234 1 81.88 391 MET B O 1
ATOM 6768 N N . ILE B 1 392 ? -12.562 21.672 27.016 1 81.12 392 ILE B N 1
ATOM 6769 C CA . ILE B 1 392 ? -11.141 21.844 27.281 1 81.12 392 ILE B CA 1
ATOM 6770 C C . ILE B 1 392 ? -10.797 21.266 28.656 1 81.12 392 ILE B C 1
ATOM 6772 O O . ILE B 1 392 ? -9.734 20.672 28.844 1 81.12 392 ILE B O 1
ATOM 6776 N N . ASN B 1 393 ? -11.695 21.406 29.562 1 74.12 393 ASN B N 1
ATOM 6777 C CA . ASN B 1 393 ? -11.453 20.984 30.938 1 74.12 393 ASN B CA 1
ATOM 6778 C C . ASN B 1 393 ? -12.156 19.656 31.25 1 74.12 393 ASN B C 1
ATOM 6780 O O . ASN B 1 393 ? -12.164 19.219 32.406 1 74.12 393 ASN B O 1
ATOM 6784 N N . ALA B 1 394 ? -12.68 19.094 30.219 1 64.88 394 ALA B N 1
ATOM 6785 C CA . ALA B 1 394 ? -13.594 18 30.516 1 64.88 394 ALA B CA 1
ATOM 6786 C C . ALA B 1 394 ? -12.844 16.672 30.625 1 64.88 394 ALA B C 1
ATOM 6788 O O . ALA B 1 394 ? -11.953 16.391 29.812 1 64.88 394 ALA B O 1
ATOM 6789 N N . ASP B 1 395 ? -13.023 16.078 31.797 1 60.09 395 ASP B N 1
ATOM 6790 C CA . ASP B 1 395 ? -12.656 14.664 31.906 1 60.09 395 ASP B CA 1
ATOM 6791 C C . ASP B 1 395 ? -13.672 13.773 31.188 1 60.09 395 ASP B C 1
ATOM 6793 O O . ASP B 1 395 ? -14.695 14.266 30.688 1 60.09 395 ASP B O 1
ATOM 6797 N N . THR B 1 396 ? -13.289 12.57 30.906 1 56.53 396 THR B N 1
ATOM 6798 C CA . THR B 1 396 ? -14.109 11.633 30.141 1 56.53 396 THR B CA 1
ATOM 6799 C C . THR B 1 396 ? -15.555 11.664 30.625 1 56.53 396 THR B C 1
ATOM 6801 O O . THR B 1 396 ? -16.484 11.609 29.812 1 56.53 396 THR B O 1
ATOM 6804 N N . ASN B 1 397 ? -15.703 11.75 31.891 1 54.22 397 ASN B N 1
ATOM 6805 C CA . ASN B 1 397 ? -17.031 11.719 32.469 1 54.22 397 ASN B CA 1
ATOM 6806 C C . ASN B 1 397 ? -17.844 12.961 32.094 1 54.22 397 ASN B C 1
ATOM 6808 O O . ASN B 1 397 ? -19.047 12.867 31.844 1 54.22 397 ASN B O 1
ATOM 6812 N N . VAL B 1 398 ? -17.156 13.984 32 1 57.44 398 VAL B N 1
ATOM 6813 C CA . VAL B 1 398 ? -17.797 15.258 31.703 1 57.44 398 VAL B CA 1
ATOM 6814 C C . VAL B 1 398 ? -18.172 15.32 30.219 1 57.44 398 VAL B C 1
ATOM 6816 O O . VAL B 1 398 ? -19.234 15.844 29.859 1 57.44 398 VAL B O 1
ATOM 6819 N N . VAL B 1 399 ? -17.438 14.648 29.453 1 64.75 399 VAL B N 1
ATOM 6820 C CA . VAL B 1 399 ? -17.703 14.656 28.016 1 64.75 399 VAL B CA 1
ATOM 6821 C C . VAL B 1 399 ? -19.062 14.039 27.734 1 64.75 399 VAL B C 1
ATOM 6823 O O . VAL B 1 399 ? -19.828 14.539 26.906 1 64.75 399 VAL B O 1
ATOM 6826 N N . GLU B 1 400 ? -19.375 13.055 28.391 1 62.91 400 GLU B N 1
ATOM 6827 C CA . GLU B 1 400 ? -20.672 12.398 28.172 1 62.91 400 GLU B CA 1
ATOM 6828 C C . GLU B 1 400 ? -21.828 13.336 28.5 1 62.91 400 GLU B C 1
ATOM 6830 O O . GLU B 1 400 ? -22.859 13.32 27.828 1 62.91 400 GLU B O 1
ATOM 6835 N N . ARG B 1 401 ? -21.531 14.07 29.531 1 59.72 401 ARG B N 1
ATOM 6836 C CA . ARG B 1 401 ? -22.594 14.984 29.969 1 59.72 401 ARG B CA 1
ATOM 6837 C C . ARG B 1 401 ? -22.719 16.172 29 1 59.72 401 ARG B C 1
ATOM 6839 O O . ARG B 1 401 ? -23.812 16.719 28.828 1 59.72 401 ARG B O 1
ATOM 6846 N N . LEU B 1 402 ? -21.625 16.391 28.469 1 60.75 402 LEU B N 1
ATOM 6847 C CA . LEU B 1 402 ? -21.578 17.578 27.625 1 60.75 402 LEU B CA 1
ATOM 6848 C C . LEU B 1 402 ? -21.859 17.219 26.172 1 60.75 402 LEU B C 1
ATOM 6850 O O . LEU B 1 402 ? -22.141 18.094 25.344 1 60.75 402 LEU B O 1
ATOM 6854 N N . SER B 1 403 ? -21.859 15.852 26.078 1 61.47 403 SER B N 1
ATOM 6855 C CA . SER B 1 403 ? -22.125 15.391 24.719 1 61.47 403 SER B CA 1
ATOM 6856 C C . SER B 1 403 ? -23.578 15.664 24.328 1 61.47 403 SER B C 1
ATOM 6858 O O . SER B 1 403 ? -24.484 15.57 25.156 1 61.47 403 SER B O 1
ATOM 6860 N N . SER B 1 404 ? -23.75 16.438 23.312 1 62.88 404 SER B N 1
ATOM 6861 C CA . SER B 1 404 ? -25.078 16.703 22.781 1 62.88 404 SER B CA 1
ATOM 6862 C C . SER B 1 404 ? -25.266 16.078 21.406 1 62.88 404 SER B C 1
ATOM 6864 O O . SER B 1 404 ? -24.406 16.203 20.547 1 62.88 404 SER B O 1
ATOM 6866 N N . SER B 1 405 ? -26.25 15.312 21.344 1 65.25 405 SER B N 1
ATOM 6867 C CA . SER B 1 405 ? -26.609 14.719 20.062 1 65.25 405 SER B CA 1
ATOM 6868 C C . SER B 1 405 ? -27.25 15.75 19.141 1 65.25 405 SER B C 1
ATOM 6870 O O . SER B 1 405 ? -27.766 15.398 18.078 1 65.25 405 SER B O 1
ATOM 6872 N N . GLU B 1 406 ? -27.078 16.969 19.641 1 80.75 406 GLU B N 1
ATOM 6873 C CA . GLU B 1 406 ? -27.656 18 18.797 1 80.75 406 GLU B CA 1
ATOM 6874 C C . GLU B 1 406 ? -26.891 18.172 17.5 1 80.75 406 GLU B C 1
ATOM 6876 O O . GLU B 1 406 ? -25.656 18.156 17.5 1 80.75 406 GLU B O 1
ATOM 6881 N N . LEU B 1 407 ? -27.672 18.234 16.469 1 89.69 407 LEU B N 1
ATOM 6882 C CA . LEU B 1 407 ? -27.078 18.422 15.141 1 89.69 407 LEU B CA 1
ATOM 6883 C C . LEU B 1 407 ? -26.656 19.875 14.93 1 89.69 407 LEU B C 1
ATOM 6885 O O . LEU B 1 407 ? -27.375 20.797 15.336 1 89.69 407 LEU B O 1
ATOM 6889 N N . LEU B 1 408 ? -25.438 20.031 14.562 1 91.94 408 LEU B N 1
ATOM 6890 C CA . LEU B 1 408 ? -24.906 21.359 14.266 1 91.94 408 LEU B CA 1
ATOM 6891 C C . LEU B 1 408 ? -24.859 21.609 12.758 1 91.94 408 LEU B C 1
ATOM 6893 O O . LEU B 1 408 ? -24.125 20.938 12.039 1 91.94 408 LEU B O 1
ATOM 6897 N N . ASN B 1 409 ? -25.656 22.562 12.359 1 91.69 409 ASN B N 1
ATOM 6898 C CA . ASN B 1 409 ? -25.609 22.984 10.961 1 91.69 409 ASN B CA 1
ATOM 6899 C C . ASN B 1 409 ? -24.406 23.891 10.695 1 91.69 409 ASN B C 1
ATOM 6901 O O . ASN B 1 409 ? -24.094 24.766 11.5 1 91.69 409 ASN B O 1
ATOM 6905 N N . PRO B 1 410 ? -23.719 23.672 9.617 1 91.75 410 PRO B N 1
ATOM 6906 C CA . PRO B 1 410 ? -22.547 24.484 9.297 1 91.75 410 PRO B CA 1
ATOM 6907 C C . PRO B 1 410 ? -22.828 25.984 9.352 1 91.75 410 PRO B C 1
ATOM 6909 O O . PRO B 1 410 ? -21.984 26.766 9.773 1 91.75 410 PRO B O 1
ATOM 6912 N N . ARG B 1 411 ? -24.078 26.422 9.07 1 88.25 411 ARG B N 1
ATOM 6913 C CA . ARG B 1 411 ? -24.438 27.828 9.031 1 88.25 411 ARG B CA 1
ATOM 6914 C C . ARG B 1 411 ? -24.578 28.406 10.438 1 88.25 411 ARG B C 1
ATOM 6916 O O . ARG B 1 411 ? -24.484 29.625 10.625 1 88.25 411 ARG B O 1
ATOM 6923 N N . ASP B 1 412 ? -24.75 27.5 11.406 1 90.31 412 ASP B N 1
ATOM 6924 C CA . ASP B 1 412 ? -25.016 27.953 12.766 1 90.31 412 ASP B CA 1
ATOM 6925 C C . ASP B 1 412 ? -23.734 27.953 13.602 1 90.31 412 ASP B C 1
ATOM 6927 O O . ASP B 1 412 ? -23.75 28.281 14.789 1 90.31 412 ASP B O 1
ATOM 6931 N N . LEU B 1 413 ? -22.641 27.688 13.008 1 93.75 413 LEU B N 1
ATOM 6932 C CA . LEU B 1 413 ? -21.375 27.688 13.742 1 93.75 413 LEU B CA 1
ATOM 6933 C C . LEU B 1 413 ? -20.969 29.094 14.141 1 93.75 413 LEU B C 1
ATOM 6935 O O . LEU B 1 413 ? -21.234 30.047 13.398 1 93.75 413 LEU B O 1
ATOM 6939 N N . PRO B 1 414 ? -20.344 29.25 15.328 1 93.5 414 PRO B N 1
ATOM 6940 C CA . PRO B 1 414 ? -20.016 30.578 15.844 1 93.5 414 PRO B CA 1
ATOM 6941 C C . PRO B 1 414 ? -18.766 31.172 15.211 1 93.5 414 PRO B C 1
ATOM 6943 O O . PRO B 1 414 ? -17.734 31.328 15.875 1 93.5 414 PRO B O 1
ATOM 6946 N N . VAL B 1 415 ? -18.797 31.578 13.992 1 93.81 415 VAL B N 1
ATOM 6947 C CA . VAL B 1 415 ? -17.672 32.188 13.273 1 93.81 415 VAL B CA 1
ATOM 6948 C C . VAL B 1 415 ? -18 33.656 12.961 1 93.81 415 VAL B C 1
ATOM 6950 O O . VAL B 1 415 ? -19.125 33.969 12.578 1 93.81 415 VAL B O 1
ATOM 6953 N N . ALA B 1 416 ? -16.938 34.469 13.273 1 88.69 416 ALA B N 1
ATOM 6954 C CA . ALA B 1 416 ? -17.125 35.906 13.055 1 88.69 416 ALA B CA 1
ATOM 6955 C C . ALA B 1 416 ? -17.156 36.25 11.57 1 88.69 416 ALA B C 1
ATOM 6957 O O . ALA B 1 416 ? -16.375 35.688 10.789 1 88.69 416 ALA B O 1
ATOM 6958 N N . GLY B 1 417 ? -17.922 37.312 11.188 1 72.31 417 GLY B N 1
ATOM 6959 C CA . GLY B 1 417 ? -17.953 37.875 9.844 1 72.31 417 GLY B CA 1
ATOM 6960 C C . GLY B 1 417 ? -18.688 37 8.852 1 72.31 417 GLY B C 1
ATOM 6961 O O . GLY B 1 417 ? -18.688 37.281 7.648 1 72.31 417 GLY B O 1
ATOM 6962 N N . ARG B 1 418 ? -18.984 35.844 9.266 1 61.5 418 ARG B N 1
ATOM 6963 C CA . ARG B 1 418 ? -19.688 35.031 8.281 1 61.5 418 ARG B CA 1
ATOM 6964 C C . ARG B 1 418 ? -20.953 35.719 7.797 1 61.5 418 ARG B C 1
ATOM 6966 O O . ARG B 1 418 ? -21.844 36.031 8.594 1 61.5 418 ARG B O 1
ATOM 6973 N N . SER B 1 419 ? -20.672 36.844 7.02 1 48.81 419 SER B N 1
ATOM 6974 C CA . SER B 1 419 ? -21.859 37.344 6.344 1 48.81 419 SER B CA 1
ATOM 6975 C C . SER B 1 419 ? -22.781 36.188 5.926 1 48.81 419 SER B C 1
ATOM 6977 O O . SER B 1 419 ? -22.328 35.062 5.715 1 48.81 419 SER B O 1
ATOM 6979 N N . ALA B 1 420 ? -24.094 36.469 6.281 1 40.34 420 ALA B N 1
ATOM 6980 C CA . ALA B 1 420 ? -25.219 35.625 5.891 1 40.34 420 ALA B CA 1
ATOM 6981 C C . ALA B 1 420 ? -25 35.031 4.5 1 40.34 420 ALA B C 1
ATOM 6983 O O . ALA B 1 420 ? -25.922 34.469 3.908 1 40.34 420 ALA B O 1
ATOM 6984 N N . LYS B 1 421 ? -24.156 35.594 3.828 1 41.31 421 LYS B N 1
ATOM 6985 C CA . LYS B 1 421 ? -24.281 35 2.496 1 41.31 421 LYS B CA 1
ATOM 6986 C C . LYS B 1 421 ? -24.156 33.469 2.549 1 41.31 421 LYS B C 1
ATOM 6988 O O . LYS B 1 421 ? -23.062 32.938 2.615 1 41.31 421 LYS B O 1
ATOM 6993 N N . VAL B 1 422 ? -25.141 33.062 3.338 1 41.72 422 VAL B N 1
ATOM 6994 C CA . VAL B 1 422 ? -25.469 31.656 3.285 1 41.72 422 VAL B CA 1
ATOM 6995 C C . VAL B 1 422 ? -25.234 31.109 1.877 1 41.72 422 VAL B C 1
ATOM 6997 O O . VAL B 1 422 ? -25.812 31.609 0.907 1 41.72 422 VAL B O 1
ATOM 7000 N N . VAL B 1 423 ? -24.172 30.672 1.695 1 37.91 423 VAL B N 1
ATOM 7001 C CA . VAL B 1 423 ? -24.109 29.922 0.445 1 37.91 423 VAL B CA 1
ATOM 7002 C C . VAL B 1 423 ? -25.422 29.188 0.226 1 37.91 423 VAL B C 1
ATOM 7004 O O . VAL B 1 423 ? -25.844 28.391 1.072 1 37.91 423 VAL B O 1
ATOM 7007 N N . LYS B 1 424 ? -26.5 29.984 -0.274 1 40.59 424 LYS B N 1
ATOM 7008 C CA . LYS B 1 424 ? -27.75 29.281 -0.546 1 40.59 424 LYS B CA 1
ATOM 7009 C C . LYS B 1 424 ? -27.562 27.766 -0.429 1 40.59 424 LYS B C 1
ATOM 7011 O O . LYS B 1 424 ? -28.297 27.109 0.288 1 40.59 424 LYS B O 1
ATOM 7016 N N . GLY B 1 425 ? -27.656 27.016 -1.643 1 35.94 425 GLY B N 1
ATOM 7017 C CA . GLY B 1 425 ? -27.844 25.641 -2.049 1 35.94 425 GLY B CA 1
ATOM 7018 C C . GLY B 1 425 ? -26.797 24.703 -1.474 1 35.94 425 GLY B C 1
ATOM 7019 O O . GLY B 1 425 ? -25.828 25.156 -0.854 1 35.94 425 GLY B O 1
ATOM 7020 N N . ASP B 1 426 ? -26.953 23.344 -1.407 1 44.5 426 ASP B N 1
ATOM 7021 C CA . ASP B 1 426 ? -26.031 22.234 -1.322 1 44.5 426 ASP B CA 1
ATOM 7022 C C . ASP B 1 426 ? -24.641 22.625 -1.848 1 44.5 426 ASP B C 1
ATOM 7024 O O . ASP B 1 426 ? -24.219 22.141 -2.895 1 44.5 426 ASP B O 1
ATOM 7028 N N . SER B 1 427 ? -24.219 23.859 -1.997 1 48.19 427 SER B N 1
ATOM 7029 C CA . SER B 1 427 ? -23.25 24.656 -2.736 1 48.19 427 SER B CA 1
ATOM 7030 C C . SER B 1 427 ? -21.828 24.25 -2.387 1 48.19 427 SER B C 1
ATOM 7032 O O . SER B 1 427 ? -21.578 23.688 -1.314 1 48.19 427 SER B O 1
ATOM 7034 N N . ASP B 1 428 ? -21.047 24.188 -3.406 1 63.47 428 ASP B N 1
ATOM 7035 C CA . ASP B 1 428 ? -19.641 23.828 -3.615 1 63.47 428 ASP B CA 1
ATOM 7036 C C . ASP B 1 428 ? -18.719 24.625 -2.695 1 63.47 428 ASP B C 1
ATOM 7038 O O . ASP B 1 428 ? -18.375 25.766 -2.994 1 63.47 428 ASP B O 1
ATOM 7042 N N . ASP B 1 429 ? -18.812 24.5 -1.336 1 77.81 429 ASP B N 1
ATOM 7043 C CA . ASP B 1 429 ? -17.906 25.156 -0.403 1 77.81 429 ASP B CA 1
ATOM 7044 C C . ASP B 1 429 ? -16.453 24.828 -0.719 1 77.81 429 ASP B C 1
ATOM 7046 O O . ASP B 1 429 ? -15.547 25.156 0.053 1 77.81 429 ASP B O 1
ATOM 7050 N N . GLY B 1 430 ? -16.266 24.188 -1.8 1 81.31 430 GLY B N 1
ATOM 7051 C CA . GLY B 1 430 ? -14.922 23.875 -2.244 1 81.31 430 GLY B CA 1
ATOM 7052 C C . GLY B 1 430 ? -14.414 22.547 -1.7 1 81.31 430 GLY B C 1
ATOM 7053 O O . GLY B 1 430 ? -13.391 22.031 -2.16 1 81.31 430 GLY B O 1
ATOM 7054 N N . THR B 1 431 ? -15.211 21.984 -0.7 1 89.38 431 THR B N 1
ATOM 7055 C CA . THR B 1 431 ? -14.805 20.688 -0.174 1 89.38 431 THR B CA 1
ATOM 7056 C C . THR B 1 431 ? -15.328 19.562 -1.053 1 89.38 431 THR B C 1
ATOM 7058 O O . THR B 1 431 ? -16.391 19.688 -1.666 1 89.38 431 THR B O 1
ATOM 7061 N N . THR B 1 432 ? -14.617 18.516 -1.12 1 91.62 432 THR B N 1
ATOM 7062 C CA . THR B 1 432 ? -14.922 17.516 -2.145 1 91.62 432 THR B CA 1
ATOM 7063 C C . THR B 1 432 ? -15.484 16.25 -1.513 1 91.62 432 THR B C 1
ATOM 7065 O O . THR B 1 432 ? -16.281 15.531 -2.133 1 91.62 432 THR B O 1
ATOM 7068 N N . MET B 1 433 ? -15.203 15.953 -0.273 1 93.5 433 MET B N 1
ATOM 7069 C CA . MET B 1 433 ? -15.445 14.609 0.253 1 93.5 433 MET B CA 1
ATOM 7070 C C . MET B 1 433 ? -16.922 14.391 0.52 1 93.5 433 MET B C 1
ATOM 7072 O O . MET B 1 433 ? -17.484 13.375 0.119 1 93.5 433 MET B O 1
ATOM 7076 N N . TYR B 1 434 ? -17.594 15.328 1.153 1 94 434 TYR B N 1
ATOM 7077 C CA . TYR B 1 434 ? -19.016 15.164 1.449 1 94 434 TYR B CA 1
ATOM 7078 C C . TYR B 1 434 ? -19.828 15.062 0.166 1 94 434 TYR B C 1
ATOM 7080 O O . TYR B 1 434 ? -20.828 14.352 0.12 1 94 434 TYR B O 1
ATOM 7088 N N . ARG B 1 435 ? -19.391 15.734 -0.847 1 91.12 435 ARG B N 1
ATOM 7089 C CA . ARG B 1 435 ? -20.031 15.609 -2.15 1 91.12 435 ARG B CA 1
ATOM 7090 C C . ARG B 1 435 ? -19.812 14.219 -2.73 1 91.12 435 ARG B C 1
ATOM 7092 O O . ARG B 1 435 ? -20.75 13.617 -3.281 1 91.12 435 ARG B O 1
ATOM 7099 N N . ARG B 1 436 ? -18.625 13.766 -2.525 1 90.25 436 ARG B N 1
ATOM 7100 C CA . ARG B 1 436 ? -18.297 12.43 -3.023 1 90.25 436 ARG B CA 1
ATOM 7101 C C . ARG B 1 436 ? -19.125 11.367 -2.332 1 90.25 436 ARG B C 1
ATOM 7103 O O . ARG B 1 436 ? -19.531 10.383 -2.959 1 90.25 436 ARG B O 1
ATOM 7110 N N . TRP B 1 437 ? -19.391 11.586 -1.085 1 93.19 437 TRP B N 1
ATOM 7111 C CA . TRP B 1 437 ? -20.156 10.617 -0.31 1 93.19 437 TRP B CA 1
ATOM 7112 C C . TRP B 1 437 ? -21.656 10.828 -0.515 1 93.19 437 TRP B C 1
ATOM 7114 O O . TRP B 1 437 ? -22.469 10.055 -0.006 1 93.19 437 TRP B O 1
ATOM 7124 N N . ARG B 1 438 ? -22.031 11.898 -1.188 1 89.5 438 ARG B N 1
ATOM 7125 C CA . ARG B 1 438 ? -23.422 12.258 -1.466 1 89.5 438 ARG B CA 1
ATOM 7126 C C . ARG B 1 438 ? -24.203 12.414 -0.174 1 89.5 438 ARG B C 1
ATOM 7128 O O . ARG B 1 438 ? -25.297 11.844 -0.031 1 89.5 438 ARG B O 1
ATOM 7135 N N . THR B 1 439 ? -23.641 13.062 0.725 1 91.25 439 THR B N 1
ATOM 7136 C CA . THR B 1 439 ? -24.266 13.344 2.012 1 91.25 439 THR B CA 1
ATOM 7137 C C . THR B 1 439 ? -24.109 14.82 2.371 1 91.25 439 THR B C 1
ATOM 7139 O O . THR B 1 439 ? -23.156 15.477 1.937 1 91.25 439 THR B O 1
ATOM 7142 N N . LYS B 1 440 ? -25.062 15.32 3.113 1 90.62 440 LYS B N 1
ATOM 7143 C CA . LYS B 1 440 ? -25 16.703 3.576 1 90.62 440 LYS B CA 1
ATOM 7144 C C . LYS B 1 440 ? -24.219 16.812 4.883 1 90.62 440 LYS B C 1
ATOM 7146 O O . LYS B 1 440 ? -24.234 15.898 5.703 1 90.62 440 LYS B O 1
ATOM 7151 N N . LYS B 1 441 ? -23.625 17.984 5.027 1 94.19 441 LYS B N 1
ATOM 7152 C CA . LYS B 1 441 ? -22.859 18.219 6.242 1 94.19 441 LYS B CA 1
ATOM 7153 C C . LYS B 1 441 ? -23.766 18.453 7.445 1 94.19 441 LYS B C 1
ATOM 7155 O O . LYS B 1 441 ? -24.625 19.328 7.418 1 94.19 441 LYS B O 1
ATOM 7160 N N . GLN B 1 442 ? -23.703 17.609 8.336 1 94.62 442 GLN B N 1
ATOM 7161 C CA . GLN B 1 442 ? -24.266 17.734 9.672 1 94.62 442 GLN B CA 1
ATOM 7162 C C . GLN B 1 442 ? -23.25 17.344 10.742 1 94.62 442 GLN B C 1
ATOM 7164 O O . GLN B 1 442 ? -22.812 16.203 10.789 1 94.62 442 GLN B O 1
ATOM 7169 N N . PHE B 1 443 ? -22.969 18.328 11.625 1 95.5 443 PHE B N 1
ATOM 7170 C CA . PHE B 1 443 ? -21.859 18.109 12.547 1 95.5 443 PHE B CA 1
ATOM 7171 C C . PHE B 1 443 ? -22.375 17.75 13.938 1 95.5 443 PHE B C 1
ATOM 7173 O O . PHE B 1 443 ? -23.578 17.859 14.211 1 95.5 443 PHE B O 1
ATOM 7180 N N . VAL B 1 444 ? -21.469 17.219 14.773 1 92.94 444 VAL B N 1
ATOM 7181 C CA . VAL B 1 444 ? -21.766 16.859 16.156 1 92.94 444 VAL B CA 1
ATOM 7182 C C . VAL B 1 444 ? -20.594 17.281 17.047 1 92.94 444 VAL B C 1
ATOM 7184 O O . VAL B 1 444 ? -19.484 17.516 16.562 1 92.94 444 VAL B O 1
ATOM 7187 N N . CYS B 1 445 ? -20.828 17.469 18.266 1 92.31 445 CYS B N 1
ATOM 7188 C CA . CYS B 1 445 ? -19.812 17.766 19.281 1 92.31 445 CYS B CA 1
ATOM 7189 C C . CYS B 1 445 ? -19.922 16.797 20.453 1 92.31 445 CYS B C 1
ATOM 7191 O O . CYS B 1 445 ? -20.688 17.047 21.391 1 92.31 445 CYS B O 1
ATOM 7193 N N . VAL B 1 446 ? -19.109 15.688 20.359 1 88.06 446 VAL B N 1
ATOM 7194 C CA . VAL B 1 446 ? -19.297 14.648 21.359 1 88.06 446 VAL B CA 1
ATOM 7195 C C . VAL B 1 446 ? -17.953 14.133 21.828 1 88.06 446 VAL B C 1
ATOM 7197 O O . VAL B 1 446 ? -17.875 13.258 22.703 1 88.06 446 VAL B O 1
ATOM 7200 N N . ASP B 1 447 ? -16.875 14.688 21.359 1 89 447 ASP B N 1
ATOM 7201 C CA . ASP B 1 447 ? -15.578 14.047 21.547 1 89 447 ASP B CA 1
ATOM 7202 C C . ASP B 1 447 ? -14.773 14.758 22.625 1 89 447 ASP B C 1
ATOM 7204 O O . ASP B 1 447 ? -14.852 15.977 22.781 1 89 447 ASP B O 1
ATOM 7208 N N . HIS B 1 448 ? -13.961 14.023 23.328 1 87.06 448 HIS B N 1
ATOM 7209 C CA . HIS B 1 448 ? -13.133 14.539 24.406 1 87.06 448 HIS B CA 1
ATOM 7210 C C . HIS B 1 448 ? -11.836 15.141 23.875 1 87.06 448 HIS B C 1
ATOM 7212 O O . HIS B 1 448 ? -11.125 15.836 24.609 1 87.06 448 HIS B O 1
ATOM 7218 N N . ASN B 1 449 ? -11.508 14.828 22.734 1 91.62 449 ASN B N 1
ATOM 7219 C CA . ASN B 1 449 ? -10.312 15.305 22.062 1 91.62 449 ASN B CA 1
ATOM 7220 C C . ASN B 1 449 ? -10.656 16.172 20.844 1 91.62 449 ASN B C 1
ATOM 7222 O O . ASN B 1 449 ? -11.484 15.797 20.031 1 91.62 449 ASN B O 1
ATOM 7226 N N . ALA B 1 450 ? -10.016 17.328 20.844 1 95.56 450 ALA B N 1
ATOM 7227 C CA . ALA B 1 450 ? -10.344 18.281 19.797 1 95.56 450 ALA B CA 1
ATOM 7228 C C . ALA B 1 450 ? -9.977 17.734 18.422 1 95.56 450 ALA B C 1
ATOM 7230 O O . ALA B 1 450 ? -10.648 18.031 17.422 1 95.56 450 ALA B O 1
ATOM 7231 N N . GLY B 1 451 ? -8.781 17.078 18.312 1 96.38 451 GLY B N 1
ATOM 7232 C CA . GLY B 1 451 ? -8.438 16.422 17.047 1 96.38 451 GLY B CA 1
ATOM 7233 C C . GLY B 1 451 ? -9.461 15.391 16.609 1 96.38 451 GLY B C 1
ATOM 7234 O O . GLY B 1 451 ? -9.812 15.32 15.438 1 96.38 451 GLY B O 1
ATOM 7235 N N . LEU B 1 452 ? -9.93 14.633 17.578 1 94.31 452 LEU B N 1
ATOM 7236 C CA . LEU B 1 452 ? -10.969 13.648 17.328 1 94.31 452 LEU B CA 1
ATOM 7237 C C . LEU B 1 452 ? -12.266 14.328 16.891 1 94.31 452 LEU B C 1
ATOM 7239 O O . LEU B 1 452 ? -12.945 13.844 15.984 1 94.31 452 LEU B O 1
ATOM 7243 N N . HIS B 1 453 ? -12.539 15.398 17.547 1 95.12 453 HIS B N 1
ATOM 7244 C CA . HIS B 1 453 ? -13.719 16.188 17.203 1 95.12 453 HIS B CA 1
ATOM 7245 C C . HIS B 1 453 ? -13.688 16.641 15.75 1 95.12 453 HIS B C 1
ATOM 7247 O O . HIS B 1 453 ? -14.688 16.516 15.039 1 95.12 453 HIS B O 1
ATOM 7253 N N . LEU B 1 454 ? -12.602 17.094 15.312 1 97.88 454 LEU B N 1
ATOM 7254 C CA . LEU B 1 454 ? -12.453 17.531 13.93 1 97.88 454 LEU B CA 1
ATOM 7255 C C . LEU B 1 454 ? -12.492 16.344 12.969 1 97.88 454 LEU B C 1
ATOM 7257 O O . LEU B 1 454 ? -13.156 16.406 11.938 1 97.88 454 LEU B O 1
ATOM 7261 N N . ALA B 1 455 ? -11.812 15.289 13.328 1 96.94 455 ALA B N 1
ATOM 7262 C CA . ALA B 1 455 ? -11.766 14.102 12.469 1 96.94 455 ALA B CA 1
ATOM 7263 C C . ALA B 1 455 ? -13.164 13.516 12.281 1 96.94 455 ALA B C 1
ATOM 7265 O O . ALA B 1 455 ? -13.539 13.141 11.164 1 96.94 455 ALA B O 1
ATOM 7266 N N . ARG B 1 456 ? -13.891 13.461 13.367 1 95.56 456 ARG B N 1
ATOM 7267 C CA . ARG B 1 456 ? -15.234 12.898 13.305 1 95.56 456 ARG B CA 1
ATOM 7268 C C . ARG B 1 456 ? -16.109 13.695 12.344 1 95.56 456 ARG B C 1
ATOM 7270 O O . ARG B 1 456 ? -16.797 13.117 11.492 1 95.56 456 ARG B O 1
ATOM 7277 N N . ASN B 1 457 ? -16.047 14.945 12.453 1 96.88 457 ASN B N 1
ATOM 7278 C CA . ASN B 1 457 ? -16.891 15.789 11.609 1 96.88 457 ASN B CA 1
ATOM 7279 C C . ASN B 1 457 ? -16.359 15.859 10.18 1 96.88 457 ASN B C 1
ATOM 7281 O O . ASN B 1 457 ? -17.109 16.188 9.258 1 96.88 457 ASN B O 1
ATOM 7285 N N . ALA B 1 458 ? -15.117 15.555 9.992 1 97.62 458 ALA B N 1
ATOM 7286 C CA . ALA B 1 458 ? -14.555 15.461 8.648 1 97.62 458 ALA B CA 1
ATOM 7287 C C . ALA B 1 458 ? -14.945 14.141 7.988 1 97.62 458 ALA B C 1
ATOM 7289 O O . ALA B 1 458 ? -14.828 13.984 6.77 1 97.62 458 ALA B O 1
ATOM 7290 N N . LEU B 1 459 ? -15.328 13.18 8.805 1 96.44 459 LEU B N 1
ATOM 7291 C CA . LEU B 1 459 ? -15.633 11.852 8.289 1 96.44 459 LEU B CA 1
ATOM 7292 C C . LEU B 1 459 ? -17.109 11.523 8.453 1 96.44 459 LEU B C 1
ATOM 7294 O O . LEU B 1 459 ? -17.469 10.438 8.922 1 96.44 459 LEU B O 1
ATOM 7298 N N . GLY B 1 460 ? -17.922 12.469 8.203 1 94.31 460 GLY B N 1
ATOM 7299 C CA . GLY B 1 460 ? -19.344 12.18 8.141 1 94.31 460 GLY B CA 1
ATOM 7300 C C . GLY B 1 460 ? -20.141 12.875 9.227 1 94.31 460 GLY B C 1
ATOM 7301 O O . GLY B 1 460 ? -21.375 12.984 9.125 1 94.31 460 GLY B O 1
ATOM 7302 N N . GLY B 1 461 ? -19.484 13.32 10.289 1 93.75 461 GLY B N 1
ATOM 7303 C CA . GLY B 1 461 ? -20.156 14.086 11.336 1 93.75 461 GLY B CA 1
ATOM 7304 C C . GLY B 1 461 ? -21.172 13.266 12.102 1 93.75 461 GLY B C 1
ATOM 7305 O O . GLY B 1 461 ? -20.844 12.266 12.727 1 93.75 461 GLY B O 1
ATOM 7306 N N . SER B 1 462 ? -22.469 13.609 11.906 1 92.56 462 SER B N 1
ATOM 7307 C CA . SER B 1 462 ? -23.531 12.938 12.625 1 92.56 462 SER B CA 1
ATOM 7308 C C . SER B 1 462 ? -23.891 11.602 11.984 1 92.56 462 SER B C 1
ATOM 7310 O O . SER B 1 462 ? -24.562 10.766 12.602 1 92.56 462 SER B O 1
ATOM 7312 N N . ASP B 1 463 ? -23.5 11.414 10.75 1 92.5 463 ASP B N 1
ATOM 7313 C CA . ASP B 1 463 ? -23.797 10.18 10.031 1 92.5 463 ASP B CA 1
ATOM 7314 C C . ASP B 1 463 ? -22.859 9.055 10.469 1 92.5 463 ASP B C 1
ATOM 7316 O O . ASP B 1 463 ? -21.859 8.781 9.797 1 92.5 463 ASP B O 1
ATOM 7320 N N . GLN B 1 464 ? -23.25 8.352 11.461 1 90.5 464 GLN B N 1
ATOM 7321 C CA . GLN B 1 464 ? -22.406 7.316 12.055 1 90.5 464 GLN B CA 1
ATOM 7322 C C . GLN B 1 464 ? -22.234 6.141 11.094 1 90.5 464 GLN B C 1
ATOM 7324 O O . GLN B 1 464 ? -21.188 5.488 11.094 1 90.5 464 GLN B O 1
ATOM 7329 N N . ASP B 1 465 ? -23.25 5.863 10.312 1 93.31 465 ASP B N 1
ATOM 7330 C CA . ASP B 1 465 ? -23.172 4.793 9.32 1 93.31 465 ASP B CA 1
ATOM 7331 C C . ASP B 1 465 ? -22.094 5.094 8.281 1 93.31 465 ASP B C 1
ATOM 7333 O O . ASP B 1 465 ? -21.297 4.219 7.934 1 93.31 465 ASP B O 1
ATOM 7337 N N . LEU B 1 466 ? -22.062 6.34 7.875 1 94.31 466 LEU B N 1
ATOM 7338 C CA . LEU B 1 466 ? -21.047 6.762 6.914 1 94.31 466 LEU B CA 1
ATOM 7339 C C . LEU B 1 466 ? -19.656 6.68 7.523 1 94.31 466 LEU B C 1
ATOM 7341 O O . LEU B 1 466 ? -18.734 6.16 6.898 1 94.31 466 LEU B O 1
ATOM 7345 N N . THR B 1 467 ? -19.531 7.141 8.711 1 94.44 467 THR B N 1
ATOM 7346 C CA . THR B 1 467 ? -18.234 7.102 9.398 1 94.44 467 THR B CA 1
ATOM 7347 C C . THR B 1 467 ? -17.75 5.664 9.523 1 94.44 467 THR B C 1
ATOM 7349 O O . THR B 1 467 ? -16.578 5.371 9.211 1 94.44 467 THR B O 1
ATOM 7352 N N . ALA B 1 468 ? -18.641 4.832 9.914 1 93 468 ALA B N 1
ATOM 7353 C CA . ALA B 1 468 ? -18.281 3.422 10.07 1 93 468 ALA B CA 1
ATOM 7354 C C . ALA B 1 468 ? -17.875 2.809 8.734 1 93 468 ALA B C 1
ATOM 7356 O O . ALA B 1 468 ? -16.922 2.043 8.656 1 93 468 ALA B O 1
ATOM 7357 N N . ALA B 1 469 ? -18.547 3.141 7.719 1 94.06 469 ALA B N 1
ATOM 7358 C CA . ALA B 1 469 ? -18.25 2.629 6.383 1 94.06 469 ALA B CA 1
ATOM 7359 C C . ALA B 1 469 ? -16.875 3.08 5.91 1 94.06 469 ALA B C 1
ATOM 7361 O O . ALA B 1 469 ? -16.062 2.262 5.461 1 94.06 469 ALA B O 1
ATOM 7362 N N . LEU B 1 470 ? -16.594 4.297 6.082 1 94.75 470 LEU B N 1
ATOM 7363 C CA . LEU B 1 470 ? -15.328 4.867 5.645 1 94.75 470 LEU B CA 1
ATOM 7364 C C . LEU B 1 470 ? -14.164 4.234 6.398 1 94.75 470 LEU B C 1
ATOM 7366 O O . LEU B 1 470 ? -13.117 3.961 5.809 1 94.75 470 LEU B O 1
ATOM 7370 N N . LEU B 1 471 ? -14.398 3.951 7.629 1 93.06 471 LEU B N 1
ATOM 7371 C CA . LEU B 1 471 ? -13.328 3.439 8.477 1 93.06 471 LEU B CA 1
ATOM 7372 C C . LEU B 1 471 ? -13.156 1.937 8.281 1 93.06 471 LEU B C 1
ATOM 7374 O O . LEU B 1 471 ? -12.102 1.382 8.617 1 93.06 471 LEU B O 1
ATOM 7378 N N . SER B 1 472 ? -14.141 1.339 7.742 1 90.06 472 SER B N 1
ATOM 7379 C CA . SER B 1 472 ? -14.055 -0.104 7.535 1 90.06 472 SER B CA 1
ATOM 7380 C C . SER B 1 472 ? -13.359 -0.437 6.223 1 90.06 472 SER B C 1
ATOM 7382 O O . SER B 1 472 ? -12.984 -1.587 5.988 1 90.06 472 SER B O 1
ATOM 7384 N N . MET B 1 473 ? -13.164 0.53 5.438 1 88.94 473 MET B N 1
ATOM 7385 C CA . MET B 1 473 ? -12.492 0.312 4.16 1 88.94 473 MET B CA 1
ATOM 7386 C C . MET B 1 473 ? -11 0.078 4.363 1 88.94 473 MET B C 1
ATOM 7388 O O . MET B 1 473 ? -10.344 0.808 5.117 1 88.94 473 MET B O 1
ATOM 7392 N N . SER B 1 474 ? -10.531 -0.94 3.699 1 81.5 474 SER B N 1
ATOM 7393 C CA . SER B 1 474 ? -9.102 -1.218 3.744 1 81.5 474 SER B CA 1
ATOM 7394 C C . SER B 1 474 ? -8.383 -0.605 2.547 1 81.5 474 SER B C 1
ATOM 7396 O O . SER B 1 474 ? -8.977 -0.417 1.486 1 81.5 474 SER B O 1
ATOM 7398 N N . PRO B 1 475 ? -7.117 -0.273 2.805 1 79.5 475 PRO B N 1
ATOM 7399 C CA . PRO B 1 475 ? -6.336 0.137 1.638 1 79.5 475 PRO B CA 1
ATOM 7400 C C . PRO B 1 475 ? -6.234 -0.958 0.58 1 79.5 475 PRO B C 1
ATOM 7402 O O . PRO B 1 475 ? -6.227 -2.146 0.915 1 79.5 475 PRO B O 1
ATOM 7405 N N . PRO B 1 476 ? -6.215 -0.589 -0.661 1 79.25 476 PRO B N 1
ATOM 7406 C CA . PRO B 1 476 ? -6.082 0.761 -1.215 1 79.25 476 PRO B CA 1
ATOM 7407 C C . PRO B 1 476 ? -7.43 1.445 -1.425 1 79.25 476 PRO B C 1
ATOM 7409 O O . PRO B 1 476 ? -7.48 2.631 -1.764 1 79.25 476 PRO B O 1
ATOM 7412 N N . ARG B 1 477 ? -8.484 0.804 -1.221 1 83.88 477 ARG B N 1
ATOM 7413 C CA . ARG B 1 477 ? -9.805 1.354 -1.508 1 83.88 477 ARG B CA 1
ATOM 7414 C C . ARG B 1 477 ? -10.117 2.541 -0.602 1 83.88 477 ARG B C 1
ATOM 7416 O O . ARG B 1 477 ? -10.797 3.482 -1.013 1 83.88 477 ARG B O 1
ATOM 7423 N N . ALA B 1 478 ? -9.609 2.463 0.569 1 88.94 478 ALA B N 1
ATOM 7424 C CA . ALA B 1 478 ? -9.836 3.539 1.53 1 88.94 478 ALA B CA 1
ATOM 7425 C C . ALA B 1 478 ? -9.406 4.887 0.958 1 88.94 478 ALA B C 1
ATOM 7427 O O . ALA B 1 478 ? -10.07 5.902 1.177 1 88.94 478 ALA B O 1
ATOM 7428 N N . ALA B 1 479 ? -8.359 4.852 0.177 1 88.62 479 ALA B N 1
ATOM 7429 C CA . ALA B 1 479 ? -7.785 6.086 -0.351 1 88.62 479 ALA B CA 1
ATOM 7430 C C . ALA B 1 479 ? -8.711 6.73 -1.379 1 88.62 479 ALA B C 1
ATOM 7432 O O . ALA B 1 479 ? -8.586 7.918 -1.676 1 88.62 479 ALA B O 1
ATOM 7433 N N . LEU B 1 480 ? -9.633 6.023 -1.854 1 87.88 480 LEU B N 1
ATOM 7434 C CA . LEU B 1 480 ? -10.57 6.551 -2.836 1 87.88 480 LEU B CA 1
ATOM 7435 C C . LEU B 1 480 ? -11.664 7.363 -2.156 1 87.88 480 LEU B C 1
ATOM 7437 O O . LEU B 1 480 ? -12.281 8.234 -2.781 1 87.88 480 LEU B O 1
ATOM 7441 N N . PHE B 1 481 ? -11.828 7.082 -0.846 1 92.62 481 PHE B N 1
ATOM 7442 C CA . PHE B 1 481 ? -13.016 7.66 -0.232 1 92.62 481 PHE B CA 1
ATOM 7443 C C . PHE B 1 481 ? -12.641 8.555 0.943 1 92.62 481 PHE B C 1
ATOM 7445 O O . PHE B 1 481 ? -13.484 9.281 1.477 1 92.62 481 PHE B O 1
ATOM 7452 N N . ARG B 1 482 ? -11.492 8.469 1.273 1 92.44 482 ARG B N 1
ATOM 7453 C CA . ARG B 1 482 ? -11.039 9.383 2.316 1 92.44 482 ARG B CA 1
ATOM 7454 C C . ARG B 1 482 ? -9.539 9.656 2.193 1 92.44 482 ARG B C 1
ATOM 7456 O O . ARG B 1 482 ? -8.797 8.828 1.658 1 92.44 482 ARG B O 1
ATOM 7463 N N . ASP B 1 483 ? -9.172 10.734 2.643 1 90.88 483 ASP B N 1
ATOM 7464 C CA . ASP B 1 483 ? -7.758 11.094 2.705 1 90.88 483 ASP B CA 1
ATOM 7465 C C . ASP B 1 483 ? -7.219 10.953 4.129 1 90.88 483 ASP B C 1
ATOM 7467 O O . ASP B 1 483 ? -7.984 10.734 5.07 1 90.88 483 ASP B O 1
ATOM 7471 N N . ASN B 1 484 ? -5.891 11.031 4.254 1 91.88 484 ASN B N 1
ATOM 7472 C CA . ASN B 1 484 ? -5.316 11.109 5.59 1 91.88 484 ASN B CA 1
ATOM 7473 C C . ASN B 1 484 ? -5.773 12.375 6.316 1 91.88 484 ASN B C 1
ATOM 7475 O O . ASN B 1 484 ? -5.836 13.453 5.719 1 91.88 484 ASN B O 1
ATOM 7479 N N . ILE B 1 485 ? -6.117 12.164 7.512 1 95.38 485 ILE B N 1
ATOM 7480 C CA . ILE B 1 485 ? -6.551 13.305 8.305 1 95.38 485 ILE B CA 1
ATOM 7481 C C . ILE B 1 485 ? -5.66 13.453 9.539 1 95.38 485 ILE B C 1
ATOM 7483 O O . ILE B 1 485 ? -5.531 12.516 10.336 1 95.38 485 ILE B O 1
ATOM 7487 N N . SER B 1 486 ? -5.02 14.531 9.609 1 96.19 486 SER B N 1
ATOM 7488 C CA . SER B 1 486 ? -4.242 14.898 10.789 1 96.19 486 SER B CA 1
ATOM 7489 C C . SER B 1 486 ? -4.633 16.281 11.297 1 96.19 486 SER B C 1
ATOM 7491 O O . SER B 1 486 ? -4.77 17.219 10.516 1 96.19 486 SER B O 1
ATOM 7493 N N . ALA B 1 487 ? -4.871 16.328 12.539 1 97.88 487 ALA B N 1
ATOM 7494 C CA . ALA B 1 487 ? -5.219 17.594 13.18 1 97.88 487 ALA B CA 1
ATOM 7495 C C . ALA B 1 487 ? -4.59 17.703 14.562 1 97.88 487 ALA B C 1
ATOM 7497 O O . ALA B 1 487 ? -4.801 16.844 15.414 1 97.88 487 ALA B O 1
ATOM 7498 N N . THR B 1 488 ? -3.801 18.672 14.742 1 98 488 THR B N 1
ATOM 7499 C CA . THR B 1 488 ? -3.244 19.031 16.047 1 98 488 THR B CA 1
ATOM 7500 C C . THR B 1 488 ? -3.717 20.406 16.469 1 98 488 THR B C 1
ATOM 7502 O O . THR B 1 488 ? -3.508 21.391 15.758 1 98 488 THR B O 1
ATOM 7505 N N . VAL B 1 489 ? -4.332 20.422 17.594 1 98.38 489 VAL B N 1
ATOM 7506 C CA . VAL B 1 489 ? -4.898 21.672 18.094 1 98.38 489 VAL B CA 1
ATOM 7507 C C . VAL B 1 489 ? -4.156 22.109 19.359 1 98.38 489 VAL B C 1
ATOM 7509 O O . VAL B 1 489 ? -4.012 21.328 20.312 1 98.38 489 VAL B O 1
ATOM 7512 N N . VAL B 1 490 ? -3.689 23.297 19.359 1 97.5 490 VAL B N 1
ATOM 7513 C CA . VAL B 1 490 ? -3.004 23.891 20.5 1 97.5 490 VAL B CA 1
ATOM 7514 C C . VAL B 1 490 ? -3.867 25 21.109 1 97.5 490 VAL B C 1
ATOM 7516 O O . VAL B 1 490 ? -4.215 25.969 20.422 1 97.5 490 VAL B O 1
ATOM 7519 N N . PHE B 1 491 ? -4.203 24.844 22.344 1 96.44 491 PHE B N 1
ATOM 7520 C CA . PHE B 1 491 ? -4.945 25.859 23.062 1 96.44 491 PHE B CA 1
ATOM 7521 C C . PHE B 1 491 ? -4.012 26.703 23.922 1 96.44 491 PHE B C 1
ATOM 7523 O O . PHE B 1 491 ? -3.291 26.188 24.766 1 96.44 491 PHE B O 1
ATOM 7530 N N . PHE B 1 492 ? -4.043 28.016 23.703 1 95.69 492 PHE B N 1
ATOM 7531 C CA . PHE B 1 492 ? -3.184 28.922 24.453 1 95.69 492 PHE B CA 1
ATOM 7532 C C . PHE B 1 492 ? -3.875 29.375 25.734 1 95.69 492 PHE B C 1
ATOM 7534 O O . PHE B 1 492 ? -5.105 29.375 25.812 1 95.69 492 PHE B O 1
ATOM 7541 N N . ASP B 1 493 ? -3.068 29.766 26.703 1 88.19 493 ASP B N 1
ATOM 7542 C CA . ASP B 1 493 ? -3.568 30.172 28.016 1 88.19 493 ASP B CA 1
ATOM 7543 C C . ASP B 1 493 ? -4.395 31.453 27.906 1 88.19 493 ASP B C 1
ATOM 7545 O O . ASP B 1 493 ? -4.223 32.25 26.969 1 88.19 493 ASP B O 1
ATOM 7549 N N . ASP B 1 494 ? -5.344 31.609 28.891 1 75.12 494 ASP B N 1
ATOM 7550 C CA . ASP B 1 494 ? -6.172 32.812 29 1 75.12 494 ASP B CA 1
ATOM 7551 C C . ASP B 1 494 ? -5.379 33.969 29.578 1 75.12 494 ASP B C 1
ATOM 7553 O O . ASP B 1 494 ? -4.504 33.781 30.438 1 75.12 494 ASP B O 1
#

Solvent-accessible surface area (backbone atoms only — not comparable to full-atom values): 55099 Å² total; per-residue (Å²): 136,88,82,81,76,83,79,82,81,88,76,86,80,78,78,80,73,78,79,73,81,71,84,76,76,80,73,82,77,62,41,62,57,73,84,65,87,66,79,78,70,84,76,73,80,81,82,19,30,84,70,71,76,75,67,76,81,68,72,74,65,62,77,62,68,70,76,72,58,93,80,68,54,71,65,75,66,29,89,50,35,50,70,53,75,43,75,46,80,74,84,48,51,42,41,35,38,19,32,25,34,35,40,35,50,94,55,67,29,64,39,73,36,78,47,73,46,79,44,67,56,48,51,74,82,58,54,66,27,21,40,36,32,41,34,43,19,42,27,40,84,43,36,60,42,13,55,56,44,44,73,39,52,63,60,52,43,50,53,49,47,64,68,65,46,54,71,68,26,56,74,72,80,78,67,78,71,70,82,78,76,71,77,71,67,72,87,61,54,66,71,56,47,55,50,48,48,49,31,51,44,40,37,49,51,33,43,52,49,45,46,52,48,42,54,57,19,61,69,72,72,42,36,39,57,32,40,60,35,47,54,32,9,52,8,28,22,22,37,33,37,35,43,35,34,36,71,76,32,35,35,34,40,36,38,16,20,54,48,42,38,38,35,31,36,70,37,80,45,96,86,69,46,68,26,26,38,80,42,79,61,58,68,72,31,55,58,39,84,85,38,81,57,30,70,47,56,58,71,66,65,51,98,62,62,49,47,21,31,34,41,39,27,73,45,40,51,50,68,67,60,34,45,48,32,32,69,66,36,81,36,62,79,59,76,79,60,93,56,87,73,70,56,55,64,52,38,32,52,43,55,74,39,72,48,76,64,54,64,54,24,33,38,38,42,30,36,55,37,41,49,34,43,34,47,75,60,50,53,45,9,52,50,43,53,42,50,74,64,46,40,83,76,37,50,75,73,45,28,63,72,57,34,40,90,54,76,39,49,77,86,70,40,40,41,50,81,65,59,76,74,53,70,80,60,103,56,82,80,75,40,50,44,45,62,70,63,66,49,78,84,34,27,52,55,61,55,71,36,65,16,50,36,52,50,42,44,46,43,43,27,61,40,57,51,53,32,50,23,59,68,67,42,52,57,71,61,17,53,79,73,38,61,42,33,32,29,35,34,40,34,34,38,113,135,89,83,80,76,82,74,85,75,87,73,85,76,78,76,79,73,78,80,71,81,71,84,79,78,85,75,76,80,73,37,74,44,73,86,67,87,66,82,81,74,83,76,73,79,82,80,16,53,75,74,67,76,74,65,77,85,70,75,74,64,60,77,60,69,71,78,72,59,95,80,68,54,70,64,76,66,29,88,50,34,50,70,54,74,42,76,47,80,75,82,47,51,40,42,35,37,20,30,24,34,36,38,34,48,95,57,67,30,64,40,75,36,80,47,72,46,78,42,69,56,48,52,74,83,59,55,64,27,21,41,38,32,43,35,42,19,41,27,40,83,41,36,59,40,13,55,56,42,45,73,39,52,62,58,53,42,50,52,48,48,63,69,66,45,56,71,67,28,58,74,72,80,78,68,76,70,69,82,78,77,70,79,70,65,72,88,61,53,66,71,55,47,55,50,49,48,48,32,50,44,39,37,49,52,32,44,52,49,43,45,51,47,43,55,57,18,60,68,71,70,42,33,40,58,33,40,60,35,46,53,32,9,54,8,29,21,23,38,34,38,37,43,33,34,37,71,77,32,35,36,34,38,36,39,17,20,54,47,44,38,39,35,32,35,70,37,79,43,95,86,69,46,70,26,27,39,82,42,78,61,59,70,72,33,55,58,40,84,85,38,80,57,29,68,47,55,58,70,64,64,52,96,62,62,48,47,22,32,33,40,39,28,74,44,39,52,50,66,67,60,34,46,48,31,32,68,66,37,79,36,61,78,57,77,78,61,92,55,88,74,71,55,55,64,51,39,32,50,43,54,72,39,74,48,75,65,54,65,54,24,32,37,37,41,29,36,55,37,42,48,34,42,34,48,74,62,50,54,44,9,52,49,44,53,42,50,74,65,45,39,83,78,39,49,76,74,45,26,63,72,57,36,41,91,54,76,40,49,77,87,71,42,39,42,50,82,65,59,75,74,55,69,80,62,102,57,82,78,75,39,50,44,44,62,72,63,67,49,78,85,33,28,52,55,63,54,72,37,64,16,50,35,51,49,42,45,46,43,44,28,62,40,57,51,52,31,48,23,58,68,67,42,53,58,70,61,17,52,77,74,38,61,42,33,32,30,35,35,40,33,35,38,112

Nearest PDB structures (foldseek):
  5vt7-assembly2_B  TM=6.121E-01  e=1.602E-12  Arabidopsis thaliana
  5vr7-assembly1_B  TM=6.042E-01  e=5.967E-12  Arabidopsis thaliana
  2j82-assembly1_A-2  TM=6.465E-01  e=1.504E-08  Synechococcus elongatus
  4jnd-assembly1_A  TM=6.107E-01  e=1.197E-08  Caenorhabditis elegans
  3rnr-assembly1_B  TM=4.889E-01  e=2.267E-05  Thermanaerovibrio acidaminovorans DSM 6589

pLDDT: mean 75.92, std 26.37, range [16.64, 98.62]